Protein AF-A0AAX1Q6L7-F1 (afdb_monomer_lite)

pLDDT: mean 88.22, std 14.28, range [23.58, 98.81]

Radius of gyration: 37.7 Å; chains: 1; bounding box: 126×79×70 Å

InterPro domains:
  IPR007310 Aerobactin siderophore biosynthesis, IucA/IucC, N-terminal [PF04183] (540-790)
  IPR011701 Major facilitator superfamily [PF07690] (10-312)
  IPR022770 Aerobactin siderophore biosynthesis IucA/IucC-like, C-terminal [PF06276] (811-972)
  IPR036259 MFS transporter superfamily [G3DSA:1.20.1250.20] (7-195)
  IPR036259 MFS transporter superfamily [G3DSA:1.20.1250.20] (205-386)
  IPR036259 MFS transporter superfamily [SSF103473] (8-385)
  IPR037455 Aerobactin siderophore biosynthesis, IucA/IucC-like [PTHR34384] (407-991)

Structure (mmCIF, N/CA/C/O backbone):
data_AF-A0AAX1Q6L7-F1
#
_entry.id   AF-A0AAX1Q6L7-F1
#
loop_
_atom_site.group_PDB
_atom_site.id
_atom_site.type_symbol
_atom_site.label_atom_id
_atom_site.label_alt_id
_atom_site.label_comp_id
_atom_site.label_asym_id
_atom_site.label_entity_id
_atom_site.label_seq_id
_atom_site.pdbx_PDB_ins_code
_atom_site.Cartn_x
_atom_site.Cartn_y
_atom_site.Cartn_z
_atom_site.occupancy
_atom_site.B_iso_or_equiv
_atom_site.auth_seq_id
_atom_site.auth_comp_id
_atom_site.auth_asym_id
_atom_site.auth_atom_id
_atom_site.pdbx_PDB_model_num
ATOM 1 N N . MET A 1 1 ? 31.605 8.826 23.764 1.00 69.38 1 MET A N 1
ATOM 2 C CA . MET A 1 1 ? 33.008 9.292 23.857 1.00 69.38 1 MET A CA 1
ATOM 3 C C . MET A 1 1 ? 33.078 10.535 24.726 1.00 69.38 1 MET A C 1
ATOM 5 O O . MET A 1 1 ? 32.200 11.382 24.595 1.00 69.38 1 MET A O 1
ATOM 9 N N . THR A 1 2 ? 34.084 10.650 25.591 1.00 76.31 2 THR A N 1
ATOM 10 C CA . THR A 1 2 ? 34.352 11.850 26.404 1.00 76.31 2 THR A CA 1
ATOM 11 C C . THR A 1 2 ? 34.997 12.961 25.564 1.00 76.31 2 THR A C 1
ATOM 13 O O . THR A 1 2 ? 35.551 12.695 24.496 1.00 76.31 2 THR A O 1
ATOM 16 N N . THR A 1 3 ? 34.973 14.210 26.041 1.00 73.88 3 THR A N 1
ATOM 17 C CA . THR A 1 3 ? 35.639 15.352 25.379 1.00 73.88 3 THR A CA 1
ATOM 18 C C . THR A 1 3 ? 37.133 15.100 25.158 1.00 73.88 3 THR A C 1
ATOM 20 O O . THR A 1 3 ? 37.662 15.425 24.099 1.00 73.88 3 THR A O 1
ATOM 23 N N . VAL A 1 4 ? 37.790 14.439 26.117 1.00 76.31 4 VAL A N 1
ATOM 24 C CA . VAL A 1 4 ? 39.207 14.050 26.036 1.00 76.31 4 VAL A CA 1
ATOM 25 C C . VAL A 1 4 ? 39.442 13.036 24.911 1.00 76.31 4 VAL A C 1
ATOM 27 O O . VAL A 1 4 ? 40.357 13.210 24.113 1.00 76.31 4 VAL A O 1
ATOM 30 N N . GLN A 1 5 ? 38.574 12.025 24.774 1.00 77.94 5 GLN A N 1
ATOM 31 C CA . GLN A 1 5 ? 38.657 11.044 23.681 1.00 77.94 5 GLN A CA 1
ATOM 32 C C . GLN A 1 5 ? 38.454 11.694 22.307 1.00 77.94 5 GLN A C 1
ATOM 34 O O . GLN A 1 5 ? 39.185 11.389 21.368 1.00 77.94 5 GLN A O 1
ATOM 39 N N . LYS A 1 6 ? 37.488 12.615 22.186 1.00 78.19 6 LYS A N 1
ATOM 40 C CA . LYS A 1 6 ? 37.251 13.356 20.937 1.00 78.19 6 LYS A CA 1
ATOM 41 C C . LYS A 1 6 ? 38.455 14.233 20.575 1.00 78.19 6 LYS A C 1
ATOM 43 O O . LYS A 1 6 ? 38.896 14.208 19.432 1.00 78.19 6 LYS A O 1
ATOM 48 N N . GLY A 1 7 ? 39.026 14.945 21.551 1.00 81.50 7 GLY A N 1
ATOM 49 C CA . GLY A 1 7 ? 40.239 15.749 21.366 1.00 81.50 7 GLY A CA 1
ATOM 50 C C . GLY A 1 7 ? 41.446 14.922 20.918 1.00 81.50 7 GLY A C 1
ATOM 51 O O . GLY A 1 7 ? 42.152 15.320 19.995 1.00 81.50 7 GLY A O 1
ATOM 52 N N . PHE A 1 8 ? 41.638 13.737 21.502 1.00 83.75 8 PHE A N 1
ATOM 53 C CA . PHE A 1 8 ? 42.711 12.818 21.115 1.00 83.75 8 PHE A CA 1
ATOM 54 C C . PHE A 1 8 ? 42.572 12.326 19.664 1.00 83.75 8 PHE A C 1
ATOM 56 O O . PHE A 1 8 ? 43.548 12.318 18.917 1.00 83.75 8 PHE A O 1
ATOM 63 N N . ILE A 1 9 ? 41.353 11.988 19.229 1.00 84.00 9 ILE A N 1
ATOM 64 C CA . ILE A 1 9 ? 41.091 11.574 17.840 1.00 84.00 9 ILE A CA 1
ATOM 65 C C . ILE A 1 9 ? 41.340 12.727 16.862 1.00 84.00 9 ILE A C 1
ATOM 67 O O . ILE A 1 9 ? 41.947 12.519 15.814 1.00 84.00 9 ILE A O 1
ATOM 71 N N . TYR A 1 10 ? 40.926 13.950 17.203 1.00 86.81 10 TYR A N 1
ATOM 72 C CA . TYR A 1 10 ? 41.212 15.125 16.377 1.00 86.81 10 TYR A CA 1
ATOM 73 C C . TYR A 1 10 ? 42.713 15.403 16.246 1.00 86.81 10 TYR A C 1
ATOM 75 O O . TYR A 1 10 ? 43.170 15.744 15.157 1.00 86.81 10 TYR A O 1
ATOM 83 N N . LEU A 1 11 ? 43.488 15.209 17.316 1.00 87.62 11 LEU A N 1
ATOM 84 C CA . LEU A 1 11 ? 44.944 15.343 17.281 1.00 87.62 11 LEU A CA 1
ATOM 85 C C . LEU A 1 11 ? 45.5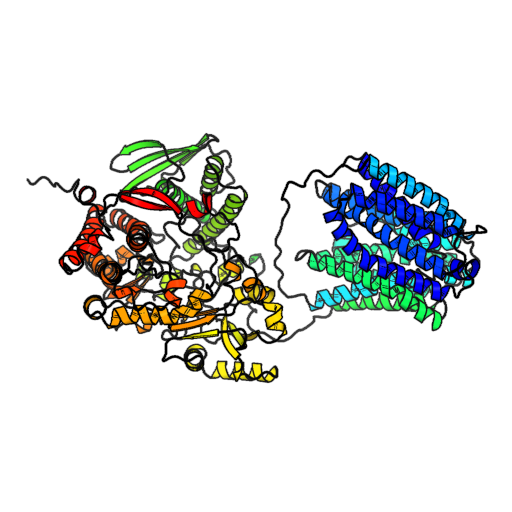99 14.272 16.391 1.00 87.62 11 LEU A C 1
ATOM 87 O O . LEU A 1 11 ? 46.498 14.583 15.611 1.00 87.62 11 LEU A O 1
ATOM 91 N N . CYS A 1 12 ? 45.110 13.032 16.463 1.00 87.75 12 CYS A N 1
ATOM 92 C CA . CYS A 1 12 ? 45.545 11.935 15.598 1.00 87.75 12 CYS A CA 1
ATOM 93 C C . CYS A 1 12 ? 45.259 12.230 14.111 1.00 87.75 12 CYS A C 1
ATOM 95 O O . CYS A 1 12 ? 46.148 12.084 13.266 1.00 87.75 12 CYS A O 1
ATOM 97 N N . LEU A 1 13 ? 44.055 12.725 13.795 1.00 87.31 13 LEU A N 1
ATOM 98 C CA . LEU A 1 13 ? 43.681 13.155 12.443 1.00 87.31 13 LEU A CA 1
ATOM 99 C C . LEU A 1 13 ? 44.568 14.301 11.944 1.00 87.31 13 LEU A C 1
ATOM 101 O O . LEU A 1 13 ? 45.065 14.240 10.822 1.00 87.31 13 LEU A O 1
ATOM 105 N N . LEU A 1 14 ? 44.807 15.314 12.782 1.00 90.06 14 LEU A N 1
ATOM 106 C CA . LEU A 1 14 ? 45.668 16.448 12.449 1.00 90.06 14 LEU A CA 1
ATOM 107 C C . LEU A 1 14 ? 47.090 15.987 12.099 1.00 90.06 14 LEU A C 1
ATOM 109 O O . LEU A 1 14 ? 47.610 16.359 11.051 1.00 90.06 14 LEU A O 1
ATOM 113 N N . SER A 1 15 ? 47.705 15.151 12.940 1.00 90.31 15 SER A N 1
ATOM 114 C CA . SER A 1 15 ? 49.064 14.644 12.707 1.00 90.31 15 SER A CA 1
ATOM 115 C C . SER A 1 15 ? 49.160 13.806 11.428 1.00 90.31 15 SER A C 1
ATOM 117 O O . SER A 1 15 ? 50.072 14.007 10.622 1.00 90.31 15 SER A O 1
ATOM 119 N N . THR A 1 16 ? 48.175 12.934 11.197 1.00 88.69 16 THR A N 1
ATOM 120 C CA . THR A 1 16 ? 48.104 12.100 9.991 1.00 88.69 16 THR A CA 1
ATOM 121 C C . THR A 1 16 ? 48.017 12.959 8.729 1.00 88.69 16 THR A C 1
ATOM 123 O O . THR A 1 16 ? 48.826 12.789 7.816 1.00 88.69 16 THR A O 1
ATOM 126 N N . LEU A 1 17 ? 47.105 13.935 8.699 1.00 89.19 17 LEU A N 1
ATOM 127 C CA . LEU A 1 17 ? 46.927 14.828 7.550 1.00 89.19 17 LEU A CA 1
ATOM 128 C C . LEU A 1 17 ? 48.152 15.718 7.299 1.00 89.19 17 LEU A C 1
ATOM 130 O O . LEU A 1 17 ? 48.513 15.944 6.145 1.00 89.19 17 LEU A O 1
ATOM 134 N N . ILE A 1 18 ? 48.826 16.193 8.355 1.00 91.62 18 ILE A N 1
ATOM 135 C CA . ILE A 1 18 ? 50.078 16.952 8.205 1.00 91.62 18 ILE A CA 1
ATOM 136 C C . ILE A 1 18 ? 51.142 16.080 7.538 1.00 91.62 18 ILE A C 1
ATOM 138 O O . ILE A 1 18 ? 51.793 16.537 6.601 1.00 91.62 18 ILE A O 1
ATOM 142 N N . SER A 1 19 ? 51.304 14.836 7.996 1.00 90.81 19 SER A N 1
ATOM 143 C CA . SER A 1 19 ? 52.306 13.924 7.440 1.00 90.81 19 SER A CA 1
ATOM 144 C C . SER A 1 19 ? 52.042 13.592 5.969 1.00 90.81 19 SER A C 1
ATOM 146 O O . SER A 1 19 ? 52.973 13.586 5.174 1.00 90.81 19 SER A O 1
ATOM 148 N N . GLU A 1 20 ? 50.778 13.396 5.584 1.00 87.69 20 GLU A N 1
ATOM 149 C CA . GLU A 1 20 ? 50.375 13.110 4.202 1.00 87.69 20 GLU A CA 1
ATOM 150 C C . GLU A 1 20 ? 50.716 14.266 3.257 1.00 87.69 20 GLU A C 1
ATOM 152 O O . GLU A 1 20 ? 51.206 14.072 2.145 1.00 87.69 20 GLU A O 1
ATOM 157 N N . MET A 1 21 ? 50.434 15.490 3.701 1.00 89.19 21 MET A N 1
ATOM 158 C CA . MET A 1 21 ? 50.524 16.682 2.864 1.00 89.19 21 MET A CA 1
ATOM 159 C C . MET A 1 21 ? 51.871 17.401 2.977 1.00 89.19 21 MET A C 1
ATOM 161 O O . MET A 1 21 ? 52.048 18.434 2.322 1.00 89.19 21 MET A O 1
ATOM 165 N N . LEU A 1 22 ? 52.805 16.877 3.782 1.00 91.62 22 LEU A N 1
ATOM 166 C CA . LEU A 1 22 ? 54.068 17.520 4.160 1.00 91.62 22 LEU A CA 1
ATOM 167 C C . LEU A 1 22 ? 54.868 17.985 2.944 1.00 91.62 22 LEU A C 1
ATOM 169 O O . LEU A 1 22 ? 55.193 19.160 2.826 1.00 91.62 22 LEU A O 1
ATOM 173 N N . LEU A 1 23 ? 55.148 17.074 2.013 1.00 90.06 23 LEU A N 1
ATOM 174 C CA . LEU A 1 23 ? 55.945 17.368 0.819 1.00 90.06 23 LEU A CA 1
ATOM 175 C C . LEU A 1 23 ? 55.086 17.693 -0.410 1.00 90.06 23 LEU A C 1
ATOM 177 O O . LEU A 1 23 ? 55.627 17.905 -1.490 1.00 90.06 23 LEU A O 1
ATOM 181 N N . SER A 1 24 ? 53.760 17.806 -0.249 1.00 87.88 24 SER A N 1
ATOM 182 C CA . SER A 1 24 ? 52.841 18.059 -1.368 1.00 87.88 24 SER A CA 1
ATOM 183 C C . SER A 1 24 ? 53.150 19.291 -2.229 1.00 87.88 24 SER A C 1
ATOM 185 O O . SER A 1 24 ? 52.950 19.190 -3.439 1.00 87.88 24 SER A O 1
ATOM 187 N N . PRO A 1 25 ? 53.660 20.421 -1.691 1.00 87.81 25 PRO A N 1
ATOM 188 C CA . PRO A 1 25 ? 54.028 21.564 -2.525 1.00 87.81 25 PRO A CA 1
ATOM 189 C C . PRO A 1 25 ? 55.295 21.323 -3.356 1.00 87.81 25 PRO A C 1
ATOM 191 O O . PRO A 1 25 ? 55.524 22.045 -4.319 1.00 87.81 25 PRO A O 1
ATOM 194 N N . PHE A 1 26 ? 56.129 20.353 -2.976 1.00 91.94 26 PHE A N 1
ATOM 195 C CA . PHE A 1 26 ? 57.490 20.186 -3.487 1.00 91.94 26 PHE A CA 1
ATOM 196 C C . PHE A 1 26 ? 57.729 18.814 -4.122 1.00 91.94 26 PHE A C 1
ATOM 198 O O . PHE A 1 26 ? 58.879 18.443 -4.325 1.00 91.94 26 PHE A O 1
ATOM 205 N N . PHE A 1 27 ? 56.685 18.035 -4.429 1.00 91.94 27 PHE A N 1
ATOM 206 C CA . PHE A 1 27 ? 56.858 16.729 -5.076 1.00 91.94 27 PHE A CA 1
ATOM 207 C C . PHE A 1 27 ? 57.637 16.797 -6.399 1.00 91.94 27 PHE A C 1
ATOM 209 O O . PHE A 1 27 ? 58.548 15.983 -6.552 1.00 91.94 27 PHE A O 1
ATOM 216 N N . PRO A 1 28 ? 57.397 17.772 -7.303 1.00 90.19 28 PRO A N 1
ATOM 217 C CA . PRO A 1 28 ? 58.202 17.890 -8.516 1.00 90.19 28 PRO A CA 1
ATOM 218 C C . PRO A 1 28 ? 59.691 18.084 -8.214 1.00 90.19 28 PRO A C 1
ATOM 220 O O . PRO A 1 28 ? 60.515 17.353 -8.759 1.00 90.19 28 PRO A O 1
ATOM 223 N N . GLN A 1 29 ? 60.022 19.000 -7.297 1.00 91.00 29 GLN A N 1
ATOM 224 C CA . GLN A 1 29 ? 61.398 19.281 -6.883 1.00 91.00 29 GLN A CA 1
ATOM 225 C C . GLN A 1 29 ? 62.034 18.104 -6.132 1.00 91.00 29 GLN A C 1
ATOM 227 O O . GLN A 1 29 ? 63.213 17.810 -6.320 1.00 91.00 29 GLN A O 1
ATOM 232 N N . LEU A 1 30 ? 61.269 17.406 -5.290 1.00 91.44 30 LEU A N 1
ATOM 233 C CA . LEU A 1 30 ? 61.724 16.222 -4.565 1.00 91.44 30 LEU A CA 1
ATOM 234 C C . LEU A 1 30 ? 62.095 15.107 -5.545 1.00 91.44 30 LEU A C 1
ATOM 236 O O . LEU A 1 30 ? 63.180 14.540 -5.453 1.00 91.44 30 LEU A O 1
ATOM 240 N N . PHE A 1 31 ? 61.214 14.796 -6.493 1.00 93.62 31 PHE A N 1
ATOM 241 C CA . PHE A 1 31 ? 61.431 13.716 -7.451 1.00 93.62 31 PHE A CA 1
ATOM 242 C C . PHE A 1 31 ? 62.568 14.030 -8.428 1.00 93.62 31 PHE A C 1
ATOM 244 O O . PHE A 1 31 ? 63.381 13.147 -8.696 1.00 93.62 31 PHE A O 1
ATOM 251 N N . SER A 1 32 ? 62.708 15.283 -8.867 1.00 88.94 32 SER A N 1
ATOM 252 C CA . SER A 1 32 ? 63.830 15.686 -9.722 1.00 88.94 32 SER A CA 1
ATOM 253 C C . SER A 1 32 ? 65.166 15.709 -8.985 1.00 88.94 32 SER A C 1
ATOM 255 O O . SER A 1 32 ? 66.169 15.242 -9.510 1.00 88.94 32 SER A O 1
ATOM 257 N N . THR A 1 33 ? 65.203 16.241 -7.763 1.00 87.19 33 THR A N 1
ATOM 258 C CA . THR A 1 33 ? 66.472 16.546 -7.079 1.00 87.19 33 THR A CA 1
ATOM 259 C C . THR A 1 33 ? 66.975 15.374 -6.252 1.00 87.19 33 THR A C 1
ATOM 261 O O . THR A 1 33 ? 68.170 15.087 -6.234 1.00 87.19 33 THR A O 1
ATOM 264 N N . TYR A 1 34 ? 66.070 14.693 -5.551 1.00 89.69 34 TYR A N 1
ATOM 265 C CA . TYR A 1 34 ? 66.431 13.611 -4.643 1.00 89.69 34 TYR A CA 1
ATOM 266 C C . TYR A 1 34 ? 66.438 12.254 -5.353 1.00 89.69 34 TYR A C 1
ATOM 268 O O . TYR A 1 34 ? 67.394 11.500 -5.212 1.00 89.69 34 TYR A O 1
ATOM 276 N N . PHE A 1 35 ? 65.408 11.962 -6.153 1.00 91.31 35 PHE A N 1
ATOM 277 C CA . PHE A 1 35 ? 65.291 10.680 -6.860 1.00 91.31 35 PHE A CA 1
ATOM 278 C C . PHE A 1 35 ? 65.836 10.693 -8.289 1.00 91.31 35 PHE A C 1
ATOM 280 O O . PHE A 1 35 ? 65.929 9.629 -8.893 1.00 91.31 35 PHE A O 1
ATOM 287 N N . GLN A 1 36 ? 66.216 11.863 -8.816 1.00 89.88 36 GLN A N 1
ATOM 288 C CA . GLN A 1 36 ? 66.815 12.011 -10.148 1.00 89.88 36 GLN A CA 1
ATOM 289 C C . GLN A 1 36 ? 65.935 11.435 -11.277 1.00 89.88 36 GLN A C 1
ATOM 291 O O . GLN A 1 36 ? 66.439 10.898 -12.261 1.00 89.88 36 GLN A O 1
ATOM 296 N N . VAL A 1 37 ? 64.609 11.551 -11.134 1.00 92.81 37 VAL A N 1
ATOM 297 C CA . VAL A 1 37 ? 63.616 11.167 -12.155 1.00 92.81 37 VAL A CA 1
ATOM 298 C C . VAL A 1 37 ? 62.935 12.404 -12.744 1.00 92.81 37 VAL A C 1
ATOM 300 O O . VAL A 1 37 ? 63.052 13.507 -12.208 1.00 92.81 37 VAL A O 1
ATOM 303 N N . GLU A 1 38 ? 62.173 12.242 -13.828 1.00 89.94 38 GLU A N 1
ATOM 304 C CA . GLU A 1 38 ? 61.372 13.333 -14.395 1.00 89.94 38 GLU A CA 1
ATOM 305 C C . GLU A 1 38 ? 60.282 13.789 -13.412 1.00 89.94 38 GLU A C 1
ATOM 307 O O . GLU A 1 38 ? 59.182 13.237 -13.349 1.00 89.94 38 GLU A O 1
ATOM 312 N N . GLY A 1 39 ? 60.594 14.820 -12.621 1.00 86.88 39 GLY A N 1
ATOM 313 C CA . GLY A 1 39 ? 59.792 15.210 -11.461 1.00 86.88 39 GLY A CA 1
ATOM 314 C C . GLY A 1 39 ? 58.341 15.571 -11.782 1.00 86.88 39 GLY A C 1
ATOM 315 O O . GLY A 1 39 ? 57.450 15.305 -10.976 1.00 86.88 39 GLY A O 1
ATOM 316 N N . VAL A 1 40 ? 58.071 16.113 -12.973 1.00 88.38 40 VAL A N 1
ATOM 317 C CA . VAL A 1 40 ? 56.714 16.460 -13.427 1.00 88.38 40 VAL A CA 1
ATOM 318 C C . VAL A 1 40 ? 55.879 15.196 -13.677 1.00 88.38 40 VAL A C 1
ATOM 320 O O . VAL A 1 40 ? 54.812 15.042 -13.079 1.00 88.38 40 VAL A O 1
ATOM 323 N N . GLN A 1 41 ? 56.382 14.255 -14.482 1.00 89.56 41 GLN A N 1
ATOM 324 C CA . GLN A 1 41 ? 55.700 12.986 -14.770 1.00 89.56 41 GLN A CA 1
ATOM 325 C C . GLN A 1 41 ? 55.549 12.129 -13.508 1.00 89.56 41 GLN A C 1
ATOM 327 O O . GLN A 1 41 ? 54.454 11.644 -13.208 1.00 89.56 41 GLN A O 1
ATOM 332 N N . ALA A 1 42 ? 56.618 12.021 -12.714 1.00 90.75 42 ALA A N 1
ATOM 333 C CA . ALA A 1 42 ? 56.625 11.300 -11.445 1.00 90.75 42 ALA A CA 1
ATOM 334 C C . ALA A 1 42 ? 55.587 11.859 -10.455 1.00 90.75 42 ALA A C 1
ATOM 336 O O . ALA A 1 42 ? 54.897 11.093 -9.782 1.00 90.75 42 ALA A O 1
ATOM 337 N N . THR A 1 43 ? 55.403 13.186 -10.411 1.00 91.06 43 THR A N 1
ATOM 338 C CA . THR A 1 43 ? 54.378 13.835 -9.572 1.00 91.06 43 THR A CA 1
ATOM 339 C C . THR A 1 43 ? 52.967 13.474 -10.008 1.00 91.06 43 THR A C 1
ATOM 341 O O . THR A 1 43 ? 52.137 13.128 -9.163 1.00 91.06 43 THR A O 1
ATOM 344 N N . SER A 1 44 ? 52.683 13.510 -11.311 1.00 89.81 44 SER A N 1
ATOM 345 C CA . SER A 1 44 ? 51.366 13.123 -11.823 1.00 89.81 44 SER A CA 1
ATOM 346 C C . SER A 1 44 ? 51.044 11.659 -11.525 1.00 89.81 44 SER A C 1
ATOM 348 O O . SER A 1 44 ? 49.964 11.354 -11.007 1.00 89.81 44 SER A O 1
ATOM 350 N N . LEU A 1 45 ? 52.002 10.761 -11.786 1.00 90.12 45 LEU A N 1
ATOM 351 C CA . LEU A 1 45 ? 51.869 9.328 -11.533 1.00 90.12 45 LEU A CA 1
ATOM 352 C C . LEU A 1 45 ? 51.637 9.052 -10.045 1.00 90.12 45 LEU A C 1
ATOM 354 O O . LEU A 1 45 ? 50.676 8.370 -9.688 1.00 90.12 45 LEU A O 1
ATOM 358 N N . TYR A 1 46 ? 52.464 9.639 -9.177 1.00 91.62 46 TYR A N 1
ATOM 359 C CA . TYR A 1 46 ? 52.353 9.491 -7.729 1.00 91.62 46 TYR A CA 1
ATOM 360 C C . TYR A 1 46 ? 50.972 9.915 -7.218 1.00 91.62 46 TYR A C 1
ATOM 362 O O . TYR A 1 46 ? 50.302 9.136 -6.541 1.00 91.62 46 TYR A O 1
ATOM 370 N N . ILE A 1 47 ? 50.503 11.119 -7.563 1.00 88.69 47 ILE A N 1
ATOM 371 C CA . ILE A 1 47 ? 49.204 11.615 -7.082 1.00 88.69 47 ILE A CA 1
ATOM 372 C C . ILE A 1 47 ? 48.062 10.738 -7.613 1.00 88.69 47 ILE A C 1
ATOM 374 O O . ILE A 1 47 ? 47.152 10.406 -6.853 1.00 88.69 47 ILE A O 1
ATOM 378 N N . SER A 1 48 ? 48.111 10.330 -8.883 1.00 87.44 48 SER A N 1
ATOM 379 C CA . SER A 1 48 ? 47.057 9.518 -9.508 1.00 87.44 48 SER A CA 1
ATOM 380 C C . SER A 1 48 ? 46.937 8.140 -8.855 1.00 87.44 48 SER A C 1
ATOM 382 O O . SER A 1 48 ? 45.845 7.739 -8.449 1.00 87.44 48 SER A O 1
ATOM 384 N N . VAL A 1 49 ? 48.061 7.444 -8.663 1.00 88.81 49 VAL A N 1
ATOM 385 C CA . VAL A 1 49 ? 48.101 6.127 -8.007 1.00 88.81 49 VAL A CA 1
ATOM 386 C C . VAL A 1 49 ? 47.620 6.225 -6.559 1.00 88.81 49 VAL A C 1
ATOM 388 O O . VAL A 1 49 ? 46.751 5.459 -6.141 1.00 88.81 49 VAL A O 1
ATOM 391 N N . CYS A 1 50 ? 48.101 7.221 -5.813 1.00 86.56 50 CYS A N 1
ATOM 392 C CA . CYS A 1 50 ? 47.667 7.482 -4.441 1.00 86.56 50 CYS A CA 1
ATOM 393 C C . CYS A 1 50 ? 46.145 7.699 -4.339 1.00 86.56 50 CYS A C 1
ATOM 395 O O . CYS A 1 50 ? 45.501 7.192 -3.419 1.00 86.56 50 CYS A O 1
ATOM 397 N N . ARG A 1 51 ? 45.538 8.416 -5.295 1.00 85.12 51 ARG A N 1
ATOM 398 C CA . ARG A 1 51 ? 44.084 8.654 -5.322 1.00 85.12 51 ARG A CA 1
ATOM 399 C C . ARG A 1 51 ? 43.285 7.387 -5.618 1.00 85.12 51 ARG A C 1
ATOM 401 O O . ARG A 1 51 ? 42.272 7.166 -4.958 1.00 85.12 51 ARG A O 1
ATOM 408 N N . ILE A 1 52 ? 43.748 6.539 -6.537 1.00 85.69 52 ILE A N 1
ATOM 409 C CA . ILE A 1 52 ? 43.109 5.243 -6.830 1.00 85.69 52 ILE A CA 1
ATOM 410 C C . ILE A 1 52 ? 43.090 4.361 -5.579 1.00 85.69 52 ILE A C 1
ATOM 412 O O . ILE A 1 52 ? 42.049 3.798 -5.242 1.00 85.69 52 ILE A O 1
ATOM 416 N N . VAL A 1 53 ? 44.207 4.293 -4.848 1.00 87.06 53 VAL A N 1
ATOM 417 C CA . VAL A 1 53 ? 44.304 3.514 -3.603 1.00 87.06 53 VAL A CA 1
ATOM 418 C C . VAL A 1 53 ? 43.256 3.973 -2.588 1.00 87.06 53 VAL A C 1
ATOM 420 O O . VAL A 1 53 ? 42.528 3.142 -2.054 1.00 87.06 53 VAL A O 1
ATOM 423 N N . VAL A 1 54 ? 43.107 5.281 -2.364 1.00 81.69 54 VAL A N 1
ATOM 424 C CA . VAL A 1 54 ? 42.110 5.814 -1.417 1.00 81.69 54 VAL A CA 1
ATOM 425 C C . VAL A 1 54 ? 40.675 5.486 -1.853 1.00 81.69 54 VAL A C 1
ATOM 427 O O . VAL A 1 54 ? 39.864 5.080 -1.016 1.00 81.69 54 VAL A O 1
ATOM 430 N N . ILE A 1 55 ? 40.363 5.612 -3.149 1.00 79.38 55 ILE A N 1
ATOM 431 C CA . ILE A 1 55 ? 39.034 5.298 -3.707 1.00 79.38 55 ILE A CA 1
ATOM 432 C C . ILE A 1 55 ? 38.683 3.820 -3.491 1.00 79.38 55 ILE A C 1
ATOM 434 O O . ILE A 1 55 ? 37.569 3.510 -3.070 1.00 79.38 55 ILE A O 1
ATOM 438 N N . VAL A 1 56 ? 39.631 2.913 -3.736 1.00 82.38 56 VAL A N 1
ATOM 439 C CA . VAL A 1 56 ? 39.418 1.462 -3.610 1.00 82.38 56 VAL A CA 1
ATOM 440 C C . VAL A 1 56 ? 39.386 1.015 -2.147 1.00 82.38 56 VAL A C 1
ATOM 442 O O . VAL A 1 56 ? 38.561 0.183 -1.771 1.00 82.38 56 VAL A O 1
ATOM 445 N N . MET A 1 57 ? 40.259 1.563 -1.298 1.00 83.81 57 MET A N 1
ATOM 446 C CA . MET A 1 57 ? 40.471 1.040 0.056 1.00 83.81 57 MET A CA 1
ATOM 447 C C . MET A 1 57 ? 39.495 1.590 1.095 1.00 83.81 57 MET A C 1
ATOM 449 O O . MET A 1 57 ? 39.179 0.889 2.056 1.00 83.81 57 MET A O 1
ATOM 453 N N . THR A 1 58 ? 38.960 2.801 0.919 1.00 74.56 58 THR A N 1
ATOM 454 C CA . THR A 1 58 ? 38.011 3.392 1.886 1.00 74.56 58 THR A CA 1
ATOM 455 C C . THR A 1 58 ? 36.739 2.532 2.084 1.00 74.56 58 THR A C 1
ATOM 457 O O . THR A 1 58 ? 36.359 2.279 3.236 1.00 74.56 58 THR A O 1
ATOM 460 N N . PRO A 1 59 ? 36.098 1.988 1.024 1.00 73.81 59 PRO A N 1
ATOM 461 C CA . PRO A 1 59 ? 34.998 1.030 1.173 1.00 73.81 59 PRO A CA 1
ATOM 462 C C . PRO A 1 59 ? 35.419 -0.281 1.854 1.00 73.81 59 PRO A C 1
ATOM 464 O O . PRO A 1 59 ? 34.706 -0.785 2.722 1.00 73.81 59 PRO A O 1
ATOM 467 N N . ILE A 1 60 ? 36.596 -0.814 1.515 1.00 81.19 60 ILE A N 1
ATOM 468 C CA . ILE A 1 60 ? 37.112 -2.081 2.059 1.00 81.19 60 ILE A CA 1
ATOM 469 C C . ILE A 1 60 ? 37.343 -1.972 3.571 1.00 81.19 60 ILE A C 1
ATOM 471 O O . ILE A 1 60 ? 36.896 -2.828 4.338 1.00 81.19 60 ILE A O 1
ATOM 475 N N . TRP A 1 61 ? 37.951 -0.880 4.036 1.00 83.56 61 TRP A N 1
ATOM 476 C CA . TRP A 1 61 ? 38.137 -0.647 5.469 1.00 83.56 61 TRP A CA 1
ATOM 477 C C . TRP A 1 61 ? 36.821 -0.479 6.222 1.00 83.56 61 TRP A C 1
ATOM 479 O O . TRP A 1 61 ? 36.740 -0.868 7.385 1.00 83.56 61 TRP A O 1
ATOM 489 N N . THR A 1 62 ? 35.768 0.021 5.572 1.00 74.44 62 THR A N 1
ATOM 490 C CA . THR A 1 62 ? 34.425 0.084 6.171 1.00 74.44 62 THR A CA 1
ATOM 491 C C . THR A 1 62 ? 33.875 -1.321 6.447 1.00 74.44 62 THR A C 1
ATOM 493 O O . THR A 1 62 ? 33.246 -1.552 7.483 1.00 74.44 62 THR A O 1
ATOM 496 N N . ILE A 1 63 ? 34.154 -2.288 5.567 1.00 78.94 63 ILE A N 1
ATOM 497 C CA . ILE A 1 63 ? 33.788 -3.700 5.758 1.00 78.94 63 ILE A CA 1
ATOM 498 C C . ILE A 1 63 ? 34.596 -4.310 6.911 1.00 78.94 63 ILE A C 1
ATOM 500 O O . ILE A 1 63 ? 34.018 -4.918 7.816 1.00 78.94 63 ILE A O 1
ATOM 504 N N . PHE A 1 64 ? 35.916 -4.105 6.939 1.00 81.25 64 PHE A N 1
ATOM 505 C CA . PHE A 1 64 ? 36.762 -4.596 8.035 1.00 81.25 64 PHE A CA 1
ATOM 506 C C . PHE A 1 64 ? 36.406 -3.968 9.380 1.00 81.25 64 PHE A C 1
ATOM 508 O O . PHE A 1 64 ? 36.430 -4.650 10.404 1.00 81.25 64 PHE A O 1
ATOM 515 N N . LEU A 1 65 ? 35.982 -2.705 9.385 1.00 78.06 65 LEU A N 1
ATOM 516 C CA . LEU A 1 65 ? 35.534 -2.029 10.590 1.00 78.06 65 LEU A CA 1
ATOM 517 C C . LEU A 1 65 ? 34.288 -2.678 11.196 1.00 78.06 65 LEU A C 1
ATOM 519 O O . LEU A 1 65 ? 34.232 -2.849 12.413 1.00 78.06 65 LEU A O 1
ATOM 523 N N . LYS A 1 66 ? 33.317 -3.084 10.370 1.00 75.06 66 LYS A N 1
ATOM 524 C CA . LYS A 1 66 ? 32.128 -3.818 10.839 1.00 75.06 66 LYS A CA 1
ATOM 525 C C . LYS A 1 66 ? 32.498 -5.161 11.472 1.00 75.06 66 LYS A C 1
ATOM 527 O O . LYS A 1 66 ? 31.861 -5.572 12.434 1.00 75.06 66 LYS A O 1
ATOM 532 N N . LYS A 1 67 ? 33.526 -5.831 10.941 1.00 80.00 67 LYS A N 1
ATOM 533 C CA . LYS A 1 67 ? 33.954 -7.164 11.389 1.00 80.00 67 LYS A CA 1
ATOM 534 C C . LYS A 1 67 ? 34.837 -7.133 12.641 1.00 80.00 67 LYS A C 1
ATOM 536 O O . LYS A 1 67 ? 34.731 -8.023 13.478 1.00 80.00 67 LYS A O 1
ATOM 541 N N . TRP A 1 68 ? 35.724 -6.145 12.758 1.00 79.94 68 TRP A N 1
ATOM 542 C CA . TRP A 1 68 ? 36.808 -6.139 13.751 1.00 79.94 68 TRP A CA 1
ATOM 543 C C . TRP A 1 68 ? 36.811 -4.924 14.694 1.00 79.94 68 TRP A C 1
ATOM 545 O O . TRP A 1 68 ? 37.534 -4.927 15.691 1.00 79.94 68 TRP A O 1
ATOM 555 N N . GLY A 1 69 ? 35.981 -3.912 14.428 1.00 80.69 69 GLY A N 1
ATOM 556 C CA . GLY A 1 69 ? 35.769 -2.761 15.306 1.00 80.69 69 GLY A CA 1
ATOM 557 C C . GLY A 1 69 ? 36.912 -1.735 15.329 1.00 80.69 69 GLY A C 1
ATOM 558 O O . GLY A 1 69 ? 38.068 -2.015 15.011 1.00 80.69 69 GLY A O 1
ATOM 559 N N . LEU A 1 70 ? 36.592 -0.508 15.764 1.00 79.56 70 LEU A N 1
ATOM 560 C CA . LEU A 1 70 ? 37.539 0.623 15.824 1.00 79.56 70 LEU A CA 1
ATOM 561 C C . LEU A 1 70 ? 38.758 0.343 16.717 1.00 79.56 70 LEU A C 1
ATOM 563 O O . LEU A 1 70 ? 39.858 0.801 16.420 1.00 79.56 70 LEU A O 1
ATOM 567 N N . LYS A 1 71 ? 38.566 -0.407 17.810 1.00 82.50 71 LYS A N 1
ATOM 568 C CA . LYS A 1 71 ? 39.620 -0.679 18.797 1.00 82.50 71 LYS A CA 1
ATOM 569 C C . LYS A 1 71 ? 40.755 -1.540 18.235 1.00 82.50 71 LYS A C 1
ATOM 571 O O . LYS A 1 71 ? 41.869 -1.428 18.731 1.00 82.50 71 LYS A O 1
ATOM 576 N N . LEU A 1 72 ? 40.488 -2.377 17.230 1.00 83.88 72 LEU A N 1
ATOM 577 C CA . LEU A 1 72 ? 41.518 -3.201 16.595 1.00 83.88 72 LEU A CA 1
ATOM 578 C C . LEU A 1 72 ? 42.080 -2.531 15.338 1.00 83.88 72 LEU A C 1
ATOM 580 O O . LEU A 1 72 ? 43.292 -2.427 15.191 1.00 83.88 72 LEU A O 1
ATOM 584 N N . ILE A 1 73 ? 41.206 -2.035 14.459 1.00 87.75 73 ILE A N 1
ATOM 585 C CA . ILE A 1 73 ? 41.601 -1.499 13.148 1.00 87.75 73 ILE A CA 1
ATOM 586 C C . ILE A 1 73 ? 42.510 -0.273 13.276 1.00 87.75 73 ILE A C 1
ATOM 588 O O . ILE A 1 73 ? 43.535 -0.198 12.606 1.00 87.75 73 ILE A O 1
ATOM 592 N N . ILE A 1 74 ? 42.152 0.684 14.138 1.00 88.38 74 ILE A N 1
ATOM 593 C CA . ILE A 1 74 ? 42.839 1.980 14.194 1.00 88.38 74 ILE A CA 1
ATOM 594 C C . ILE A 1 74 ? 44.261 1.859 14.768 1.00 88.38 74 ILE A C 1
ATOM 596 O O . ILE A 1 74 ? 45.181 2.358 14.122 1.00 88.38 74 ILE A O 1
ATOM 600 N N . PRO A 1 75 ? 44.505 1.177 15.908 1.00 90.00 75 PRO A N 1
ATOM 601 C CA . PRO A 1 75 ? 45.870 0.990 16.404 1.00 90.00 75 PRO A CA 1
ATOM 602 C C . PRO A 1 75 ? 46.763 0.197 15.447 1.00 90.00 75 PRO A C 1
ATOM 604 O O . PRO A 1 75 ? 47.926 0.548 15.279 1.00 90.00 75 PRO A O 1
ATOM 607 N N . VAL A 1 76 ? 46.225 -0.843 14.796 1.00 90.25 76 VAL A N 1
ATOM 608 C CA . VAL A 1 76 ? 46.975 -1.645 13.816 1.00 90.25 76 VAL A CA 1
ATOM 609 C C . VAL A 1 76 ? 47.330 -0.806 12.589 1.00 90.25 76 VAL A C 1
ATOM 611 O O . VAL A 1 76 ? 48.476 -0.836 12.147 1.00 90.25 76 VAL A O 1
ATOM 614 N N . GLY A 1 77 ? 46.381 -0.011 12.083 1.00 91.25 77 GLY A N 1
ATOM 615 C CA . GLY A 1 77 ? 46.621 0.934 10.995 1.00 91.25 77 GLY A CA 1
ATOM 616 C C . GLY A 1 77 ? 47.716 1.942 11.344 1.00 91.25 77 GLY A C 1
ATOM 617 O O . GLY A 1 77 ? 48.675 2.074 10.593 1.00 91.25 77 GLY A O 1
ATOM 618 N N . LEU A 1 78 ? 47.642 2.576 12.519 1.00 92.38 78 LEU A N 1
ATOM 619 C CA . LEU A 1 78 ? 48.654 3.534 12.986 1.00 92.38 78 LEU A CA 1
ATOM 620 C C . LEU A 1 78 ? 50.035 2.895 13.175 1.00 92.38 78 LEU A C 1
ATOM 622 O O . LEU A 1 78 ? 51.040 3.491 12.801 1.00 92.38 78 LEU A O 1
ATOM 626 N N . PHE A 1 79 ? 50.107 1.671 13.699 1.00 94.12 79 PHE A N 1
ATOM 627 C CA . PHE A 1 79 ? 51.376 0.954 13.819 1.00 94.12 79 PHE A CA 1
ATOM 628 C C . PHE A 1 79 ? 51.992 0.659 12.444 1.00 94.12 79 PHE A C 1
ATOM 630 O O . PHE A 1 79 ? 53.186 0.887 12.228 1.00 94.12 79 PHE A O 1
ATOM 637 N N . ALA A 1 80 ? 51.176 0.203 11.491 1.00 93.75 80 ALA A N 1
ATOM 638 C CA . ALA A 1 80 ? 51.623 -0.069 10.131 1.00 93.75 80 ALA A CA 1
ATOM 639 C C . ALA A 1 80 ? 52.037 1.218 9.392 1.00 93.75 80 ALA A C 1
ATOM 641 O O . ALA A 1 80 ? 53.063 1.228 8.712 1.00 93.75 80 ALA A O 1
ATOM 642 N N . MET A 1 81 ? 51.311 2.324 9.584 1.00 94.50 81 MET A N 1
ATOM 643 C CA . MET A 1 81 ? 51.672 3.647 9.059 1.00 94.50 81 MET A CA 1
ATOM 644 C C . MET A 1 81 ? 52.989 4.153 9.644 1.00 94.50 81 MET A C 1
ATOM 646 O O . MET A 1 81 ? 53.863 4.572 8.887 1.00 94.50 81 MET A O 1
ATOM 650 N N . GLY A 1 82 ? 53.167 4.060 10.965 1.00 94.31 82 GLY A N 1
ATOM 651 C CA . GLY A 1 82 ? 54.418 4.417 11.631 1.00 94.31 82 GLY A CA 1
ATOM 652 C C . GLY A 1 82 ? 55.595 3.598 11.102 1.00 94.31 82 GLY A C 1
ATOM 653 O O . GLY A 1 82 ? 56.648 4.154 10.802 1.00 94.31 82 GLY A O 1
ATOM 654 N N . SER A 1 83 ? 55.386 2.299 10.873 1.00 93.88 83 SER A N 1
ATOM 655 C CA . SER A 1 83 ? 56.384 1.419 10.250 1.00 93.88 83 SER A CA 1
ATOM 656 C C . SER A 1 83 ? 56.729 1.860 8.823 1.00 93.88 83 SER A C 1
ATOM 658 O O . SER A 1 83 ? 57.903 1.976 8.484 1.00 93.88 83 SER A O 1
ATOM 660 N N . CYS A 1 84 ? 55.731 2.183 7.994 1.00 94.81 84 CYS A N 1
ATOM 661 C CA . CYS A 1 84 ? 55.970 2.682 6.637 1.00 94.81 84 CYS A CA 1
ATOM 662 C C . CYS A 1 84 ? 56.722 4.023 6.651 1.00 94.81 84 CYS A C 1
ATOM 664 O O . CYS A 1 84 ? 57.689 4.195 5.913 1.00 94.81 84 CYS A O 1
ATOM 666 N N . LYS A 1 85 ? 56.333 4.957 7.528 1.00 94.62 85 LYS A N 1
ATOM 667 C CA . LYS A 1 85 ? 56.994 6.263 7.691 1.00 94.62 85 LYS A CA 1
ATOM 668 C C . LYS A 1 85 ? 58.424 6.147 8.214 1.00 94.62 85 LYS A C 1
ATOM 670 O O . LYS A 1 85 ? 59.247 6.988 7.876 1.00 94.62 85 LYS A O 1
ATOM 675 N N . PHE A 1 86 ? 58.726 5.119 9.006 1.00 94.69 86 PHE A N 1
ATOM 676 C CA . PHE A 1 86 ? 60.088 4.810 9.445 1.00 94.69 86 PHE A CA 1
ATOM 677 C C . PHE A 1 86 ? 60.958 4.264 8.304 1.00 94.69 86 PHE A C 1
ATOM 679 O O . PHE A 1 86 ? 62.163 4.492 8.296 1.00 94.69 86 PHE A O 1
ATOM 686 N N . LEU A 1 87 ? 60.354 3.569 7.335 1.00 94.06 87 LEU A N 1
ATOM 687 C CA . LEU A 1 87 ? 61.046 3.044 6.156 1.00 94.06 87 LEU A CA 1
ATOM 688 C C . LEU A 1 87 ? 61.219 4.088 5.042 1.00 94.06 87 LEU A C 1
ATOM 690 O O . LEU A 1 87 ? 62.167 3.989 4.277 1.00 94.06 87 LEU A O 1
ATOM 694 N N . LEU A 1 88 ? 60.358 5.107 4.943 1.00 92.56 88 LEU A N 1
ATOM 695 C CA . LEU A 1 88 ? 60.469 6.142 3.900 1.00 92.56 88 LEU A CA 1
ATOM 696 C C . LEU A 1 88 ? 61.871 6.783 3.772 1.00 92.56 88 LEU A C 1
ATOM 698 O O . LEU A 1 88 ? 62.321 6.949 2.642 1.00 92.56 88 LEU A O 1
ATOM 702 N N . PRO A 1 89 ? 62.599 7.123 4.855 1.00 92.69 89 PRO A N 1
ATOM 703 C CA . PRO A 1 89 ? 63.923 7.737 4.748 1.00 92.69 89 PRO A CA 1
ATOM 704 C C . PRO A 1 89 ? 65.032 6.786 4.276 1.00 92.69 89 PRO A C 1
ATOM 706 O O . PRO A 1 89 ? 66.111 7.259 3.932 1.00 92.69 89 PRO A O 1
ATOM 709 N N . THR A 1 90 ? 64.804 5.466 4.274 1.00 90.19 90 THR A N 1
ATOM 710 C CA . THR A 1 90 ? 65.793 4.474 3.805 1.00 90.19 90 THR A CA 1
ATOM 711 C C . THR A 1 90 ? 65.699 4.209 2.304 1.00 90.19 90 THR A C 1
ATOM 713 O O . THR A 1 90 ? 66.513 3.474 1.746 1.00 90.19 90 THR A O 1
ATOM 716 N N . VAL A 1 91 ? 64.709 4.810 1.647 1.00 92.38 91 VAL A N 1
ATOM 717 C CA . VAL A 1 91 ? 64.436 4.634 0.229 1.00 92.38 91 VAL A CA 1
ATOM 718 C C . VAL A 1 91 ? 65.436 5.397 -0.632 1.00 92.38 91 VAL A C 1
ATOM 720 O O . VAL A 1 91 ? 65.670 6.584 -0.419 1.00 92.38 91 VAL A O 1
ATOM 723 N N . THR A 1 92 ? 65.954 4.737 -1.668 1.00 87.00 92 THR A N 1
ATOM 724 C CA . THR A 1 92 ? 66.939 5.321 -2.594 1.00 87.00 92 THR A CA 1
ATOM 725 C C . THR A 1 92 ? 66.425 5.502 -4.023 1.00 87.00 92 THR A C 1
ATOM 727 O O . THR A 1 92 ? 67.108 6.117 -4.835 1.00 87.00 92 THR A O 1
ATOM 730 N N . SER A 1 93 ? 65.229 4.996 -4.345 1.00 92.69 93 SER A N 1
ATOM 731 C CA . SER A 1 93 ? 64.625 5.062 -5.687 1.00 92.69 93 SER A CA 1
ATOM 732 C C . SER A 1 93 ? 63.155 5.482 -5.642 1.00 92.69 93 SER A C 1
ATOM 734 O O . SER A 1 93 ? 62.461 5.281 -4.640 1.00 92.69 93 SER A O 1
ATOM 736 N N . PHE A 1 94 ? 62.665 6.062 -6.738 1.00 93.12 94 PHE A N 1
ATOM 737 C CA . PHE A 1 94 ? 61.284 6.536 -6.840 1.00 93.12 94 PHE A CA 1
ATOM 738 C C . PHE A 1 94 ? 60.264 5.388 -6.753 1.00 93.12 94 PHE A C 1
ATOM 740 O O . PHE A 1 94 ? 59.219 5.536 -6.122 1.00 93.12 94 PHE A O 1
ATOM 747 N N . GLU A 1 95 ? 60.566 4.220 -7.315 1.00 92.44 95 GLU A N 1
ATOM 748 C CA . GLU A 1 95 ? 59.691 3.044 -7.311 1.00 92.44 95 GLU A CA 1
ATOM 749 C C . GLU A 1 95 ? 59.489 2.501 -5.895 1.00 92.44 95 GLU A C 1
ATOM 751 O O . GLU A 1 95 ? 58.367 2.190 -5.491 1.00 92.44 95 GLU A O 1
ATOM 756 N N . GLN A 1 96 ? 60.568 2.437 -5.111 1.00 93.06 96 GLN A N 1
ATOM 757 C CA . GLN A 1 96 ? 60.502 2.082 -3.695 1.00 93.06 96 GLN A CA 1
ATOM 758 C C . GLN A 1 96 ? 59.700 3.124 -2.902 1.00 93.06 96 GLN A C 1
ATOM 760 O O . GLN A 1 96 ? 58.897 2.757 -2.043 1.00 93.06 96 GLN A O 1
ATOM 765 N N . PHE A 1 97 ? 59.865 4.415 -3.214 1.00 93.81 97 PHE A N 1
ATOM 766 C CA . PHE A 1 97 ? 59.129 5.495 -2.552 1.00 93.81 97 PHE A CA 1
ATOM 767 C C . PHE A 1 97 ? 57.632 5.379 -2.838 1.00 93.81 97 PHE A C 1
ATOM 769 O O . PHE A 1 97 ? 56.814 5.458 -1.918 1.00 93.81 97 PHE A O 1
ATOM 776 N N . LEU A 1 98 ? 57.272 5.127 -4.096 1.00 93.38 98 LEU A N 1
ATOM 777 C CA . LEU A 1 98 ? 55.899 4.918 -4.532 1.00 93.38 98 LEU A CA 1
ATOM 778 C C . LEU A 1 98 ? 55.286 3.680 -3.866 1.00 93.38 98 LEU A C 1
ATOM 780 O O . LEU A 1 98 ? 54.182 3.770 -3.334 1.00 93.38 98 LEU A O 1
ATOM 784 N N . LEU A 1 99 ? 56.000 2.551 -3.825 1.00 93.81 99 LEU A N 1
ATOM 785 C CA . LEU A 1 99 ? 55.516 1.312 -3.209 1.00 93.81 99 LEU A CA 1
ATOM 786 C C . LEU A 1 99 ? 55.228 1.486 -1.711 1.00 93.81 99 LEU A C 1
ATOM 788 O O . LEU A 1 99 ? 54.153 1.111 -1.237 1.00 93.81 99 LEU A O 1
ATOM 792 N N . ILE A 1 100 ? 56.161 2.086 -0.967 1.00 93.69 100 ILE A N 1
ATOM 793 C CA . ILE A 1 100 ? 55.977 2.343 0.468 1.00 93.69 100 ILE A CA 1
ATOM 794 C C . ILE A 1 100 ? 54.860 3.365 0.692 1.00 93.69 100 ILE A C 1
ATOM 796 O O . ILE A 1 100 ? 54.081 3.214 1.629 1.00 93.69 100 ILE A O 1
ATOM 800 N N . SER A 1 101 ? 54.718 4.360 -0.184 1.00 92.44 101 SER A N 1
ATOM 801 C CA . SER A 1 101 ? 53.632 5.343 -0.104 1.00 92.44 101 SER A CA 1
ATOM 802 C C . SER A 1 101 ? 52.255 4.735 -0.394 1.00 92.44 101 SER A C 1
ATOM 804 O O . SER A 1 101 ? 51.285 5.084 0.275 1.00 92.44 101 SER A O 1
ATOM 806 N N . ILE A 1 102 ? 52.151 3.782 -1.327 1.00 93.00 102 ILE A N 1
ATOM 807 C CA . ILE A 1 102 ? 50.920 3.010 -1.574 1.00 93.00 102 ILE A CA 1
ATOM 808 C C . ILE A 1 102 ? 50.542 2.207 -0.330 1.00 93.00 102 ILE A C 1
ATOM 810 O O . ILE A 1 102 ? 49.387 2.238 0.093 1.00 93.00 102 ILE A O 1
ATOM 814 N N . LEU A 1 103 ? 51.509 1.510 0.273 1.00 92.88 103 LEU A N 1
ATOM 815 C CA . LEU A 1 103 ? 51.283 0.732 1.489 1.00 92.88 103 LEU A CA 1
ATOM 816 C C . LEU A 1 103 ? 50.899 1.634 2.670 1.00 92.88 103 LEU A C 1
ATOM 818 O O . LEU A 1 103 ? 49.970 1.324 3.416 1.00 92.88 103 LEU A O 1
ATOM 822 N N . LEU A 1 104 ? 51.557 2.787 2.803 1.00 93.19 104 LEU A N 1
ATOM 823 C CA . LEU A 1 104 ? 51.205 3.806 3.784 1.00 93.19 104 LEU A CA 1
ATOM 824 C C . LEU A 1 104 ? 49.755 4.267 3.591 1.00 93.19 104 LEU A C 1
ATOM 826 O O . LEU A 1 104 ? 48.988 4.262 4.551 1.00 93.19 104 LEU A O 1
ATOM 830 N N . LEU A 1 105 ? 49.353 4.603 2.362 1.00 89.69 105 LEU A N 1
ATOM 831 C CA . LEU A 1 105 ? 47.995 5.052 2.046 1.00 89.69 105 LEU A CA 1
ATOM 832 C C . LEU A 1 105 ? 46.937 3.961 2.204 1.00 89.69 105 LEU A C 1
ATOM 834 O O . LEU A 1 105 ? 45.804 4.266 2.588 1.00 89.69 105 LEU A O 1
ATOM 838 N N . PHE A 1 106 ? 47.299 2.700 1.961 1.00 91.06 106 PHE A N 1
ATOM 839 C CA . PHE A 1 106 ? 46.446 1.553 2.251 1.00 91.06 106 PHE A CA 1
ATOM 840 C C . PHE A 1 106 ? 46.027 1.573 3.722 1.00 91.06 106 PHE A C 1
ATOM 842 O O . PHE A 1 106 ? 44.832 1.590 4.001 1.00 91.06 106 PHE A O 1
ATOM 849 N N . PHE A 1 107 ? 46.974 1.661 4.659 1.00 91.50 107 PHE A N 1
ATOM 850 C CA . PHE A 1 107 ? 46.655 1.718 6.090 1.00 91.50 107 PHE A CA 1
ATOM 851 C C . PHE A 1 107 ? 46.072 3.066 6.514 1.00 91.50 107 PHE A C 1
ATOM 853 O O . PHE A 1 107 ? 45.132 3.115 7.299 1.00 91.50 107 PHE A O 1
ATOM 860 N N . GLN A 1 108 ? 46.548 4.170 5.947 1.00 88.94 108 GLN A N 1
ATOM 861 C CA . GLN A 1 108 ? 46.051 5.507 6.263 1.00 88.94 108 GLN A CA 1
ATOM 862 C C . GLN A 1 108 ? 44.572 5.691 5.912 1.00 88.94 108 GLN A C 1
ATOM 864 O O . GLN A 1 108 ? 43.851 6.392 6.625 1.00 88.94 108 GLN A O 1
ATOM 869 N N . SER A 1 109 ? 44.083 4.999 4.881 1.00 85.38 109 SER A N 1
ATOM 870 C CA . SER A 1 109 ? 42.662 5.001 4.521 1.00 85.38 109 SER A CA 1
ATOM 871 C C . SER A 1 109 ? 41.758 4.496 5.658 1.00 85.38 109 SER A C 1
ATOM 873 O O . SER A 1 109 ? 40.598 4.901 5.736 1.00 85.38 109 SER A O 1
ATOM 875 N N . SER A 1 110 ? 42.270 3.687 6.599 1.00 86.81 110 SER A N 1
ATOM 876 C CA . SER A 1 110 ? 41.509 3.269 7.785 1.00 86.81 110 SER A CA 1
ATOM 877 C C . SER A 1 110 ? 41.294 4.411 8.787 1.00 86.81 110 SER A C 1
ATOM 879 O O . SER A 1 110 ? 40.318 4.399 9.535 1.00 86.81 110 SER A O 1
ATOM 881 N N . ILE A 1 111 ? 42.187 5.405 8.815 1.00 84.44 111 ILE A N 1
ATOM 882 C CA . ILE A 1 111 ? 42.139 6.549 9.739 1.00 84.44 111 ILE A CA 1
ATOM 883 C C . ILE A 1 111 ? 41.054 7.545 9.327 1.00 84.44 111 ILE A C 1
ATOM 885 O O . ILE A 1 111 ? 40.405 8.138 10.190 1.00 84.44 111 ILE A O 1
ATOM 889 N N . TYR A 1 112 ? 40.759 7.669 8.028 1.00 75.81 112 TYR A N 1
ATOM 890 C CA . TYR A 1 112 ? 39.668 8.522 7.543 1.00 75.81 112 TYR A CA 1
ATOM 891 C C . TYR A 1 112 ? 38.282 8.087 8.054 1.00 75.81 112 TYR A C 1
ATOM 893 O O . TYR A 1 112 ? 37.364 8.905 8.095 1.00 75.81 112 TYR A O 1
ATOM 901 N N . LEU A 1 113 ? 38.136 6.847 8.539 1.00 72.50 113 LEU A N 1
ATOM 902 C CA . LEU A 1 113 ? 36.906 6.339 9.159 1.00 72.50 113 LEU A CA 1
ATOM 903 C C . LEU A 1 113 ? 36.654 6.885 10.576 1.00 72.50 113 LEU A C 1
ATOM 905 O O . LEU A 1 113 ? 35.535 6.782 11.085 1.00 72.50 113 LEU A O 1
ATOM 909 N N . LEU A 1 114 ? 37.653 7.509 11.210 1.00 75.69 114 LEU A N 1
ATOM 910 C CA . LEU A 1 114 ? 37.506 8.116 12.536 1.00 75.69 114 LEU A CA 1
ATOM 911 C C . LEU A 1 114 ? 36.538 9.301 12.535 1.00 75.69 114 LEU A C 1
ATOM 913 O O . LEU A 1 114 ? 35.800 9.477 13.500 1.00 75.69 114 LEU A O 1
ATOM 917 N N . TYR A 1 115 ? 36.505 10.100 11.466 1.00 74.06 115 TYR A N 1
ATOM 918 C CA . TYR A 1 115 ? 35.592 11.240 11.379 1.00 74.06 115 TYR A CA 1
ATOM 919 C C . TYR A 1 115 ? 34.114 10.808 11.260 1.00 74.06 115 TYR A C 1
ATOM 921 O O . TYR A 1 115 ? 33.315 11.241 12.093 1.00 74.06 115 TYR A O 1
ATOM 929 N N . PRO A 1 116 ? 33.726 9.894 10.345 1.00 67.94 116 PRO A N 1
ATOM 930 C CA . PRO A 1 116 ? 32.385 9.305 10.340 1.00 67.94 116 PRO A CA 1
ATOM 931 C C . PRO A 1 116 ? 31.997 8.669 11.681 1.00 67.94 116 PRO A C 1
ATOM 933 O O . PRO A 1 116 ? 30.874 8.857 12.146 1.00 67.94 116 PRO A O 1
ATOM 936 N N . ALA A 1 117 ? 32.930 7.982 12.349 1.00 68.44 117 ALA A N 1
ATOM 937 C CA . ALA A 1 117 ? 32.697 7.413 13.675 1.00 68.44 117 ALA A CA 1
ATOM 938 C C . ALA A 1 117 ? 32.469 8.484 14.761 1.00 68.44 117 ALA A C 1
ATOM 940 O O . ALA A 1 117 ? 31.611 8.309 15.627 1.00 68.44 117 ALA A O 1
ATOM 941 N N . LEU A 1 118 ? 33.193 9.608 14.711 1.00 69.88 118 LEU A N 1
ATOM 942 C CA . LEU A 1 118 ? 32.980 10.757 15.599 1.00 69.88 118 LEU A CA 1
ATOM 943 C C . LEU A 1 118 ? 31.606 11.402 15.381 1.00 69.88 118 LEU A C 1
ATOM 945 O O . LEU A 1 118 ? 30.949 11.765 16.357 1.00 69.88 118 LEU A O 1
ATOM 949 N N . VAL A 1 119 ? 31.168 11.531 14.126 1.00 66.62 119 VAL A N 1
ATOM 950 C CA . VAL A 1 119 ? 29.854 12.089 13.765 1.00 66.62 119 VAL A CA 1
ATOM 951 C C . VAL A 1 119 ? 28.719 11.153 14.187 1.00 66.62 119 VAL A C 1
ATOM 953 O O . VAL A 1 119 ? 27.729 11.623 14.747 1.00 66.62 119 VAL A O 1
ATOM 956 N N . ALA A 1 120 ? 28.879 9.840 13.996 1.00 64.50 120 ALA A N 1
ATOM 957 C CA . ALA A 1 120 ? 27.924 8.826 14.449 1.00 64.50 120 ALA A CA 1
ATOM 958 C C . ALA A 1 120 ? 27.801 8.765 15.984 1.00 64.50 120 ALA A C 1
ATOM 960 O O . ALA A 1 120 ? 26.751 8.412 16.506 1.00 64.50 120 ALA A O 1
ATOM 961 N N . ALA A 1 121 ? 28.854 9.145 16.716 1.00 64.94 121 ALA A N 1
ATOM 962 C CA . ALA A 1 121 ? 28.871 9.195 18.178 1.00 64.94 121 ALA A CA 1
ATOM 963 C C . ALA A 1 121 ? 28.368 10.531 18.778 1.00 64.94 121 ALA A C 1
ATOM 965 O O . ALA A 1 121 ? 28.474 10.728 19.996 1.00 64.94 121 ALA A O 1
ATOM 966 N N . SER A 1 122 ? 27.882 11.468 17.955 1.00 70.94 122 SER A N 1
ATOM 967 C CA . SER A 1 122 ? 27.324 12.762 18.387 1.00 70.94 122 SER A CA 1
ATOM 968 C C . SER A 1 122 ? 25.823 12.653 18.670 1.00 70.94 122 SER A C 1
ATOM 970 O O . SER A 1 122 ? 25.082 12.091 17.867 1.00 70.94 122 SER A O 1
ATOM 972 N N . LYS A 1 123 ? 25.364 13.219 19.792 1.00 64.19 123 LYS A N 1
ATOM 973 C CA . LYS A 1 123 ? 24.015 12.996 20.349 1.00 64.19 123 LYS A CA 1
ATOM 974 C C . LYS A 1 123 ? 22.917 13.868 19.738 1.00 64.19 123 LYS A C 1
ATOM 976 O O . LYS A 1 123 ? 21.746 13.552 19.886 1.00 64.19 123 LYS A O 1
ATOM 981 N N . ASN A 1 124 ? 23.274 14.986 19.108 1.00 67.81 124 ASN A N 1
ATOM 982 C CA . ASN A 1 124 ? 22.321 15.918 18.506 1.00 67.81 124 ASN A CA 1
ATOM 983 C C . ASN A 1 124 ? 22.923 16.641 17.289 1.00 67.81 124 ASN A C 1
ATOM 985 O O . ASN A 1 124 ? 24.133 16.594 17.045 1.00 67.81 124 ASN A O 1
ATOM 989 N N . GLU A 1 125 ? 22.077 17.319 16.511 1.00 56.62 125 GLU A N 1
ATOM 990 C CA . GLU A 1 125 ? 22.494 18.037 15.297 1.00 56.62 125 GLU A CA 1
ATOM 991 C C . GLU A 1 125 ? 23.500 19.164 15.571 1.00 56.62 125 GLU A C 1
ATOM 993 O O . GLU A 1 125 ? 24.395 19.410 14.762 1.00 56.62 125 GLU A O 1
ATOM 998 N N . GLN A 1 126 ? 23.419 19.809 16.734 1.00 66.19 126 GLN A N 1
ATOM 999 C CA . GLN A 1 126 ? 24.325 20.891 17.123 1.00 66.19 126 GLN A CA 1
ATOM 1000 C C . GLN A 1 126 ? 25.757 20.378 17.362 1.00 66.19 126 GLN A C 1
ATOM 1002 O O . GLN A 1 126 ? 26.736 21.011 16.960 1.00 66.19 126 GLN A O 1
ATOM 1007 N N . GLU A 1 127 ? 25.893 19.192 17.957 1.00 69.62 127 GLU A N 1
ATOM 1008 C CA . GLU A 1 127 ? 27.166 18.504 18.169 1.00 69.62 127 GLU A CA 1
ATOM 1009 C C . GLU A 1 127 ? 27.742 17.957 16.850 1.00 69.62 127 GLU A C 1
ATOM 1011 O O . GLU A 1 127 ? 28.950 18.067 16.620 1.00 69.62 127 GLU A O 1
ATOM 1016 N N . LYS A 1 128 ? 26.884 17.465 15.940 1.00 66.50 128 LYS A N 1
ATOM 1017 C CA . LYS A 1 128 ? 27.265 17.076 14.565 1.00 66.50 128 LYS A CA 1
ATOM 1018 C C . LYS A 1 128 ? 27.800 18.277 13.767 1.00 66.50 128 LYS A C 1
ATOM 1020 O O . LYS A 1 128 ? 28.853 18.176 13.131 1.00 66.50 128 LYS A O 1
ATOM 1025 N N . LEU A 1 129 ? 27.139 19.434 13.854 1.00 65.31 129 LEU A N 1
ATOM 1026 C CA . LEU A 1 129 ? 27.566 20.679 13.201 1.00 65.31 129 LEU A CA 1
ATOM 1027 C C . LEU A 1 129 ? 28.896 21.199 13.767 1.00 65.31 129 LEU A C 1
ATOM 1029 O O . LEU A 1 129 ? 29.790 21.591 13.009 1.00 65.31 129 LEU A O 1
ATOM 1033 N N . LYS A 1 130 ? 29.056 21.162 15.096 1.00 72.94 130 LYS A N 1
ATOM 1034 C CA . LYS A 1 130 ? 30.308 21.536 15.767 1.00 72.94 130 LYS A CA 1
ATOM 1035 C C . LYS A 1 130 ? 31.456 20.618 15.340 1.00 72.94 130 LYS A C 1
ATOM 1037 O O . LYS A 1 130 ? 32.505 21.122 14.956 1.00 72.94 130 LYS A O 1
ATOM 1042 N N . GLY A 1 131 ? 31.240 19.300 15.316 1.00 73.88 131 GLY A N 1
ATOM 1043 C CA . GLY A 1 131 ? 32.236 18.323 14.860 1.00 73.88 131 GLY A CA 1
ATOM 1044 C C . GLY A 1 131 ? 32.653 18.507 13.397 1.00 73.88 131 GLY A C 1
ATOM 1045 O O . GLY A 1 131 ? 33.843 18.481 13.093 1.00 73.88 131 GLY A O 1
ATOM 1046 N N . THR A 1 132 ? 31.696 18.787 12.507 1.00 70.19 132 THR A N 1
ATOM 1047 C CA . THR A 1 132 ? 31.964 19.067 11.082 1.00 70.19 132 THR A CA 1
ATOM 1048 C C . THR A 1 132 ? 32.805 20.332 10.902 1.00 70.19 132 THR A C 1
ATOM 1050 O O . THR A 1 132 ? 33.793 20.339 10.170 1.00 70.19 132 THR A O 1
ATOM 1053 N N . THR A 1 133 ? 32.462 21.398 11.629 1.00 74.69 133 THR A N 1
ATOM 1054 C CA . THR A 1 133 ? 33.202 22.670 11.599 1.00 74.69 133 THR A CA 1
ATOM 1055 C C . THR A 1 133 ? 34.629 22.501 12.133 1.00 74.69 133 THR A C 1
ATOM 1057 O O . THR A 1 133 ? 35.572 23.042 11.556 1.00 74.69 133 THR A O 1
ATOM 1060 N N . THR A 1 134 ? 34.808 21.717 13.201 1.00 81.56 134 THR A N 1
ATOM 1061 C CA . THR A 1 134 ? 36.129 21.388 13.758 1.00 81.56 134 THR A CA 1
ATOM 1062 C C . THR A 1 134 ? 36.975 20.567 12.785 1.00 81.56 134 THR A C 1
ATOM 1064 O O . THR A 1 134 ? 38.161 20.849 12.640 1.00 81.56 134 THR A O 1
ATOM 1067 N N . TYR A 1 135 ? 36.392 19.599 12.077 1.00 81.94 135 TYR A N 1
ATOM 1068 C CA . TYR A 1 135 ? 37.113 18.817 11.069 1.00 81.94 135 TYR A CA 1
ATOM 1069 C C . TYR A 1 135 ? 37.608 19.677 9.896 1.00 81.94 135 TYR A C 1
ATOM 1071 O O . TYR A 1 135 ? 38.774 19.582 9.523 1.00 81.94 135 TYR A O 1
ATOM 1079 N N . LEU A 1 136 ? 36.764 20.569 9.364 1.00 75.81 136 LEU A N 1
ATOM 1080 C CA . LEU A 1 136 ? 37.156 21.531 8.322 1.00 75.81 136 LEU 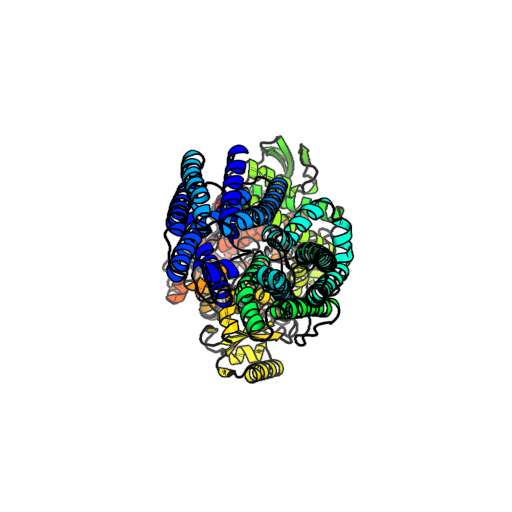A CA 1
ATOM 1081 C C . LEU A 1 136 ? 38.321 22.424 8.772 1.00 75.81 136 LEU A C 1
ATOM 1083 O O . LEU A 1 136 ? 39.261 22.653 8.011 1.00 75.81 136 LEU A O 1
ATOM 1087 N N . PHE A 1 137 ? 38.288 22.880 10.026 1.00 83.50 137 PHE A N 1
ATOM 1088 C CA . PHE A 1 137 ? 39.383 23.648 10.613 1.00 83.50 137 PHE A CA 1
ATOM 1089 C C . PHE A 1 137 ? 40.676 22.823 10.710 1.00 83.50 137 PHE A C 1
ATOM 1091 O O . PHE A 1 137 ? 41.745 23.316 10.360 1.00 83.50 137 PHE A O 1
ATOM 1098 N N . ILE A 1 138 ? 40.585 21.554 11.123 1.00 86.81 138 ILE A N 1
ATOM 1099 C CA . ILE A 1 138 ? 41.727 20.627 11.172 1.00 86.81 138 ILE A CA 1
ATOM 1100 C C . ILE A 1 138 ? 42.311 20.393 9.778 1.00 86.81 138 ILE A C 1
ATOM 1102 O O . ILE A 1 138 ? 43.527 20.412 9.636 1.00 86.81 138 ILE A O 1
ATOM 1106 N N . PHE A 1 139 ? 41.473 20.217 8.756 1.00 85.56 139 PHE A N 1
ATOM 1107 C CA . PHE A 1 139 ? 41.915 19.991 7.380 1.00 85.56 139 PHE A CA 1
ATOM 1108 C C . PHE A 1 139 ? 42.646 21.206 6.788 1.00 85.56 139 PHE A C 1
ATOM 1110 O O . PHE A 1 139 ? 43.748 21.081 6.255 1.00 85.56 139 PHE A O 1
ATOM 1117 N N . HIS A 1 140 ? 42.078 22.411 6.892 1.00 86.38 140 HIS A N 1
ATOM 1118 C CA . HIS A 1 140 ? 42.773 23.612 6.411 1.00 86.38 140 HIS A CA 1
ATOM 1119 C C . HIS A 1 140 ? 44.010 23.929 7.260 1.00 86.38 140 HIS A C 1
ATOM 1121 O O . HIS A 1 140 ? 45.049 24.305 6.716 1.00 86.38 140 HIS A O 1
ATOM 1127 N N . GLY A 1 141 ? 43.932 23.706 8.575 1.00 88.50 141 GLY A N 1
ATOM 1128 C CA . GLY A 1 141 ? 45.068 23.816 9.486 1.00 88.50 141 GLY A CA 1
ATOM 1129 C C . GLY A 1 141 ? 46.201 22.856 9.126 1.00 88.50 141 GLY A C 1
ATOM 1130 O O . GLY A 1 141 ? 47.358 23.272 9.096 1.00 88.50 141 GLY A O 1
ATOM 1131 N N . SER A 1 142 ? 45.892 21.603 8.772 1.00 89.81 142 SER A N 1
ATOM 1132 C CA . SER A 1 142 ? 46.903 20.629 8.357 1.00 89.81 142 SER A CA 1
ATOM 1133 C C . SER A 1 142 ? 47.584 21.037 7.060 1.00 89.81 142 SER A C 1
ATOM 1135 O O . SER A 1 142 ? 48.798 20.926 6.993 1.00 89.81 142 SER A O 1
ATOM 1137 N N . VAL A 1 143 ? 46.851 21.569 6.071 1.00 88.19 143 VAL A N 1
ATOM 1138 C CA . VAL A 1 143 ? 47.435 22.078 4.811 1.00 88.19 143 VAL A CA 1
ATOM 1139 C C . VAL A 1 143 ? 48.417 23.225 5.069 1.00 88.19 143 VAL A C 1
ATOM 1141 O O . VAL A 1 143 ? 49.480 23.282 4.453 1.00 88.19 143 VAL A O 1
ATOM 1144 N N . ILE A 1 144 ? 48.074 24.145 5.975 1.00 90.06 144 ILE A N 1
ATOM 1145 C CA . ILE A 1 144 ? 48.934 25.286 6.318 1.00 90.06 144 ILE A CA 1
ATOM 1146 C C . ILE A 1 144 ? 50.199 24.800 7.026 1.00 90.06 144 ILE A C 1
ATOM 1148 O O . ILE A 1 144 ? 51.307 25.137 6.611 1.00 90.06 144 ILE A O 1
ATOM 1152 N N . ILE A 1 145 ? 50.041 23.981 8.070 1.00 90.81 145 ILE A N 1
ATOM 1153 C CA . ILE A 1 145 ? 51.168 23.455 8.847 1.00 90.81 145 ILE A CA 1
ATOM 1154 C C . ILE A 1 145 ? 52.063 22.579 7.964 1.00 90.81 145 ILE A C 1
ATOM 1156 O O . ILE A 1 145 ? 53.283 22.722 8.006 1.00 90.81 145 ILE A O 1
ATOM 1160 N N . SER A 1 146 ? 51.478 21.713 7.133 1.00 90.31 146 SER A N 1
ATOM 1161 C CA . SER A 1 146 ? 52.226 20.829 6.240 1.00 90.31 146 SER A CA 1
ATOM 1162 C C . SER A 1 146 ? 53.007 21.615 5.195 1.00 90.31 146 SER A C 1
ATOM 1164 O O . SER A 1 146 ? 54.165 21.298 4.963 1.00 90.31 146 SER A O 1
ATOM 1166 N N . GLY A 1 147 ? 52.431 22.672 4.612 1.00 86.06 147 GLY A N 1
ATOM 1167 C CA . GLY A 1 147 ? 53.153 23.541 3.686 1.00 86.06 147 GLY A CA 1
ATOM 1168 C C . GLY A 1 147 ? 54.343 24.226 4.359 1.00 86.06 147 GLY A C 1
ATOM 1169 O O . GLY A 1 147 ? 55.458 24.201 3.824 1.00 86.06 147 GLY A O 1
ATOM 1170 N N . LEU A 1 148 ? 54.140 24.815 5.541 1.00 87.50 148 LEU A N 1
ATOM 1171 C CA . LEU A 1 148 ? 55.205 25.505 6.277 1.00 87.50 148 LEU A CA 1
ATOM 1172 C C . LEU A 1 148 ? 56.339 24.543 6.658 1.00 87.50 148 LEU A C 1
ATOM 1174 O O . LEU A 1 148 ? 57.499 24.815 6.346 1.00 87.50 148 LEU A O 1
ATOM 1178 N N . LEU A 1 149 ? 56.012 23.392 7.252 1.00 89.94 149 LEU A N 1
ATOM 1179 C CA . LEU A 1 149 ? 56.994 22.363 7.609 1.00 89.94 149 LEU A CA 1
ATOM 1180 C C . LEU A 1 149 ? 57.651 21.731 6.374 1.00 89.94 149 LEU A C 1
ATOM 1182 O O . LEU A 1 149 ? 58.846 21.454 6.396 1.00 89.94 149 LEU A O 1
ATOM 1186 N N . GLY A 1 150 ? 56.906 21.563 5.283 1.00 88.12 150 GLY A N 1
ATOM 1187 C CA . GLY A 1 150 ? 57.400 21.049 4.008 1.00 88.12 150 GLY A CA 1
ATOM 1188 C C . GLY A 1 150 ? 58.517 21.902 3.417 1.00 88.12 150 GLY A C 1
ATOM 1189 O O . GLY A 1 150 ? 59.493 21.362 2.904 1.00 88.12 150 GLY A O 1
ATOM 1190 N N . SER A 1 151 ? 58.423 23.229 3.565 1.00 88.38 151 SER A N 1
ATOM 1191 C CA . SER A 1 151 ? 59.477 24.153 3.122 1.00 88.38 151 SER A CA 1
ATOM 1192 C C . SER A 1 151 ? 60.781 24.002 3.912 1.00 88.38 151 SER A C 1
ATOM 1194 O O . SER A 1 151 ? 61.857 24.251 3.378 1.00 88.38 151 SER A O 1
ATOM 1196 N N . PHE A 1 152 ? 60.703 23.569 5.173 1.00 88.31 152 PHE A N 1
ATOM 1197 C CA . PHE A 1 152 ? 61.877 23.245 5.978 1.00 88.31 152 PHE A CA 1
ATOM 1198 C C . PHE A 1 152 ? 62.412 21.850 5.641 1.00 88.31 152 PHE A C 1
ATOM 1200 O O . PHE A 1 152 ? 63.619 21.677 5.494 1.00 88.31 152 PHE A O 1
ATOM 1207 N N . ALA A 1 153 ? 61.517 20.874 5.472 1.00 89.31 153 ALA A N 1
ATOM 1208 C CA . ALA A 1 153 ? 61.857 19.500 5.124 1.00 89.31 153 ALA A CA 1
ATOM 1209 C C . ALA A 1 153 ? 62.631 19.416 3.801 1.00 89.31 153 ALA A C 1
ATOM 1211 O O . ALA A 1 153 ? 63.664 18.758 3.743 1.00 89.31 153 ALA A O 1
ATOM 1212 N N . ILE A 1 154 ? 62.184 20.126 2.760 1.00 90.62 154 ILE A N 1
ATOM 1213 C CA . ILE A 1 154 ? 62.825 20.092 1.435 1.00 90.62 154 ILE A CA 1
ATOM 1214 C C . ILE A 1 154 ? 64.241 20.694 1.422 1.00 90.62 154 ILE A C 1
ATOM 1216 O O . ILE A 1 154 ? 65.036 20.354 0.556 1.00 90.62 154 ILE A O 1
ATOM 1220 N N . ASN A 1 155 ? 64.582 21.542 2.400 1.00 85.94 155 ASN A N 1
ATOM 1221 C CA . ASN A 1 155 ? 65.913 22.148 2.530 1.00 85.94 155 ASN A CA 1
ATOM 1222 C C . ASN A 1 155 ? 66.922 21.259 3.279 1.00 85.94 155 ASN A C 1
ATOM 1224 O O . ASN A 1 155 ? 68.083 21.641 3.426 1.00 85.94 155 ASN A O 1
ATOM 1228 N N . GLN A 1 156 ? 66.499 20.106 3.801 1.00 87.12 156 GLN A N 1
ATOM 1229 C CA . GLN A 1 156 ? 67.409 19.157 4.438 1.00 87.12 156 GLN A CA 1
ATOM 1230 C C . GLN A 1 156 ? 68.164 18.338 3.387 1.00 87.12 156 GLN A C 1
ATOM 1232 O O . GLN A 1 156 ? 67.656 18.089 2.298 1.00 87.12 156 GLN A O 1
ATOM 1237 N N . SER A 1 157 ? 69.355 17.844 3.743 1.00 83.12 157 SER A N 1
ATOM 1238 C CA . SER A 1 157 ? 70.145 16.954 2.875 1.00 83.12 157 SER A CA 1
ATOM 1239 C C . SER A 1 157 ? 69.403 15.666 2.507 1.00 83.12 157 SER A C 1
ATOM 1241 O O . SER A 1 157 ? 69.594 15.127 1.421 1.00 83.12 157 SER A O 1
ATOM 1243 N N . VAL A 1 158 ? 68.535 15.187 3.401 1.00 88.38 158 VAL A N 1
ATOM 1244 C CA . VAL A 1 158 ? 67.617 14.072 3.161 1.00 88.38 158 VAL A CA 1
ATOM 1245 C C . VAL A 1 158 ? 66.216 14.515 3.587 1.00 88.38 158 VAL A C 1
ATOM 1247 O O . VAL A 1 158 ? 65.864 14.374 4.761 1.00 88.38 158 VAL A O 1
ATOM 1250 N N . PRO A 1 159 ? 65.395 15.051 2.664 1.00 89.56 159 PRO A N 1
ATOM 1251 C CA . PRO A 1 159 ? 64.076 15.596 2.996 1.00 89.56 159 PRO A CA 1
ATOM 1252 C C . PRO A 1 159 ? 63.145 14.604 3.702 1.00 89.56 159 PRO A C 1
ATOM 1254 O O . PRO A 1 159 ? 62.345 14.982 4.565 1.00 89.56 159 PRO A O 1
ATOM 1257 N N . LEU A 1 160 ? 63.290 13.315 3.377 1.00 92.62 160 LEU A N 1
ATOM 1258 C CA . LEU A 1 160 ? 62.489 12.229 3.934 1.00 92.62 160 LEU A CA 1
ATOM 1259 C C . LEU A 1 160 ? 62.746 11.986 5.429 1.00 92.62 160 LEU A C 1
ATOM 1261 O O . LEU A 1 160 ? 61.844 11.487 6.096 1.00 92.62 160 LEU A O 1
ATOM 1265 N N . ASN A 1 161 ? 63.882 12.415 6.000 1.00 91.62 161 ASN A N 1
ATOM 1266 C CA . ASN A 1 161 ? 64.160 12.282 7.442 1.00 91.62 161 ASN A CA 1
ATOM 1267 C C . ASN A 1 161 ? 63.084 12.934 8.322 1.00 91.62 161 ASN A C 1
ATOM 1269 O O . ASN A 1 161 ? 62.862 12.519 9.459 1.00 91.62 161 ASN A O 1
ATOM 1273 N N . SER A 1 162 ? 62.366 13.916 7.779 1.00 90.06 162 SER A N 1
ATOM 1274 C CA . SER A 1 162 ? 61.232 14.559 8.441 1.00 90.06 162 SER A CA 1
ATOM 1275 C C . SER A 1 162 ? 60.117 13.569 8.822 1.00 90.06 162 SER A C 1
ATOM 1277 O O . SER A 1 162 ? 59.384 13.816 9.781 1.00 90.06 162 SER A O 1
ATOM 1279 N N . TYR A 1 163 ? 60.001 12.422 8.137 1.00 93.38 163 TYR A N 1
ATOM 1280 C CA . TYR A 1 163 ? 59.010 11.386 8.446 1.00 93.38 163 TYR A CA 1
ATOM 1281 C C . TYR A 1 163 ? 59.316 10.581 9.715 1.00 93.38 163 TYR A C 1
ATOM 1283 O O . TYR A 1 163 ? 58.378 10.014 10.273 1.00 93.38 163 TYR A O 1
ATOM 1291 N N . TYR A 1 164 ? 60.547 10.588 10.248 1.00 93.38 164 TYR A N 1
ATOM 1292 C CA . TYR A 1 164 ? 60.857 9.903 11.516 1.00 93.38 164 TYR A CA 1
ATOM 1293 C C . TYR A 1 164 ? 60.044 10.449 12.694 1.00 93.38 164 TYR A C 1
ATOM 1295 O O . TYR A 1 164 ? 59.573 9.685 13.536 1.00 93.38 164 TYR A O 1
ATOM 1303 N N . ILE A 1 165 ? 59.824 11.767 12.734 1.00 92.06 165 ILE A N 1
ATOM 1304 C CA . ILE A 1 165 ? 59.012 12.407 13.777 1.00 92.06 165 ILE A CA 1
ATOM 1305 C C . ILE A 1 165 ? 57.561 11.925 13.673 1.00 92.06 165 ILE A C 1
ATOM 1307 O O . ILE A 1 165 ? 56.957 11.548 14.674 1.00 92.06 165 ILE A O 1
ATOM 1311 N N . PHE A 1 166 ? 57.014 11.864 12.456 1.00 93.56 166 PHE A N 1
ATOM 1312 C CA . PHE A 1 166 ? 55.654 11.376 12.229 1.00 93.56 166 PHE A CA 1
ATOM 1313 C C . PHE A 1 166 ? 55.519 9.867 12.466 1.00 93.56 166 PHE A C 1
ATOM 1315 O O . PHE A 1 166 ? 54.477 9.432 12.944 1.00 93.56 166 PHE A O 1
ATOM 1322 N N . ALA A 1 167 ? 56.561 9.077 12.194 1.00 94.19 167 ALA A N 1
ATOM 1323 C CA . ALA A 1 167 ? 56.609 7.657 12.532 1.00 94.19 167 ALA A CA 1
ATOM 1324 C C . ALA A 1 167 ? 56.509 7.448 14.048 1.00 94.19 167 ALA A C 1
ATOM 1326 O O . ALA A 1 167 ? 55.701 6.647 14.516 1.00 94.19 167 ALA A O 1
ATOM 1327 N N . PHE A 1 168 ? 57.274 8.221 14.824 1.00 94.19 168 PHE A N 1
ATOM 1328 C CA . PHE A 1 168 ? 57.191 8.205 16.281 1.00 94.19 168 PHE A CA 1
ATOM 1329 C C . PHE A 1 168 ? 55.803 8.635 16.778 1.00 94.19 168 PHE A C 1
ATOM 1331 O O . PHE A 1 168 ? 55.215 7.950 17.615 1.00 94.19 168 PHE A O 1
ATOM 1338 N N . CYS A 1 169 ? 55.245 9.722 16.233 1.00 93.12 169 CYS A N 1
ATOM 1339 C CA . CYS A 1 169 ? 53.897 10.174 16.577 1.00 93.12 169 CYS A CA 1
ATOM 1340 C C . CYS A 1 169 ? 52.837 9.095 16.311 1.00 93.12 169 CYS A C 1
ATOM 1342 O O . CYS A 1 169 ? 52.022 8.835 17.192 1.00 93.12 169 CYS A O 1
ATOM 1344 N N . ASP A 1 170 ? 52.863 8.433 15.152 1.00 92.88 170 ASP A N 1
ATOM 1345 C CA . ASP A 1 170 ? 51.912 7.369 14.809 1.00 92.88 170 ASP A CA 1
ATOM 1346 C C . ASP A 1 170 ? 52.008 6.175 15.768 1.00 92.88 170 ASP A C 1
ATOM 1348 O O . ASP A 1 170 ? 50.981 5.651 16.196 1.00 92.88 170 ASP A O 1
ATOM 1352 N N . LEU A 1 171 ? 53.219 5.777 16.174 1.00 92.38 171 LEU A N 1
ATOM 1353 C CA . LEU A 1 171 ? 53.422 4.710 17.162 1.00 92.38 171 LEU A CA 1
ATOM 1354 C C . LEU A 1 171 ? 52.883 5.101 18.546 1.00 92.38 171 LEU A C 1
ATOM 1356 O O . LEU A 1 171 ? 52.211 4.302 19.203 1.00 92.38 171 LEU A O 1
ATOM 1360 N N . VAL A 1 172 ? 53.107 6.346 18.975 1.00 92.25 172 VAL A N 1
ATOM 1361 C CA . VAL A 1 172 ? 52.534 6.885 20.220 1.00 92.25 172 VAL A CA 1
ATOM 1362 C C . VAL A 1 172 ? 51.006 6.927 20.137 1.00 92.25 172 VAL A C 1
ATOM 1364 O O . VAL A 1 172 ? 50.324 6.522 21.084 1.00 92.25 172 VAL A O 1
ATOM 1367 N N . PHE A 1 173 ? 50.442 7.352 19.004 1.00 92.25 173 PHE A N 1
ATOM 1368 C CA . PHE A 1 173 ? 48.997 7.344 18.788 1.00 92.25 173 PHE A CA 1
ATOM 1369 C C . PHE A 1 173 ? 48.424 5.931 18.707 1.00 92.25 173 PHE A C 1
ATOM 1371 O O . PHE A 1 173 ? 47.305 5.737 19.176 1.00 92.25 173 PHE A O 1
ATOM 1378 N N . ALA A 1 174 ? 49.156 4.943 18.186 1.00 90.94 174 ALA A N 1
ATOM 1379 C CA . ALA A 1 174 ? 48.732 3.545 18.172 1.00 90.94 174 ALA A CA 1
ATOM 1380 C C . ALA A 1 174 ? 48.562 3.014 19.604 1.00 90.94 174 ALA A C 1
ATOM 1382 O O . ALA A 1 174 ? 47.505 2.474 19.947 1.00 90.94 174 ALA A O 1
ATOM 1383 N N . ILE A 1 175 ? 49.556 3.254 20.466 1.00 88.94 175 ILE A N 1
ATOM 1384 C CA . ILE A 1 175 ? 49.513 2.889 21.890 1.00 88.94 175 ILE A CA 1
ATOM 1385 C C . ILE A 1 175 ? 48.375 3.638 22.594 1.00 88.94 175 ILE A C 1
ATOM 1387 O O . ILE A 1 175 ? 47.555 3.029 23.282 1.00 88.94 175 ILE A O 1
ATOM 1391 N N . GLY A 1 176 ? 48.264 4.950 22.379 1.00 85.44 176 GLY A N 1
ATOM 1392 C CA . GLY A 1 176 ? 47.188 5.753 22.956 1.00 85.44 176 GLY A CA 1
ATOM 1393 C C . GLY A 1 176 ? 45.797 5.298 22.496 1.00 85.44 176 GLY A C 1
ATOM 1394 O O . GLY A 1 176 ? 44.905 5.134 23.323 1.00 85.44 176 GLY A O 1
ATOM 1395 N N . CYS A 1 177 ? 45.595 5.007 21.210 1.00 84.75 177 CYS A N 1
ATOM 1396 C CA . CYS A 1 177 ? 44.325 4.494 20.692 1.00 84.75 177 CYS A CA 1
ATOM 1397 C C . CYS A 1 177 ? 43.976 3.131 21.300 1.00 84.75 177 CYS A C 1
ATOM 1399 O O . CYS A 1 177 ? 42.818 2.909 21.650 1.00 84.75 177 CYS A O 1
ATOM 1401 N N . TRP A 1 178 ? 44.949 2.235 21.492 1.00 83.56 178 TRP A N 1
ATOM 1402 C CA . TRP A 1 178 ? 44.716 0.958 22.174 1.00 83.56 178 TRP A CA 1
ATOM 1403 C C . TRP A 1 178 ? 44.194 1.185 23.604 1.00 83.56 178 TRP A C 1
ATOM 1405 O O . TRP A 1 178 ? 43.191 0.581 24.012 1.00 83.56 178 TRP A O 1
ATOM 1415 N N . LEU A 1 179 ? 44.839 2.085 24.351 1.00 82.69 179 LEU A N 1
ATOM 1416 C CA . LEU A 1 179 ? 44.523 2.371 25.753 1.00 82.69 179 LEU A CA 1
ATOM 1417 C C . LEU A 1 179 ? 43.198 3.133 25.930 1.00 82.69 179 LEU A C 1
ATOM 1419 O O . LEU A 1 179 ? 42.408 2.788 26.808 1.00 82.69 179 LEU A O 1
ATOM 1423 N N . TYR A 1 180 ? 42.931 4.138 25.091 1.00 77.88 180 TYR A N 1
ATOM 1424 C CA . TYR A 1 180 ? 41.819 5.081 25.266 1.00 77.88 180 TYR A CA 1
ATOM 1425 C C . TYR A 1 180 ? 40.548 4.740 24.471 1.00 77.88 180 TYR A C 1
ATOM 1427 O O . TYR A 1 180 ? 39.474 5.247 24.825 1.00 77.88 180 TYR A O 1
ATOM 1435 N N . LEU A 1 181 ? 40.617 3.902 23.423 1.00 74.56 181 LEU A N 1
ATOM 1436 C CA . LEU A 1 181 ? 39.420 3.481 22.683 1.00 74.56 181 LEU A CA 1
ATOM 1437 C C . LEU A 1 181 ? 38.642 2.400 23.465 1.00 74.56 181 LEU A C 1
ATOM 1439 O O . LEU A 1 181 ? 39.225 1.398 23.906 1.00 74.56 181 LEU A O 1
ATOM 1443 N N . PRO A 1 182 ? 37.316 2.560 23.634 1.00 66.75 182 PRO A N 1
ATOM 1444 C CA . PRO A 1 182 ? 36.495 1.620 24.397 1.00 66.75 182 PRO A CA 1
ATOM 1445 C C . PRO A 1 182 ? 36.465 0.223 23.749 1.00 66.75 182 PRO A C 1
ATOM 1447 O O . PRO A 1 182 ? 36.457 0.100 22.524 1.00 66.75 182 PRO A O 1
ATOM 1450 N N . LYS A 1 183 ? 36.452 -0.847 24.567 1.00 58.00 183 LYS A N 1
ATOM 1451 C CA . LYS A 1 183 ? 36.123 -2.209 24.093 1.00 58.00 183 LYS A CA 1
ATOM 1452 C C . LYS A 1 183 ? 34.662 -2.194 23.646 1.00 58.00 183 LYS A C 1
ATOM 1454 O O . LYS A 1 183 ? 33.814 -1.685 24.369 1.00 58.00 183 LYS A O 1
ATOM 1459 N N . GLN A 1 184 ? 34.389 -2.702 22.451 1.00 52.06 184 GLN A N 1
ATOM 1460 C CA . GLN A 1 184 ? 33.058 -2.648 21.862 1.00 52.06 184 GLN A CA 1
ATOM 1461 C C . GLN A 1 184 ? 32.103 -3.536 22.677 1.00 52.06 184 GLN A C 1
ATOM 1463 O O . GLN A 1 184 ? 32.220 -4.759 22.664 1.00 52.06 184 GLN A O 1
ATOM 1468 N N . THR A 1 185 ? 31.174 -2.923 23.410 1.00 35.16 185 THR A N 1
ATOM 1469 C CA . THR A 1 185 ? 29.921 -3.568 23.808 1.00 35.16 185 THR A CA 1
ATOM 1470 C C . THR A 1 185 ? 29.112 -3.808 22.537 1.00 35.16 185 THR A C 1
ATOM 1472 O O . THR A 1 185 ? 29.032 -2.931 21.673 1.00 35.16 185 THR A O 1
ATOM 1475 N N . ARG A 1 186 ? 28.558 -5.018 22.409 1.00 34.94 186 ARG A N 1
ATOM 1476 C CA . ARG A 1 186 ? 27.599 -5.415 21.368 1.00 34.94 186 ARG A CA 1
ATOM 1477 C C . ARG A 1 186 ? 26.582 -4.278 21.196 1.00 34.94 186 ARG A C 1
ATOM 1479 O O . ARG A 1 186 ? 25.991 -3.852 22.186 1.00 34.94 186 ARG A O 1
ATOM 1486 N N . GLN A 1 187 ? 26.427 -3.755 19.981 1.00 32.84 187 GLN A N 1
ATOM 1487 C CA . GLN A 1 187 ? 25.411 -2.742 19.700 1.00 32.84 187 GLN A CA 1
ATOM 1488 C C . GLN A 1 187 ? 24.027 -3.368 19.896 1.00 32.84 187 GLN A C 1
ATOM 1490 O O . GLN A 1 187 ? 23.556 -4.130 19.058 1.00 32.84 187 GLN A O 1
ATOM 1495 N N . ALA A 1 188 ? 23.419 -3.062 21.039 1.00 25.09 188 ALA A N 1
ATOM 1496 C CA . ALA A 1 188 ? 21.981 -2.923 21.169 1.00 25.09 188 ALA A CA 1
ATOM 1497 C C . ALA A 1 188 ? 21.558 -1.603 20.506 1.00 25.09 188 ALA A C 1
ATOM 1499 O O . ALA A 1 188 ? 22.309 -0.626 20.559 1.00 25.09 188 ALA A O 1
ATOM 1500 N N . GLY A 1 189 ? 20.349 -1.579 19.951 1.00 23.58 189 GLY A N 1
ATOM 1501 C CA . GLY A 1 189 ? 19.637 -0.341 19.644 1.00 23.58 189 GLY A CA 1
ATOM 1502 C C . GLY A 1 189 ? 19.647 0.060 18.176 1.00 23.58 189 GLY A C 1
ATOM 1503 O O . GLY A 1 189 ? 20.572 0.703 17.686 1.00 23.58 189 GLY A O 1
ATOM 1504 N N . SER A 1 190 ? 18.552 -0.309 17.521 1.00 32.53 190 SER A N 1
ATOM 1505 C CA . SER A 1 190 ? 17.740 0.551 16.659 1.00 32.53 190 SER A CA 1
ATOM 1506 C C . SER A 1 190 ? 17.747 2.048 17.027 1.00 32.53 190 SER A C 1
ATOM 1508 O O . SER A 1 190 ? 18.023 2.405 18.166 1.00 32.53 190 SER A O 1
ATOM 1510 N N . GLU A 1 191 ? 17.296 2.864 16.060 1.00 25.14 191 GLU A N 1
ATOM 1511 C CA . GLU A 1 191 ? 17.055 4.329 16.082 1.00 25.14 191 GLU A CA 1
ATOM 1512 C C . GLU A 1 191 ? 18.264 5.152 15.584 1.00 25.14 191 GLU A C 1
ATOM 1514 O O . GLU A 1 191 ? 19.353 5.081 16.128 1.00 25.14 191 GLU A O 1
ATOM 1519 N N . GLU A 1 192 ? 18.222 5.914 14.487 1.00 27.25 192 GLU A N 1
ATOM 1520 C CA . GLU A 1 192 ? 17.144 6.719 13.912 1.00 27.25 192 GLU A CA 1
ATOM 1521 C C . GLU A 1 192 ? 16.970 6.444 12.402 1.00 27.25 192 GLU A C 1
ATOM 1523 O O . GLU A 1 192 ? 17.745 6.903 11.561 1.00 27.25 192 GLU A O 1
ATOM 1528 N N . LYS A 1 193 ? 15.892 5.744 12.035 1.00 33.59 193 LYS A N 1
ATOM 1529 C CA . LYS A 1 193 ? 15.282 5.844 10.703 1.00 33.59 193 LYS A CA 1
ATOM 1530 C C . LYS A 1 193 ? 14.254 6.979 10.752 1.00 33.59 193 LYS A C 1
ATOM 1532 O O . LYS A 1 193 ? 13.151 6.801 11.250 1.00 33.59 193 LYS A O 1
ATOM 1537 N N . LYS A 1 194 ? 14.614 8.150 10.231 1.00 28.77 194 LYS A N 1
ATOM 1538 C CA . LYS A 1 194 ? 13.719 9.258 9.842 1.00 28.77 194 LYS A CA 1
ATOM 1539 C C . LYS A 1 194 ? 14.392 9.912 8.628 1.00 28.77 194 LYS A C 1
ATOM 1541 O O . LYS A 1 194 ? 15.589 10.140 8.665 1.00 28.77 194 LYS A O 1
ATOM 1546 N N . LYS A 1 195 ? 13.757 10.224 7.505 1.00 25.23 195 LYS A N 1
ATOM 1547 C CA . LYS A 1 195 ? 12.355 10.354 7.110 1.00 25.23 195 LYS A CA 1
ATOM 1548 C C . LYS A 1 195 ? 12.302 10.160 5.592 1.00 25.23 195 LYS A C 1
ATOM 1550 O O . LYS A 1 195 ? 13.290 10.414 4.902 1.00 25.23 195 LYS A O 1
ATOM 1555 N N . GLY A 1 196 ? 11.140 9.735 5.106 1.00 36.84 196 GLY A N 1
ATOM 1556 C CA . GLY A 1 196 ? 10.842 9.631 3.686 1.00 36.84 196 GLY A CA 1
ATOM 1557 C C . GLY A 1 196 ? 11.048 10.947 2.945 1.00 36.84 196 GLY A C 1
ATOM 1558 O O . GLY A 1 196 ? 10.897 12.038 3.497 1.00 36.84 196 GLY A O 1
ATOM 1559 N N . ALA A 1 197 ? 11.373 10.816 1.668 1.00 25.25 197 ALA A N 1
ATOM 1560 C CA . ALA A 1 197 ? 11.249 11.904 0.731 1.00 25.25 197 ALA A CA 1
ATOM 1561 C C . ALA A 1 197 ? 10.934 11.335 -0.652 1.00 25.25 197 ALA A C 1
ATOM 1563 O O . ALA A 1 197 ? 11.793 10.778 -1.331 1.00 25.25 197 ALA A O 1
ATOM 1564 N N . HIS A 1 198 ? 9.668 11.504 -1.033 1.00 32.56 198 HIS A N 1
ATOM 1565 C CA . HIS A 1 198 ? 9.196 11.537 -2.409 1.00 32.56 198 HIS A CA 1
ATOM 1566 C C . HIS A 1 198 ? 10.225 12.182 -3.344 1.00 32.56 198 HIS A C 1
ATOM 1568 O O . HIS A 1 198 ? 10.719 13.279 -3.057 1.00 32.56 198 HIS A O 1
ATOM 1574 N N . LYS A 1 199 ? 10.465 11.580 -4.513 1.00 29.47 199 LYS A N 1
ATOM 1575 C CA . LYS A 1 199 ? 11.082 12.299 -5.628 1.00 29.47 199 LYS A CA 1
ATOM 1576 C C . LYS A 1 199 ? 10.310 12.076 -6.919 1.00 29.47 199 LYS A C 1
ATOM 1578 O O . LYS A 1 199 ? 10.488 11.086 -7.612 1.00 29.47 199 LYS A O 1
ATOM 1583 N N . GLU A 1 200 ? 9.495 13.078 -7.237 1.00 32.50 200 GLU A N 1
ATOM 1584 C CA . GLU A 1 200 ? 9.122 13.422 -8.604 1.00 32.50 200 GLU A CA 1
ATOM 1585 C C . GLU A 1 200 ? 10.358 13.405 -9.510 1.00 32.50 200 GLU A C 1
ATOM 1587 O O . GLU A 1 200 ? 11.398 14.005 -9.203 1.00 32.50 200 GLU A O 1
ATOM 1592 N N . ASN A 1 201 ? 10.207 12.744 -10.651 1.00 35.88 201 ASN A N 1
ATOM 1593 C CA . ASN A 1 201 ? 11.254 12.441 -11.615 1.00 35.88 201 ASN A CA 1
ATOM 1594 C C . ASN A 1 201 ? 11.528 13.621 -12.571 1.00 35.88 201 ASN A C 1
ATOM 1596 O O . ASN A 1 201 ? 11.560 13.462 -13.785 1.00 35.88 201 ASN A O 1
ATOM 1600 N N . ARG A 1 202 ? 11.675 14.836 -12.028 1.00 39.53 202 ARG A N 1
ATOM 1601 C CA . ARG A 1 202 ? 11.743 16.073 -12.830 1.00 39.53 202 ARG A CA 1
ATOM 1602 C C . ARG A 1 202 ? 13.167 16.571 -13.132 1.00 39.53 202 ARG A C 1
ATOM 1604 O O . ARG A 1 202 ? 13.319 17.428 -13.984 1.00 39.53 202 ARG A O 1
ATOM 1611 N N . TRP A 1 203 ? 14.198 16.006 -12.488 1.00 48.44 203 TRP A N 1
ATOM 1612 C CA . TRP A 1 203 ? 15.548 16.603 -12.434 1.00 48.44 203 TRP A CA 1
ATOM 1613 C C . TRP A 1 203 ? 16.679 15.704 -12.971 1.00 48.44 203 TRP A C 1
ATOM 1615 O O . TRP A 1 203 ? 17.835 15.941 -12.629 1.00 48.44 203 TRP A O 1
ATOM 1625 N N . GLN A 1 204 ? 16.417 14.661 -13.776 1.00 56.34 204 GLN A N 1
ATOM 1626 C CA . GLN A 1 204 ? 17.520 13.828 -14.304 1.00 56.34 204 GLN A CA 1
ATOM 1627 C C . GLN A 1 204 ? 18.506 14.663 -15.146 1.00 56.34 204 GLN A C 1
ATOM 1629 O O . GLN A 1 204 ? 19.713 14.540 -14.959 1.00 56.34 204 GLN A O 1
ATOM 1634 N N . GLY A 1 205 ? 18.014 15.601 -15.965 1.00 63.91 205 GLY A N 1
ATOM 1635 C CA . GLY A 1 205 ? 18.865 16.544 -16.703 1.00 63.91 205 GLY A CA 1
ATOM 1636 C C . GLY A 1 205 ? 19.602 17.536 -15.796 1.00 63.91 205 GLY A C 1
ATOM 1637 O O . GLY A 1 205 ? 20.812 17.699 -15.910 1.00 63.91 205 GLY A O 1
ATOM 1638 N N . GLU A 1 206 ? 18.906 18.160 -14.847 1.00 72.31 206 GLU A N 1
ATOM 1639 C CA . GLU A 1 206 ? 19.490 19.183 -13.966 1.00 72.31 206 GLU A CA 1
ATOM 1640 C C . GLU A 1 206 ? 20.474 18.599 -12.946 1.00 72.31 206 GLU A C 1
ATOM 1642 O O . GLU A 1 206 ? 21.467 19.247 -12.624 1.00 72.31 206 GLU A O 1
ATOM 1647 N N . LEU A 1 207 ? 20.264 17.362 -12.480 1.00 79.56 207 LEU A N 1
ATOM 1648 C CA . LEU A 1 207 ? 21.237 16.636 -11.666 1.00 79.56 207 LEU A CA 1
ATOM 1649 C C . LEU A 1 207 ? 22.489 16.312 -12.480 1.00 79.56 207 LEU A C 1
ATOM 1651 O O . LEU A 1 207 ? 23.585 16.532 -11.983 1.00 79.56 207 LEU A O 1
ATOM 1655 N N . ILE A 1 208 ? 22.355 15.830 -13.718 1.00 81.69 208 ILE A N 1
ATOM 1656 C CA . ILE A 1 208 ? 23.512 15.549 -14.585 1.00 81.69 208 ILE A CA 1
ATOM 1657 C C . ILE A 1 208 ? 24.293 16.837 -14.868 1.00 81.69 208 ILE A C 1
ATOM 1659 O O . ILE A 1 208 ? 25.515 16.853 -14.722 1.00 81.69 208 ILE A O 1
ATOM 1663 N N . VAL A 1 209 ? 23.602 17.932 -15.196 1.00 84.56 209 VAL A N 1
ATOM 1664 C CA . VAL A 1 209 ? 24.227 19.247 -15.404 1.00 84.56 209 VAL A CA 1
ATOM 1665 C C . VAL A 1 209 ? 24.892 19.738 -14.115 1.00 84.56 209 VAL A C 1
ATOM 1667 O O . VAL A 1 209 ? 26.033 20.189 -14.157 1.00 84.56 209 VAL A O 1
ATOM 1670 N N . TYR A 1 210 ? 24.249 19.588 -12.955 1.00 88.69 210 TYR A N 1
ATOM 1671 C CA . TYR A 1 210 ? 24.842 19.934 -11.662 1.00 88.69 210 TYR A CA 1
ATOM 1672 C C . TYR A 1 210 ? 26.088 19.093 -11.346 1.00 88.69 210 TYR A C 1
ATOM 1674 O O . TYR A 1 210 ? 27.109 19.641 -10.935 1.00 88.69 210 TYR A O 1
ATOM 1682 N N . LEU A 1 211 ? 26.050 17.779 -11.583 1.00 89.06 211 LEU A N 1
ATOM 1683 C CA . LEU A 1 211 ? 27.208 16.898 -11.415 1.00 89.06 211 LEU A CA 1
ATOM 1684 C C . LEU A 1 211 ? 28.340 17.294 -12.373 1.00 89.06 211 LEU A C 1
ATOM 1686 O O . LEU A 1 211 ? 29.492 17.342 -11.951 1.00 89.06 211 LEU A O 1
ATOM 1690 N N . LEU A 1 212 ? 28.035 17.660 -13.619 1.00 91.12 212 LEU A N 1
ATOM 1691 C CA . LEU A 1 212 ? 29.027 18.175 -14.563 1.00 91.12 212 LEU A CA 1
ATOM 1692 C C . LEU A 1 212 ? 29.649 19.495 -14.073 1.00 91.12 212 LEU A C 1
ATOM 1694 O O . LEU A 1 212 ? 30.868 19.645 -14.114 1.00 91.12 212 LEU A O 1
ATOM 1698 N N . ILE A 1 213 ? 28.847 20.426 -13.547 1.00 92.31 213 ILE A N 1
ATOM 1699 C CA . ILE A 1 213 ? 29.334 21.684 -12.953 1.00 92.31 213 ILE A CA 1
ATOM 1700 C C . ILE A 1 213 ? 30.286 21.393 -11.787 1.00 92.31 213 ILE A C 1
ATOM 1702 O O . ILE A 1 213 ? 31.370 21.980 -11.736 1.00 92.31 213 ILE A O 1
ATOM 1706 N N . VAL A 1 214 ? 29.907 20.481 -10.880 1.00 91.88 214 VAL A N 1
ATOM 1707 C CA . VAL A 1 214 ? 30.745 20.030 -9.755 1.00 91.88 214 VAL A CA 1
ATOM 1708 C C . VAL A 1 214 ? 32.051 19.427 -10.271 1.00 91.88 214 VAL A C 1
ATOM 1710 O O . VAL A 1 214 ? 33.122 19.797 -9.794 1.00 91.88 214 VAL A O 1
ATOM 1713 N N . PHE A 1 215 ? 31.984 18.538 -11.261 1.00 94.25 215 PHE A N 1
ATOM 1714 C CA . PHE A 1 215 ? 33.159 17.898 -11.846 1.00 94.25 215 PHE A CA 1
ATOM 1715 C C . PHE A 1 215 ? 34.147 18.930 -12.405 1.00 94.25 215 PHE A C 1
ATOM 1717 O O . PHE A 1 215 ? 35.313 18.946 -12.007 1.00 94.25 215 PHE A O 1
ATOM 1724 N N . LEU A 1 216 ? 33.672 19.837 -13.265 1.00 94.62 216 LEU A N 1
ATOM 1725 C CA . LEU A 1 216 ? 34.490 20.883 -13.885 1.00 94.62 216 LEU A CA 1
ATOM 1726 C C . LEU A 1 216 ? 35.081 21.845 -12.845 1.00 94.62 216 LEU A C 1
ATOM 1728 O O . LEU A 1 216 ? 36.257 22.197 -12.931 1.00 94.62 216 LEU A O 1
ATOM 1732 N N . PHE A 1 217 ? 34.294 22.232 -11.836 1.00 94.31 217 PHE A N 1
ATOM 1733 C CA . PHE A 1 217 ? 34.735 23.125 -10.764 1.00 94.31 217 PHE A CA 1
ATOM 1734 C C . PHE A 1 217 ? 35.902 22.532 -9.964 1.00 94.31 217 PHE A C 1
ATOM 1736 O O . PHE A 1 217 ? 36.923 23.199 -9.768 1.00 94.31 217 PHE A O 1
ATOM 1743 N N . PHE A 1 218 ? 35.770 21.280 -9.514 1.00 92.25 218 PHE A N 1
ATOM 1744 C CA . PHE A 1 218 ? 36.802 20.611 -8.719 1.00 92.25 218 PHE A CA 1
ATOM 1745 C C . PHE A 1 218 ? 38.037 20.263 -9.554 1.00 92.25 218 PHE A C 1
ATOM 1747 O O . PHE A 1 218 ? 39.158 20.450 -9.076 1.00 92.25 218 PHE A O 1
ATOM 1754 N N . LEU A 1 219 ? 37.849 19.824 -10.802 1.00 93.19 219 LEU A N 1
ATOM 1755 C CA . LEU A 1 219 ? 38.947 19.543 -11.726 1.00 93.19 219 LEU A CA 1
ATOM 1756 C C . LEU A 1 219 ? 39.762 20.816 -11.994 1.00 93.19 219 LEU A C 1
ATOM 1758 O O . LEU A 1 219 ? 40.987 20.804 -11.874 1.00 93.19 219 LEU A O 1
ATOM 1762 N N . GLY A 1 220 ? 39.077 21.930 -12.272 1.00 91.88 220 GLY A N 1
ATOM 1763 C CA . GLY A 1 220 ? 39.695 23.224 -12.543 1.00 91.88 220 GLY A CA 1
ATOM 1764 C C . GLY A 1 220 ? 40.547 23.727 -11.380 1.00 91.88 220 GLY A C 1
ATOM 1765 O O . GLY A 1 220 ? 41.722 24.037 -11.570 1.00 91.88 220 GLY A O 1
ATOM 1766 N N . HIS A 1 221 ? 40.014 23.759 -10.157 1.00 90.19 221 HIS A N 1
ATOM 1767 C CA . HIS A 1 221 ? 40.768 24.263 -8.998 1.00 90.19 221 HIS A CA 1
ATOM 1768 C C . HIS A 1 221 ? 41.981 23.393 -8.644 1.00 90.19 221 HIS A C 1
ATOM 1770 O O . HIS A 1 221 ? 42.997 23.902 -8.163 1.00 90.19 221 HIS A O 1
ATOM 1776 N N . GLN A 1 222 ? 41.895 22.085 -8.887 1.00 89.88 222 GLN A N 1
ATOM 1777 C CA . GLN A 1 222 ? 42.922 21.135 -8.462 1.00 89.88 222 GLN A CA 1
ATOM 1778 C C . GLN A 1 222 ? 44.009 20.910 -9.515 1.00 89.88 222 GLN A C 1
ATOM 1780 O O . GLN A 1 222 ? 45.107 20.500 -9.146 1.00 89.88 222 GLN A O 1
ATOM 1785 N N . ALA A 1 223 ? 43.764 21.249 -10.785 1.00 91.00 223 ALA A N 1
ATOM 1786 C CA . ALA A 1 223 ? 44.743 21.126 -11.867 1.00 91.00 223 ALA A CA 1
ATOM 1787 C C . ALA A 1 223 ? 46.015 21.974 -11.651 1.00 91.00 223 ALA A C 1
ATOM 1789 O O . ALA A 1 223 ? 47.103 21.562 -12.039 1.00 91.00 223 ALA A O 1
ATOM 1790 N N . ILE A 1 224 ? 45.916 23.135 -10.994 1.00 90.56 224 ILE A N 1
ATOM 1791 C CA . ILE A 1 224 ? 47.074 24.024 -10.762 1.00 90.56 224 ILE A CA 1
ATOM 1792 C C . ILE A 1 224 ? 47.998 23.478 -9.664 1.00 90.56 224 ILE A C 1
ATOM 1794 O O . ILE A 1 224 ? 49.211 23.684 -9.684 1.00 90.56 224 ILE A O 1
ATOM 1798 N N . ARG A 1 225 ? 47.417 22.812 -8.663 1.00 88.00 225 ARG A N 1
ATOM 1799 C CA . ARG A 1 225 ? 48.067 22.529 -7.378 1.00 88.00 225 ARG A CA 1
ATOM 1800 C C . ARG A 1 225 ? 49.377 21.725 -7.489 1.00 88.00 225 ARG A C 1
ATOM 1802 O O . ARG A 1 225 ? 50.316 22.126 -6.806 1.00 88.00 225 ARG A O 1
ATOM 1809 N N . PRO A 1 226 ? 49.496 20.671 -8.324 1.00 88.62 226 PRO A N 1
ATOM 1810 C CA . PRO A 1 226 ? 50.713 19.856 -8.401 1.00 88.62 226 PRO A CA 1
ATOM 1811 C C . PRO A 1 226 ? 51.960 20.597 -8.899 1.00 88.62 226 PRO A C 1
ATOM 1813 O O . PRO A 1 226 ? 53.068 20.197 -8.562 1.00 88.62 226 PRO A O 1
ATOM 1816 N N . TYR A 1 227 ? 51.792 21.666 -9.687 1.00 90.94 227 TYR A N 1
ATOM 1817 C CA . TYR A 1 227 ? 52.898 22.339 -10.388 1.00 90.94 227 TYR A CA 1
ATOM 1818 C C . TYR A 1 227 ? 53.018 23.833 -10.063 1.00 90.94 227 TYR A C 1
ATOM 1820 O O . TYR A 1 227 ? 53.797 24.550 -10.687 1.00 90.94 227 TYR A O 1
ATOM 1828 N N . LEU A 1 228 ? 52.258 24.317 -9.079 1.00 90.94 228 LEU A N 1
ATOM 1829 C CA . LEU A 1 228 ? 52.235 25.728 -8.696 1.00 90.94 228 LEU A CA 1
ATOM 1830 C C . LEU A 1 228 ? 53.612 26.251 -8.265 1.00 90.94 228 LEU A C 1
ATOM 1832 O O . LEU A 1 228 ? 53.985 27.357 -8.638 1.00 90.94 228 LEU A O 1
ATOM 1836 N N . THR A 1 229 ? 54.363 25.484 -7.476 1.00 90.25 229 THR A N 1
ATOM 1837 C CA . THR A 1 229 ? 55.685 25.901 -6.983 1.00 90.25 229 THR A CA 1
ATOM 1838 C C . THR A 1 229 ? 56.714 25.961 -8.107 1.00 90.25 229 THR A C 1
ATOM 1840 O O . THR A 1 229 ? 57.448 26.936 -8.170 1.00 90.25 229 THR A O 1
ATOM 1843 N N . MET A 1 230 ? 56.692 25.003 -9.041 1.00 89.25 230 MET A N 1
ATOM 1844 C CA . MET A 1 230 ? 57.515 25.026 -10.260 1.00 89.25 230 MET A CA 1
ATOM 1845 C C . MET A 1 230 ? 57.214 26.256 -11.125 1.00 89.25 230 MET A C 1
ATOM 1847 O O . MET A 1 230 ? 58.126 26.934 -11.590 1.00 89.25 230 MET A O 1
ATOM 1851 N N . PHE A 1 231 ? 55.929 26.583 -11.306 1.00 91.69 231 PHE A N 1
ATOM 1852 C CA . PHE A 1 231 ? 55.522 27.797 -12.013 1.00 91.69 231 PHE A CA 1
ATOM 1853 C C . PHE A 1 231 ? 56.069 29.058 -11.326 1.00 91.69 231 PHE A C 1
ATOM 1855 O O . PHE A 1 231 ? 56.601 29.946 -11.988 1.00 91.69 231 PHE A O 1
ATOM 1862 N N . LEU A 1 232 ? 55.945 29.147 -10.002 1.00 90.81 232 LEU A N 1
ATOM 1863 C CA . LEU A 1 232 ? 56.405 30.306 -9.241 1.00 90.81 232 LEU A CA 1
ATOM 1864 C C . LEU A 1 232 ? 57.930 30.445 -9.246 1.00 90.81 232 LEU A C 1
ATOM 1866 O O . LEU A 1 232 ? 58.417 31.558 -9.375 1.00 90.81 232 LEU A O 1
ATOM 1870 N N . GLU A 1 233 ? 58.660 29.340 -9.133 1.00 88.06 233 GLU A N 1
ATOM 1871 C CA . GLU A 1 233 ? 60.125 29.293 -9.172 1.00 88.06 233 GLU A CA 1
ATOM 1872 C C . GLU A 1 233 ? 60.675 29.711 -10.542 1.00 88.06 233 GLU A C 1
ATOM 1874 O O . GLU A 1 233 ? 61.673 30.424 -10.622 1.00 88.06 233 GLU A O 1
ATOM 1879 N N . GLN A 1 234 ? 59.988 29.337 -11.626 1.00 88.38 234 GLN A N 1
ATOM 1880 C CA . GLN A 1 234 ? 60.380 29.734 -12.978 1.00 88.38 234 GLN A CA 1
ATOM 1881 C C . GLN A 1 234 ? 60.141 31.227 -13.256 1.00 88.38 234 GLN A C 1
ATOM 1883 O O . GLN A 1 234 ? 60.906 31.839 -13.999 1.00 88.38 234 GLN A O 1
ATOM 1888 N N . ASN A 1 235 ? 59.068 31.807 -12.710 1.00 87.62 235 ASN A N 1
ATOM 1889 C CA . ASN A 1 235 ? 58.645 33.174 -13.042 1.00 87.62 235 ASN A CA 1
ATOM 1890 C C . ASN A 1 235 ? 59.061 34.219 -11.993 1.00 87.62 235 ASN A C 1
ATOM 1892 O O . ASN A 1 235 ? 59.087 35.409 -12.301 1.00 87.62 235 ASN A O 1
ATOM 1896 N N . TYR A 1 236 ? 59.407 33.805 -10.771 1.00 88.56 236 TYR A N 1
ATOM 1897 C CA . TYR A 1 236 ? 59.782 34.699 -9.679 1.00 88.56 236 TYR A CA 1
ATOM 1898 C C . TYR A 1 236 ? 60.951 34.142 -8.861 1.00 88.56 236 TYR A C 1
ATOM 1900 O O . TYR A 1 236 ? 61.011 32.962 -8.527 1.00 88.56 236 TYR A O 1
ATOM 1908 N N . THR A 1 237 ? 61.848 35.025 -8.429 1.00 84.56 237 THR A N 1
ATOM 1909 C CA . THR A 1 237 ? 62.951 34.684 -7.524 1.00 84.56 237 THR A CA 1
ATOM 1910 C C . THR A 1 237 ? 62.465 34.650 -6.074 1.00 84.56 237 THR A C 1
ATOM 1912 O O . THR A 1 237 ? 62.561 35.624 -5.328 1.00 84.56 237 THR A O 1
ATOM 1915 N N . LEU A 1 238 ? 61.891 33.517 -5.669 1.00 87.12 238 LEU A N 1
ATOM 1916 C CA . LEU A 1 238 ? 61.275 33.332 -4.354 1.00 87.12 238 LEU A CA 1
ATOM 1917 C C . LEU A 1 238 ? 62.011 32.281 -3.521 1.00 87.12 238 LEU A C 1
ATOM 1919 O O . LEU A 1 238 ? 62.503 31.284 -4.035 1.00 87.12 238 LEU A O 1
ATOM 1923 N N . SER A 1 239 ? 62.042 32.484 -2.202 1.00 87.81 239 SER A N 1
ATOM 1924 C CA . SER A 1 239 ? 62.506 31.452 -1.270 1.00 87.81 239 SER A CA 1
ATOM 1925 C C . SER A 1 239 ? 61.498 30.297 -1.179 1.00 87.81 239 SER A C 1
ATOM 1927 O O . SER A 1 239 ? 60.296 30.506 -1.358 1.00 87.81 239 SER A O 1
ATOM 1929 N N . ASN A 1 240 ? 61.945 29.100 -0.781 1.00 85.00 240 ASN A N 1
ATOM 1930 C CA . ASN A 1 240 ? 61.055 27.949 -0.546 1.00 85.00 240 ASN A CA 1
ATOM 1931 C C . ASN A 1 240 ? 59.939 28.244 0.474 1.00 85.00 240 ASN A C 1
ATOM 1933 O O . ASN A 1 240 ? 58.827 27.726 0.358 1.00 85.00 240 ASN A O 1
ATOM 1937 N N . GLN A 1 241 ? 60.191 29.129 1.442 1.00 86.19 241 GLN A N 1
ATOM 1938 C CA . GLN A 1 241 ? 59.171 29.589 2.389 1.00 86.19 241 GLN A CA 1
ATOM 1939 C C . GLN A 1 241 ? 58.105 30.449 1.696 1.00 86.19 241 GLN A C 1
ATOM 1941 O O . GLN A 1 241 ? 56.909 30.258 1.918 1.00 86.19 241 GLN A O 1
ATOM 1946 N N . SER A 1 242 ? 58.522 31.359 0.813 1.00 86.56 242 SER A N 1
ATOM 1947 C CA . SER A 1 242 ? 57.619 32.198 0.019 1.00 86.56 242 SER A CA 1
ATOM 1948 C C . SER A 1 242 ? 56.792 31.367 -0.971 1.00 86.56 242 SER A C 1
ATOM 1950 O O . SER A 1 242 ? 55.590 31.597 -1.092 1.00 86.56 242 SER A O 1
ATOM 1952 N N . LEU A 1 243 ? 57.395 30.363 -1.620 1.00 89.56 243 LEU A N 1
ATOM 1953 C CA . LEU A 1 243 ? 56.699 29.413 -2.502 1.00 89.56 243 LEU A CA 1
ATOM 1954 C C . LEU A 1 243 ? 55.618 28.629 -1.746 1.00 89.56 243 LEU A C 1
ATOM 1956 O O . LEU A 1 243 ? 54.478 28.519 -2.204 1.00 89.56 243 LEU A O 1
ATOM 1960 N N . SER A 1 244 ? 55.957 28.141 -0.553 1.00 88.25 244 SER A N 1
ATOM 1961 C CA . SER A 1 244 ? 55.012 27.447 0.320 1.00 88.25 244 SER A CA 1
ATOM 1962 C C . SER A 1 244 ? 53.852 28.347 0.757 1.00 88.25 244 SER A C 1
ATOM 1964 O O . SER A 1 244 ? 52.693 27.928 0.710 1.00 88.25 244 SER A O 1
ATOM 1966 N N . LEU A 1 245 ? 54.129 29.612 1.094 1.00 89.00 245 LEU A N 1
ATOM 1967 C CA . LEU A 1 245 ? 53.097 30.579 1.474 1.00 89.00 245 LEU A CA 1
ATOM 1968 C C . LEU A 1 245 ? 52.069 30.795 0.348 1.00 89.00 245 LEU A C 1
ATOM 1970 O O . LEU A 1 245 ? 50.866 30.821 0.614 1.00 89.00 245 LEU A O 1
ATOM 1974 N N . MET A 1 246 ? 52.520 30.879 -0.909 1.00 88.88 246 MET A N 1
ATOM 1975 C CA . MET A 1 246 ? 51.627 30.985 -2.075 1.00 88.88 246 MET A CA 1
ATOM 1976 C C . MET A 1 246 ? 50.795 29.718 -2.300 1.00 88.88 246 MET A C 1
ATOM 1978 O O . MET A 1 246 ? 49.641 29.799 -2.733 1.00 88.88 246 MET A O 1
ATOM 1982 N N . TYR A 1 247 ? 51.356 28.548 -1.990 1.00 89.00 247 TYR A N 1
ATOM 1983 C CA . TYR A 1 247 ? 50.661 27.268 -2.099 1.00 89.00 247 TYR A CA 1
ATOM 1984 C C . TYR A 1 247 ? 49.538 27.123 -1.063 1.00 89.00 247 TYR A C 1
ATOM 1986 O O . TYR A 1 247 ? 48.431 26.708 -1.414 1.00 89.00 247 TYR A O 1
ATOM 1994 N N . VAL A 1 248 ? 49.777 27.510 0.194 1.00 90.19 248 VAL A N 1
ATOM 1995 C CA . VAL A 1 248 ? 48.779 27.392 1.279 1.00 90.19 248 VAL A CA 1
ATOM 1996 C C . VAL A 1 248 ? 47.774 28.548 1.325 1.00 90.19 248 VAL A C 1
ATOM 1998 O O . VAL A 1 248 ? 46.787 28.470 2.060 1.00 90.19 248 VAL A O 1
ATOM 2001 N N . MET A 1 249 ? 47.980 29.598 0.524 1.00 89.38 249 MET A N 1
ATOM 2002 C CA . MET A 1 249 ? 47.167 30.820 0.507 1.00 89.38 249 MET A CA 1
ATOM 2003 C C . MET A 1 249 ? 45.645 30.580 0.431 1.00 89.38 249 MET A C 1
ATOM 2005 O O . MET A 1 249 ? 44.929 31.192 1.227 1.00 89.38 249 MET A O 1
ATOM 2009 N N . PRO A 1 250 ? 45.117 29.649 -0.394 1.00 88.44 250 PRO A N 1
ATOM 2010 C CA . PRO A 1 250 ? 43.682 29.357 -0.393 1.00 88.44 250 PRO A CA 1
ATOM 2011 C C . PRO A 1 250 ? 43.147 28.860 0.958 1.00 88.44 250 PRO A C 1
ATOM 2013 O O . PRO A 1 250 ? 42.031 29.199 1.340 1.00 88.44 250 PRO A O 1
ATOM 2016 N N . SER A 1 251 ? 43.947 28.100 1.716 1.00 88.00 251 SER A N 1
ATOM 2017 C CA . SER A 1 251 ? 43.555 27.613 3.048 1.00 88.00 251 SER A CA 1
ATOM 2018 C C . SER A 1 251 ? 43.658 28.697 4.124 1.00 88.00 251 SER A C 1
ATOM 2020 O O . SER A 1 251 ? 42.835 28.719 5.035 1.00 88.00 251 SER A O 1
ATOM 2022 N N . LEU A 1 252 ? 44.608 29.634 4.001 1.00 89.44 252 LEU A N 1
ATOM 2023 C CA . LEU A 1 252 ? 44.693 30.808 4.883 1.00 89.44 252 LEU A CA 1
ATOM 2024 C C . LEU A 1 252 ? 43.455 31.702 4.738 1.00 89.44 252 LEU A C 1
ATOM 2026 O O . LEU A 1 252 ? 42.841 32.092 5.731 1.00 89.44 252 LEU A O 1
ATOM 2030 N N . VAL A 1 253 ? 43.055 31.974 3.493 1.00 87.81 253 VAL A N 1
ATOM 2031 C CA . VAL A 1 253 ? 41.855 32.762 3.189 1.00 87.81 253 VAL A CA 1
ATOM 2032 C C . VAL A 1 253 ? 40.585 32.038 3.648 1.00 87.81 253 VAL A C 1
ATOM 2034 O O . VAL A 1 253 ? 39.697 32.683 4.202 1.00 87.81 253 VAL A O 1
ATOM 2037 N N . ALA A 1 254 ? 40.510 30.711 3.497 1.00 84.06 254 ALA A N 1
ATOM 2038 C CA . ALA A 1 254 ? 39.382 29.909 3.977 1.00 84.06 254 ALA A CA 1
ATOM 2039 C C . ALA A 1 254 ? 39.158 30.050 5.494 1.00 84.06 254 ALA A C 1
ATOM 2041 O O . ALA A 1 254 ? 38.040 30.341 5.921 1.00 84.06 254 ALA A O 1
ATOM 2042 N N . ILE A 1 255 ? 40.214 29.913 6.308 1.00 84.94 255 ILE A N 1
ATOM 2043 C CA . ILE A 1 255 ? 40.122 30.067 7.772 1.00 84.94 255 ILE A CA 1
ATOM 2044 C C . ILE A 1 255 ? 39.697 31.490 8.151 1.00 84.94 255 ILE A C 1
ATOM 2046 O O . ILE A 1 255 ? 38.839 31.665 9.016 1.00 84.94 255 ILE A O 1
ATOM 2050 N N . PHE A 1 256 ? 40.255 32.505 7.488 1.00 85.44 256 PHE A N 1
ATOM 2051 C CA . PHE A 1 256 ? 39.915 33.903 7.753 1.00 85.44 256 PHE A CA 1
ATOM 2052 C C . PHE A 1 256 ? 38.448 34.223 7.416 1.00 85.44 256 PHE A C 1
ATOM 2054 O O . PHE A 1 256 ? 37.738 34.843 8.209 1.00 85.44 256 PHE A O 1
ATOM 2061 N N . LEU A 1 257 ? 37.958 33.762 6.262 1.00 82.75 257 LEU A N 1
ATOM 2062 C CA . LEU A 1 257 ? 36.592 34.029 5.805 1.00 82.75 257 LEU A CA 1
ATOM 2063 C C . LEU A 1 257 ? 35.519 33.219 6.541 1.00 82.75 257 LEU A C 1
ATOM 2065 O O . LEU A 1 257 ? 34.359 33.638 6.566 1.00 82.75 257 LEU A O 1
ATOM 2069 N N . GLN A 1 258 ? 35.873 32.088 7.156 1.00 75.75 258 GLN A N 1
ATOM 2070 C CA . GLN A 1 258 ? 34.924 31.188 7.821 1.00 75.75 258 GLN A CA 1
ATOM 2071 C C . GLN A 1 258 ? 34.063 31.890 8.893 1.00 75.75 258 GLN A C 1
ATOM 2073 O O . GLN A 1 258 ? 32.909 31.496 9.090 1.00 75.75 258 GLN A O 1
ATOM 2078 N N . GLY A 1 259 ? 34.595 32.932 9.548 1.00 70.06 259 GLY A N 1
ATOM 2079 C CA . GLY A 1 259 ? 33.895 33.738 10.559 1.00 70.06 259 GLY A CA 1
ATOM 2080 C C . GLY A 1 259 ? 33.264 35.045 10.057 1.00 70.06 259 GLY A C 1
ATOM 2081 O O . GLY A 1 259 ? 32.470 35.637 10.781 1.00 70.06 259 GLY A O 1
ATOM 2082 N N . LEU A 1 260 ? 33.588 35.494 8.839 1.00 78.25 260 LEU A N 1
ATOM 2083 C CA . LEU A 1 260 ? 33.210 36.819 8.316 1.00 78.25 260 LEU A CA 1
ATOM 2084 C C . LEU A 1 260 ? 32.092 36.775 7.265 1.00 78.25 260 LEU A C 1
ATOM 2086 O O . LEU A 1 260 ? 31.517 37.807 6.929 1.00 78.25 260 LEU A O 1
ATOM 2090 N N . LEU A 1 261 ? 31.777 35.596 6.724 1.00 75.31 261 LEU A N 1
ATOM 2091 C CA . LEU A 1 261 ? 30.804 35.460 5.641 1.00 75.31 261 LEU A CA 1
ATOM 2092 C C . LEU A 1 261 ? 29.348 35.620 6.128 1.00 75.31 261 LEU A C 1
ATOM 2094 O O . LEU A 1 261 ? 28.875 34.798 6.923 1.00 75.31 261 LEU A O 1
ATOM 2098 N N . PRO A 1 262 ? 28.577 36.592 5.595 1.00 74.62 262 PRO A N 1
ATOM 2099 C CA . PRO A 1 262 ? 27.167 36.773 5.931 1.00 74.62 262 PRO A CA 1
ATOM 2100 C C . PRO A 1 262 ? 26.311 35.690 5.255 1.00 74.62 262 PRO A C 1
ATOM 2102 O O . PRO A 1 262 ? 25.755 35.876 4.171 1.00 74.62 262 PRO A O 1
ATOM 2105 N N . ARG A 1 263 ? 26.188 34.528 5.910 1.00 70.44 263 ARG A N 1
ATOM 2106 C CA . ARG A 1 263 ? 25.500 33.333 5.374 1.00 70.44 263 ARG A CA 1
ATOM 2107 C C . ARG A 1 263 ? 24.057 33.603 4.924 1.00 70.44 263 ARG A C 1
ATOM 2109 O O . ARG A 1 263 ? 23.602 32.992 3.961 1.00 70.44 263 ARG A O 1
ATOM 2116 N N . GLY A 1 264 ? 23.355 34.530 5.582 1.00 71.56 264 GLY A N 1
ATOM 2117 C CA . GLY A 1 264 ? 21.997 34.942 5.203 1.00 71.56 264 GLY A CA 1
ATOM 2118 C C . GLY A 1 264 ? 21.935 35.640 3.840 1.00 71.56 264 GLY A C 1
ATOM 2119 O O . GLY A 1 264 ? 21.106 35.283 3.005 1.00 71.56 264 GLY A O 1
ATOM 2120 N N . PHE A 1 265 ? 22.863 36.566 3.579 1.00 76.44 265 PHE A N 1
ATOM 2121 C CA . PHE A 1 265 ? 22.960 37.280 2.302 1.00 76.44 265 PHE A CA 1
ATOM 2122 C C . PHE A 1 265 ? 23.350 36.340 1.156 1.00 76.44 265 PHE A C 1
ATOM 2124 O O . PHE A 1 265 ? 22.734 36.368 0.088 1.00 76.44 265 PHE A O 1
ATOM 2131 N N . LEU A 1 266 ? 24.321 35.454 1.412 1.00 72.75 266 LEU A N 1
ATOM 2132 C CA . LEU A 1 266 ? 24.782 34.458 0.445 1.00 72.75 266 LEU A CA 1
ATOM 2133 C C . LEU A 1 266 ? 23.651 33.502 0.038 1.00 72.75 266 LEU A C 1
ATOM 2135 O O . LEU A 1 266 ? 23.505 33.191 -1.139 1.00 72.75 266 LEU A O 1
ATOM 2139 N N . LYS A 1 267 ? 22.805 33.085 0.991 1.00 72.31 267 LYS A N 1
ATOM 2140 C CA . LYS A 1 267 ? 21.640 32.231 0.723 1.00 72.31 267 LYS A CA 1
ATOM 2141 C C . LYS A 1 267 ? 20.594 32.935 -0.151 1.00 72.31 267 LYS A C 1
ATOM 2143 O O . LYS A 1 267 ? 20.040 32.295 -1.038 1.00 72.31 267 LYS A O 1
ATOM 2148 N N . ALA A 1 268 ? 20.334 34.224 0.068 1.00 73.75 268 ALA A N 1
ATOM 2149 C CA . ALA A 1 268 ? 19.328 34.974 -0.689 1.00 73.75 268 ALA A CA 1
ATOM 2150 C C . ALA A 1 268 ? 19.715 35.206 -2.165 1.00 73.75 268 ALA A C 1
ATOM 2152 O O . ALA A 1 268 ? 18.842 35.216 -3.027 1.00 73.75 268 ALA A O 1
ATOM 2153 N N . HIS A 1 269 ? 21.012 35.331 -2.469 1.00 81.31 269 HIS A N 1
ATOM 2154 C CA . HIS A 1 269 ? 21.502 35.718 -3.802 1.00 81.31 269 HIS A CA 1
ATOM 2155 C C . HIS A 1 269 ? 22.415 34.666 -4.458 1.00 81.31 269 HIS A C 1
ATOM 2157 O O . HIS A 1 269 ? 23.194 34.989 -5.358 1.00 81.31 269 HIS A O 1
ATOM 2163 N N . ILE A 1 270 ? 22.336 33.399 -4.029 1.00 82.00 270 ILE A N 1
ATOM 2164 C CA . ILE A 1 270 ? 23.346 32.384 -4.365 1.00 82.00 270 ILE A CA 1
ATOM 2165 C C . ILE A 1 270 ? 23.533 32.162 -5.869 1.00 82.00 270 ILE A C 1
ATOM 2167 O O . ILE A 1 270 ? 24.663 32.011 -6.314 1.00 82.00 270 ILE A O 1
ATOM 2171 N N . ARG A 1 271 ? 22.457 32.192 -6.668 1.00 82.69 271 ARG A N 1
ATOM 2172 C CA . ARG A 1 271 ? 22.524 31.910 -8.114 1.00 82.69 271 ARG A CA 1
ATOM 2173 C C . ARG A 1 271 ? 23.389 32.930 -8.858 1.00 82.69 271 ARG A C 1
ATOM 2175 O O . ARG A 1 271 ? 24.235 32.552 -9.662 1.00 82.69 271 ARG A O 1
ATOM 2182 N N . VAL A 1 272 ? 23.205 34.214 -8.552 1.00 83.06 272 VAL A N 1
ATOM 2183 C CA . VAL A 1 272 ? 23.947 35.317 -9.185 1.00 83.06 272 VAL A CA 1
ATOM 2184 C C . VAL A 1 272 ? 25.373 35.383 -8.645 1.00 83.06 272 VAL A C 1
ATOM 2186 O O . VAL A 1 272 ? 26.318 35.497 -9.422 1.00 83.06 272 VAL A O 1
ATOM 2189 N N . ILE A 1 273 ? 25.538 35.250 -7.325 1.00 85.19 273 ILE A N 1
ATOM 2190 C CA . ILE A 1 273 ? 26.854 35.296 -6.677 1.00 85.19 273 ILE A CA 1
ATOM 2191 C C . ILE A 1 273 ? 27.741 34.145 -7.160 1.00 85.19 273 ILE A C 1
ATOM 2193 O O . ILE A 1 273 ? 28.900 34.372 -7.488 1.00 85.19 273 ILE A O 1
ATOM 2197 N N . LEU A 1 274 ? 27.211 32.923 -7.236 1.00 85.62 274 LEU A N 1
ATOM 2198 C CA . LEU A 1 274 ? 27.984 31.742 -7.614 1.00 85.62 274 LEU A CA 1
ATOM 2199 C C . LEU A 1 274 ? 28.429 31.791 -9.079 1.00 85.62 274 LEU A C 1
ATOM 2201 O O . LEU A 1 274 ? 29.590 31.516 -9.370 1.00 85.62 274 LEU A O 1
ATOM 2205 N N . LEU A 1 275 ? 27.538 32.206 -9.987 1.00 87.44 275 LEU A N 1
ATOM 2206 C CA . LEU A 1 275 ? 27.874 32.401 -11.398 1.00 87.44 275 LEU A CA 1
ATOM 2207 C C . LEU A 1 275 ? 28.984 33.452 -11.567 1.00 87.44 275 LEU A C 1
ATOM 2209 O O . LEU A 1 275 ? 29.984 33.198 -12.241 1.00 87.44 275 LEU A O 1
ATOM 2213 N N . ALA A 1 276 ? 28.825 34.613 -10.925 1.00 86.94 276 ALA A N 1
ATOM 2214 C CA . ALA A 1 276 ? 29.783 35.710 -11.011 1.00 86.94 276 ALA A CA 1
ATOM 2215 C C . ALA A 1 276 ? 31.142 35.340 -10.400 1.00 86.94 276 ALA A C 1
ATOM 2217 O O . ALA A 1 276 ? 32.179 35.629 -10.993 1.00 86.94 276 ALA A O 1
ATOM 2218 N N . LEU A 1 277 ? 31.155 34.678 -9.240 1.00 89.88 277 LEU A N 1
ATOM 2219 C CA . LEU A 1 277 ? 32.391 34.312 -8.554 1.00 89.88 277 LEU A CA 1
ATOM 2220 C C . LEU A 1 277 ? 33.141 33.181 -9.252 1.00 89.88 277 LEU A C 1
ATOM 2222 O O . LEU A 1 277 ? 34.357 33.285 -9.368 1.00 89.88 277 LEU A O 1
ATOM 2226 N N . ILE A 1 278 ? 32.464 32.149 -9.767 1.00 89.69 278 ILE A N 1
ATOM 2227 C CA . ILE A 1 278 ? 33.147 31.079 -10.511 1.00 89.69 278 ILE A CA 1
ATOM 2228 C C . ILE A 1 278 ? 33.755 31.644 -11.802 1.00 89.69 278 ILE A C 1
ATOM 2230 O O . ILE A 1 278 ? 34.934 31.406 -12.078 1.00 89.69 278 ILE A O 1
ATOM 2234 N N . GLY A 1 279 ? 33.016 32.482 -12.537 1.00 88.25 279 GLY A N 1
ATOM 2235 C CA . GLY A 1 279 ? 33.559 33.193 -13.698 1.00 88.25 279 GLY A CA 1
ATOM 2236 C C . GLY A 1 279 ? 34.758 34.078 -13.335 1.00 88.25 279 GLY A C 1
ATOM 2237 O O . GLY A 1 279 ? 35.807 33.997 -13.975 1.00 88.25 279 GLY A O 1
ATOM 2238 N N . LEU A 1 280 ? 34.648 34.855 -12.252 1.00 90.62 280 LEU A N 1
ATOM 2239 C CA . LEU A 1 280 ? 35.734 35.697 -11.744 1.00 90.62 280 LEU A CA 1
ATOM 2240 C C . LEU A 1 280 ? 36.963 34.870 -11.350 1.00 90.62 280 LEU A C 1
ATOM 2242 O O . LEU A 1 280 ? 38.077 35.255 -11.691 1.00 90.62 280 LEU A O 1
ATOM 2246 N N . THR A 1 281 ? 36.795 33.724 -10.682 1.00 91.88 281 THR A N 1
ATOM 2247 C CA . THR A 1 281 ? 37.921 32.840 -10.334 1.00 91.88 281 THR A CA 1
ATOM 2248 C C . THR A 1 281 ? 38.634 32.311 -11.569 1.00 91.88 281 THR A C 1
ATOM 2250 O O . THR A 1 281 ? 39.862 32.331 -11.588 1.00 91.88 281 THR A O 1
ATOM 2253 N N . GLY A 1 282 ? 37.899 31.932 -12.621 1.00 90.94 282 GLY A N 1
ATOM 2254 C CA . GLY A 1 282 ? 38.489 31.537 -13.901 1.00 90.94 282 GLY A CA 1
ATOM 2255 C C . GLY A 1 282 ? 39.338 32.655 -14.513 1.00 90.94 282 GLY A C 1
ATOM 2256 O O . GLY A 1 282 ? 40.483 32.423 -14.895 1.00 90.94 282 GLY A O 1
ATOM 2257 N N . ILE A 1 283 ? 38.830 33.891 -14.514 1.00 90.69 283 ILE A N 1
ATOM 2258 C CA . ILE A 1 283 ? 39.565 35.073 -15.002 1.00 90.69 283 ILE A CA 1
ATOM 2259 C C . ILE A 1 283 ? 40.813 35.350 -14.148 1.00 90.69 283 ILE A C 1
ATOM 2261 O O . ILE A 1 283 ? 41.889 35.597 -14.689 1.00 90.69 283 ILE A O 1
ATOM 2265 N N . MET A 1 284 ? 40.707 35.272 -12.819 1.00 93.69 284 MET A N 1
ATOM 2266 C CA . MET A 1 284 ? 41.847 35.476 -11.914 1.00 93.69 284 MET A CA 1
ATOM 2267 C C . MET A 1 284 ? 42.924 34.395 -12.077 1.00 93.69 284 MET A C 1
ATOM 2269 O O . MET A 1 284 ? 44.104 34.665 -11.864 1.00 93.69 284 MET A O 1
ATOM 2273 N N . VAL A 1 285 ? 42.558 33.173 -12.465 1.00 91.56 285 VAL A N 1
ATOM 2274 C CA . VAL A 1 285 ? 43.533 32.131 -12.819 1.00 91.56 285 VAL A CA 1
ATOM 2275 C C . VAL A 1 285 ? 44.274 32.482 -14.110 1.00 91.56 285 VAL A C 1
ATOM 2277 O O . VAL A 1 285 ? 45.493 32.335 -14.154 1.00 91.56 285 VAL A O 1
ATOM 2280 N N . PHE A 1 286 ? 43.588 32.998 -15.133 1.00 88.50 286 PHE A N 1
ATOM 2281 C CA . PHE A 1 286 ? 44.260 33.468 -16.350 1.00 88.50 286 PHE A CA 1
ATOM 2282 C C . PHE A 1 286 ? 45.222 34.618 -16.060 1.00 88.50 286 PHE A C 1
ATOM 2284 O O . PHE A 1 286 ? 46.374 34.576 -16.492 1.00 88.50 286 PHE A O 1
ATOM 2291 N N . LEU A 1 287 ? 44.787 35.603 -15.272 1.00 90.44 287 LEU A N 1
ATOM 2292 C CA . LEU A 1 287 ? 45.614 36.756 -14.906 1.00 90.44 287 LEU A CA 1
ATOM 2293 C C . LEU A 1 287 ? 46.886 36.359 -14.145 1.00 90.44 287 LEU A C 1
ATOM 2295 O O . LEU A 1 287 ? 47.912 37.012 -14.291 1.00 90.44 287 LEU A O 1
ATOM 2299 N N . GLN A 1 288 ? 46.878 35.254 -13.393 1.00 92.06 288 GLN A N 1
ATOM 2300 C CA . GLN A 1 288 ? 48.094 34.740 -12.746 1.00 92.06 288 GLN A CA 1
ATOM 2301 C C . GLN A 1 288 ? 49.200 34.359 -13.742 1.00 92.06 288 GLN A C 1
ATOM 2303 O O . GLN A 1 288 ? 50.366 34.351 -13.364 1.00 92.06 288 GLN A O 1
ATOM 2308 N N . THR A 1 289 ? 48.866 34.074 -15.004 1.00 89.69 289 THR A N 1
ATOM 2309 C CA . THR A 1 289 ? 49.851 33.710 -16.043 1.00 89.69 289 THR A CA 1
ATOM 2310 C C . THR A 1 289 ? 50.463 34.906 -16.776 1.00 89.69 289 THR A C 1
ATOM 2312 O O . THR A 1 289 ? 51.445 34.734 -17.507 1.00 89.69 289 THR A O 1
ATOM 2315 N N . THR A 1 290 ? 49.880 36.097 -16.603 1.00 86.88 290 THR A N 1
ATOM 2316 C CA . THR A 1 290 ? 50.231 37.330 -17.330 1.00 86.88 290 THR A CA 1
ATOM 2317 C C . THR A 1 290 ? 50.883 38.387 -16.445 1.00 86.88 290 THR A C 1
ATOM 2319 O O . THR A 1 290 ? 51.206 39.469 -16.920 1.00 86.88 290 THR A O 1
ATOM 2322 N N . VAL A 1 291 ? 50.995 38.129 -15.144 1.00 90.50 291 VAL A N 1
ATOM 2323 C CA . VAL A 1 291 ? 51.505 39.093 -14.173 1.00 90.50 291 VAL A CA 1
ATOM 2324 C C . VAL A 1 291 ? 52.981 38.823 -13.906 1.00 90.50 291 VAL A C 1
ATOM 2326 O O . VAL A 1 291 ? 53.329 37.780 -13.370 1.00 90.50 291 VAL A O 1
ATOM 2329 N N . ASP A 1 292 ? 53.840 39.798 -14.189 1.00 84.38 292 ASP A N 1
ATOM 2330 C CA . ASP A 1 292 ? 55.295 39.638 -14.025 1.00 84.38 292 ASP A CA 1
ATOM 2331 C C . ASP A 1 292 ? 55.812 40.101 -12.648 1.00 84.38 292 ASP A C 1
ATOM 2333 O O . ASP A 1 292 ? 56.955 39.849 -12.279 1.00 84.38 292 ASP A O 1
ATOM 2337 N N . GLN A 1 293 ? 54.971 40.764 -11.843 1.00 89.44 293 GLN A N 1
ATOM 2338 C CA . GLN A 1 293 ? 55.332 41.248 -10.505 1.00 89.44 293 GLN A CA 1
ATOM 2339 C C . GLN A 1 293 ? 54.736 40.382 -9.388 1.00 89.44 293 GLN A C 1
ATOM 2341 O O . GLN A 1 293 ? 53.529 40.148 -9.346 1.00 89.44 293 GLN A O 1
ATOM 2346 N N . VAL A 1 294 ? 55.565 40.006 -8.407 1.00 88.19 294 VAL A N 1
ATOM 2347 C CA . VAL A 1 294 ? 55.177 39.149 -7.266 1.00 88.19 294 VAL A CA 1
ATOM 2348 C C . VAL A 1 294 ? 53.991 39.716 -6.473 1.00 88.19 294 VAL A C 1
ATOM 2350 O O . VAL A 1 294 ? 53.067 38.981 -6.137 1.00 88.19 294 VAL A O 1
ATOM 2353 N N . TRP A 1 295 ? 53.972 41.021 -6.184 1.00 88.81 295 TRP A N 1
ATOM 2354 C CA . TRP A 1 295 ? 52.884 41.641 -5.413 1.00 88.81 295 TRP A CA 1
ATOM 2355 C C . TRP A 1 295 ? 51.545 41.622 -6.150 1.00 88.81 295 TRP A C 1
ATOM 2357 O O . TRP A 1 295 ? 50.504 41.350 -5.551 1.00 88.81 295 TRP A O 1
ATOM 2367 N N . SER A 1 296 ? 51.582 41.835 -7.462 1.00 89.44 296 SER A N 1
ATOM 2368 C CA . SER A 1 296 ? 50.412 41.719 -8.326 1.00 89.44 296 SER A CA 1
ATOM 2369 C C . SER A 1 296 ? 49.926 40.266 -8.397 1.00 89.44 296 SER A C 1
ATOM 2371 O O . SER A 1 296 ? 48.721 40.024 -8.358 1.00 89.44 296 SER A O 1
ATOM 2373 N N . PHE A 1 297 ? 50.838 39.285 -8.403 1.00 91.50 297 PHE A N 1
ATOM 2374 C CA . PHE A 1 297 ? 50.476 37.866 -8.340 1.00 91.50 297 PHE A CA 1
ATOM 2375 C C . PHE A 1 297 ? 49.778 37.524 -7.021 1.00 91.50 297 PHE A C 1
ATOM 2377 O O . PHE A 1 297 ? 48.721 36.894 -7.029 1.00 91.50 297 PHE A O 1
ATOM 2384 N N . ILE A 1 298 ? 50.325 37.986 -5.890 1.00 91.06 298 ILE A N 1
ATOM 2385 C CA . ILE A 1 298 ? 49.728 37.813 -4.557 1.00 91.06 298 ILE A CA 1
ATOM 2386 C C . ILE A 1 298 ? 48.308 38.370 -4.533 1.00 91.06 298 ILE A C 1
ATOM 2388 O O . ILE A 1 298 ? 47.387 37.685 -4.095 1.00 91.06 298 ILE A O 1
ATOM 2392 N N . PHE A 1 299 ? 48.118 39.590 -5.033 1.00 91.56 299 PHE A N 1
ATOM 2393 C CA . PHE A 1 299 ? 46.810 40.234 -5.069 1.00 91.56 299 PHE A CA 1
ATOM 2394 C C . PHE A 1 299 ? 45.782 39.402 -5.850 1.00 91.56 299 PHE A C 1
ATOM 2396 O O . PHE A 1 299 ? 44.711 39.081 -5.329 1.00 91.56 299 PHE A O 1
ATOM 2403 N N . VAL A 1 300 ? 46.132 38.965 -7.063 1.00 92.88 300 VAL A N 1
ATOM 2404 C CA . VAL A 1 300 ? 45.258 38.124 -7.897 1.00 92.88 300 VAL A CA 1
ATOM 2405 C C . VAL A 1 300 ? 44.988 36.769 -7.230 1.00 92.88 300 VAL A C 1
ATOM 2407 O O . VAL A 1 300 ? 43.856 36.278 -7.246 1.00 92.88 300 VAL A O 1
ATOM 2410 N N . ARG A 1 301 ? 45.994 36.171 -6.582 1.00 90.94 301 ARG A N 1
ATOM 2411 C CA . ARG A 1 301 ? 45.873 34.891 -5.871 1.00 90.94 301 ARG A CA 1
ATOM 2412 C C . ARG A 1 301 ? 44.960 34.990 -4.649 1.00 90.94 301 ARG A C 1
ATOM 2414 O O . ARG A 1 301 ? 44.211 34.046 -4.384 1.00 90.94 301 ARG A O 1
ATOM 2421 N N . VAL A 1 302 ? 44.969 36.113 -3.930 1.00 92.44 302 VAL A N 1
ATOM 2422 C CA . VAL A 1 302 ? 44.040 36.375 -2.820 1.00 92.44 302 VAL A CA 1
ATOM 2423 C C . VAL A 1 302 ? 42.607 36.462 -3.339 1.00 92.44 302 VAL A C 1
ATOM 2425 O O . VAL A 1 302 ? 41.739 35.777 -2.803 1.00 92.44 302 VAL A O 1
ATOM 2428 N N . ILE A 1 303 ? 42.351 37.212 -4.416 1.00 91.69 303 ILE A N 1
ATOM 2429 C CA . ILE A 1 303 ? 41.004 37.316 -5.009 1.00 91.69 303 ILE A CA 1
ATOM 2430 C C . ILE A 1 303 ? 40.514 35.947 -5.490 1.00 91.69 303 ILE A C 1
ATOM 2432 O O . ILE A 1 303 ? 39.389 35.552 -5.180 1.00 91.69 303 ILE A O 1
ATOM 2436 N N . TYR A 1 304 ? 41.371 35.190 -6.180 1.00 92.38 304 TYR A N 1
ATOM 2437 C CA . TYR A 1 304 ? 41.091 33.802 -6.552 1.00 92.38 304 TYR A CA 1
ATOM 2438 C C . TYR A 1 304 ? 40.725 32.950 -5.329 1.00 92.38 304 TYR A C 1
ATOM 2440 O O . TYR A 1 304 ? 39.734 32.228 -5.355 1.00 92.38 304 TYR A O 1
ATOM 2448 N N . SER A 1 305 ? 41.486 33.068 -4.240 1.00 90.50 305 SER A N 1
ATOM 2449 C CA . SER A 1 305 ? 41.273 32.294 -3.013 1.00 90.50 305 SER A CA 1
ATOM 2450 C C . SER A 1 305 ? 39.940 32.623 -2.334 1.00 90.50 305 SER A C 1
ATOM 2452 O O . SER A 1 305 ? 39.251 31.715 -1.866 1.00 90.50 305 SER A O 1
ATOM 2454 N N . VAL A 1 306 ? 39.545 33.902 -2.319 1.00 90.12 306 VAL A N 1
ATOM 2455 C CA . VAL A 1 306 ? 38.232 34.338 -1.816 1.00 90.12 306 VAL A CA 1
ATOM 2456 C C . VAL A 1 306 ? 37.120 33.763 -2.691 1.00 90.12 306 VAL A C 1
ATOM 2458 O O . VAL A 1 306 ? 36.192 33.137 -2.177 1.00 90.12 306 VAL A O 1
ATOM 2461 N N . GLY A 1 307 ? 37.232 33.916 -4.012 1.00 89.38 307 GLY A N 1
ATOM 2462 C CA . GLY A 1 307 ? 36.245 33.404 -4.958 1.00 89.38 307 GLY A CA 1
ATOM 2463 C C . GLY A 1 307 ? 36.095 31.882 -4.890 1.00 89.38 307 GLY A C 1
ATOM 2464 O O . GLY A 1 307 ? 34.968 31.390 -4.870 1.00 89.38 307 GLY A O 1
ATOM 2465 N N . PHE A 1 308 ? 37.200 31.141 -4.770 1.00 89.06 308 PHE A N 1
ATOM 2466 C CA . PHE A 1 308 ? 37.197 29.684 -4.622 1.00 89.06 308 PHE A CA 1
ATOM 2467 C C . PHE A 1 308 ? 36.438 29.254 -3.367 1.00 89.06 308 PHE A C 1
ATOM 2469 O O . PHE A 1 308 ? 35.524 28.434 -3.447 1.00 89.06 308 PHE A O 1
ATOM 2476 N N . PHE A 1 309 ? 36.777 29.835 -2.213 1.00 86.81 309 PHE A N 1
ATOM 2477 C CA . PHE A 1 309 ? 36.168 29.454 -0.942 1.00 86.81 309 PHE A CA 1
ATOM 2478 C C . PHE A 1 309 ? 34.669 29.769 -0.897 1.00 86.81 309 PHE A C 1
ATOM 2480 O O . PHE A 1 309 ? 33.863 28.937 -0.478 1.00 86.81 309 PHE A O 1
ATOM 2487 N N . VAL A 1 310 ? 34.272 30.950 -1.377 1.00 86.06 310 VAL A N 1
ATOM 2488 C CA . VAL A 1 310 ? 32.856 31.335 -1.425 1.00 86.06 310 VAL A CA 1
ATOM 2489 C C . VAL A 1 310 ? 32.085 30.477 -2.429 1.00 86.06 310 VAL A C 1
ATOM 2491 O O . VAL A 1 310 ? 30.954 30.087 -2.143 1.00 86.06 310 VAL A O 1
ATOM 2494 N N . SER A 1 311 ? 32.695 30.121 -3.563 1.00 88.81 311 SER A N 1
ATOM 2495 C CA . SER A 1 311 ? 32.076 29.231 -4.550 1.00 88.81 311 SER A CA 1
ATOM 2496 C C . SER A 1 311 ? 31.918 27.806 -4.026 1.00 88.81 311 SER A C 1
ATOM 2498 O O . SER A 1 311 ? 30.883 27.193 -4.261 1.00 88.81 311 SER A O 1
ATOM 2500 N N . LEU A 1 312 ? 32.881 27.299 -3.249 1.00 85.19 312 LEU A N 1
ATOM 2501 C CA . LEU A 1 312 ? 32.792 25.990 -2.594 1.00 85.19 312 LEU A CA 1
ATOM 2502 C C . LEU A 1 312 ? 31.578 25.923 -1.653 1.00 85.19 312 LEU A C 1
ATOM 2504 O O . LEU A 1 312 ? 30.741 25.033 -1.783 1.00 85.19 312 LEU A O 1
ATOM 2508 N N . ILE A 1 313 ? 31.425 26.919 -0.772 1.00 82.00 313 ILE A N 1
ATOM 2509 C CA . ILE A 1 313 ? 30.251 27.037 0.112 1.00 82.00 313 ILE A CA 1
ATOM 2510 C C . ILE A 1 313 ? 28.970 27.209 -0.713 1.00 82.00 313 ILE A C 1
ATOM 2512 O O . ILE A 1 313 ? 27.919 26.655 -0.387 1.00 82.00 313 ILE A O 1
ATOM 2516 N N . GLY A 1 314 ? 29.041 27.998 -1.781 1.00 82.88 314 GLY A N 1
ATOM 2517 C CA . GLY A 1 314 ? 27.901 28.290 -2.630 1.00 82.88 314 GLY A CA 1
ATOM 2518 C C . GLY A 1 314 ? 27.386 27.087 -3.417 1.00 82.88 314 GLY A C 1
ATOM 2519 O O . GLY A 1 314 ? 26.173 26.951 -3.556 1.00 82.88 314 GLY A O 1
ATOM 2520 N N . MET A 1 315 ? 28.268 26.188 -3.861 1.00 84.69 315 MET A N 1
ATOM 2521 C CA . MET A 1 315 ? 27.905 24.925 -4.514 1.00 84.69 315 MET A CA 1
ATOM 2522 C C . MET A 1 315 ? 27.120 24.009 -3.570 1.00 84.69 315 MET A C 1
ATOM 2524 O O . MET A 1 315 ? 26.083 23.478 -3.976 1.00 84.69 315 MET A O 1
ATOM 2528 N N . ASP A 1 316 ? 27.549 23.888 -2.309 1.00 78.12 316 ASP A N 1
ATOM 2529 C CA . ASP A 1 316 ? 26.832 23.122 -1.282 1.00 78.12 316 ASP A CA 1
ATOM 2530 C C . ASP A 1 316 ? 25.470 23.754 -0.961 1.00 78.12 316 ASP A C 1
ATOM 2532 O O . ASP A 1 316 ? 24.449 23.070 -0.890 1.00 78.12 316 ASP A O 1
ATOM 2536 N N . LEU A 1 317 ? 25.405 25.082 -0.820 1.00 78.25 317 LEU A N 1
ATOM 2537 C CA . LEU A 1 317 ? 24.135 25.783 -0.604 1.00 78.25 317 LEU A CA 1
ATOM 2538 C C . LEU A 1 317 ? 23.184 25.631 -1.800 1.00 78.25 317 LEU A C 1
ATOM 2540 O O . LEU A 1 317 ? 21.981 25.437 -1.601 1.00 78.25 317 LEU A O 1
ATOM 2544 N N . LEU A 1 318 ? 23.708 25.684 -3.027 1.00 81.38 318 LEU A N 1
ATOM 2545 C CA . LEU A 1 318 ? 22.942 25.482 -4.252 1.00 81.38 318 LEU A CA 1
ATOM 2546 C C . LEU A 1 318 ? 22.386 24.054 -4.336 1.00 81.38 318 LEU A C 1
ATOM 2548 O O . LEU A 1 318 ? 21.212 23.895 -4.662 1.00 81.38 318 LEU A O 1
ATOM 2552 N N . PHE A 1 319 ? 23.164 23.031 -3.966 1.00 79.06 319 PHE A N 1
ATOM 2553 C CA . PHE A 1 319 ? 22.708 21.634 -3.892 1.00 79.06 319 PHE A CA 1
ATOM 2554 C C . PHE A 1 319 ? 21.443 21.476 -3.036 1.00 79.06 319 PHE A C 1
ATOM 2556 O O . PHE A 1 319 ? 20.496 20.775 -3.412 1.00 79.06 319 PHE A O 1
ATOM 2563 N N . PHE A 1 320 ? 21.401 22.158 -1.887 1.00 71.00 320 PHE A N 1
ATOM 2564 C CA . PHE A 1 320 ? 20.237 22.140 -1.002 1.00 71.00 320 PHE A CA 1
ATOM 2565 C C . PHE A 1 320 ? 19.077 23.003 -1.519 1.00 71.00 320 PHE A C 1
ATOM 2567 O O . PHE A 1 320 ? 17.921 22.606 -1.358 1.00 71.00 320 PHE A O 1
ATOM 2574 N N . GLN A 1 321 ? 19.349 24.151 -2.152 1.00 72.38 321 GLN A N 1
ATOM 2575 C CA . GLN A 1 321 ? 18.309 25.007 -2.743 1.00 72.38 321 GLN A CA 1
ATOM 2576 C C . GLN A 1 321 ? 17.635 24.389 -3.967 1.00 72.38 321 GLN A C 1
ATOM 2578 O O . GLN A 1 321 ? 16.426 24.535 -4.120 1.00 72.38 321 GLN A O 1
ATOM 2583 N N . LEU A 1 322 ? 18.383 23.663 -4.799 1.00 68.94 322 LEU A N 1
ATOM 2584 C CA . LEU A 1 322 ? 17.850 22.901 -5.933 1.00 68.94 322 LEU A CA 1
ATOM 2585 C C . LEU A 1 322 ? 17.044 21.667 -5.484 1.00 68.94 322 LEU A C 1
ATOM 2587 O O . LEU A 1 322 ? 16.580 20.891 -6.310 1.00 68.94 322 LEU A O 1
ATOM 2591 N N . GLY A 1 323 ? 16.900 21.428 -4.173 1.00 59.50 323 GLY A N 1
ATOM 2592 C CA . GLY A 1 323 ? 16.153 20.286 -3.639 1.00 59.50 323 GLY A CA 1
ATOM 2593 C C . GLY A 1 323 ? 16.804 18.928 -3.927 1.00 59.50 323 GLY A C 1
ATOM 2594 O O . GLY A 1 323 ? 16.225 17.888 -3.597 1.00 59.50 323 GLY A O 1
ATOM 2595 N N . ILE A 1 324 ? 18.019 18.913 -4.489 1.00 62.47 324 ILE A N 1
ATOM 2596 C CA . ILE A 1 324 ? 18.745 17.695 -4.859 1.00 62.47 324 ILE A CA 1
ATOM 2597 C C . ILE A 1 324 ? 19.029 16.862 -3.601 1.00 62.47 324 ILE A C 1
ATOM 2599 O O . ILE A 1 324 ? 18.764 15.657 -3.606 1.00 62.47 324 ILE A O 1
ATOM 2603 N N . GLY A 1 325 ? 19.452 17.511 -2.511 1.00 48.50 325 GLY A N 1
ATOM 2604 C CA . GLY A 1 325 ? 19.784 16.875 -1.230 1.00 48.50 325 GLY A CA 1
ATOM 2605 C C . GLY A 1 325 ? 18.612 16.496 -0.319 1.00 48.50 325 GLY A C 1
ATOM 2606 O O . GLY A 1 325 ? 18.821 15.774 0.648 1.00 48.50 325 GLY A O 1
ATOM 2607 N N . LYS A 1 326 ? 17.379 16.943 -0.595 1.00 46.59 326 LYS A N 1
ATOM 2608 C CA . LYS A 1 326 ? 16.219 16.684 0.284 1.00 46.59 326 LYS A CA 1
ATOM 2609 C C . LYS A 1 326 ? 15.550 15.324 0.062 1.00 46.59 326 LYS A C 1
ATOM 2611 O O . LYS A 1 326 ? 14.667 14.972 0.831 1.00 46.59 326 LYS A O 1
ATOM 2616 N N . ARG A 1 327 ? 15.907 14.605 -1.010 1.00 48.94 327 ARG A N 1
ATOM 2617 C CA . ARG A 1 327 ? 15.054 13.541 -1.571 1.00 48.94 327 ARG A CA 1
ATOM 2618 C C . ARG A 1 327 ? 15.696 12.144 -1.671 1.00 48.94 327 ARG A C 1
ATOM 2620 O O . ARG A 1 327 ? 14.991 11.193 -1.957 1.00 48.94 327 ARG A O 1
ATOM 2627 N N . SER A 1 328 ? 17.005 11.992 -1.423 1.00 44.16 328 SER A N 1
ATOM 2628 C CA . SER A 1 328 ? 17.659 10.677 -1.241 1.00 44.16 328 SER A CA 1
ATOM 2629 C C . SER A 1 328 ? 19.114 10.831 -0.751 1.00 44.16 328 SER A C 1
ATOM 2631 O O . SER A 1 328 ? 19.844 11.646 -1.326 1.00 44.16 328 SER A O 1
ATOM 2633 N N . PRO A 1 329 ? 19.589 10.030 0.228 1.00 47.66 329 PRO A N 1
ATOM 2634 C CA . PRO A 1 329 ? 21.012 9.936 0.594 1.00 47.66 329 PRO A CA 1
ATOM 2635 C C . PRO A 1 329 ? 21.939 9.625 -0.598 1.00 47.66 329 PRO A C 1
ATOM 2637 O O . PRO A 1 329 ? 23.110 10.010 -0.601 1.00 47.66 329 PRO A O 1
ATOM 2640 N N . LEU A 1 330 ? 21.403 8.988 -1.647 1.00 52.94 330 LEU A N 1
ATOM 2641 C CA . LEU A 1 330 ? 22.132 8.603 -2.856 1.00 52.94 330 LEU A CA 1
ATOM 2642 C C . LEU A 1 330 ? 22.612 9.816 -3.674 1.00 52.94 330 LEU A C 1
ATOM 2644 O O . LEU A 1 330 ? 23.704 9.789 -4.232 1.00 52.94 330 LEU A O 1
ATOM 2648 N N . SER A 1 331 ? 21.839 10.911 -3.724 1.00 62.72 331 SER A N 1
ATOM 2649 C CA . SER A 1 331 ? 22.211 12.111 -4.497 1.00 62.72 331 SER A CA 1
ATOM 2650 C C . SER A 1 331 ? 23.412 12.845 -3.897 1.00 62.72 331 SER A C 1
ATOM 2652 O O . SER A 1 331 ? 24.244 13.364 -4.636 1.00 62.72 331 SER A O 1
ATOM 2654 N N . TYR A 1 332 ? 23.530 12.864 -2.567 1.00 65.19 332 TYR A N 1
ATOM 2655 C CA . TYR A 1 332 ? 24.712 13.411 -1.898 1.00 65.19 332 TYR A CA 1
ATOM 2656 C C . TYR A 1 332 ? 25.934 12.517 -2.139 1.00 65.19 332 TYR A C 1
ATOM 2658 O O . TYR A 1 332 ? 27.003 13.017 -2.479 1.00 65.19 332 TYR A O 1
ATOM 2666 N N . SER A 1 333 ? 25.753 11.192 -2.072 1.00 61.81 333 SER A N 1
ATOM 2667 C CA . SER A 1 333 ? 26.805 10.231 -2.421 1.00 61.81 333 SER A CA 1
ATOM 2668 C C . SER A 1 333 ? 27.322 10.432 -3.849 1.00 61.81 333 SER A C 1
ATOM 2670 O O . SER A 1 333 ? 28.529 10.414 -4.051 1.00 61.81 333 SER A O 1
ATOM 2672 N N . LEU A 1 334 ? 26.440 10.684 -4.825 1.00 73.75 334 LEU A N 1
ATOM 2673 C CA . LEU A 1 334 ? 26.830 10.948 -6.216 1.00 73.75 334 LEU A CA 1
ATOM 2674 C C . LEU A 1 334 ? 27.667 12.224 -6.364 1.00 73.75 334 LEU A C 1
ATOM 2676 O O . LEU A 1 334 ? 28.669 12.206 -7.070 1.00 73.75 334 LEU A O 1
ATOM 2680 N N . VAL A 1 335 ? 27.313 13.312 -5.673 1.00 79.31 335 VAL A N 1
ATOM 2681 C CA . VAL A 1 335 ? 28.115 14.550 -5.682 1.00 79.31 335 VAL A CA 1
ATOM 2682 C C . VAL A 1 335 ? 29.514 14.292 -5.126 1.00 79.31 335 VAL A C 1
ATOM 2684 O O . VAL A 1 335 ? 30.500 14.679 -5.751 1.00 79.31 335 VAL A O 1
ATOM 2687 N N . ILE A 1 336 ? 29.616 13.589 -3.996 1.00 73.06 336 ILE A N 1
ATOM 2688 C CA . ILE A 1 336 ? 30.905 13.227 -3.393 1.00 73.06 336 ILE A CA 1
ATOM 2689 C C . ILE A 1 336 ? 31.716 12.305 -4.315 1.00 73.06 336 ILE A C 1
ATOM 2691 O O . ILE A 1 336 ? 32.922 12.502 -4.476 1.00 73.06 336 ILE A O 1
ATOM 2695 N N . SER A 1 337 ? 31.086 11.330 -4.972 1.00 74.94 337 SER A N 1
ATOM 2696 C CA . SER A 1 337 ? 31.747 10.488 -5.975 1.0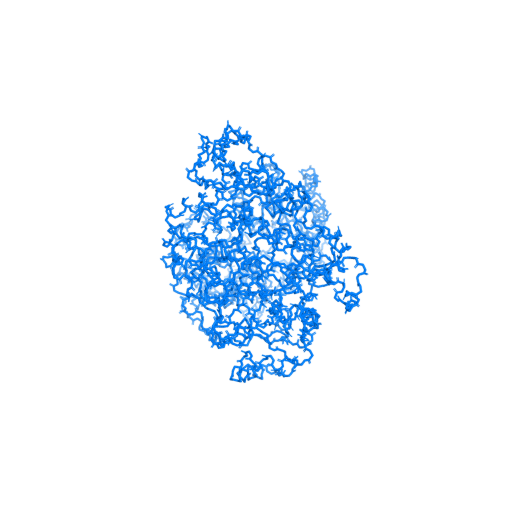0 74.94 337 SER A CA 1
ATOM 2697 C C . SER A 1 337 ? 32.294 11.325 -7.132 1.00 74.94 337 SER A C 1
ATOM 2699 O O . SER A 1 337 ? 33.468 11.196 -7.471 1.00 74.94 337 SER A O 1
ATOM 2701 N N . THR A 1 338 ? 31.503 12.248 -7.677 1.00 84.25 338 THR A N 1
ATOM 2702 C CA . THR A 1 338 ? 31.923 13.139 -8.767 1.00 84.25 338 THR A CA 1
ATOM 2703 C C . THR A 1 338 ? 33.103 14.033 -8.383 1.00 84.25 338 THR A C 1
ATOM 2705 O O . THR A 1 338 ? 34.027 14.200 -9.180 1.00 84.25 338 THR A O 1
ATOM 2708 N N . GLN A 1 339 ? 33.134 14.557 -7.153 1.00 86.38 339 GLN A N 1
ATOM 2709 C CA . GLN A 1 339 ? 34.288 15.308 -6.640 1.00 86.38 339 GLN A CA 1
ATOM 2710 C C . GLN A 1 339 ? 35.562 14.452 -6.624 1.00 86.38 339 GLN A C 1
ATOM 2712 O O . GLN A 1 339 ? 36.625 14.910 -7.042 1.00 86.38 339 GLN A O 1
ATOM 2717 N N . ASN A 1 340 ? 35.466 13.195 -6.185 1.00 79.88 340 ASN A N 1
ATOM 2718 C CA . ASN A 1 340 ? 36.610 12.281 -6.151 1.00 79.88 340 ASN A CA 1
ATOM 2719 C C . ASN A 1 340 ? 37.096 11.888 -7.552 1.00 79.88 340 ASN A C 1
ATOM 2721 O O . ASN A 1 340 ? 38.303 11.798 -7.771 1.00 79.88 340 ASN A O 1
ATOM 2725 N N . ILE A 1 341 ? 36.184 11.726 -8.515 1.00 84.50 341 ILE A N 1
ATOM 2726 C CA . ILE A 1 341 ? 36.542 11.502 -9.922 1.00 84.50 341 ILE A CA 1
ATOM 2727 C C . ILE A 1 341 ? 37.305 12.726 -10.457 1.00 84.50 341 ILE A C 1
ATOM 2729 O O . ILE A 1 341 ? 38.380 12.574 -11.030 1.00 84.50 341 ILE A O 1
ATOM 2733 N N . ALA A 1 342 ? 36.834 13.948 -10.196 1.00 89.19 342 ALA A N 1
ATOM 2734 C CA . ALA A 1 342 ? 37.543 15.168 -10.596 1.00 89.19 342 ALA A CA 1
ATOM 2735 C C . ALA A 1 342 ? 38.959 15.258 -9.992 1.00 89.19 342 ALA A C 1
ATOM 2737 O O . ALA A 1 342 ? 39.917 15.607 -10.684 1.00 89.19 342 ALA A O 1
ATOM 2738 N N . LEU A 1 343 ? 39.113 14.886 -8.717 1.00 85.06 343 LEU A N 1
ATOM 2739 C CA . LEU A 1 343 ? 40.410 14.848 -8.031 1.00 85.06 343 LEU A CA 1
ATOM 2740 C C . LEU A 1 343 ? 41.385 13.823 -8.623 1.00 85.06 343 LEU A C 1
ATOM 2742 O O . LEU A 1 343 ? 42.594 14.045 -8.558 1.00 85.06 343 LEU A O 1
ATOM 2746 N N . LEU A 1 344 ? 40.879 12.725 -9.188 1.00 86.31 344 LEU A N 1
ATOM 2747 C CA . LEU A 1 344 ? 41.684 11.725 -9.887 1.00 86.31 344 LEU A CA 1
ATOM 2748 C C . LEU A 1 344 ? 42.180 12.249 -11.243 1.00 86.31 344 LEU A C 1
ATOM 2750 O O . LEU A 1 344 ? 43.355 12.094 -11.561 1.00 86.31 344 LEU A O 1
ATOM 2754 N N . PHE A 1 345 ? 41.317 12.910 -12.023 1.00 89.38 345 PHE A N 1
ATOM 2755 C CA . PHE A 1 345 ? 41.672 13.424 -13.355 1.00 89.38 345 PHE A CA 1
ATOM 2756 C C . PHE A 1 345 ? 42.549 14.684 -13.337 1.00 89.38 345 PHE A C 1
ATOM 2758 O O . PHE A 1 345 ? 43.240 14.959 -14.322 1.00 89.38 345 PHE A O 1
ATOM 2765 N N . ALA A 1 346 ? 42.553 15.444 -12.239 1.00 91.31 346 ALA A N 1
ATOM 2766 C CA . ALA A 1 346 ? 43.295 16.700 -12.113 1.00 91.31 346 ALA A CA 1
ATOM 2767 C C . ALA A 1 346 ? 44.808 16.591 -12.408 1.00 91.31 346 ALA A C 1
ATOM 2769 O O . ALA A 1 346 ? 45.274 17.317 -13.289 1.00 91.31 346 ALA A O 1
ATOM 2770 N N . PRO A 1 347 ? 45.595 15.715 -11.745 1.00 89.06 347 PRO A N 1
ATOM 2771 C CA . PRO A 1 347 ? 47.035 15.600 -12.008 1.00 89.06 347 PRO A CA 1
ATOM 2772 C C . PRO A 1 347 ? 47.359 15.117 -13.430 1.00 89.06 347 PRO A C 1
ATOM 2774 O O . PRO A 1 347 ? 48.338 15.583 -14.018 1.00 89.06 347 PRO A O 1
ATOM 2777 N N . MET A 1 348 ? 46.539 14.226 -14.000 1.00 90.94 348 MET A N 1
ATOM 2778 C CA . MET A 1 348 ? 46.720 13.708 -15.363 1.00 90.94 348 MET A CA 1
ATOM 2779 C C . MET A 1 348 ? 46.470 14.799 -16.407 1.00 90.94 348 MET A C 1
ATOM 2781 O O . MET A 1 348 ? 47.293 15.025 -17.288 1.00 90.94 348 MET A O 1
ATOM 2785 N N . SER A 1 349 ? 45.373 15.544 -16.257 1.00 91.50 349 SER A N 1
ATOM 2786 C CA . SER A 1 349 ? 45.031 16.646 -17.165 1.00 91.50 349 SER A CA 1
ATOM 2787 C C . SER A 1 349 ? 46.051 17.783 -17.072 1.00 91.50 349 SER A C 1
ATOM 2789 O O . SER A 1 349 ? 46.427 18.377 -18.078 1.00 91.50 349 SER A O 1
ATOM 2791 N N . ALA A 1 350 ? 46.544 18.069 -15.864 1.00 91.25 350 ALA A N 1
ATOM 2792 C CA . ALA A 1 350 ? 47.588 19.061 -15.654 1.00 91.25 350 ALA A CA 1
ATOM 2793 C C . ALA A 1 350 ? 48.919 18.650 -16.302 1.00 91.25 350 ALA A C 1
ATOM 2795 O O . ALA A 1 350 ? 49.568 19.505 -16.895 1.00 91.25 350 ALA A O 1
ATOM 2796 N N . LEU A 1 351 ? 49.310 17.369 -16.233 1.00 92.50 351 LEU A N 1
ATOM 2797 C CA . LEU A 1 351 ? 50.526 16.862 -16.884 1.00 92.50 351 LEU A CA 1
ATOM 2798 C C . LEU A 1 351 ? 50.485 17.090 -18.399 1.00 92.50 351 LEU A C 1
ATOM 2800 O O . LEU A 1 351 ? 51.391 17.721 -18.935 1.00 92.50 351 LEU A O 1
ATOM 2804 N N . VAL A 1 352 ? 49.398 16.667 -19.053 1.00 92.81 352 VAL A N 1
ATOM 2805 C CA . VAL A 1 352 ? 49.199 16.857 -20.502 1.00 92.81 352 VAL A CA 1
ATOM 2806 C C . VAL A 1 352 ? 49.362 18.330 -20.886 1.00 92.81 352 VAL A C 1
ATOM 2808 O O . VAL A 1 352 ? 49.997 18.668 -21.879 1.00 92.81 352 VAL A O 1
ATOM 2811 N N . MET A 1 353 ? 48.837 19.240 -20.068 1.00 93.38 353 MET A N 1
ATOM 2812 C CA . MET A 1 353 ? 48.945 20.673 -20.333 1.00 93.38 353 MET A CA 1
ATOM 2813 C C . MET A 1 353 ? 50.344 21.244 -20.091 1.00 93.38 353 MET A C 1
ATOM 2815 O O . MET A 1 353 ? 50.724 22.198 -20.772 1.00 93.38 353 MET A O 1
ATOM 2819 N N . VAL A 1 354 ? 51.113 20.686 -19.150 1.00 93.19 354 VAL A N 1
ATOM 2820 C CA . VAL A 1 354 ? 52.526 21.056 -18.971 1.00 93.19 354 VAL A CA 1
ATOM 2821 C C . VAL A 1 354 ? 53.346 20.643 -20.190 1.00 93.19 354 VAL A C 1
ATOM 2823 O O . VAL A 1 354 ? 54.158 21.435 -20.659 1.00 93.19 354 VAL A O 1
ATOM 2826 N N . GLU A 1 355 ? 53.102 19.458 -20.746 1.00 90.19 355 GLU A N 1
ATOM 2827 C CA . GLU A 1 355 ? 53.797 18.978 -21.948 1.00 90.19 355 GLU A CA 1
ATOM 2828 C C . GLU A 1 355 ? 53.465 19.821 -23.189 1.00 90.19 355 GLU A C 1
ATOM 2830 O O . GLU A 1 355 ? 54.342 20.105 -24.001 1.00 90.19 355 GLU A O 1
ATOM 2835 N N . LEU A 1 356 ? 52.217 20.287 -23.311 1.00 90.25 356 LEU A N 1
ATOM 2836 C CA . LEU A 1 356 ? 51.769 21.087 -24.456 1.00 90.25 356 LEU A CA 1
ATOM 2837 C C . LEU A 1 356 ? 52.154 22.571 -24.381 1.00 90.25 356 LEU A C 1
ATOM 2839 O O . LEU A 1 356 ? 52.310 23.219 -25.414 1.00 90.25 356 LEU A O 1
ATOM 2843 N N . SER A 1 357 ? 52.198 23.168 -23.189 1.00 88.00 357 SER A N 1
ATOM 2844 C CA . SER A 1 357 ? 52.289 24.635 -23.038 1.00 88.00 357 SER A CA 1
ATOM 2845 C C . SER A 1 357 ? 53.146 25.089 -21.851 1.00 88.00 357 SER A C 1
ATOM 2847 O O . SER A 1 357 ? 53.042 26.236 -21.401 1.00 88.00 357 SER A O 1
ATOM 2849 N N . GLY A 1 358 ? 53.996 24.207 -21.324 1.00 89.88 358 GLY A N 1
ATOM 2850 C CA . GLY A 1 358 ? 54.831 24.469 -20.154 1.00 89.88 358 GLY A CA 1
ATOM 2851 C C . GLY A 1 358 ? 54.013 24.717 -18.883 1.00 89.88 358 GLY A C 1
ATOM 2852 O O . GLY A 1 358 ? 52.806 24.483 -18.822 1.00 89.88 358 GLY A O 1
ATOM 2853 N N . PHE A 1 359 ? 54.645 25.261 -17.842 1.00 90.81 359 PHE A N 1
ATOM 2854 C CA . PHE A 1 359 ? 54.000 25.459 -16.534 1.00 90.81 359 PHE A CA 1
ATOM 2855 C C . PHE A 1 359 ? 52.839 26.475 -16.523 1.00 90.81 359 PHE A C 1
ATOM 2857 O O . PHE A 1 359 ? 52.104 26.552 -15.539 1.00 90.81 359 PHE A O 1
ATOM 2864 N N . LYS A 1 360 ? 52.614 27.209 -17.623 1.00 91.38 360 LYS A N 1
ATOM 2865 C CA . LYS A 1 360 ? 51.404 28.026 -17.835 1.00 91.38 360 LYS A CA 1
ATOM 2866 C C . LYS A 1 360 ? 50.179 27.177 -18.202 1.00 91.38 360 LYS A C 1
ATOM 2868 O O . LYS A 1 360 ? 49.054 27.570 -17.900 1.00 91.38 360 LYS A O 1
ATOM 2873 N N . GLY A 1 361 ? 50.376 26.001 -18.800 1.00 91.38 361 GLY A N 1
ATOM 2874 C CA . GLY A 1 361 ? 49.316 25.109 -19.276 1.00 91.38 361 GLY A CA 1
ATOM 2875 C C . GLY A 1 361 ? 48.256 24.744 -18.224 1.00 91.38 361 GLY A C 1
ATOM 2876 O O . GLY A 1 361 ? 47.068 24.925 -18.497 1.00 91.38 361 GLY A O 1
ATOM 2877 N N . PRO A 1 362 ? 48.625 24.292 -17.008 1.00 93.69 362 PRO A N 1
ATOM 2878 C CA . PRO A 1 362 ? 47.655 23.971 -15.955 1.00 93.69 362 PRO A CA 1
ATOM 2879 C C . PRO A 1 362 ? 46.756 25.142 -15.539 1.00 93.69 362 PRO A C 1
ATOM 2881 O O . PRO A 1 362 ? 45.596 24.932 -15.188 1.00 93.69 362 PRO A O 1
ATOM 2884 N N . PHE A 1 363 ? 47.264 26.376 -15.600 1.00 93.50 363 PHE A N 1
ATOM 2885 C CA . PHE A 1 363 ? 46.475 27.578 -15.323 1.00 93.50 363 PHE A CA 1
ATOM 2886 C C . PHE A 1 363 ? 45.490 27.863 -16.458 1.00 93.50 363 PHE A C 1
ATOM 2888 O O . PHE A 1 363 ? 44.330 28.158 -16.189 1.00 93.50 363 PHE A O 1
ATOM 2895 N N . LEU A 1 364 ? 45.907 27.706 -17.719 1.00 91.50 364 LEU A N 1
ATOM 2896 C CA . LEU A 1 364 ? 45.010 27.854 -18.871 1.00 91.50 364 LEU A CA 1
ATOM 2897 C C . LEU A 1 364 ? 43.862 26.837 -18.818 1.00 91.50 364 LEU A C 1
ATOM 2899 O O . LEU A 1 364 ? 42.697 27.209 -18.950 1.00 91.50 364 LEU A O 1
ATOM 2903 N N . LEU A 1 365 ? 44.181 25.567 -18.553 1.00 93.44 365 LEU A N 1
ATOM 2904 C CA . LEU A 1 365 ? 43.183 24.512 -18.373 1.00 93.44 365 LEU A CA 1
ATOM 2905 C C . LEU A 1 365 ? 42.236 24.830 -17.216 1.00 93.44 365 LEU A C 1
ATOM 2907 O O . LEU A 1 365 ? 41.022 24.741 -17.371 1.00 93.44 365 LEU A O 1
ATOM 2911 N N . SER A 1 366 ? 42.782 25.227 -16.067 1.00 93.75 366 SER A N 1
ATOM 2912 C CA . SER A 1 366 ? 41.985 25.601 -14.903 1.00 93.75 366 SER A CA 1
ATOM 2913 C C . SER A 1 366 ? 41.024 26.748 -15.221 1.00 93.75 366 SER A C 1
ATOM 2915 O O . SER A 1 366 ? 39.824 26.612 -14.993 1.00 93.75 366 SER A O 1
ATOM 2917 N N . GLY A 1 367 ? 41.504 27.827 -15.842 1.00 93.19 367 GLY A N 1
ATOM 2918 C CA . GLY A 1 367 ? 40.668 28.952 -16.254 1.00 93.19 367 GLY A CA 1
ATOM 2919 C C . GLY A 1 367 ? 39.532 28.536 -17.196 1.00 93.19 367 GLY A C 1
ATOM 2920 O O . GLY A 1 367 ? 38.380 28.906 -16.960 1.00 93.19 367 GLY A O 1
ATOM 2921 N N . LEU A 1 368 ? 39.820 27.710 -18.211 1.00 93.50 368 LEU A N 1
ATOM 2922 C CA . LEU A 1 368 ? 38.811 27.190 -19.145 1.00 93.50 368 LEU A CA 1
ATOM 2923 C C . LEU A 1 368 ? 37.762 26.315 -18.450 1.00 93.50 368 LEU A C 1
ATOM 2925 O O . LEU A 1 368 ? 36.569 26.480 -18.696 1.00 93.50 368 LEU A O 1
ATOM 2929 N N . LEU A 1 369 ? 38.182 25.411 -17.562 1.00 95.31 369 LEU A N 1
ATOM 2930 C CA . LEU A 1 369 ? 37.273 24.526 -16.827 1.00 95.31 369 LEU A CA 1
ATOM 2931 C C . LEU A 1 369 ? 36.358 25.307 -15.875 1.00 95.31 369 LEU A C 1
ATOM 2933 O O . LEU A 1 369 ? 35.173 24.988 -15.766 1.00 95.31 369 LEU A O 1
ATOM 2937 N N . LEU A 1 370 ? 36.869 26.355 -15.222 1.00 94.44 370 LEU A N 1
ATOM 2938 C CA . LEU A 1 370 ? 36.064 27.214 -14.348 1.00 94.44 370 LEU A CA 1
ATOM 2939 C C . LEU A 1 370 ? 35.076 28.074 -15.133 1.00 94.44 370 LEU A C 1
ATOM 2941 O O . LEU A 1 370 ? 33.919 28.182 -14.732 1.00 94.44 370 LEU A O 1
ATOM 2945 N N . ILE A 1 371 ? 35.474 28.605 -16.289 1.00 92.00 371 ILE A N 1
ATOM 2946 C CA . ILE A 1 371 ? 34.536 29.275 -17.199 1.00 92.00 371 ILE A CA 1
ATOM 2947 C C . ILE A 1 371 ? 33.478 28.284 -17.699 1.00 92.00 371 ILE A C 1
ATOM 2949 O O . ILE A 1 371 ? 32.295 28.609 -17.684 1.00 92.00 371 ILE A O 1
ATOM 2953 N N . GLY A 1 372 ? 33.861 27.057 -18.058 1.00 91.56 372 GLY A N 1
ATOM 2954 C CA . GLY A 1 372 ? 32.927 25.990 -18.426 1.00 91.56 372 GLY A CA 1
ATOM 2955 C C . GLY A 1 372 ? 31.934 25.653 -17.307 1.00 91.56 372 GLY A C 1
ATOM 2956 O O . GLY A 1 372 ? 30.746 25.488 -17.568 1.00 91.56 372 GLY A O 1
ATOM 2957 N N . SER A 1 373 ? 32.390 25.633 -16.052 1.00 93.25 373 SER A N 1
ATOM 2958 C CA . SER A 1 373 ? 31.532 25.462 -14.871 1.00 93.25 373 SER A CA 1
ATOM 2959 C C . SER A 1 373 ? 30.544 26.629 -14.703 1.00 93.25 373 SER A C 1
ATOM 2961 O O . SER A 1 373 ? 29.353 26.401 -14.478 1.00 93.25 373 SER A O 1
ATOM 2963 N N . ALA A 1 374 ? 30.990 27.876 -14.904 1.00 91.31 374 ALA A N 1
ATOM 2964 C CA . ALA A 1 374 ? 30.117 29.053 -14.902 1.00 91.31 374 ALA A CA 1
ATOM 2965 C C . ALA A 1 374 ? 29.095 29.026 -16.054 1.00 91.31 374 ALA A C 1
ATOM 2967 O O . ALA A 1 374 ? 27.919 29.309 -15.839 1.00 91.31 374 ALA A O 1
ATOM 2968 N N . ILE A 1 375 ? 29.499 28.623 -17.261 1.00 89.25 375 ILE A N 1
ATOM 2969 C CA . ILE A 1 375 ? 28.585 28.436 -18.398 1.00 89.25 375 ILE A CA 1
ATOM 2970 C C . ILE A 1 375 ? 27.561 27.346 -18.072 1.00 89.25 375 ILE A C 1
ATOM 2972 O O . ILE A 1 375 ? 26.371 27.552 -18.289 1.00 89.25 375 ILE A O 1
ATOM 2976 N N . GLY A 1 376 ? 27.988 26.228 -17.482 1.00 87.44 376 GLY A N 1
ATOM 2977 C CA . GLY A 1 376 ? 27.087 25.182 -17.000 1.00 87.44 376 GLY A CA 1
ATOM 2978 C C . GLY A 1 376 ? 26.040 25.727 -16.027 1.00 87.44 376 GLY A C 1
ATOM 2979 O O . GLY A 1 376 ? 24.856 25.454 -16.201 1.00 87.44 376 GLY A O 1
ATOM 2980 N N . LEU A 1 377 ? 26.441 26.559 -15.059 1.00 88.50 377 LEU A N 1
ATOM 2981 C CA . LEU A 1 377 ? 25.511 27.238 -14.145 1.00 88.50 377 LEU A CA 1
ATOM 2982 C C . LEU A 1 377 ? 24.560 28.191 -14.871 1.00 88.50 377 LEU A C 1
ATOM 2984 O O . LEU A 1 377 ? 23.378 28.237 -14.544 1.00 88.50 377 LEU A O 1
ATOM 2988 N N . PHE A 1 378 ? 25.048 28.933 -15.863 1.00 85.69 378 PHE A N 1
ATOM 2989 C CA . PHE A 1 378 ? 24.206 29.801 -16.680 1.00 85.69 378 PHE A CA 1
ATOM 2990 C C . PHE A 1 378 ? 23.146 28.996 -17.446 1.00 85.69 378 PHE A C 1
ATOM 2992 O O . PHE A 1 378 ? 21.970 29.346 -17.404 1.00 85.69 378 PHE A O 1
ATOM 2999 N N . LEU A 1 379 ? 23.530 27.880 -18.073 1.00 82.31 379 LEU A N 1
ATOM 3000 C CA . LEU A 1 379 ? 22.604 26.973 -18.760 1.00 82.31 379 LEU A CA 1
ATOM 3001 C C . LEU A 1 379 ? 21.559 26.400 -17.792 1.00 82.31 379 LEU A C 1
ATOM 3003 O O . LEU A 1 379 ? 20.372 26.403 -18.102 1.00 82.31 379 LEU A O 1
ATOM 3007 N N . LEU A 1 380 ? 22.004 25.989 -16.601 1.00 81.81 380 LEU A N 1
ATOM 3008 C CA . LEU A 1 380 ? 21.181 25.431 -15.523 1.00 81.81 380 LEU A CA 1
ATOM 3009 C C . LEU A 1 380 ? 20.186 26.460 -14.948 1.00 81.81 380 LEU A C 1
ATOM 3011 O O . LEU A 1 380 ? 19.140 26.081 -14.433 1.00 81.81 380 LEU A O 1
ATOM 3015 N N . PHE A 1 381 ? 20.482 27.761 -15.037 1.00 82.12 381 PHE A N 1
ATOM 3016 C CA . PHE A 1 381 ? 19.615 28.828 -14.524 1.00 82.12 381 PHE A CA 1
ATOM 3017 C C . PHE A 1 381 ? 18.743 29.514 -15.580 1.00 82.12 381 PHE A C 1
ATOM 3019 O O . PHE A 1 381 ? 17.689 30.036 -15.214 1.00 82.12 381 PHE A O 1
ATOM 3026 N N . TYR A 1 382 ? 19.161 29.548 -16.849 1.00 72.56 382 TYR A N 1
ATOM 3027 C CA . TYR A 1 382 ? 18.576 30.450 -17.850 1.00 72.56 382 TYR A CA 1
ATOM 3028 C C . TYR A 1 382 ? 18.138 29.785 -19.164 1.00 72.56 382 TYR A C 1
ATOM 3030 O O . TYR A 1 382 ? 17.502 30.460 -19.973 1.00 72.56 382 TYR A O 1
ATOM 3038 N N . ILE A 1 383 ? 18.404 28.490 -19.392 1.00 59.19 383 ILE A N 1
ATOM 3039 C CA . ILE A 1 383 ? 17.889 27.769 -20.570 1.00 59.19 383 ILE A CA 1
ATOM 3040 C C . ILE A 1 383 ? 16.866 26.705 -20.139 1.00 59.19 383 ILE A C 1
ATOM 3042 O O . ILE A 1 383 ? 17.236 25.747 -19.462 1.00 59.19 383 ILE A O 1
ATOM 3046 N N . PRO A 1 384 ? 15.585 26.813 -20.545 1.00 44.88 384 PRO A N 1
ATOM 3047 C CA . PRO A 1 384 ? 14.598 25.776 -20.271 1.00 44.88 384 PRO A CA 1
ATOM 3048 C C . PRO A 1 384 ? 14.901 24.533 -21.118 1.00 44.88 384 PRO A C 1
ATOM 3050 O O . PRO A 1 384 ? 14.734 24.539 -22.339 1.00 44.88 384 PRO A O 1
ATOM 3053 N N . ILE A 1 385 ? 15.335 23.450 -20.471 1.00 46.91 385 ILE A N 1
ATOM 3054 C CA . ILE A 1 385 ? 15.539 22.146 -21.112 1.00 46.91 385 ILE A CA 1
ATOM 3055 C C . ILE A 1 385 ? 14.156 21.554 -21.432 1.00 46.91 385 ILE A C 1
ATOM 3057 O O . ILE A 1 385 ? 13.522 20.908 -20.600 1.00 46.91 385 ILE A O 1
ATOM 3061 N N . LYS A 1 386 ? 13.653 21.803 -22.646 1.00 36.50 386 LYS A N 1
ATOM 3062 C CA . LYS A 1 386 ? 12.453 21.141 -23.176 1.00 36.50 386 LYS A CA 1
ATOM 3063 C C . LYS A 1 386 ? 12.780 19.679 -23.487 1.00 36.50 386 LYS A C 1
ATOM 3065 O O . LYS A 1 386 ? 13.450 19.407 -24.478 1.00 36.50 386 LYS A O 1
ATOM 3070 N N . SER A 1 387 ? 12.262 18.748 -22.690 1.00 34.62 387 SER A N 1
ATOM 3071 C CA . SER A 1 387 ? 12.092 17.355 -23.115 1.00 34.62 387 SER A CA 1
ATOM 3072 C C . SER A 1 387 ? 10.626 17.124 -23.482 1.00 34.62 387 SER A C 1
ATOM 3074 O O . SER A 1 387 ? 9.706 17.510 -22.765 1.00 34.62 387 SER A O 1
ATOM 3076 N N . SER A 1 388 ? 10.440 16.597 -24.688 1.00 31.27 388 SER A N 1
ATOM 3077 C CA . SER A 1 388 ? 9.161 16.230 -25.284 1.00 31.27 388 SER A CA 1
ATOM 3078 C C . SER A 1 388 ? 8.791 14.799 -24.880 1.00 31.27 388 SER A C 1
ATOM 3080 O O . SER A 1 388 ? 9.681 13.991 -24.623 1.00 31.27 388 SER A O 1
ATOM 3082 N N . ILE A 1 389 ? 7.493 14.499 -25.001 1.00 31.77 389 ILE A N 1
ATOM 3083 C CA . ILE A 1 389 ? 6.813 13.192 -24.972 1.00 31.77 389 ILE A CA 1
ATOM 3084 C C . ILE A 1 389 ? 6.234 12.781 -23.591 1.00 31.77 389 ILE A C 1
ATOM 3086 O O . ILE A 1 389 ? 6.949 12.656 -22.605 1.00 31.77 389 ILE A O 1
ATOM 3090 N N . TYR A 1 390 ? 4.913 12.513 -23.620 1.00 33.41 390 TYR A N 1
ATOM 3091 C CA . TYR A 1 390 ? 3.981 11.952 -22.613 1.00 33.41 390 TYR A CA 1
ATOM 3092 C C . TYR A 1 390 ? 3.051 12.903 -21.819 1.00 33.41 390 TYR A C 1
ATOM 3094 O O . TYR A 1 390 ? 3.254 13.220 -20.654 1.00 33.41 390 TYR A O 1
ATOM 3102 N N . ILE A 1 391 ? 2.035 13.395 -22.549 1.00 32.34 391 ILE A N 1
ATOM 3103 C CA . ILE A 1 391 ? 0.571 13.192 -22.381 1.00 32.34 391 ILE A CA 1
ATOM 3104 C C . ILE A 1 391 ? 0.009 13.085 -20.936 1.00 32.34 391 ILE A C 1
ATOM 3106 O O . ILE A 1 391 ? 0.377 12.205 -20.173 1.00 32.34 391 ILE A O 1
ATOM 3110 N N . LYS A 1 392 ? -0.942 13.994 -20.639 1.00 29.70 392 LYS A N 1
ATOM 3111 C CA . LYS A 1 392 ? -1.970 13.994 -19.566 1.00 29.70 392 LYS A CA 1
ATOM 3112 C C . LYS A 1 392 ? -1.557 13.978 -18.077 1.00 29.70 392 LYS A C 1
ATOM 3114 O O . LYS A 1 392 ? -2.303 13.520 -17.227 1.00 29.70 392 LYS A O 1
ATOM 3119 N N . LYS A 1 393 ? -0.481 14.680 -17.699 1.00 35.53 393 LYS A N 1
ATOM 3120 C CA . LYS A 1 393 ? -0.290 15.160 -16.302 1.00 35.53 393 LYS A CA 1
ATOM 3121 C C . LYS A 1 393 ? -0.366 16.686 -16.162 1.00 35.53 393 LYS A C 1
ATOM 3123 O O . LYS A 1 393 ? 0.322 17.288 -15.344 1.00 35.53 393 LYS A O 1
ATOM 3128 N N . ARG A 1 394 ? -1.167 17.335 -17.016 1.00 33.41 394 ARG A N 1
ATOM 3129 C CA . ARG A 1 394 ? -1.168 18.799 -17.183 1.00 33.41 394 ARG A CA 1
ATOM 3130 C C . ARG A 1 394 ? -2.181 19.570 -16.329 1.00 33.41 394 ARG A C 1
ATOM 3132 O O . ARG A 1 394 ? -2.276 20.777 -16.508 1.00 33.41 394 ARG A O 1
ATOM 3139 N N . GLU A 1 395 ? -2.855 18.924 -15.379 1.00 37.28 395 GLU A N 1
ATOM 3140 C CA . GLU A 1 395 ? -3.717 19.628 -14.410 1.00 37.28 395 GLU A CA 1
ATOM 3141 C C . GLU A 1 395 ? -3.146 19.689 -12.982 1.00 37.28 395 GLU A C 1
ATOM 3143 O O . GLU A 1 395 ? -3.520 20.578 -12.228 1.00 37.28 395 GLU A O 1
ATOM 3148 N N . LEU A 1 396 ? -2.162 18.853 -12.621 1.00 44.16 396 LEU A N 1
ATOM 3149 C CA . LEU A 1 396 ? -1.554 18.875 -11.276 1.00 44.16 396 LEU A CA 1
ATOM 3150 C C . LEU A 1 396 ? -0.314 19.779 -11.156 1.00 44.16 396 LEU A C 1
ATOM 3152 O O . LEU A 1 396 ? 0.049 20.190 -10.060 1.00 44.16 396 LEU A O 1
ATOM 3156 N N . ASP A 1 397 ? 0.303 20.171 -12.274 1.00 43.66 397 ASP A N 1
ATOM 3157 C CA . ASP A 1 397 ? 1.514 21.012 -12.286 1.00 43.66 397 ASP A CA 1
ATOM 3158 C C . ASP A 1 397 ? 1.268 22.499 -11.955 1.00 43.66 397 ASP A C 1
ATOM 3160 O O . ASP A 1 397 ? 2.208 23.295 -11.922 1.00 43.66 397 ASP A O 1
ATOM 3164 N N . ASN A 1 398 ? 0.016 22.865 -11.675 1.00 47.94 398 ASN A N 1
ATOM 3165 C CA . ASN A 1 398 ? -0.380 24.168 -11.148 1.00 47.94 398 ASN A CA 1
ATOM 3166 C C . ASN A 1 398 ? -1.084 24.076 -9.789 1.00 47.94 398 ASN A C 1
ATOM 3168 O O . ASN A 1 398 ? -1.563 25.108 -9.331 1.00 47.94 398 ASN A O 1
ATOM 3172 N N . VAL A 1 399 ? -1.136 22.906 -9.134 1.00 52.69 399 VAL A N 1
ATOM 3173 C CA . VAL A 1 399 ? -1.683 22.818 -7.773 1.00 52.69 399 VAL A CA 1
ATOM 3174 C C . VAL A 1 399 ? -0.663 23.438 -6.835 1.00 52.69 399 VAL A C 1
ATOM 3176 O O . VAL A 1 399 ? 0.322 22.829 -6.410 1.00 52.69 399 VAL A O 1
ATOM 3179 N N . LYS A 1 400 ? -0.855 24.722 -6.562 1.00 74.88 400 LYS A N 1
ATOM 3180 C CA . LYS A 1 400 ? -0.140 25.394 -5.488 1.00 74.88 400 LYS A CA 1
ATOM 3181 C C . LYS A 1 400 ? -0.659 24.814 -4.179 1.00 74.88 400 LYS A C 1
ATOM 3183 O O . LYS A 1 400 ? -1.777 24.324 -4.105 1.00 74.88 400 LYS A O 1
ATOM 3188 N N . ILE A 1 401 ? 0.117 24.944 -3.105 1.00 78.00 401 ILE A N 1
ATOM 3189 C CA . ILE A 1 401 ? -0.334 24.514 -1.769 1.00 78.00 401 ILE A CA 1
ATOM 3190 C C . ILE A 1 401 ? -1.707 25.126 -1.417 1.00 78.00 401 ILE A C 1
ATOM 3192 O O . ILE A 1 401 ? -2.521 24.459 -0.789 1.00 78.00 401 ILE A O 1
ATOM 3196 N N . CYS A 1 402 ? -1.994 26.354 -1.872 1.00 84.75 402 CYS A N 1
ATOM 3197 C CA . CYS A 1 402 ? -3.288 27.018 -1.676 1.00 84.75 402 CYS A CA 1
ATOM 3198 C C . CYS A 1 402 ? -4.464 26.407 -2.455 1.00 84.75 402 CYS A C 1
ATOM 3200 O O . CYS A 1 402 ? -5.602 26.715 -2.126 1.00 84.75 402 CYS A O 1
ATOM 3202 N N . ASP A 1 403 ? -4.197 25.559 -3.447 1.00 83.81 403 ASP A N 1
ATOM 3203 C CA . ASP A 1 403 ? -5.206 24.885 -4.271 1.00 83.81 403 ASP A CA 1
ATOM 3204 C C . ASP A 1 403 ? -5.490 23.458 -3.762 1.00 83.81 403 ASP A C 1
ATOM 3206 O O . ASP A 1 403 ? -6.302 22.736 -4.338 1.00 83.81 403 ASP A O 1
ATOM 3210 N N . THR A 1 404 ? -4.821 23.039 -2.678 1.00 85.62 404 THR A N 1
ATOM 3211 C CA . THR A 1 404 ? -5.102 21.765 -2.007 1.00 85.62 404 THR A CA 1
ATOM 3212 C C . THR A 1 404 ? -6.556 21.786 -1.518 1.00 85.62 404 THR A C 1
ATOM 3214 O O . THR A 1 404 ? -6.922 22.720 -0.798 1.00 85.62 404 THR A O 1
ATOM 3217 N N . PRO A 1 405 ? -7.401 20.800 -1.873 1.00 86.62 405 PRO A N 1
ATOM 3218 C CA . PRO A 1 405 ? -8.819 20.812 -1.521 1.00 86.62 405 PRO A CA 1
ATOM 3219 C C . PRO A 1 405 ? -9.016 20.510 -0.031 1.00 86.62 405 PRO A C 1
ATOM 3221 O O . PRO A 1 405 ? -9.314 19.387 0.327 1.00 86.62 405 PRO A O 1
ATOM 3224 N N . LEU A 1 406 ? -8.829 21.498 0.844 1.00 89.81 406 LEU A N 1
ATOM 3225 C CA . LEU A 1 406 ? -8.899 21.333 2.305 1.00 89.81 406 LEU A CA 1
ATOM 3226 C C . LEU A 1 406 ? -10.221 21.846 2.908 1.00 89.81 406 LEU A C 1
ATOM 3228 O O . LEU A 1 406 ? -10.308 22.020 4.119 1.00 89.81 406 LEU A O 1
ATOM 3232 N N . THR A 1 407 ? -11.243 22.121 2.089 1.00 91.75 407 THR A N 1
ATOM 3233 C CA . THR A 1 407 ? -12.517 22.729 2.531 1.00 91.75 407 THR A CA 1
ATOM 3234 C C . THR A 1 407 ? -13.292 21.864 3.520 1.00 91.75 407 THR A C 1
ATOM 3236 O O . THR A 1 407 ? -13.958 22.408 4.397 1.00 91.75 407 THR A O 1
ATOM 3239 N N . MET A 1 408 ? -13.154 20.539 3.434 1.00 93.38 408 MET A N 1
ATOM 3240 C CA . MET A 1 408 ? -13.755 19.594 4.377 1.00 93.38 408 MET A CA 1
ATOM 3241 C C . MET A 1 408 ? -13.115 19.608 5.766 1.00 93.38 408 MET A C 1
ATOM 3243 O O . MET A 1 408 ? -13.760 19.189 6.726 1.00 93.38 408 MET A O 1
ATOM 3247 N N . LEU A 1 409 ? -11.860 20.056 5.888 1.00 94.25 409 LEU A N 1
ATOM 3248 C CA . LEU A 1 409 ? -11.097 20.041 7.138 1.00 94.25 409 LEU A CA 1
ATOM 3249 C C . LEU A 1 409 ? -11.436 21.258 8.001 1.00 94.25 409 LEU A C 1
ATOM 3251 O O . LEU A 1 409 ? -10.600 22.123 8.267 1.00 94.25 409 LEU A O 1
ATOM 3255 N N . THR A 1 410 ? -12.688 21.315 8.439 1.00 94.94 410 THR A N 1
ATOM 3256 C CA . THR A 1 410 ? -13.151 22.247 9.466 1.00 94.94 410 THR A CA 1
ATOM 3257 C C . THR A 1 410 ? -13.028 21.605 10.846 1.00 94.94 410 THR A C 1
ATOM 3259 O O . THR A 1 410 ? -13.027 20.381 10.982 1.00 94.94 410 THR A O 1
ATOM 3262 N N . GLU A 1 411 ? -12.941 22.430 11.889 1.00 94.31 411 GLU A N 1
ATOM 3263 C CA . GLU A 1 411 ? -12.926 21.946 13.276 1.00 94.31 411 GLU A CA 1
ATOM 3264 C C . GLU A 1 411 ? -14.189 21.132 13.603 1.00 94.31 411 GLU A C 1
ATOM 3266 O O . GLU A 1 411 ? -14.099 20.073 14.216 1.00 94.31 411 GLU A O 1
ATOM 3271 N N . GLU A 1 412 ? -15.354 21.570 13.117 1.00 94.00 412 GLU A N 1
ATOM 3272 C CA . GLU A 1 412 ? -16.635 20.880 13.303 1.00 94.00 412 GLU A CA 1
ATOM 3273 C C . GLU A 1 412 ? -16.644 19.477 12.678 1.00 94.00 412 GLU A C 1
ATOM 3275 O O . GLU A 1 412 ? -16.946 18.501 13.369 1.00 94.00 412 GLU A O 1
ATOM 3280 N N . ASN A 1 413 ? -16.256 19.356 11.403 1.00 94.38 413 ASN A N 1
ATOM 3281 C CA . ASN A 1 413 ? -16.203 18.064 10.715 1.00 94.38 413 ASN A CA 1
ATOM 3282 C C . ASN A 1 413 ? -15.176 17.134 11.364 1.00 94.38 413 ASN A C 1
ATOM 3284 O O . ASN A 1 413 ? -15.429 15.941 11.523 1.00 94.38 413 ASN A O 1
ATOM 3288 N N . TRP A 1 414 ? -14.024 17.674 11.772 1.00 96.00 414 TRP A N 1
ATOM 3289 C CA . TRP A 1 414 ? -12.988 16.894 12.438 1.00 96.00 414 TRP A CA 1
ATOM 3290 C C . TRP A 1 414 ? -13.458 16.352 13.793 1.00 96.00 414 TRP A C 1
ATOM 3292 O O . TRP A 1 414 ? -13.318 15.158 14.049 1.00 96.00 414 TRP A O 1
ATOM 3302 N N . ILE A 1 415 ? -14.066 17.195 14.636 1.00 94.50 415 ILE A N 1
ATOM 3303 C CA . ILE A 1 415 ? -14.622 16.783 15.936 1.00 94.50 415 ILE A CA 1
ATOM 3304 C C . ILE A 1 415 ? -15.727 15.740 15.746 1.00 94.50 415 ILE A C 1
ATOM 3306 O O . ILE A 1 415 ? -15.793 14.771 16.504 1.00 94.50 415 ILE A O 1
ATOM 3310 N N . HIS A 1 416 ? -16.589 15.915 14.741 1.00 94.19 416 HIS A N 1
ATOM 3311 C CA . HIS A 1 416 ? -17.633 14.945 14.433 1.00 94.19 416 HIS A CA 1
ATOM 3312 C C . HIS A 1 416 ? -17.038 13.587 14.035 1.00 94.19 416 HIS A C 1
ATOM 3314 O O . HIS A 1 416 ? -17.382 12.576 14.651 1.00 94.19 416 HIS A O 1
ATOM 3320 N N . ALA A 1 417 ? -16.109 13.561 13.075 1.00 95.81 417 ALA A N 1
ATOM 3321 C CA . ALA A 1 417 ? -15.448 12.336 12.624 1.00 95.81 417 ALA A CA 1
ATOM 3322 C C . ALA A 1 417 ? -14.703 11.622 13.768 1.00 95.81 417 ALA A C 1
ATOM 3324 O O . ALA A 1 417 ? -14.845 10.413 13.943 1.00 95.81 417 ALA A O 1
ATOM 3325 N N . ASP A 1 418 ? -13.971 12.370 14.597 1.00 96.31 418 ASP A N 1
ATOM 3326 C CA . ASP A 1 418 ? -13.228 11.848 15.751 1.00 96.31 418 ASP A CA 1
ATOM 3327 C C . ASP A 1 418 ? -14.155 11.230 16.808 1.00 96.31 418 ASP A C 1
ATOM 3329 O O . ASP A 1 418 ? -13.894 10.141 17.325 1.00 96.31 418 ASP A O 1
ATOM 3333 N N . LYS A 1 419 ? -15.308 11.855 17.065 1.00 96.06 419 LYS A N 1
ATOM 3334 C CA . LYS A 1 419 ? -16.328 11.326 17.980 1.00 96.06 419 LYS A CA 1
ATOM 3335 C C . LYS A 1 419 ? -16.997 10.055 17.457 1.00 96.06 419 LYS A C 1
ATOM 3337 O O . LYS A 1 419 ? -17.198 9.121 18.235 1.00 96.06 419 LYS A O 1
ATOM 3342 N N . GLN A 1 420 ? -17.325 9.998 16.165 1.00 96.19 420 GLN A N 1
ATOM 3343 C CA . GLN A 1 420 ? -17.891 8.794 15.546 1.00 96.19 420 GLN A CA 1
ATOM 3344 C C . GLN A 1 420 ? -16.883 7.640 15.550 1.00 96.19 420 GLN A C 1
ATOM 3346 O O . GLN A 1 420 ? -17.228 6.511 15.907 1.00 96.19 420 GLN A O 1
ATOM 3351 N N . LEU A 1 421 ? -15.617 7.926 15.237 1.00 97.81 421 LEU A N 1
ATOM 3352 C CA . LEU A 1 421 ? -14.548 6.937 15.314 1.00 97.81 421 LEU A CA 1
ATOM 3353 C C . LEU A 1 421 ? -14.348 6.436 16.749 1.00 97.81 421 LEU A C 1
ATOM 3355 O O . LEU A 1 421 ? -14.213 5.230 16.946 1.00 97.81 421 LEU A O 1
ATOM 3359 N N . LEU A 1 422 ? -14.376 7.316 17.755 1.00 97.50 422 LEU A N 1
ATOM 3360 C CA . LEU A 1 422 ? -14.277 6.909 19.158 1.00 97.50 422 LEU A CA 1
ATOM 3361 C C . LEU A 1 422 ? -15.439 5.993 19.567 1.00 97.50 422 LEU A C 1
ATOM 3363 O O . LEU A 1 422 ? -15.200 4.974 20.212 1.00 97.50 422 LEU A O 1
ATOM 3367 N N . ALA A 1 423 ? -16.676 6.314 19.178 1.00 97.81 423 ALA A N 1
ATOM 3368 C CA . ALA A 1 423 ? -17.834 5.459 19.450 1.00 97.81 423 ALA A CA 1
ATOM 3369 C C . ALA A 1 423 ? -17.652 4.061 18.841 1.00 97.81 423 ALA A C 1
ATOM 3371 O O . ALA A 1 423 ? -17.818 3.055 19.535 1.00 97.81 423 ALA A O 1
ATOM 3372 N N . LYS A 1 424 ? -17.209 4.004 17.579 1.00 98.06 424 LYS A N 1
ATOM 3373 C CA . LYS A 1 424 ? -16.867 2.758 16.885 1.00 98.06 424 LYS A CA 1
ATOM 3374 C C . LYS A 1 424 ? -15.753 1.987 17.596 1.00 98.06 424 LYS A C 1
ATOM 3376 O O . LYS A 1 424 ? -15.861 0.777 17.768 1.00 98.06 424 LYS A O 1
ATOM 3381 N N . MET A 1 425 ? -14.688 2.667 18.021 1.00 98.00 425 MET A N 1
ATOM 3382 C CA . MET A 1 425 ? -13.585 2.039 18.748 1.00 98.00 425 MET A CA 1
ATOM 3383 C C . MET A 1 425 ? -14.062 1.441 20.065 1.00 98.00 425 MET A C 1
ATOM 3385 O O . MET A 1 425 ? -13.806 0.270 20.299 1.00 98.00 425 MET A O 1
ATOM 3389 N N . LEU A 1 426 ? -14.794 2.192 20.891 1.00 97.81 426 LEU A N 1
ATOM 3390 C CA . LEU A 1 426 ? -15.352 1.678 22.146 1.00 97.81 426 LEU A CA 1
ATOM 3391 C C . LEU A 1 426 ? -16.215 0.437 21.895 1.00 97.81 426 LEU A C 1
ATOM 3393 O O . LEU A 1 426 ? -16.033 -0.578 22.558 1.00 97.81 426 LEU A O 1
ATOM 3397 N N . GLN A 1 427 ? -17.103 0.498 20.905 1.00 97.56 427 GLN A N 1
ATOM 3398 C CA . GLN A 1 427 ? -17.995 -0.599 20.554 1.00 97.56 427 GLN A CA 1
ATOM 3399 C C . GLN A 1 427 ? -17.239 -1.881 20.183 1.00 97.56 427 GLN A C 1
ATOM 3401 O O . GLN A 1 427 ? -17.458 -2.938 20.778 1.00 97.56 427 GLN A O 1
ATOM 3406 N N . GLU A 1 428 ? -16.343 -1.792 19.204 1.00 97.81 428 GLU A N 1
ATOM 3407 C CA . GLU A 1 428 ? -15.667 -2.971 18.662 1.00 97.81 428 GLU A CA 1
ATOM 3408 C C . GLU A 1 428 ? -14.565 -3.476 19.602 1.00 97.81 428 GLU A C 1
ATOM 3410 O O . GLU A 1 428 ? -14.307 -4.675 19.671 1.00 97.81 428 GLU A O 1
ATOM 3415 N N . PHE A 1 429 ? -13.954 -2.595 20.397 1.00 96.56 429 PHE A N 1
ATOM 3416 C CA . PHE A 1 429 ? -12.941 -2.982 21.381 1.00 96.56 429 PHE A CA 1
ATOM 3417 C C . PHE A 1 429 ? -13.551 -3.676 22.600 1.00 96.56 429 PHE A C 1
ATOM 3419 O O . PHE A 1 429 ? -12.895 -4.542 23.175 1.00 96.56 429 PHE A O 1
ATOM 3426 N N . ILE A 1 430 ? -14.794 -3.345 22.971 1.00 96.06 430 ILE A N 1
ATOM 3427 C CA . ILE A 1 430 ? -15.556 -4.106 23.971 1.00 96.06 430 ILE A CA 1
ATOM 3428 C C . ILE A 1 430 ? -15.897 -5.491 23.420 1.00 96.06 430 ILE A C 1
ATOM 3430 O O . ILE A 1 430 ? -15.661 -6.484 24.104 1.00 96.06 430 ILE A O 1
ATOM 3434 N N . TYR A 1 431 ? -16.399 -5.572 22.181 1.00 96.88 431 TYR A N 1
ATOM 3435 C CA . TYR A 1 431 ? -16.728 -6.852 21.545 1.00 96.88 431 TYR A CA 1
ATOM 3436 C C . TYR A 1 431 ? -15.507 -7.787 21.470 1.00 96.88 431 TYR A C 1
ATOM 3438 O O . TYR A 1 431 ? -15.595 -8.959 21.844 1.00 96.88 431 TYR A O 1
ATOM 3446 N N . GLU A 1 432 ? -14.352 -7.260 21.057 1.00 96.12 432 GLU A N 1
ATOM 3447 C CA . GLU A 1 432 ? -13.083 -7.997 20.969 1.00 96.12 432 GLU A CA 1
ATOM 3448 C C . GLU A 1 432 ? -12.323 -8.116 22.303 1.00 96.12 432 GLU A C 1
ATOM 3450 O O . GLU A 1 432 ? -11.188 -8.603 22.327 1.00 96.12 432 GLU A O 1
ATOM 3455 N N . GLU A 1 433 ? -12.901 -7.653 23.414 1.00 94.38 433 GLU A N 1
ATOM 3456 C CA . GLU A 1 433 ? -12.285 -7.711 24.748 1.00 94.38 433 GLU A CA 1
ATOM 3457 C C . GLU A 1 433 ? -10.850 -7.139 24.765 1.00 94.38 433 GLU A C 1
ATOM 3459 O O . GLU A 1 433 ? -9.928 -7.672 25.393 1.00 94.38 433 GLU A O 1
ATOM 3464 N N . ILE A 1 434 ? -10.628 -6.055 24.017 1.00 94.19 434 ILE A N 1
ATOM 3465 C CA . ILE A 1 434 ? -9.373 -5.288 24.031 1.00 94.19 434 ILE A CA 1
ATOM 3466 C C . ILE A 1 434 ? -9.210 -4.597 25.387 1.00 94.19 434 ILE A C 1
ATOM 3468 O O . ILE A 1 434 ? -8.109 -4.544 25.932 1.00 94.19 434 ILE A O 1
ATOM 3472 N N . PHE A 1 435 ? -10.323 -4.129 25.949 1.00 92.88 435 PHE A N 1
ATOM 3473 C CA . PHE A 1 435 ? -10.469 -3.744 27.346 1.00 92.88 435 PHE A CA 1
ATOM 3474 C C . PHE A 1 435 ? -11.869 -4.141 27.830 1.00 92.88 435 PHE A C 1
ATOM 3476 O O . PHE A 1 435 ? -12.766 -4.392 27.025 1.00 92.88 435 PHE A O 1
ATOM 3483 N N . VAL A 1 436 ? -12.063 -4.183 29.149 1.00 93.62 436 VAL A N 1
ATOM 3484 C CA . VAL A 1 436 ? -13.351 -4.522 29.767 1.00 93.62 436 VAL A CA 1
ATOM 3485 C C . VAL A 1 436 ? -13.786 -3.359 30.667 1.00 93.62 436 VAL A C 1
ATOM 3487 O O . VAL A 1 436 ? -13.145 -3.135 31.694 1.00 93.62 436 VAL A O 1
ATOM 3490 N N . PRO A 1 437 ? -14.813 -2.577 30.286 1.00 95.38 437 PRO A N 1
ATOM 3491 C CA . PRO A 1 437 ? -15.333 -1.489 31.113 1.00 95.38 437 PRO A CA 1
ATOM 3492 C C . PRO A 1 437 ? -16.208 -2.003 32.268 1.00 95.38 437 PRO A C 1
ATOM 3494 O O . PRO A 1 437 ? -16.916 -3.002 32.131 1.00 95.38 437 PRO A O 1
ATOM 3497 N N . ASP A 1 438 ? -16.241 -1.259 33.372 1.00 96.88 438 ASP A N 1
ATOM 3498 C CA . ASP A 1 438 ? -17.192 -1.460 34.464 1.00 96.88 438 ASP A CA 1
ATOM 3499 C C . ASP A 1 438 ? -18.600 -1.013 34.043 1.00 96.88 438 ASP A C 1
ATOM 3501 O O . ASP A 1 438 ? -18.781 0.047 33.434 1.00 96.88 438 ASP A O 1
ATOM 3505 N N . VAL A 1 439 ? -19.620 -1.785 34.423 1.00 96.94 439 VAL A N 1
ATOM 3506 C CA . VAL A 1 439 ? -21.031 -1.399 34.261 1.00 96.94 439 VAL A CA 1
ATOM 3507 C C . VAL A 1 439 ? -21.487 -0.671 35.523 1.00 96.94 439 VAL A C 1
ATOM 3509 O O . VAL A 1 439 ? -21.538 -1.260 36.601 1.00 96.94 439 VAL A O 1
ATOM 3512 N N . LEU A 1 440 ? -21.832 0.610 35.396 1.00 96.12 440 LEU A N 1
ATOM 3513 C CA . LEU A 1 440 ? -22.301 1.434 36.515 1.00 96.12 440 LEU A CA 1
ATOM 3514 C C . LEU A 1 440 ? -23.804 1.287 36.764 1.00 96.12 440 LEU A C 1
ATOM 3516 O O . LEU A 1 440 ? -24.251 1.283 37.909 1.00 96.12 440 LEU A O 1
ATOM 3520 N N . SER A 1 441 ? -24.585 1.203 35.690 1.00 95.25 441 SER A N 1
ATOM 3521 C CA . SER A 1 441 ? -26.035 1.032 35.738 1.00 95.25 441 SER A CA 1
ATOM 3522 C C . SER A 1 441 ? -26.549 0.404 34.447 1.00 95.25 441 SER A C 1
ATOM 3524 O O . SER A 1 441 ? -25.896 0.478 33.403 1.00 95.25 441 SER A O 1
ATOM 3526 N N . GLU A 1 442 ? -27.733 -0.195 34.524 1.00 94.06 442 GLU A N 1
ATOM 3527 C CA . GLU A 1 442 ? -28.476 -0.709 33.378 1.00 94.06 442 GLU A CA 1
ATOM 3528 C C . GLU A 1 442 ? -29.946 -0.307 33.524 1.00 94.06 442 GLU A C 1
ATOM 3530 O O . GLU A 1 442 ? -30.597 -0.667 34.505 1.00 94.06 442 GLU A O 1
ATOM 3535 N N . GLU A 1 443 ? -30.464 0.452 32.561 1.00 91.44 443 GLU A N 1
ATOM 3536 C CA . GLU A 1 443 ? -31.854 0.911 32.524 1.00 91.44 443 GLU A CA 1
ATOM 3537 C C . GLU A 1 443 ? -32.401 0.737 31.104 1.00 91.44 443 GLU A C 1
ATOM 3539 O O . GLU A 1 443 ? -31.805 1.212 30.140 1.00 91.44 443 GLU A O 1
ATOM 3544 N N . ASN A 1 444 ? -33.536 0.043 30.957 1.00 86.38 444 ASN A N 1
ATOM 3545 C CA . ASN A 1 444 ? -34.205 -0.186 29.666 1.00 86.38 444 ASN A CA 1
ATOM 3546 C C . ASN A 1 444 ? -33.277 -0.734 28.554 1.00 86.38 444 ASN A C 1
ATOM 3548 O O . ASN A 1 444 ? -33.369 -0.316 27.404 1.00 86.38 444 ASN A O 1
ATOM 3552 N N . GLY A 1 445 ? -32.356 -1.646 28.895 1.00 85.62 445 GLY A N 1
ATOM 3553 C CA . GLY A 1 445 ? -31.402 -2.242 27.944 1.00 85.62 445 GLY A CA 1
ATOM 3554 C C . GLY A 1 445 ? -30.215 -1.345 27.562 1.00 85.62 445 GLY A C 1
ATOM 3555 O O . GLY A 1 445 ? -29.363 -1.764 26.772 1.00 85.62 445 GLY A O 1
ATOM 3556 N N . ILE A 1 446 ? -30.129 -0.139 28.135 1.00 95.25 446 ILE A N 1
ATOM 3557 C CA . ILE A 1 446 ? -28.997 0.781 28.009 1.00 95.25 446 ILE A CA 1
ATOM 3558 C C . ILE A 1 446 ? -28.107 0.631 29.238 1.00 95.25 446 ILE A C 1
ATOM 3560 O O . ILE A 1 446 ? -28.547 0.832 30.371 1.00 95.25 446 ILE A O 1
ATOM 3564 N N . ARG A 1 447 ? -26.833 0.318 29.014 1.00 96.94 447 ARG A N 1
ATOM 3565 C CA . ARG A 1 447 ? -25.808 0.266 30.056 1.00 96.94 447 ARG A CA 1
ATOM 3566 C C . ARG A 1 447 ? -24.991 1.543 30.062 1.00 96.94 447 ARG A C 1
ATOM 3568 O O . ARG A 1 447 ? -24.572 2.024 29.010 1.00 96.94 447 ARG A O 1
ATOM 3575 N N . THR A 1 448 ? -24.735 2.068 31.255 1.00 97.38 448 THR A N 1
ATOM 3576 C CA . THR A 1 448 ? -23.740 3.125 31.458 1.00 97.38 448 THR A CA 1
ATOM 3577 C C . THR A 1 448 ? -22.420 2.480 31.845 1.00 97.38 448 THR A C 1
ATOM 3579 O O . THR A 1 448 ? -22.334 1.794 32.864 1.00 97.38 448 THR A O 1
ATOM 3582 N N . TYR A 1 449 ? -21.397 2.718 31.037 1.00 97.50 449 TYR A N 1
ATOM 3583 C CA . TYR A 1 449 ? -20.062 2.174 31.199 1.00 97.50 449 TYR A CA 1
ATOM 3584 C C . TYR A 1 449 ? -19.104 3.214 31.767 1.00 97.50 449 TYR A C 1
ATOM 3586 O O . TYR A 1 449 ? -19.171 4.402 31.429 1.00 97.50 449 TYR A O 1
ATOM 3594 N N . LYS A 1 450 ? -18.178 2.738 32.595 1.00 96.44 450 LYS A N 1
ATOM 3595 C CA . LYS A 1 450 ? -16.980 3.459 33.007 1.00 96.44 450 LYS A CA 1
ATOM 3596 C C . LYS A 1 450 ? -15.765 2.614 32.672 1.00 96.44 450 LYS A C 1
ATOM 3598 O O . LYS A 1 450 ? -15.700 1.445 33.029 1.00 96.44 450 LYS A O 1
ATOM 3603 N N . TRP A 1 451 ? -14.769 3.229 32.060 1.00 95.06 451 TRP A N 1
ATOM 3604 C CA . TRP A 1 451 ? -13.440 2.649 31.971 1.00 95.06 451 TRP A CA 1
ATOM 3605 C C . TRP A 1 451 ? -12.404 3.675 32.406 1.00 95.06 451 TRP A C 1
ATOM 3607 O O . TRP A 1 451 ? -12.494 4.850 32.048 1.00 95.06 451 TRP A O 1
ATOM 3617 N N . GLU A 1 452 ? -11.463 3.239 33.232 1.00 92.94 452 GLU A N 1
ATOM 3618 C CA . GLU A 1 452 ? -10.381 4.061 33.757 1.00 92.94 452 GLU A CA 1
ATOM 3619 C C . GLU A 1 452 ? -9.054 3.414 33.370 1.00 92.94 452 GLU A C 1
ATOM 3621 O O . GLU A 1 452 ? -8.836 2.240 33.669 1.00 92.94 452 GLU A O 1
ATOM 3626 N N . ASP A 1 453 ? -8.202 4.170 32.678 1.00 89.88 453 ASP A N 1
ATOM 3627 C CA . ASP A 1 453 ? -6.865 3.706 32.301 1.00 89.88 453 ASP A CA 1
ATOM 3628 C C . ASP A 1 453 ? -5.851 3.870 33.453 1.00 89.88 453 ASP A C 1
ATOM 3630 O O . ASP A 1 453 ? -6.116 4.512 34.475 1.00 89.88 453 ASP A O 1
ATOM 3634 N N . LYS A 1 454 ? -4.638 3.336 33.286 1.00 87.94 454 LYS A N 1
ATOM 3635 C CA . LYS A 1 454 ? -3.533 3.432 34.260 1.00 87.94 454 LYS A CA 1
ATOM 3636 C C . LYS A 1 454 ? -3.071 4.858 34.583 1.00 87.94 454 LYS A C 1
ATOM 3638 O O . LYS A 1 454 ? -2.455 5.055 35.633 1.00 87.94 454 LYS A O 1
ATOM 3643 N N . LYS A 1 455 ? -3.327 5.850 33.724 1.00 84.12 455 LYS A N 1
ATOM 3644 C CA . LYS A 1 455 ? -3.051 7.279 33.987 1.00 84.12 455 LYS A CA 1
ATOM 3645 C C . LYS A 1 455 ? -4.193 7.963 34.748 1.00 84.12 455 LYS A C 1
ATOM 3647 O O . LYS A 1 455 ? -4.052 9.099 35.223 1.00 84.12 455 LYS A O 1
ATOM 3652 N N . GLY A 1 456 ? -5.314 7.271 34.912 1.00 87.50 456 GLY A N 1
ATOM 3653 C CA . GLY A 1 456 ? -6.534 7.787 35.510 1.00 87.50 456 GLY A CA 1
ATOM 3654 C C . GLY A 1 456 ? -7.357 8.634 34.541 1.00 87.50 456 GLY A C 1
ATOM 3655 O O . GLY A 1 456 ? -8.109 9.494 35.002 1.00 87.50 456 GLY A O 1
ATOM 3656 N N . THR A 1 457 ? -7.203 8.459 33.226 1.00 89.38 457 THR A N 1
ATOM 3657 C CA . THR A 1 457 ? -8.154 8.964 32.225 1.00 89.38 457 THR A CA 1
ATOM 3658 C C . THR A 1 457 ? -9.439 8.166 32.365 1.00 89.38 457 THR A C 1
ATOM 3660 O O . THR A 1 457 ? -9.414 6.937 32.335 1.00 89.38 457 THR A O 1
ATOM 3663 N N . VAL A 1 458 ? -10.570 8.852 32.520 1.00 92.12 458 VAL A N 1
ATOM 3664 C CA . VAL A 1 458 ? -11.864 8.200 32.761 1.00 92.12 458 VAL A CA 1
ATOM 3665 C C . VAL A 1 458 ? -12.798 8.432 31.583 1.00 92.12 458 VAL A C 1
ATOM 3667 O O . VAL A 1 458 ? -13.205 9.569 31.325 1.00 92.12 458 VAL A O 1
ATOM 3670 N N . TYR A 1 459 ? -13.176 7.341 30.923 1.00 94.12 459 TYR A N 1
ATOM 3671 C CA . TYR A 1 459 ? -14.143 7.288 29.833 1.00 94.12 459 TYR A CA 1
ATOM 3672 C C . TYR A 1 459 ? -15.501 6.856 30.383 1.00 94.12 459 TYR A C 1
ATOM 3674 O O . TYR A 1 459 ? -15.648 5.747 30.898 1.00 94.12 459 TYR A O 1
ATOM 3682 N N . HIS A 1 460 ? -16.496 7.732 30.278 1.00 96.00 460 HIS A N 1
ATOM 3683 C CA . HIS A 1 460 ? -17.895 7.446 30.590 1.00 96.00 460 HIS A CA 1
ATOM 3684 C C . HIS A 1 460 ? -18.716 7.487 29.308 1.00 96.00 460 HIS A C 1
ATOM 3686 O O . HIS A 1 460 ? -18.623 8.451 28.552 1.00 96.00 460 HIS A O 1
ATOM 3692 N N . PHE A 1 461 ? -19.536 6.475 29.065 1.00 97.25 461 PHE A N 1
ATOM 3693 C CA . PHE A 1 461 ? -20.398 6.421 27.886 1.00 97.25 461 PHE A CA 1
ATOM 3694 C C . PHE A 1 461 ? -21.576 5.483 28.130 1.00 97.25 461 PHE A C 1
ATOM 3696 O O . PHE A 1 461 ? -21.576 4.683 29.063 1.00 97.25 461 PHE A O 1
ATOM 3703 N N . GLN A 1 462 ? -22.597 5.593 27.296 1.00 98.00 462 GLN A N 1
ATOM 3704 C CA . GLN A 1 462 ? -23.754 4.713 27.288 1.00 98.00 462 GLN A CA 1
ATOM 3705 C C . GLN A 1 462 ? -23.734 3.859 26.026 1.00 98.00 462 GLN A C 1
ATOM 3707 O O . GLN A 1 462 ? -23.395 4.344 24.944 1.00 98.00 462 GLN A O 1
ATOM 3712 N N . ALA A 1 463 ? -24.114 2.594 26.161 1.00 97.69 463 ALA A N 1
ATOM 3713 C CA . ALA A 1 463 ? -24.302 1.713 25.021 1.00 97.69 463 ALA A CA 1
ATOM 3714 C C . ALA A 1 463 ? -25.527 0.821 25.219 1.00 97.69 463 ALA A C 1
ATOM 3716 O O . ALA A 1 463 ? -25.846 0.407 26.337 1.00 97.69 463 ALA A O 1
ATOM 3717 N N . LYS A 1 464 ? -26.217 0.533 24.122 1.00 96.12 464 LYS A N 1
ATOM 3718 C CA . LYS A 1 464 ? -27.321 -0.425 24.077 1.00 96.12 464 LYS A CA 1
ATOM 3719 C C . LYS A 1 464 ? -26.753 -1.832 24.012 1.00 96.12 464 LYS A C 1
ATOM 3721 O O . LYS A 1 464 ? -25.811 -2.076 23.263 1.00 96.12 464 LYS A O 1
ATOM 3726 N N . THR A 1 465 ? -27.303 -2.745 24.801 1.00 94.31 465 THR A N 1
ATOM 3727 C CA . THR A 1 465 ? -26.942 -4.167 24.709 1.00 94.31 465 THR A CA 1
ATOM 3728 C C . THR A 1 465 ? -27.568 -4.791 23.466 1.00 94.31 465 THR A C 1
ATOM 3730 O O . THR A 1 465 ? -28.725 -4.512 23.158 1.00 94.31 465 THR A O 1
ATOM 3733 N N . ARG A 1 466 ? -26.801 -5.619 22.755 1.00 94.88 466 ARG A N 1
ATOM 3734 C CA . ARG A 1 466 ? -27.222 -6.321 21.536 1.00 94.88 466 ARG A CA 1
ATOM 3735 C C . ARG A 1 466 ? -26.891 -7.808 21.630 1.00 94.88 466 ARG A C 1
ATOM 3737 O O . ARG A 1 466 ? -26.158 -8.240 22.526 1.00 94.88 466 ARG A O 1
ATOM 3744 N N . LEU A 1 467 ? -27.451 -8.614 20.732 1.00 95.56 467 LEU A N 1
ATOM 3745 C CA . LEU A 1 467 ? -27.109 -10.034 20.622 1.00 95.56 467 LEU A CA 1
ATOM 3746 C C . LEU A 1 467 ? -25.666 -10.225 20.107 1.00 95.56 467 LEU A C 1
ATOM 3748 O O . LEU A 1 467 ? -24.963 -9.265 19.786 1.00 95.56 467 LEU A O 1
ATOM 3752 N N . PHE A 1 468 ? -25.189 -11.476 20.098 1.00 95.69 468 PHE A N 1
ATOM 3753 C CA . PHE A 1 468 ? -23.777 -11.818 19.856 1.00 95.69 468 PHE A CA 1
ATOM 3754 C C . PHE A 1 468 ? -22.795 -11.102 20.795 1.00 95.69 468 PHE A C 1
ATOM 3756 O O . PHE A 1 468 ? -21.723 -10.685 20.373 1.00 95.69 468 PHE A O 1
ATOM 3763 N N . ASP A 1 469 ? -23.166 -10.937 22.068 1.00 94.31 469 ASP A N 1
ATOM 3764 C CA . ASP A 1 469 ? -22.341 -10.282 23.097 1.00 94.31 469 ASP A CA 1
ATOM 3765 C C . ASP A 1 469 ? -21.818 -8.895 22.676 1.00 94.31 469 ASP A C 1
ATOM 3767 O O . ASP A 1 469 ? -20.729 -8.472 23.067 1.00 94.31 469 ASP A O 1
ATOM 3771 N N . SER A 1 470 ? -22.593 -8.189 21.848 1.00 94.25 470 SER A N 1
ATOM 3772 C CA . SER A 1 470 ? -22.211 -6.904 21.276 1.00 94.25 470 SER A CA 1
ATOM 3773 C C . SER A 1 470 ? -22.944 -5.736 21.933 1.00 94.25 470 SER A C 1
ATOM 3775 O O . SER A 1 470 ? -23.863 -5.899 22.743 1.00 94.25 470 SER A O 1
ATOM 3777 N N . VAL A 1 471 ? -22.494 -4.527 21.614 1.00 95.81 471 VAL A N 1
ATOM 3778 C CA . VAL A 1 471 ? -23.089 -3.281 22.099 1.00 95.81 471 VAL A CA 1
ATOM 3779 C C . VAL A 1 471 ? -23.226 -2.288 20.949 1.00 95.81 471 VAL A C 1
ATOM 3781 O O . VAL A 1 471 ? -22.487 -2.384 19.976 1.00 95.81 471 VAL A O 1
ATOM 3784 N N . SER A 1 472 ? -24.140 -1.327 21.070 1.00 96.31 472 SER A N 1
ATOM 3785 C CA . SER A 1 472 ? -24.239 -0.161 20.181 1.00 96.31 472 SER A CA 1
ATOM 3786 C C . SER A 1 472 ? -23.968 1.108 20.992 1.00 96.31 472 SER A C 1
ATOM 3788 O O . SER A 1 472 ? -24.762 1.475 21.867 1.00 96.31 472 SER A O 1
ATOM 3790 N N . VAL A 1 473 ? -22.796 1.726 20.808 1.00 97.56 473 VAL A N 1
ATOM 3791 C CA . VAL A 1 473 ? -22.352 2.878 21.621 1.00 97.56 473 VAL A CA 1
ATOM 3792 C C . VAL A 1 473 ? -23.050 4.152 21.154 1.00 97.56 473 VAL A C 1
ATOM 3794 O O . VAL A 1 473 ? -23.003 4.488 19.978 1.00 97.56 473 VAL A O 1
ATOM 3797 N N . LEU A 1 474 ? -23.642 4.907 22.086 1.00 96.19 474 LEU A N 1
ATOM 3798 C CA . LEU A 1 474 ? -24.300 6.183 21.795 1.00 96.19 474 LEU A CA 1
ATOM 3799 C C . LEU A 1 474 ? -23.250 7.305 21.732 1.00 96.19 474 LEU A C 1
ATOM 3801 O O . LEU A 1 474 ? -22.762 7.713 22.794 1.00 96.19 474 LEU A O 1
ATOM 3805 N N . PRO A 1 475 ? -22.912 7.864 20.551 1.00 94.88 475 PRO A N 1
ATOM 3806 C CA . PRO A 1 475 ? -21.777 8.781 20.428 1.00 94.88 475 PRO A CA 1
ATOM 3807 C C . PRO A 1 475 ? -21.921 10.020 21.318 1.00 94.88 475 PRO A C 1
ATOM 3809 O O . PRO A 1 475 ? -20.966 10.450 21.964 1.00 94.88 475 PRO A O 1
ATOM 3812 N N . ASP A 1 476 ? -23.132 10.572 21.423 1.00 94.69 476 ASP A N 1
ATOM 3813 C CA . ASP A 1 476 ? -23.407 11.783 22.207 1.00 94.69 476 ASP A CA 1
ATOM 3814 C C . ASP A 1 476 ? -23.320 11.606 23.722 1.00 94.69 476 ASP A C 1
ATOM 3816 O O . ASP A 1 476 ? -23.201 12.591 24.453 1.00 94.69 476 ASP A O 1
ATOM 3820 N N . SER A 1 477 ? -23.312 10.362 24.196 1.00 96.12 477 SER A N 1
ATOM 3821 C CA . SER A 1 477 ? -23.163 10.050 25.615 1.00 96.12 477 SER A CA 1
ATOM 3822 C C . SER A 1 477 ? -21.705 10.047 26.090 1.00 96.12 477 SER A C 1
ATOM 3824 O O . SER A 1 477 ? -21.468 10.075 27.300 1.00 96.12 477 SER A O 1
ATOM 3826 N N . ILE A 1 478 ? -20.736 10.011 25.166 1.00 96.12 478 ILE A N 1
ATOM 3827 C CA . ILE A 1 478 ? -19.318 9.844 25.488 1.00 96.12 478 ILE A CA 1
ATOM 3828 C C . ILE A 1 478 ? -18.780 11.103 26.179 1.00 96.12 478 ILE A C 1
ATOM 3830 O O . ILE A 1 478 ? -18.840 12.212 25.645 1.00 96.12 478 ILE A O 1
ATOM 3834 N N . LYS A 1 479 ? -18.222 10.923 27.376 1.00 93.06 479 LYS A N 1
ATOM 3835 C CA . LYS A 1 479 ? -17.594 11.958 28.201 1.00 93.06 479 LYS A CA 1
ATOM 3836 C C . LYS A 1 479 ? -16.249 11.463 28.711 1.00 93.06 479 LYS A C 1
ATOM 3838 O O . LYS A 1 479 ? -16.168 10.407 29.332 1.00 93.06 479 LYS A O 1
ATOM 3843 N N . ILE A 1 480 ? -15.212 12.273 28.518 1.00 89.75 480 ILE A N 1
ATOM 3844 C CA . ILE A 1 480 ? -13.880 12.027 29.078 1.00 89.75 480 ILE A CA 1
ATOM 3845 C C . ILE A 1 480 ? -13.699 12.985 30.258 1.00 89.75 480 ILE A C 1
ATOM 3847 O O . ILE A 1 480 ? -13.595 14.196 30.069 1.00 89.75 480 ILE A O 1
ATOM 3851 N N . LEU A 1 481 ? -13.757 12.464 31.487 1.00 82.88 481 LEU A N 1
ATOM 3852 C CA . LEU A 1 481 ? -13.832 13.288 32.707 1.00 82.88 481 LEU A CA 1
ATOM 3853 C C . LEU A 1 481 ? -12.471 13.821 33.169 1.00 82.88 481 LEU A C 1
ATOM 3855 O O . LEU A 1 481 ? -12.402 14.854 33.833 1.00 82.88 481 LEU A O 1
ATOM 3859 N N . LYS A 1 482 ? -11.394 13.124 32.813 1.00 70.00 482 LYS A N 1
ATOM 3860 C CA . LYS A 1 482 ? -10.013 13.522 33.075 1.00 70.00 482 LYS A CA 1
ATOM 3861 C C . LYS A 1 482 ? -9.206 13.184 31.832 1.00 70.00 482 LYS A C 1
ATOM 3863 O O . LYS A 1 482 ? -9.151 12.020 31.471 1.00 70.00 482 LYS A O 1
ATOM 3868 N N . ASN A 1 483 ? -8.661 14.196 31.166 1.00 68.19 483 ASN A N 1
ATOM 3869 C CA . ASN A 1 483 ? -7.754 14.046 30.032 1.00 68.19 483 ASN A CA 1
ATOM 3870 C C . ASN A 1 483 ? -6.663 15.111 30.172 1.00 68.19 483 ASN A C 1
ATOM 3872 O O . ASN A 1 483 ? -6.959 16.307 30.083 1.00 68.19 483 ASN A O 1
ATOM 3876 N N . ASP A 1 484 ? -5.433 14.677 30.437 1.00 63.38 484 ASP A N 1
ATOM 3877 C CA . ASP A 1 484 ? -4.285 15.580 30.556 1.00 63.38 484 ASP A CA 1
ATOM 3878 C C . ASP A 1 484 ? -3.794 16.050 29.167 1.00 63.38 484 ASP A C 1
ATOM 3880 O O . ASP A 1 484 ? -3.178 17.111 29.061 1.00 63.38 484 ASP A O 1
ATOM 3884 N N . ASP A 1 485 ? -4.163 15.337 28.094 1.00 67.00 485 ASP A N 1
ATOM 3885 C CA . ASP A 1 485 ? -3.735 15.582 26.714 1.00 67.00 485 ASP A CA 1
ATOM 3886 C C . ASP A 1 485 ? -4.866 16.209 25.875 1.00 67.00 485 ASP A C 1
ATOM 3888 O O . ASP A 1 485 ? -5.535 15.552 25.075 1.00 67.00 485 ASP A O 1
ATOM 3892 N N . LYS A 1 486 ? -5.094 17.517 26.056 1.00 65.56 486 LYS A N 1
ATOM 3893 C CA . LYS A 1 486 ? -6.160 18.264 25.352 1.00 65.56 486 LYS A CA 1
ATOM 3894 C C . LYS A 1 486 ? -5.922 18.480 23.852 1.00 65.56 486 LYS A C 1
ATOM 3896 O O . LYS A 1 486 ? -6.865 18.822 23.149 1.00 65.56 486 LYS A O 1
ATOM 3901 N N . ASP A 1 487 ? -4.695 18.284 23.377 1.00 79.00 487 ASP A N 1
ATOM 3902 C CA . ASP A 1 487 ? -4.292 18.583 21.995 1.00 79.00 487 ASP A CA 1
ATOM 3903 C C . ASP A 1 487 ? -4.327 17.348 21.067 1.00 79.00 487 ASP A C 1
ATOM 3905 O O . ASP A 1 487 ? -3.863 17.409 19.927 1.00 79.00 487 ASP A O 1
ATOM 3909 N N . ILE A 1 488 ? -4.842 16.210 21.549 1.00 86.38 488 ILE A N 1
ATOM 3910 C CA . ILE A 1 488 ? -4.889 14.937 20.816 1.00 86.38 488 ILE A CA 1
ATOM 3911 C C . ILE A 1 488 ? -6.352 14.592 20.475 1.00 86.38 488 ILE A C 1
ATOM 3913 O O . ILE A 1 488 ? -7.214 14.740 21.343 1.00 86.38 488 ILE A O 1
ATOM 3917 N N . PRO A 1 489 ? -6.647 14.112 19.246 1.00 92.00 489 PRO A N 1
ATOM 3918 C CA . PRO A 1 489 ? -7.957 13.553 18.907 1.00 92.00 489 PRO A CA 1
ATOM 3919 C C . PRO A 1 489 ? -8.406 12.487 19.916 1.00 92.00 489 PRO A C 1
ATOM 3921 O O . PRO A 1 489 ? -7.618 11.615 20.289 1.00 92.00 489 PRO A O 1
ATOM 3924 N N . ILE A 1 490 ? -9.665 12.519 20.342 1.00 92.69 490 ILE A N 1
ATOM 3925 C CA . ILE A 1 490 ? -10.181 11.684 21.436 1.00 92.69 490 ILE A CA 1
ATOM 3926 C C . ILE A 1 490 ? -10.155 10.188 21.104 1.00 92.69 490 ILE A C 1
ATOM 3928 O O . ILE A 1 490 ? -9.920 9.369 21.996 1.00 92.69 490 ILE A O 1
ATOM 3932 N N . ALA A 1 491 ? -10.318 9.813 19.832 1.00 94.69 491 ALA A N 1
ATOM 3933 C CA . ALA A 1 491 ? -10.134 8.435 19.383 1.00 94.69 491 ALA A CA 1
ATOM 3934 C C . ALA A 1 491 ? -8.674 7.975 19.553 1.00 94.69 491 ALA A C 1
ATOM 3936 O O . ALA A 1 491 ? -8.403 6.852 19.982 1.00 94.69 491 ALA A O 1
ATOM 3937 N N . LEU A 1 492 ? -7.711 8.861 19.280 1.00 94.62 492 LEU A N 1
ATOM 3938 C CA . LEU A 1 492 ? -6.290 8.571 19.469 1.00 94.62 492 LEU A CA 1
ATOM 3939 C C . LEU A 1 492 ? -5.892 8.568 20.946 1.00 94.62 492 LEU A C 1
ATOM 3941 O O . LEU A 1 492 ? -5.045 7.762 21.322 1.00 94.62 492 LEU A O 1
ATOM 3945 N N . SER A 1 493 ? -6.515 9.392 21.792 1.00 92.38 493 SER A N 1
ATOM 3946 C CA . SER A 1 493 ? -6.341 9.303 23.247 1.00 92.38 493 SER A CA 1
ATOM 3947 C C . SER A 1 493 ? -6.711 7.911 23.760 1.00 92.38 493 SER A C 1
ATOM 3949 O O . SER A 1 493 ? -5.923 7.321 24.495 1.00 92.38 493 SER A O 1
ATOM 3951 N N . LEU A 1 494 ? -7.827 7.328 23.294 1.00 93.94 494 LEU A N 1
ATOM 3952 C CA . LEU A 1 494 ? -8.194 5.947 23.634 1.00 93.94 494 LEU A CA 1
ATOM 3953 C C . LEU A 1 494 ? -7.130 4.947 23.164 1.00 93.94 494 LEU A C 1
ATOM 3955 O O . LEU A 1 494 ? -6.727 4.078 23.932 1.00 93.94 494 LEU A O 1
ATOM 3959 N N . LEU A 1 495 ? -6.630 5.075 21.931 1.00 94.44 495 LEU A N 1
ATOM 3960 C CA . LEU A 1 495 ? -5.558 4.208 21.425 1.00 94.44 495 LEU A CA 1
ATOM 3961 C C . LEU A 1 495 ? -4.301 4.256 22.313 1.00 94.44 495 LEU A C 1
ATOM 3963 O O . LEU A 1 495 ? -3.690 3.216 22.569 1.00 94.44 495 LEU A O 1
ATOM 3967 N N . LEU A 1 496 ? -3.917 5.447 22.780 1.00 92.19 496 LEU A N 1
ATOM 3968 C CA . LEU A 1 496 ? -2.778 5.635 23.681 1.00 92.19 496 LEU A CA 1
ATOM 3969 C C . LEU A 1 496 ? -3.051 5.048 25.072 1.00 92.19 496 LEU A C 1
ATOM 3971 O O . LEU A 1 496 ? -2.180 4.366 25.608 1.00 92.19 496 LEU A O 1
ATOM 3975 N N . SER A 1 497 ? -4.261 5.214 25.617 1.00 91.81 497 SER A N 1
ATOM 3976 C CA . SER A 1 497 ? -4.681 4.541 26.855 1.00 91.81 497 SER A CA 1
ATOM 3977 C C . SER A 1 497 ? -4.542 3.014 26.730 1.00 91.81 497 SER A C 1
ATOM 3979 O O . SER A 1 497 ? -3.967 2.364 27.601 1.00 91.81 497 SER A O 1
ATOM 3981 N N . ILE A 1 498 ? -4.976 2.426 25.607 1.00 92.00 498 ILE A N 1
ATOM 3982 C CA . ILE A 1 498 ? -4.846 0.979 25.353 1.00 92.00 498 ILE A CA 1
ATOM 3983 C C . ILE A 1 498 ? -3.384 0.535 25.225 1.00 92.00 498 ILE A C 1
ATOM 3985 O O . ILE A 1 498 ? -3.025 -0.544 25.704 1.00 92.00 498 ILE A O 1
ATOM 3989 N N . GLN A 1 499 ? -2.520 1.352 24.613 1.00 91.69 499 GLN A N 1
ATOM 3990 C CA . GLN A 1 499 ? -1.084 1.068 24.561 1.00 91.69 499 GLN A CA 1
ATOM 3991 C C . GLN A 1 499 ? -0.488 0.906 25.967 1.00 91.69 499 GLN A C 1
ATOM 3993 O O . GLN A 1 499 ? 0.405 0.091 26.175 1.00 91.69 499 GLN A O 1
ATOM 3998 N N . GLU A 1 500 ? -0.958 1.683 26.935 1.00 84.38 500 GLU A N 1
ATOM 3999 C CA . GLU A 1 500 ? -0.432 1.659 28.300 1.00 84.38 500 GLU A CA 1
ATOM 4000 C C . GLU A 1 500 ? -1.010 0.518 29.137 1.00 84.38 500 GLU A C 1
ATOM 4002 O O . GLU A 1 500 ? -0.334 -0.026 30.023 1.00 84.38 500 GLU A O 1
ATOM 4007 N N . GLU A 1 501 ? -2.236 0.094 28.831 1.00 81.69 501 GLU A N 1
ATOM 4008 C CA . GLU A 1 501 ? -2.833 -1.087 29.444 1.00 81.69 501 GLU A CA 1
ATOM 4009 C C . GLU A 1 501 ? -2.094 -2.381 29.090 1.00 81.69 501 GLU A C 1
ATOM 4011 O O . GLU A 1 501 ? -1.951 -3.250 29.959 1.00 81.69 501 GLU A O 1
ATOM 4016 N N . GLY A 1 502 ? -1.562 -2.509 27.870 1.00 69.44 502 GLY A N 1
ATOM 4017 C CA . GLY A 1 502 ? -1.093 -3.798 27.359 1.00 69.44 502 GLY A CA 1
ATOM 4018 C C . GLY A 1 502 ? -0.017 -3.773 26.268 1.00 69.44 502 GLY A C 1
ATOM 4019 O O . GLY A 1 502 ? 0.612 -2.769 25.974 1.00 69.44 502 GLY A O 1
ATOM 4020 N N . LYS A 1 503 ? 0.234 -4.953 25.687 1.00 72.50 503 LYS A N 1
ATOM 4021 C CA . LYS A 1 503 ? 1.437 -5.356 24.922 1.00 72.50 503 LYS A CA 1
ATOM 4022 C C . LYS A 1 503 ? 1.648 -4.674 23.553 1.00 72.50 503 LYS A C 1
ATOM 4024 O O . LYS A 1 503 ? 2.477 -5.150 22.779 1.00 72.50 503 LYS A O 1
ATOM 4029 N N . MET A 1 504 ? 0.928 -3.602 23.222 1.00 91.25 504 MET A N 1
ATOM 4030 C CA . MET A 1 504 ? 1.073 -2.948 21.917 1.00 91.25 504 MET A CA 1
ATOM 4031 C C . MET A 1 504 ? 2.406 -2.191 21.840 1.00 91.25 504 MET A C 1
ATOM 4033 O O . MET A 1 504 ? 2.702 -1.310 22.651 1.00 91.25 504 MET A O 1
ATOM 4037 N N . SER A 1 505 ? 3.238 -2.537 20.856 1.00 91.62 505 SER A N 1
ATOM 4038 C CA . SER A 1 505 ? 4.551 -1.908 20.686 1.00 91.62 505 SER A CA 1
ATOM 4039 C C . SER A 1 505 ? 4.421 -0.438 20.265 1.00 91.62 505 SER A C 1
ATOM 4041 O O . SER A 1 505 ? 3.497 -0.069 19.543 1.00 91.62 505 SER A O 1
ATOM 4043 N N . GLY A 1 506 ? 5.394 0.408 20.628 1.00 93.31 506 GLY A N 1
ATOM 4044 C CA . GLY A 1 506 ? 5.411 1.807 20.174 1.00 93.31 506 GLY A CA 1
ATOM 4045 C C . GLY A 1 506 ? 5.494 1.965 18.649 1.00 93.31 506 GLY A C 1
ATOM 4046 O O . GLY A 1 506 ? 5.002 2.955 18.111 1.00 93.31 506 GLY A O 1
ATOM 4047 N N . SER A 1 507 ? 6.063 0.976 17.948 1.00 92.94 507 SER A N 1
ATOM 4048 C CA . SER A 1 507 ? 6.047 0.916 16.481 1.00 92.94 507 SER A CA 1
ATOM 4049 C C . SER A 1 507 ? 4.618 0.725 15.970 1.00 92.94 507 SER A C 1
ATOM 4051 O O . SER A 1 507 ? 4.123 1.545 15.197 1.00 92.94 507 SER A O 1
ATOM 4053 N N . THR A 1 508 ? 3.927 -0.301 16.477 1.00 94.44 508 THR A N 1
ATOM 4054 C CA . THR A 1 508 ? 2.536 -0.607 16.129 1.00 94.44 508 THR A CA 1
ATOM 4055 C C . THR A 1 508 ? 1.623 0.577 16.408 1.00 94.44 508 THR A C 1
ATOM 4057 O O . THR A 1 508 ? 0.888 0.997 15.516 1.00 94.44 508 THR A O 1
ATOM 4060 N N . THR A 1 509 ? 1.724 1.185 17.592 1.00 95.38 509 THR A N 1
ATOM 4061 C CA . THR A 1 509 ? 0.924 2.366 17.924 1.00 95.38 509 THR A CA 1
ATOM 4062 C C . THR A 1 509 ? 1.200 3.522 16.971 1.00 95.38 509 THR A C 1
ATOM 4064 O O . THR A 1 509 ? 0.262 4.132 16.469 1.00 95.38 509 THR A O 1
ATOM 4067 N N . GLY A 1 510 ? 2.468 3.821 16.674 1.00 95.44 510 GLY A N 1
ATOM 4068 C CA . GLY A 1 510 ? 2.823 4.919 15.772 1.00 95.44 510 GLY A CA 1
ATOM 4069 C C . GLY A 1 510 ? 2.271 4.740 14.354 1.00 95.44 510 GLY A C 1
ATOM 4070 O O . GLY A 1 510 ? 1.841 5.710 13.727 1.00 95.44 510 GLY A O 1
ATOM 4071 N N . HIS A 1 511 ? 2.243 3.505 13.853 1.00 95.44 511 HIS A N 1
ATOM 4072 C CA . HIS A 1 511 ? 1.639 3.190 12.563 1.00 95.44 511 HIS A CA 1
ATOM 4073 C C . HIS A 1 511 ? 0.101 3.213 12.604 1.00 95.44 511 HIS A C 1
ATOM 4075 O O . HIS A 1 511 ? -0.505 3.776 11.690 1.00 95.44 511 HIS A O 1
ATOM 4081 N N . LEU A 1 512 ? -0.529 2.716 13.674 1.00 96.31 512 LEU A N 1
ATOM 4082 C CA . LEU A 1 512 ? -1.983 2.809 13.859 1.00 96.31 512 LEU A CA 1
ATOM 4083 C C . LEU A 1 512 ? -2.447 4.262 13.950 1.00 96.31 512 LEU A C 1
ATOM 4085 O O . LEU A 1 512 ? -3.410 4.624 13.283 1.00 96.31 512 LEU A O 1
ATOM 4089 N N . VAL A 1 513 ? -1.732 5.122 14.686 1.00 96.94 513 VAL A N 1
ATOM 4090 C CA . VAL A 1 513 ? -2.000 6.573 14.726 1.00 96.94 513 VAL A CA 1
ATOM 4091 C C . VAL A 1 513 ? -2.068 7.143 13.309 1.00 96.94 513 VAL A C 1
ATOM 4093 O O . VAL A 1 513 ? -2.973 7.912 12.992 1.00 96.94 513 VAL A O 1
ATOM 4096 N N . ARG A 1 514 ? -1.150 6.739 12.423 1.00 96.38 514 ARG A N 1
ATOM 4097 C CA . ARG A 1 514 ? -1.162 7.180 11.025 1.00 96.38 514 ARG A CA 1
ATOM 4098 C C . ARG A 1 514 ? -2.397 6.682 10.269 1.00 96.38 514 ARG A C 1
ATOM 4100 O O . ARG A 1 514 ? -3.001 7.470 9.547 1.00 96.38 514 ARG A O 1
ATOM 4107 N N . GLU A 1 515 ? -2.773 5.415 10.417 1.00 97.19 515 GLU A N 1
ATOM 4108 C CA . GLU A 1 515 ? -3.963 4.863 9.750 1.00 97.19 515 GLU A CA 1
ATOM 4109 C C . GLU A 1 515 ? -5.268 5.482 10.251 1.00 97.19 515 GLU A C 1
ATOM 4111 O O . GLU A 1 515 ? -6.156 5.768 9.446 1.00 97.19 515 GLU A O 1
ATOM 4116 N N . TYR A 1 516 ? -5.380 5.747 11.550 1.00 97.75 516 TYR A N 1
ATOM 4117 C CA . TYR A 1 516 ? -6.533 6.441 12.115 1.00 97.75 516 TYR A CA 1
ATOM 4118 C C . TYR A 1 516 ? -6.621 7.886 11.637 1.00 97.75 516 TYR A C 1
ATOM 4120 O O . TYR A 1 516 ? -7.698 8.317 11.249 1.00 97.75 516 TYR A O 1
ATOM 4128 N N . LEU A 1 517 ? -5.507 8.622 11.565 1.00 97.25 517 LEU A N 1
ATOM 4129 C CA . LEU A 1 517 ? -5.510 9.977 10.998 1.00 97.25 517 LEU A CA 1
ATOM 4130 C C . LEU A 1 517 ? -5.911 9.985 9.516 1.00 97.25 517 LEU A C 1
ATOM 4132 O O . LEU A 1 517 ? -6.641 10.872 9.085 1.00 97.25 517 LEU A O 1
ATOM 4136 N N . HIS A 1 518 ? -5.468 8.993 8.739 1.00 97.50 518 HIS A N 1
ATOM 4137 C CA . HIS A 1 518 ? -5.924 8.810 7.358 1.00 97.50 518 HIS A CA 1
ATOM 4138 C C . HIS A 1 518 ? -7.419 8.457 7.289 1.00 97.50 518 HIS A C 1
ATOM 4140 O O . HIS A 1 518 ? -8.120 8.948 6.407 1.00 97.50 518 HIS A O 1
ATOM 4146 N N . THR A 1 519 ? -7.911 7.649 8.232 1.00 97.94 519 THR A N 1
ATOM 4147 C CA . THR A 1 519 ? -9.330 7.284 8.329 1.00 97.94 519 THR A CA 1
ATOM 4148 C C . THR A 1 519 ? -10.190 8.502 8.661 1.00 97.94 519 THR A C 1
ATOM 4150 O O . THR A 1 519 ? -11.139 8.769 7.935 1.00 97.94 519 THR A O 1
ATOM 4153 N N . LEU A 1 520 ? -9.797 9.308 9.651 1.00 97.62 520 LEU A N 1
ATOM 4154 C CA . LEU A 1 520 ? -10.467 10.565 10.003 1.00 97.62 520 LEU A CA 1
ATOM 4155 C C . LEU A 1 520 ? -10.479 11.556 8.839 1.00 97.62 520 LEU A C 1
ATOM 4157 O O . LEU A 1 520 ? -11.518 12.125 8.518 1.00 97.62 520 LEU A O 1
ATOM 4161 N N . LEU A 1 521 ? -9.340 11.725 8.158 1.00 96.81 521 LEU A N 1
ATOM 4162 C CA . LEU A 1 521 ? -9.268 12.539 6.946 1.00 96.81 521 LEU A CA 1
ATOM 4163 C C . LEU A 1 521 ? -10.276 12.046 5.901 1.00 96.81 521 LEU A C 1
ATOM 4165 O O . LEU A 1 521 ? -11.027 12.847 5.347 1.00 96.81 521 LEU A O 1
ATOM 4169 N N . ALA A 1 522 ? -10.328 10.740 5.649 1.00 97.12 522 ALA A N 1
ATOM 4170 C CA . ALA A 1 522 ? -11.276 10.175 4.702 1.00 97.12 522 ALA A CA 1
ATOM 4171 C C . ALA A 1 522 ? -12.737 10.400 5.121 1.00 97.12 522 ALA A C 1
ATOM 4173 O O . ALA A 1 522 ? -13.553 10.792 4.287 1.00 97.12 522 ALA A O 1
ATOM 4174 N N . ASP A 1 523 ? -13.049 10.258 6.407 1.00 96.69 523 ASP A N 1
ATOM 4175 C CA . ASP A 1 523 ? -14.392 10.480 6.942 1.00 96.69 523 ASP A CA 1
ATOM 4176 C C . ASP A 1 523 ? -14.842 11.944 6.774 1.00 96.69 523 ASP A C 1
ATOM 4178 O O . ASP A 1 523 ? -15.981 12.181 6.371 1.00 96.69 523 ASP A O 1
ATOM 4182 N N . THR A 1 524 ? -13.947 12.934 6.930 1.00 96.12 524 THR A N 1
ATOM 4183 C CA . THR A 1 524 ? -14.292 14.346 6.639 1.00 96.12 524 THR A CA 1
ATOM 4184 C C . THR A 1 524 ? -14.633 14.584 5.163 1.00 96.12 524 THR A C 1
ATOM 4186 O O . THR A 1 524 ? -15.569 15.320 4.849 1.00 96.12 524 THR A O 1
ATOM 4189 N N . HIS A 1 525 ? -13.924 13.929 4.237 1.00 95.19 525 HIS A N 1
ATOM 4190 C CA . HIS A 1 525 ? -14.234 13.998 2.805 1.00 95.19 525 HIS A CA 1
ATOM 4191 C C . HIS A 1 525 ? -15.574 13.338 2.466 1.00 95.19 525 HIS A C 1
ATOM 4193 O O . HIS A 1 525 ? -16.301 13.838 1.607 1.00 95.19 525 HIS A O 1
ATOM 4199 N N . ILE A 1 526 ? -15.879 12.206 3.103 1.00 94.19 526 ILE A N 1
ATOM 4200 C CA . ILE A 1 526 ? -17.149 11.499 2.918 1.00 94.19 526 ILE A CA 1
ATOM 4201 C C . ILE A 1 526 ? -18.297 12.377 3.407 1.00 94.19 526 ILE A C 1
ATOM 4203 O O . ILE A 1 526 ? -19.272 12.545 2.680 1.00 94.19 526 ILE A O 1
ATOM 4207 N N . GLN A 1 527 ? -18.160 12.992 4.583 1.00 89.38 527 GLN A N 1
ATOM 4208 C CA . GLN A 1 527 ? -19.182 13.866 5.156 1.00 89.38 527 GLN A CA 1
ATOM 4209 C C . GLN A 1 527 ? -19.534 15.029 4.215 1.00 89.38 527 GLN A C 1
ATOM 4211 O O . GLN A 1 527 ? -20.712 15.238 3.930 1.00 89.38 527 GLN A O 1
ATOM 4216 N N . GLU A 1 528 ? -18.531 15.721 3.657 1.00 86.56 528 GLU A N 1
ATOM 4217 C CA . GLU A 1 528 ? -18.730 16.843 2.719 1.00 86.56 528 GLU A CA 1
ATOM 4218 C C . GLU A 1 528 ? -19.446 16.422 1.419 1.00 86.56 528 GLU A C 1
ATOM 4220 O O . GLU A 1 528 ? -20.187 17.209 0.830 1.00 86.56 528 GLU A O 1
ATOM 4225 N N . LYS A 1 529 ? -19.230 15.185 0.953 1.00 85.44 529 LYS A N 1
ATOM 4226 C CA . LYS A 1 529 ? -19.678 14.703 -0.369 1.00 85.44 529 LYS A CA 1
ATOM 4227 C C . LYS A 1 529 ? -20.823 13.689 -0.319 1.00 85.44 529 LYS A C 1
ATOM 4229 O O . LYS A 1 529 ? -21.181 13.143 -1.370 1.00 85.44 529 LYS A O 1
ATOM 4234 N N . SER A 1 530 ? -21.345 13.382 0.866 1.00 85.81 530 SER A N 1
ATOM 4235 C CA . SER A 1 530 ? -22.346 12.330 1.053 1.00 85.81 530 SER A CA 1
ATOM 4236 C C . SER A 1 530 ? -23.685 12.710 0.416 1.00 85.81 530 SER A C 1
ATOM 4238 O O . SER A 1 530 ? -24.159 13.843 0.526 1.00 85.81 530 SER A O 1
ATOM 4240 N N . LYS A 1 531 ? -24.310 11.755 -0.278 1.00 94.19 531 LYS A N 1
ATOM 4241 C CA . LYS A 1 531 ? -25.690 11.897 -0.762 1.00 94.19 531 LYS A CA 1
ATOM 4242 C C . LYS A 1 531 ? -26.666 11.372 0.294 1.00 94.19 531 LYS A C 1
ATOM 4244 O O . LYS A 1 531 ? -26.302 10.540 1.115 1.00 94.19 531 LYS A O 1
ATOM 4249 N N . THR A 1 532 ? -27.910 11.845 0.249 1.00 96.38 532 THR A N 1
ATOM 4250 C CA . THR A 1 532 ? -28.987 11.298 1.086 1.00 96.38 532 THR A CA 1
ATOM 4251 C C . THR A 1 532 ? -29.392 9.905 0.609 1.00 96.38 532 THR A C 1
ATOM 4253 O O . THR A 1 532 ? -29.310 9.611 -0.590 1.00 96.38 532 THR A O 1
ATOM 4256 N N . ALA A 1 533 ? -29.901 9.071 1.513 1.00 96.56 533 ALA A N 1
ATOM 4257 C CA . ALA A 1 533 ? -30.397 7.726 1.226 1.00 96.56 533 ALA A CA 1
ATOM 4258 C C . ALA A 1 533 ? -31.434 7.724 0.089 1.00 96.56 533 ALA A C 1
ATOM 4260 O O . ALA A 1 533 ? -31.388 6.867 -0.791 1.00 96.56 533 ALA A O 1
ATOM 4261 N N . GLU A 1 534 ? -32.298 8.746 0.036 1.00 96.00 534 GLU A N 1
ATOM 4262 C CA . GLU A 1 534 ? -33.290 8.934 -1.034 1.00 96.00 534 GLU A CA 1
ATOM 4263 C C . GLU A 1 534 ? -32.656 9.068 -2.426 1.00 96.00 534 GLU A C 1
ATOM 4265 O O . GLU A 1 534 ? -33.247 8.657 -3.416 1.00 96.00 534 GLU A O 1
ATOM 4270 N N . LYS A 1 535 ? -31.452 9.639 -2.534 1.00 96.81 535 LYS A N 1
ATOM 4271 C CA . LYS A 1 535 ? -30.733 9.731 -3.813 1.00 96.81 535 LYS A CA 1
ATOM 4272 C C . LYS A 1 535 ? -29.959 8.455 -4.118 1.00 96.81 535 LYS A C 1
ATOM 4274 O O . LYS A 1 535 ? -29.855 8.080 -5.282 1.00 96.81 535 LYS A O 1
ATOM 4279 N N . LEU A 1 536 ? -29.415 7.806 -3.089 1.00 96.88 536 LEU A N 1
ATOM 4280 C CA . LEU A 1 536 ? -28.581 6.613 -3.236 1.00 96.88 536 LEU A CA 1
ATOM 4281 C C . LEU A 1 536 ? -29.328 5.441 -3.876 1.00 96.88 536 LEU A C 1
ATOM 4283 O O . LEU A 1 536 ? -28.729 4.708 -4.654 1.00 96.88 536 LEU A O 1
ATOM 4287 N N . VAL A 1 537 ? -30.624 5.271 -3.591 1.00 96.88 537 VAL A N 1
ATOM 4288 C CA . VAL A 1 537 ? -31.431 4.148 -4.123 1.00 96.88 537 VAL A CA 1
ATOM 4289 C C . VAL A 1 537 ? -31.553 4.140 -5.650 1.00 96.88 537 VAL A C 1
ATOM 4291 O O . VAL A 1 537 ? -31.873 3.103 -6.223 1.00 96.88 537 VAL A O 1
ATOM 4294 N N . TYR A 1 538 ? -31.271 5.266 -6.310 1.00 95.88 538 TYR A N 1
ATOM 4295 C CA . TYR A 1 538 ? -31.295 5.392 -7.770 1.00 95.88 538 TYR A CA 1
ATOM 4296 C C . TYR A 1 538 ? -29.908 5.333 -8.416 1.00 95.88 538 TYR A C 1
ATOM 4298 O O . TYR A 1 538 ? -29.811 5.448 -9.637 1.00 95.88 538 TYR A O 1
ATOM 4306 N N . LEU A 1 539 ? -28.837 5.219 -7.626 1.00 96.06 539 LEU A N 1
ATOM 4307 C CA . LEU A 1 539 ? -27.493 5.120 -8.180 1.00 96.06 539 LEU A CA 1
ATOM 4308 C C . LEU A 1 539 ? -27.257 3.753 -8.814 1.00 96.06 539 LEU A C 1
ATOM 4310 O O . LEU A 1 539 ? -27.749 2.721 -8.353 1.00 96.06 539 LEU A O 1
ATOM 4314 N N . ASP A 1 540 ? -26.433 3.779 -9.853 1.00 94.62 540 ASP A N 1
ATOM 4315 C CA . ASP A 1 540 ? -25.865 2.593 -10.467 1.00 94.62 540 ASP A CA 1
ATOM 4316 C C . ASP A 1 540 ? -24.940 1.846 -9.492 1.00 94.62 540 ASP A C 1
ATOM 4318 O O . ASP A 1 540 ? -24.335 2.457 -8.605 1.00 94.62 540 ASP A O 1
ATOM 4322 N N . TYR A 1 541 ? -24.782 0.531 -9.681 1.00 95.31 541 TYR A N 1
ATOM 4323 C CA . TYR A 1 541 ? -23.982 -0.329 -8.796 1.00 95.31 541 TYR A CA 1
ATOM 4324 C C . TYR A 1 541 ? -22.568 0.228 -8.552 1.00 95.31 541 TYR A C 1
ATOM 4326 O O . TYR A 1 541 ? -22.139 0.366 -7.403 1.00 95.31 541 TYR A O 1
ATOM 4334 N N . ALA A 1 542 ? -21.864 0.596 -9.627 1.00 95.19 542 ALA A N 1
ATOM 4335 C CA . ALA A 1 542 ? -20.484 1.074 -9.549 1.00 95.19 542 ALA A CA 1
ATOM 4336 C C . ALA A 1 542 ? -20.351 2.436 -8.847 1.00 95.19 542 ALA A C 1
ATOM 4338 O O . ALA A 1 542 ? -19.325 2.717 -8.227 1.00 95.19 542 ALA A O 1
ATOM 4339 N N . GLU A 1 543 ? -21.375 3.286 -8.944 1.00 96.38 543 GLU A N 1
ATOM 4340 C CA . GLU A 1 543 ? -21.404 4.598 -8.296 1.00 96.38 543 GLU A CA 1
ATOM 4341 C C . GLU A 1 543 ? -21.770 4.483 -6.814 1.00 96.38 543 GLU A C 1
ATOM 4343 O O . GLU A 1 543 ? -21.188 5.181 -5.980 1.00 96.38 543 GLU A O 1
ATOM 4348 N N . LEU A 1 544 ? -22.701 3.583 -6.478 1.00 96.81 544 LEU A N 1
ATOM 4349 C CA . LEU A 1 544 ? -23.120 3.305 -5.104 1.00 96.81 544 LEU A CA 1
ATOM 4350 C C . LEU A 1 544 ? -21.956 2.781 -4.253 1.00 96.81 544 LEU A C 1
ATOM 4352 O O . LEU A 1 544 ? -21.813 3.178 -3.099 1.00 96.81 544 LEU A O 1
ATOM 4356 N N . GLU A 1 545 ? -21.086 1.942 -4.817 1.00 95.25 545 GLU A N 1
ATOM 4357 C CA . GLU A 1 545 ? -19.869 1.452 -4.150 1.00 95.25 545 GLU A CA 1
ATOM 4358 C C . GLU A 1 545 ? -18.971 2.600 -3.642 1.00 95.25 545 GLU A C 1
ATOM 4360 O O . GLU A 1 545 ? -18.405 2.509 -2.551 1.00 95.25 545 GLU A O 1
ATOM 4365 N N . GLY A 1 546 ? -18.892 3.719 -4.372 1.00 94.12 546 GLY A N 1
ATOM 4366 C CA . GLY A 1 546 ? -18.136 4.911 -3.970 1.00 94.12 546 GLY A CA 1
ATOM 4367 C C . GLY A 1 546 ? -18.787 5.748 -2.858 1.00 94.12 546 GLY A C 1
ATOM 4368 O O . GLY A 1 546 ? -18.184 6.706 -2.383 1.00 94.12 546 GLY A O 1
ATOM 4369 N N . GLU A 1 547 ? -20.010 5.434 -2.431 1.00 95.25 547 GLU A N 1
ATOM 4370 C CA . GLU A 1 547 ? -20.725 6.128 -1.341 1.00 95.25 547 GLU A CA 1
ATOM 4371 C C . GLU A 1 547 ? -20.551 5.426 0.018 1.00 95.25 547 GLU A C 1
ATOM 4373 O O . GLU A 1 547 ? -21.011 5.912 1.053 1.00 95.25 547 GLU A O 1
ATOM 4378 N N . MET A 1 548 ? -19.899 4.263 0.031 1.00 94.81 548 MET A N 1
ATOM 4379 C CA . MET A 1 548 ? -19.768 3.424 1.218 1.00 94.81 548 MET A CA 1
ATOM 4380 C C . MET A 1 548 ? -18.693 3.937 2.185 1.00 94.81 548 MET A C 1
ATOM 4382 O O . MET A 1 548 ? -17.672 4.501 1.793 1.00 94.81 548 MET A O 1
ATOM 4386 N N . THR A 1 549 ? -18.895 3.692 3.481 1.00 92.06 549 THR A N 1
ATOM 4387 C CA . THR A 1 549 ? -18.074 4.240 4.578 1.00 92.06 549 THR A CA 1
ATOM 4388 C C . THR A 1 549 ? -16.995 3.267 5.081 1.00 92.06 549 THR A C 1
ATOM 4390 O O . THR A 1 549 ? -16.391 3.467 6.141 1.00 92.06 549 THR A O 1
ATOM 4393 N N . GLY A 1 550 ? -16.688 2.228 4.300 1.00 92.19 550 GLY A N 1
ATOM 4394 C CA . GLY A 1 550 ? -15.677 1.213 4.603 1.00 92.19 550 GLY A CA 1
ATOM 4395 C C . GLY A 1 550 ? -16.152 0.113 5.562 1.00 92.19 550 GLY A C 1
ATOM 4396 O O . GLY A 1 550 ? -17.328 -0.008 5.880 1.00 92.19 550 GLY A O 1
ATOM 4397 N N . HIS A 1 551 ? -15.214 -0.716 6.030 1.00 95.06 551 HIS A N 1
ATOM 4398 C CA . HIS A 1 551 ? -15.517 -1.897 6.850 1.00 95.06 551 HIS A CA 1
ATOM 4399 C C . HIS A 1 551 ? -16.162 -1.525 8.206 1.00 95.06 551 HIS A C 1
ATOM 4401 O O . HIS A 1 551 ? -15.573 -0.716 8.934 1.00 95.06 551 HIS A O 1
ATOM 4407 N N . PRO A 1 552 ? -17.305 -2.112 8.607 1.00 95.38 552 PRO A N 1
ATOM 4408 C CA . PRO A 1 552 ? -18.026 -1.696 9.816 1.00 95.38 552 PRO A CA 1
ATOM 4409 C C . PRO A 1 552 ? -17.319 -2.114 11.117 1.00 95.38 552 PRO A C 1
ATOM 4411 O O . PRO A 1 552 ? -17.377 -1.386 12.094 1.00 95.38 552 PRO A O 1
ATOM 4414 N N . TRP A 1 553 ? -16.563 -3.214 11.103 1.00 95.81 553 TRP A N 1
ATOM 4415 C CA . TRP A 1 553 ? -15.851 -3.729 12.284 1.00 95.81 553 TRP A CA 1
ATOM 4416 C C . TRP A 1 553 ? -14.415 -3.194 12.475 1.00 95.81 553 TRP A C 1
ATOM 4418 O O . TRP A 1 553 ? -14.058 -2.722 13.551 1.00 95.81 553 TRP A O 1
ATOM 4428 N N . ILE A 1 554 ? -13.568 -3.205 11.437 1.00 96.31 554 ILE A N 1
ATOM 4429 C CA . ILE A 1 554 ? -12.198 -2.671 11.544 1.00 96.31 554 ILE A CA 1
ATOM 4430 C C . ILE A 1 554 ? -12.254 -1.154 11.752 1.00 96.31 554 ILE A C 1
ATOM 4432 O O . ILE A 1 554 ? -12.858 -0.428 10.959 1.00 96.31 554 ILE A O 1
ATOM 4436 N N . THR A 1 555 ? -11.631 -0.644 12.807 1.00 96.94 555 THR A N 1
ATOM 4437 C CA . THR A 1 555 ? -11.732 0.773 13.194 1.00 96.94 555 THR A CA 1
ATOM 4438 C C . THR A 1 555 ? -10.840 1.677 12.331 1.00 96.94 555 THR A C 1
ATOM 4440 O O . THR A 1 555 ? -11.248 2.777 11.979 1.00 96.94 555 THR A O 1
ATOM 4443 N N . TYR A 1 556 ? -9.681 1.190 11.882 1.00 95.00 556 TYR A N 1
ATOM 4444 C CA . TYR A 1 556 ? -8.750 1.860 10.955 1.00 95.00 556 TYR A CA 1
ATOM 4445 C C . TYR A 1 556 ? -9.017 1.473 9.483 1.00 95.00 556 TYR A C 1
ATOM 4447 O O . TYR A 1 556 ? -8.124 1.095 8.723 1.00 95.00 556 TYR A O 1
ATOM 4455 N N . ASN A 1 557 ? -10.283 1.511 9.058 1.00 95.81 557 ASN A N 1
ATOM 4456 C CA . ASN A 1 557 ? -10.725 0.910 7.791 1.00 95.81 557 ASN A CA 1
ATOM 4457 C C . ASN A 1 557 ? -10.334 1.668 6.506 1.00 95.81 557 ASN A C 1
ATOM 4459 O O . ASN A 1 557 ? -10.523 1.136 5.407 1.00 95.81 557 ASN A O 1
ATOM 4463 N N . LYS A 1 558 ? -9.790 2.884 6.625 1.00 96.88 558 LYS A N 1
ATOM 4464 C CA . LYS A 1 558 ? -9.435 3.771 5.505 1.00 96.88 558 LYS A CA 1
ATOM 4465 C C . LYS A 1 558 ? -7.993 4.280 5.607 1.00 96.88 558 LYS A C 1
ATOM 4467 O O . LYS A 1 558 ? -7.694 5.406 5.213 1.00 96.88 558 LYS A O 1
ATOM 4472 N N . GLY A 1 559 ? -7.083 3.434 6.093 1.00 94.62 559 GLY A N 1
ATOM 4473 C CA . GLY A 1 559 ? -5.664 3.761 6.245 1.00 94.62 559 GLY A CA 1
ATOM 4474 C C . GLY A 1 559 ? -4.926 4.044 4.927 1.00 94.62 559 GLY A C 1
ATOM 4475 O O . GLY A 1 559 ? -4.210 5.038 4.832 1.00 94.62 559 GLY A O 1
ATOM 4476 N N . ARG A 1 560 ? -5.084 3.196 3.897 1.00 95.69 560 ARG A N 1
ATOM 4477 C CA . ARG A 1 560 ? -4.376 3.256 2.588 1.00 95.69 560 ARG A CA 1
ATOM 4478 C C . ARG A 1 560 ? -2.910 3.706 2.688 1.00 95.69 560 ARG A C 1
ATOM 4480 O O . ARG A 1 560 ? -2.460 4.611 1.977 1.00 95.69 560 ARG A O 1
ATOM 4487 N N . ILE A 1 561 ? -2.144 3.096 3.587 1.00 95.12 561 ILE A N 1
ATOM 4488 C CA . ILE A 1 561 ? -0.741 3.448 3.800 1.00 95.12 561 ILE A CA 1
ATOM 4489 C C . ILE A 1 561 ? 0.050 3.154 2.526 1.00 95.12 561 ILE A C 1
ATOM 4491 O O . ILE A 1 561 ? 0.198 2.010 2.111 1.00 95.12 561 ILE A O 1
ATOM 4495 N N . GLY A 1 562 ? 0.549 4.225 1.915 1.00 92.56 562 GLY A N 1
ATOM 4496 C CA . GLY A 1 562 ? 1.217 4.221 0.616 1.00 92.56 562 GLY A CA 1
ATOM 4497 C C . GLY A 1 562 ? 0.783 5.422 -0.221 1.00 92.56 562 GLY A C 1
ATOM 4498 O O . GLY A 1 562 ? 1.621 6.045 -0.867 1.00 92.56 562 GLY A O 1
ATOM 4499 N N . PHE A 1 563 ? -0.487 5.819 -0.124 1.00 94.88 563 PHE A N 1
ATOM 4500 C CA . PHE A 1 563 ? -0.985 7.039 -0.753 1.00 94.88 563 PHE A CA 1
ATOM 4501 C C . PHE A 1 563 ? -0.477 8.298 -0.045 1.00 94.88 563 PHE A C 1
ATOM 4503 O O . PHE A 1 563 ? -0.513 8.404 1.187 1.00 94.88 563 PHE A O 1
ATOM 4510 N N . GLY A 1 564 ? -0.013 9.261 -0.844 1.00 91.75 564 GLY A N 1
ATOM 4511 C CA . GLY A 1 564 ? -0.020 10.669 -0.460 1.00 91.75 564 GLY A CA 1
ATOM 4512 C C . GLY A 1 564 ? -1.428 11.264 -0.584 1.00 91.75 564 GLY A C 1
ATOM 4513 O O . GLY A 1 564 ? -2.364 10.594 -1.014 1.00 91.75 564 GLY A O 1
ATOM 4514 N N . TYR A 1 565 ? -1.587 12.541 -0.231 1.00 93.44 565 TYR A N 1
ATOM 4515 C CA . TYR A 1 565 ? -2.901 13.189 -0.297 1.00 93.44 565 TYR A CA 1
ATOM 4516 C C . TYR A 1 565 ? -3.438 13.318 -1.732 1.00 93.44 565 TYR A C 1
ATOM 4518 O O . TYR A 1 565 ? -4.607 13.032 -1.973 1.00 93.44 565 TYR A O 1
ATOM 4526 N N . ASP A 1 566 ? -2.579 13.657 -2.696 1.00 90.38 566 ASP A N 1
ATOM 4527 C CA . ASP A 1 566 ? -2.982 13.744 -4.106 1.00 90.38 566 ASP A CA 1
ATOM 4528 C C . ASP A 1 566 ? -3.429 12.379 -4.649 1.00 90.38 566 ASP A C 1
ATOM 4530 O O . ASP A 1 566 ? -4.437 12.294 -5.348 1.00 90.38 566 ASP A O 1
ATOM 4534 N N . ASP A 1 567 ? -2.725 11.304 -4.266 1.00 94.19 567 ASP A N 1
ATOM 4535 C CA . ASP A 1 567 ? -3.102 9.932 -4.623 1.00 94.19 567 ASP A CA 1
ATOM 4536 C C . ASP A 1 567 ? -4.467 9.573 -4.023 1.00 94.19 567 ASP A C 1
ATOM 4538 O O . ASP A 1 567 ? -5.315 9.013 -4.711 1.00 94.19 567 ASP A O 1
ATOM 4542 N N . TYR A 1 568 ? -4.707 9.932 -2.757 1.00 95.56 568 TYR A N 1
ATOM 4543 C CA . TYR A 1 568 ? -6.002 9.740 -2.106 1.00 95.56 568 TYR A CA 1
ATOM 4544 C C . TYR A 1 568 ? -7.119 10.480 -2.857 1.00 95.56 568 TYR A C 1
ATOM 4546 O O . TYR A 1 568 ? -8.115 9.867 -3.230 1.00 95.56 568 TYR A O 1
ATOM 4554 N N . VAL A 1 569 ? -6.929 11.769 -3.155 1.00 93.62 569 VAL A N 1
ATOM 4555 C CA . VAL A 1 569 ? -7.897 12.606 -3.886 1.00 93.62 569 VAL A CA 1
ATOM 4556 C C . VAL A 1 569 ? -8.147 12.105 -5.315 1.00 93.62 569 VAL A C 1
ATOM 4558 O O . VAL A 1 569 ? -9.200 12.401 -5.889 1.00 93.62 569 VAL A O 1
ATOM 4561 N N . GLN A 1 570 ? -7.191 11.399 -5.918 1.00 92.12 570 GLN A N 1
ATOM 4562 C CA . GLN A 1 570 ? -7.295 10.888 -7.282 1.00 92.12 570 GLN A CA 1
ATOM 4563 C C . GLN A 1 570 ? -7.876 9.471 -7.358 1.00 92.12 570 GLN A C 1
ATOM 4565 O O . GLN A 1 570 ? -8.668 9.209 -8.258 1.00 92.12 570 GLN A O 1
ATOM 4570 N N . PHE A 1 571 ? -7.484 8.575 -6.451 1.00 94.56 571 PHE A N 1
ATOM 4571 C CA . PHE A 1 571 ? -7.686 7.130 -6.604 1.00 94.56 571 PHE A CA 1
ATOM 4572 C C . PHE A 1 571 ? -8.562 6.488 -5.526 1.00 94.56 571 PHE A C 1
ATOM 4574 O O . PHE A 1 571 ? -8.960 5.336 -5.690 1.00 94.56 571 PHE A O 1
ATOM 4581 N N . ALA A 1 572 ? -8.849 7.168 -4.411 1.00 96.00 572 ALA A N 1
ATOM 4582 C CA . ALA A 1 572 ? -9.686 6.572 -3.373 1.00 96.00 572 ALA A CA 1
ATOM 4583 C C . ALA A 1 572 ? -11.155 6.466 -3.839 1.00 96.00 572 ALA A C 1
ATOM 4585 O O . ALA A 1 572 ? -11.670 7.418 -4.435 1.00 96.00 572 ALA A O 1
ATOM 4586 N N . PRO A 1 573 ? -11.845 5.341 -3.568 1.00 95.62 573 PRO A N 1
ATOM 4587 C CA . PRO A 1 573 ? -13.192 5.082 -4.082 1.00 95.62 573 PRO A CA 1
ATOM 4588 C C . PRO A 1 573 ? -14.214 6.146 -3.668 1.00 95.62 573 PRO A C 1
ATOM 4590 O O . PRO A 1 573 ? -15.028 6.572 -4.486 1.00 95.62 573 PRO A O 1
ATOM 4593 N N . GLU A 1 574 ? -14.115 6.680 -2.450 1.00 94.75 574 GLU A N 1
ATOM 4594 C CA . GLU A 1 574 ? -15.009 7.733 -1.952 1.00 94.75 574 GLU A CA 1
ATOM 4595 C C . GLU A 1 574 ? -14.852 9.085 -2.660 1.00 94.75 574 GLU A C 1
ATOM 4597 O O . GLU A 1 574 ? -15.699 9.971 -2.528 1.00 94.75 574 GLU A O 1
ATOM 4602 N N . GLN A 1 575 ? -13.779 9.267 -3.434 1.00 94.75 575 GLN A N 1
ATOM 4603 C CA . GLN A 1 575 ? -13.612 10.453 -4.271 1.00 94.75 575 GLN A CA 1
ATOM 4604 C C . GLN A 1 575 ? -14.413 10.359 -5.567 1.00 94.75 575 GLN A C 1
ATOM 4606 O O . GLN A 1 575 ? -14.624 11.399 -6.195 1.00 94.75 575 GLN A O 1
ATOM 4611 N N . LYS A 1 576 ? -14.872 9.153 -5.939 1.00 94.06 576 LYS A N 1
ATOM 4612 C CA . LYS A 1 576 ? -15.766 8.885 -7.079 1.00 94.06 576 LYS A CA 1
ATOM 4613 C C . LYS A 1 576 ? -15.208 9.432 -8.398 1.00 94.06 576 LYS A C 1
ATOM 4615 O O . LYS A 1 576 ? -15.953 9.870 -9.271 1.00 94.06 576 LYS A O 1
ATOM 4620 N N . LYS A 1 577 ? -13.877 9.466 -8.521 1.00 94.56 577 LYS A N 1
ATOM 4621 C CA . LYS A 1 577 ? -13.189 9.934 -9.723 1.00 94.56 577 LYS A CA 1
ATOM 4622 C C . LYS A 1 577 ? -12.947 8.774 -10.665 1.00 94.56 577 LYS A C 1
ATOM 4624 O O . LYS A 1 577 ? -12.404 7.746 -10.268 1.00 94.56 577 LYS A O 1
ATOM 4629 N N . GLN A 1 578 ? -13.326 8.983 -11.916 1.00 95.69 578 GLN A N 1
ATOM 4630 C CA . GLN A 1 578 ? -13.009 8.059 -12.986 1.00 95.69 578 GLN A CA 1
ATOM 4631 C C . GLN A 1 578 ? -11.528 8.165 -13.362 1.00 95.69 578 GLN A C 1
ATOM 4633 O O . GLN A 1 578 ? -10.930 9.244 -13.306 1.00 95.69 578 GLN A O 1
ATOM 4638 N N . VAL A 1 579 ? -10.934 7.031 -13.723 1.00 94.19 579 VAL A N 1
ATOM 4639 C CA . VAL A 1 579 ? -9.523 6.910 -14.095 1.00 94.19 579 VAL A CA 1
ATOM 4640 C C . VAL A 1 579 ? -9.371 6.110 -15.382 1.00 94.19 579 VAL A C 1
ATOM 4642 O O . VAL A 1 579 ? -10.083 5.133 -15.597 1.00 94.19 579 VAL A O 1
ATOM 4645 N N . ASN A 1 580 ? -8.408 6.485 -16.224 1.00 94.38 580 ASN A N 1
ATOM 4646 C CA . ASN A 1 580 ? -7.981 5.653 -17.346 1.00 94.38 580 ASN A CA 1
ATOM 4647 C C . ASN A 1 580 ? -6.855 4.721 -16.882 1.00 94.38 580 ASN A C 1
ATOM 4649 O O . ASN A 1 580 ? -5.871 5.166 -16.280 1.00 94.38 580 ASN A O 1
ATOM 4653 N N . LEU A 1 581 ? -6.981 3.424 -17.162 1.00 95.75 581 LEU A N 1
ATOM 4654 C CA . LEU A 1 581 ? -5.931 2.459 -16.837 1.00 95.75 581 LEU A CA 1
ATOM 4655 C C . LEU A 1 581 ? -4.759 2.592 -17.816 1.00 95.75 581 LEU A C 1
ATOM 4657 O O . LEU A 1 581 ? -4.941 2.771 -19.021 1.00 95.75 581 LEU A O 1
ATOM 4661 N N . SER A 1 582 ? -3.534 2.505 -17.295 1.00 96.38 582 SER A N 1
ATOM 4662 C CA . SER A 1 582 ? -2.326 2.451 -18.122 1.00 96.38 582 SER A CA 1
ATOM 4663 C C . SER A 1 582 ? -2.095 1.029 -18.626 1.00 96.38 582 SER A C 1
ATOM 4665 O O . SER A 1 582 ? -2.567 0.074 -18.023 1.00 96.38 582 SER A O 1
ATOM 4667 N N . TRP A 1 583 ? -1.342 0.880 -19.708 1.00 98.12 583 TRP A N 1
ATOM 4668 C CA . TRP A 1 583 ? -1.031 -0.404 -20.327 1.00 98.12 583 TRP A CA 1
ATOM 4669 C C . TRP A 1 583 ? 0.468 -0.570 -20.541 1.00 98.12 583 TRP A C 1
ATOM 4671 O O . TRP A 1 583 ? 1.191 0.374 -20.888 1.00 98.12 583 TRP A O 1
ATOM 4681 N N . ILE A 1 584 ? 0.928 -1.801 -20.352 1.00 98.44 584 ILE A N 1
ATOM 4682 C CA . ILE A 1 584 ? 2.310 -2.227 -20.549 1.00 98.44 584 ILE A CA 1
ATOM 4683 C C . ILE A 1 584 ? 2.354 -3.473 -21.434 1.00 98.44 584 ILE A C 1
ATOM 4685 O O . ILE A 1 584 ? 1.412 -4.265 -21.473 1.00 98.44 584 ILE A O 1
ATOM 4689 N N . ALA A 1 585 ? 3.460 -3.638 -22.149 1.00 98.50 585 ALA A N 1
ATOM 4690 C CA . ALA A 1 585 ? 3.812 -4.868 -22.833 1.00 98.50 585 ALA A CA 1
ATOM 4691 C C . ALA A 1 585 ? 4.707 -5.695 -21.909 1.00 98.50 585 ALA A C 1
ATOM 4693 O O . ALA A 1 585 ? 5.701 -5.178 -21.399 1.00 98.50 585 ALA A O 1
ATOM 4694 N N . VAL A 1 586 ? 4.364 -6.963 -21.717 1.00 98.62 586 VAL A N 1
ATOM 4695 C CA . VAL A 1 586 ? 5.098 -7.926 -20.892 1.00 98.62 586 VAL A CA 1
ATOM 4696 C C . VAL A 1 586 ? 5.620 -9.031 -21.790 1.00 98.62 586 VAL A C 1
ATOM 4698 O O . VAL A 1 586 ? 4.834 -9.702 -22.454 1.00 98.62 586 VAL A O 1
ATOM 4701 N N . HIS A 1 587 ? 6.930 -9.232 -21.835 1.00 98.44 587 HIS A N 1
ATOM 4702 C CA . HIS A 1 587 ? 7.513 -10.276 -22.664 1.00 98.44 587 HIS A CA 1
ATOM 4703 C C . HIS A 1 587 ? 7.096 -11.663 -22.148 1.00 98.44 587 HIS A C 1
ATOM 4705 O O . HIS A 1 587 ? 7.097 -11.935 -20.943 1.00 98.44 587 HIS A O 1
ATOM 4711 N N . LYS A 1 588 ? 6.764 -12.571 -23.070 1.00 97.69 588 LYS A N 1
ATOM 4712 C CA . LYS A 1 588 ? 6.234 -13.919 -22.783 1.00 97.69 588 LYS A CA 1
ATOM 4713 C C . LYS A 1 588 ? 7.195 -14.840 -22.010 1.00 97.69 588 LYS A C 1
ATOM 4715 O O . LYS A 1 588 ? 6.805 -15.932 -21.624 1.00 97.69 588 LYS A O 1
ATOM 4720 N N . ASN A 1 589 ? 8.448 -14.428 -21.802 1.00 96.06 589 ASN A N 1
ATOM 4721 C CA . ASN A 1 589 ? 9.441 -15.174 -21.014 1.00 96.06 589 ASN A CA 1
ATOM 4722 C C . ASN A 1 589 ? 9.328 -14.921 -19.501 1.00 96.06 589 ASN A C 1
ATOM 4724 O O . ASN A 1 589 ? 9.798 -15.753 -18.731 1.00 96.06 589 ASN A O 1
ATOM 4728 N N . ILE A 1 590 ? 8.755 -13.785 -19.090 1.00 95.75 590 ILE A N 1
ATOM 4729 C CA . ILE A 1 590 ? 8.607 -13.394 -17.681 1.00 95.75 590 ILE A CA 1
ATOM 4730 C C . ILE A 1 590 ? 7.142 -13.331 -17.240 1.00 95.75 590 ILE A C 1
ATOM 4732 O O . ILE A 1 590 ? 6.862 -13.425 -16.050 1.00 95.75 590 ILE A O 1
ATOM 4736 N N . GLY A 1 591 ? 6.209 -13.160 -18.179 1.00 96.12 591 GLY A N 1
ATOM 4737 C CA . GLY A 1 591 ? 4.777 -13.119 -17.899 1.00 96.12 591 GLY A CA 1
ATOM 4738 C C . GLY A 1 591 ? 4.078 -14.421 -18.256 1.00 96.12 591 GLY A C 1
ATOM 4739 O O . GLY A 1 591 ? 4.355 -15.021 -19.295 1.00 96.12 591 GLY A O 1
ATOM 4740 N N . THR A 1 592 ? 3.115 -14.816 -17.430 1.00 96.62 592 THR A N 1
ATOM 4741 C CA . THR A 1 592 ? 2.214 -15.937 -17.722 1.00 96.62 592 THR A CA 1
ATOM 4742 C C . THR A 1 592 ? 0.776 -15.440 -17.829 1.00 96.62 592 THR A C 1
ATOM 4744 O O . THR A 1 592 ? 0.381 -14.546 -17.083 1.00 96.62 592 THR A O 1
ATOM 4747 N N . PHE A 1 593 ? 0.020 -15.998 -18.774 1.00 97.69 593 PHE A N 1
ATOM 4748 C CA . PHE A 1 593 ? -1.405 -15.736 -18.977 1.00 97.69 593 PHE A CA 1
ATOM 4749 C C . PHE A 1 593 ? -2.170 -17.038 -18.748 1.00 97.69 593 PHE A C 1
ATOM 4751 O O . PHE A 1 593 ? -1.747 -18.081 -19.249 1.00 97.69 593 PHE A O 1
ATOM 4758 N N . HIS A 1 594 ? -3.271 -16.963 -18.007 1.00 96.75 594 HIS A N 1
ATOM 4759 C CA . HIS A 1 594 ? -4.136 -18.100 -17.688 1.00 96.75 594 HIS A CA 1
ATOM 4760 C C . HIS A 1 594 ? -5.588 -17.683 -17.866 1.00 96.75 594 HIS A C 1
ATOM 4762 O O . HIS A 1 594 ? -5.941 -16.532 -17.618 1.00 96.75 594 HIS A O 1
ATOM 4768 N N . SER A 1 595 ? -6.435 -18.607 -18.292 1.00 97.38 595 SER A N 1
ATOM 4769 C CA . SER A 1 595 ? -7.834 -18.327 -18.605 1.00 97.38 595 SER A CA 1
ATOM 4770 C C . SER A 1 595 ? -8.673 -19.598 -18.565 1.00 97.38 595 SER A C 1
ATOM 4772 O O . SER A 1 595 ? -8.140 -20.704 -18.459 1.00 97.38 595 SER A O 1
ATOM 4774 N N . VAL A 1 596 ? -9.993 -19.432 -18.628 1.00 95.94 596 VAL A N 1
ATOM 4775 C CA . VAL A 1 596 ? -10.925 -20.527 -18.929 1.00 95.94 596 VAL A CA 1
ATOM 4776 C C . VAL A 1 596 ? -10.697 -21.039 -20.360 1.00 95.94 596 VAL A C 1
ATOM 4778 O O . VAL A 1 596 ? -10.192 -20.299 -21.207 1.00 95.94 596 VAL A O 1
ATOM 4781 N N . GLU A 1 597 ? -11.043 -22.301 -20.634 1.00 87.88 597 GLU A N 1
ATOM 4782 C CA . GLU A 1 597 ? -10.636 -23.007 -21.864 1.00 87.88 597 GLU A CA 1
ATOM 4783 C C . GLU A 1 597 ? -11.039 -22.293 -23.168 1.00 87.88 597 GLU A C 1
ATOM 4785 O O . GLU A 1 597 ? -10.282 -22.338 -24.140 1.00 87.88 597 GLU A O 1
ATOM 4790 N N . GLU A 1 598 ? -12.182 -21.599 -23.208 1.00 87.00 598 GLU A N 1
ATOM 4791 C CA . GLU A 1 598 ? -12.657 -20.925 -24.427 1.00 87.00 598 GLU A CA 1
ATOM 4792 C C . GLU A 1 598 ? -12.063 -19.525 -24.669 1.00 87.00 598 GLU A C 1
ATOM 4794 O O . GLU A 1 598 ? -12.394 -18.881 -25.671 1.00 87.00 598 GLU A O 1
ATOM 4799 N N . LEU A 1 599 ? -11.197 -19.033 -23.777 1.00 95.06 599 LEU A N 1
ATOM 4800 C CA . LEU A 1 599 ? -10.733 -17.648 -23.781 1.00 95.06 599 LEU A CA 1
ATOM 4801 C C . LEU A 1 599 ? -9.215 -17.561 -23.977 1.00 95.06 599 LEU A C 1
ATOM 4803 O O . LEU A 1 599 ? -8.434 -18.035 -23.161 1.00 95.06 599 LEU A O 1
ATOM 4807 N N . SER A 1 600 ? -8.771 -16.910 -25.049 1.00 95.94 600 SER A N 1
ATOM 4808 C CA . SER A 1 600 ? -7.358 -16.611 -25.318 1.00 95.94 600 SER A CA 1
ATOM 4809 C C . SER A 1 600 ? -6.988 -15.177 -24.931 1.00 95.94 600 SER A C 1
ATOM 4811 O O . SER A 1 600 ? -7.847 -14.302 -24.828 1.00 95.94 600 SER A O 1
ATOM 4813 N N . HIS A 1 601 ? -5.685 -14.907 -24.773 1.00 95.94 601 HIS A N 1
ATOM 4814 C CA . HIS A 1 601 ? -5.186 -13.549 -24.513 1.00 95.94 601 HIS A CA 1
ATOM 4815 C C . HIS A 1 601 ? -5.634 -12.556 -25.592 1.00 95.94 601 HIS A C 1
ATOM 4817 O O . HIS A 1 601 ? -6.115 -11.479 -25.255 1.00 95.94 601 HIS A O 1
ATOM 4823 N N . ASP A 1 602 ? -5.556 -12.932 -26.872 1.00 94.12 602 ASP A N 1
ATOM 4824 C CA . ASP A 1 602 ? -5.968 -12.059 -27.975 1.00 94.12 602 ASP A CA 1
ATOM 4825 C C . ASP A 1 602 ? -7.457 -11.692 -27.895 1.00 94.12 602 ASP A C 1
ATOM 4827 O O . ASP A 1 602 ? -7.793 -10.522 -28.056 1.00 94.12 602 ASP A O 1
ATOM 4831 N N . GLN A 1 603 ? -8.330 -12.650 -27.556 1.00 94.94 603 GLN A N 1
ATOM 4832 C CA . GLN A 1 603 ? -9.764 -12.392 -27.361 1.00 94.94 603 GLN A CA 1
ATOM 4833 C C . GLN A 1 603 ? -10.023 -11.431 -26.192 1.00 94.94 603 GLN A C 1
ATOM 4835 O O . GLN A 1 603 ? -10.839 -10.521 -26.328 1.00 94.94 603 GLN A O 1
ATOM 4840 N N . VAL A 1 604 ? -9.304 -11.583 -25.070 1.00 96.06 604 VAL A N 1
ATOM 4841 C CA . VAL A 1 604 ? -9.399 -10.646 -23.934 1.00 96.06 604 VAL A CA 1
ATOM 4842 C C . VAL A 1 604 ? -8.970 -9.245 -24.357 1.00 96.06 604 VAL A C 1
ATOM 4844 O O . VAL A 1 604 ? -9.652 -8.272 -24.051 1.00 96.06 604 VAL A O 1
ATOM 4847 N N . ILE A 1 605 ? -7.857 -9.111 -25.080 1.00 95.19 605 ILE A N 1
ATOM 4848 C CA . ILE A 1 605 ? -7.362 -7.800 -25.513 1.00 95.19 605 ILE A CA 1
ATOM 4849 C C . ILE A 1 605 ? -8.277 -7.150 -26.550 1.00 95.19 605 ILE A C 1
ATOM 4851 O O . ILE A 1 605 ? -8.476 -5.937 -26.485 1.00 95.19 605 ILE A O 1
ATOM 4855 N N . ASP A 1 606 ? -8.854 -7.918 -27.471 1.00 92.00 606 ASP A N 1
ATOM 4856 C CA . ASP A 1 606 ? -9.810 -7.390 -28.447 1.00 92.00 606 ASP A CA 1
ATOM 4857 C C . ASP A 1 606 ? -11.074 -6.854 -27.769 1.00 92.00 606 ASP A C 1
ATOM 4859 O O . ASP A 1 606 ? -11.540 -5.767 -28.118 1.00 92.00 606 ASP A O 1
ATOM 4863 N N . GLN A 1 607 ? -11.573 -7.561 -26.751 1.00 91.50 607 GLN A N 1
ATOM 4864 C CA . GLN A 1 607 ? -12.697 -7.108 -25.935 1.00 91.50 607 GLN A CA 1
ATOM 4865 C C . GLN A 1 607 ? -12.336 -5.871 -25.099 1.00 91.50 607 GLN A C 1
ATOM 4867 O O . GLN A 1 607 ? -13.095 -4.904 -25.068 1.00 91.50 607 GLN A O 1
ATOM 4872 N N . GLU A 1 608 ? -11.182 -5.867 -24.432 1.00 94.31 608 GLU A N 1
ATOM 4873 C CA . GLU A 1 608 ? -10.865 -4.863 -23.411 1.00 94.31 608 GLU A CA 1
ATOM 4874 C C . GLU A 1 608 ? -10.231 -3.587 -23.972 1.00 94.31 608 GLU A C 1
ATOM 4876 O O . GLU A 1 608 ? -10.626 -2.485 -23.591 1.00 94.31 608 GLU A O 1
ATOM 4881 N N . LEU A 1 609 ? -9.270 -3.699 -24.891 1.00 88.44 609 LEU A N 1
ATOM 4882 C CA . LEU A 1 609 ? -8.460 -2.570 -25.358 1.00 88.44 609 LEU A CA 1
ATOM 4883 C C . LEU A 1 609 ? -9.014 -1.920 -26.638 1.00 88.44 609 LEU A C 1
ATOM 4885 O O . LEU A 1 609 ? -8.824 -0.721 -26.850 1.00 88.44 609 LEU A O 1
ATOM 4889 N N . GLY A 1 610 ? -9.712 -2.697 -27.472 1.00 80.44 610 GLY A N 1
ATOM 4890 C CA . GLY A 1 610 ? -10.217 -2.267 -28.776 1.00 80.44 610 GLY A CA 1
ATOM 4891 C C . GLY A 1 610 ? -9.129 -2.129 -29.852 1.00 80.44 610 GLY A C 1
ATOM 4892 O O . GLY A 1 610 ? -7.932 -2.011 -29.574 1.00 80.44 610 GLY A O 1
ATOM 4893 N N . GLU A 1 611 ? -9.548 -2.138 -31.121 1.00 86.25 611 GLU A N 1
ATOM 4894 C CA . GLU A 1 611 ? -8.633 -2.253 -32.266 1.00 86.25 611 GLU A CA 1
ATOM 4895 C C . GLU A 1 611 ? -7.678 -1.052 -32.412 1.00 86.25 611 GLU A C 1
ATOM 4897 O O . GLU A 1 611 ? -6.486 -1.231 -32.667 1.00 86.25 611 GLU A O 1
ATOM 4902 N N . GLU A 1 612 ? -8.165 0.178 -32.215 1.00 88.50 612 GLU A N 1
ATOM 4903 C CA . GLU A 1 612 ? -7.366 1.397 -32.409 1.00 88.50 612 GLU A CA 1
ATOM 4904 C C . GLU A 1 612 ? -6.180 1.475 -31.434 1.00 88.50 612 GLU A C 1
ATOM 4906 O O . GLU A 1 612 ? -5.027 1.643 -31.852 1.00 88.50 612 GLU A O 1
ATOM 4911 N N . ALA A 1 613 ? -6.441 1.295 -30.135 1.00 88.75 613 ALA A N 1
ATOM 4912 C CA . ALA A 1 613 ? -5.401 1.312 -29.112 1.00 88.75 613 ALA A CA 1
ATOM 4913 C C . ALA A 1 613 ? -4.440 0.123 -29.276 1.00 88.75 613 ALA A C 1
ATOM 4915 O O . ALA A 1 613 ? -3.222 0.300 -29.173 1.00 88.75 613 ALA A O 1
ATOM 4916 N N . ARG A 1 614 ? -4.951 -1.061 -29.648 1.00 91.69 614 ARG A N 1
ATOM 4917 C CA . ARG A 1 614 ? -4.122 -2.230 -29.986 1.00 91.69 614 ARG A CA 1
ATOM 4918 C C . ARG A 1 614 ? -3.148 -1.914 -31.125 1.00 91.69 614 ARG A C 1
ATOM 4920 O O . ARG A 1 614 ? -1.944 -2.135 -30.980 1.00 91.69 614 ARG A O 1
ATOM 4927 N N . GLN A 1 615 ? -3.621 -1.333 -32.229 1.00 92.25 615 GLN A N 1
ATOM 4928 C CA . GLN A 1 615 ? -2.767 -0.931 -33.354 1.00 92.25 615 GLN A CA 1
ATOM 4929 C C . GLN A 1 615 ? -1.732 0.129 -32.949 1.00 92.25 615 GLN A C 1
ATOM 4931 O O . GLN A 1 615 ? -0.574 0.064 -33.378 1.00 92.25 615 GLN A O 1
ATOM 4936 N N . GLN A 1 616 ? -2.116 1.106 -32.122 1.00 94.00 616 GLN A N 1
ATOM 4937 C CA . GLN A 1 616 ? -1.200 2.129 -31.612 1.00 94.00 616 GLN A CA 1
ATOM 4938 C C . GLN A 1 616 ? -0.078 1.512 -30.767 1.00 94.00 616 GLN A C 1
ATOM 4940 O O . GLN A 1 616 ? 1.094 1.868 -30.935 1.00 94.00 616 GLN A O 1
ATOM 4945 N N . PHE A 1 617 ? -0.413 0.574 -29.885 1.00 95.81 617 PHE A N 1
ATOM 4946 C CA . PHE A 1 617 ? 0.551 -0.110 -29.028 1.00 95.81 617 PHE A CA 1
ATOM 4947 C C . PHE A 1 617 ? 1.493 -1.000 -29.842 1.00 95.81 617 PHE A C 1
ATOM 4949 O O . PHE A 1 617 ? 2.708 -0.945 -29.644 1.00 95.81 617 PHE A O 1
ATOM 4956 N N . THR A 1 618 ? 0.975 -1.720 -30.837 1.00 95.62 618 THR A N 1
ATOM 4957 C CA . THR A 1 618 ? 1.787 -2.497 -31.785 1.00 95.62 618 THR A CA 1
ATOM 4958 C C . THR A 1 618 ? 2.772 -1.610 -32.553 1.00 95.62 618 THR A C 1
ATOM 4960 O O . THR A 1 618 ? 3.961 -1.926 -32.609 1.00 95.62 618 THR A O 1
ATOM 4963 N N . LYS A 1 619 ? 2.333 -0.455 -33.078 1.00 95.62 619 LYS A N 1
ATOM 4964 C CA . LYS A 1 619 ? 3.228 0.514 -33.747 1.00 95.62 619 LYS A CA 1
ATOM 4965 C C . LYS A 1 619 ? 4.325 1.022 -32.814 1.00 95.62 619 LYS A C 1
ATOM 4967 O O . LYS A 1 619 ? 5.461 1.219 -33.243 1.00 95.62 619 LYS A O 1
ATOM 4972 N N . ARG A 1 620 ? 4.004 1.230 -31.536 1.00 95.62 620 ARG A N 1
ATOM 4973 C CA . ARG A 1 620 ? 4.976 1.654 -30.523 1.00 95.62 620 ARG A CA 1
ATOM 4974 C C . ARG A 1 620 ? 6.035 0.585 -30.261 1.00 95.62 620 ARG A C 1
ATOM 4976 O O . ARG A 1 620 ? 7.211 0.932 -30.202 1.00 95.62 620 ARG A O 1
ATOM 4983 N N . LEU A 1 621 ? 5.644 -0.685 -30.160 1.00 97.00 621 LEU A N 1
ATOM 4984 C CA . LEU A 1 621 ? 6.587 -1.803 -30.040 1.00 97.00 621 LEU A CA 1
ATOM 4985 C C . LEU A 1 621 ? 7.497 -1.919 -31.269 1.00 97.00 621 LEU A C 1
ATOM 4987 O O . LEU A 1 621 ? 8.717 -1.983 -31.130 1.00 97.00 621 LEU A O 1
ATOM 4991 N N . GLN A 1 622 ? 6.927 -1.826 -32.471 1.00 95.88 622 GLN A N 1
ATOM 4992 C CA . GLN A 1 622 ? 7.696 -1.840 -33.719 1.00 95.88 622 GLN A CA 1
ATOM 4993 C C . GLN A 1 622 ? 8.706 -0.683 -33.789 1.00 95.88 622 GLN A C 1
ATOM 4995 O O . GLN A 1 622 ? 9.854 -0.889 -34.172 1.00 95.88 622 GLN A O 1
ATOM 5000 N N . ALA A 1 623 ? 8.323 0.522 -33.352 1.00 95.75 623 ALA A N 1
ATOM 5001 C CA . ALA A 1 623 ? 9.223 1.678 -33.284 1.00 95.75 623 ALA A CA 1
ATOM 5002 C C . ALA A 1 623 ? 10.377 1.503 -32.276 1.00 95.75 623 ALA A C 1
ATOM 5004 O O . ALA A 1 623 ? 11.396 2.185 -32.382 1.00 95.75 623 ALA A O 1
ATOM 5005 N N . MET A 1 624 ? 10.233 0.592 -31.309 1.00 93.88 624 MET A N 1
ATOM 5006 C CA . MET A 1 624 ? 11.285 0.202 -30.365 1.00 93.88 624 MET A CA 1
ATOM 5007 C C . MET A 1 624 ? 12.140 -0.974 -30.869 1.00 93.88 624 MET A C 1
ATOM 5009 O O . MET A 1 624 ? 13.008 -1.438 -30.133 1.00 93.88 624 MET A O 1
ATOM 5013 N N . ASN A 1 625 ? 11.945 -1.412 -32.121 1.00 95.88 625 ASN A N 1
ATOM 5014 C CA . ASN A 1 625 ? 12.620 -2.544 -32.768 1.00 95.88 625 ASN A CA 1
ATOM 5015 C C . ASN A 1 625 ? 12.411 -3.896 -32.059 1.00 95.88 625 ASN A C 1
ATOM 5017 O O . ASN A 1 625 ? 13.293 -4.754 -32.100 1.00 95.88 625 ASN A O 1
ATOM 5021 N N . VAL A 1 626 ? 11.247 -4.100 -31.433 1.00 96.81 626 VAL A N 1
ATOM 5022 C CA . VAL A 1 626 ? 10.850 -5.388 -30.838 1.00 96.81 626 VAL A CA 1
ATOM 5023 C C . VAL A 1 626 ? 9.649 -5.991 -31.577 1.00 96.81 626 VAL A C 1
ATOM 5025 O O . VAL A 1 626 ? 8.872 -5.265 -32.198 1.00 96.81 626 VAL A O 1
ATOM 5028 N N . GLN A 1 627 ? 9.507 -7.319 -31.520 1.00 97.00 627 GLN A N 1
ATOM 5029 C CA . GLN A 1 627 ? 8.429 -8.058 -32.191 1.00 97.00 627 GLN A CA 1
ATOM 5030 C C . GLN A 1 627 ? 7.176 -8.132 -31.300 1.00 97.00 627 GLN A C 1
ATOM 5032 O O . GLN A 1 627 ? 7.258 -8.728 -30.223 1.00 97.00 627 GLN A O 1
ATOM 5037 N N . PRO A 1 628 ? 6.031 -7.540 -31.695 1.00 95.44 628 PRO A N 1
ATOM 5038 C CA . PRO A 1 628 ? 4.816 -7.498 -30.874 1.00 95.44 628 PRO A CA 1
ATOM 5039 C C . PRO A 1 628 ? 4.301 -8.870 -30.415 1.00 95.44 628 PRO A C 1
ATOM 5041 O O . PRO A 1 628 ? 3.832 -9.002 -29.289 1.00 95.44 628 PRO A O 1
ATOM 5044 N N . GLU A 1 629 ? 4.441 -9.907 -31.238 1.00 96.19 629 GLU A N 1
ATOM 5045 C CA . GLU A 1 629 ? 3.998 -11.280 -30.967 1.00 96.19 629 GLU A CA 1
ATOM 5046 C C . GLU A 1 629 ? 4.711 -11.951 -29.779 1.00 96.19 629 GLU A C 1
ATOM 5048 O O . GLU A 1 629 ? 4.216 -12.946 -29.238 1.00 96.19 629 GLU A O 1
ATOM 5053 N N . HIS A 1 630 ? 5.853 -11.412 -29.345 1.00 97.62 630 HIS A N 1
ATOM 5054 C CA . HIS A 1 630 ? 6.592 -11.882 -28.170 1.00 97.62 630 HIS A CA 1
ATOM 5055 C C . HIS A 1 630 ? 6.103 -11.264 -26.856 1.00 97.62 630 HIS A C 1
ATOM 5057 O O . HIS A 1 630 ? 6.629 -11.601 -25.793 1.00 97.62 630 HIS A O 1
ATOM 5063 N N . TYR A 1 631 ? 5.099 -10.388 -26.905 1.00 98.38 631 TYR A N 1
ATOM 5064 C CA . TYR A 1 631 ? 4.582 -9.678 -25.743 1.00 98.38 631 TYR A CA 1
ATOM 5065 C C . TYR A 1 631 ? 3.101 -9.972 -25.519 1.00 98.38 631 TYR A C 1
ATOM 5067 O O . TYR A 1 631 ? 2.329 -10.164 -26.454 1.00 98.38 631 TYR A O 1
ATOM 5075 N N . TYR A 1 632 ? 2.711 -9.964 -24.253 1.00 98.25 632 TYR A N 1
ATOM 5076 C CA . TYR A 1 632 ? 1.336 -9.787 -23.817 1.00 98.25 632 TYR A CA 1
ATOM 5077 C C . TYR A 1 632 ? 1.078 -8.306 -23.530 1.00 98.25 632 TYR A C 1
ATOM 5079 O O . TYR A 1 632 ? 1.965 -7.603 -23.044 1.00 98.25 632 TYR A O 1
ATOM 5087 N N . PHE A 1 633 ? -0.139 -7.830 -23.780 1.00 98.12 633 PHE A N 1
ATOM 5088 C CA . PHE A 1 633 ? -0.606 -6.538 -23.273 1.00 98.12 633 PHE A CA 1
ATOM 5089 C C . PHE A 1 633 ? -1.291 -6.743 -21.930 1.00 98.12 633 PHE A C 1
ATOM 5091 O O . PHE A 1 633 ? -2.074 -7.679 -21.778 1.00 98.12 633 PHE A O 1
ATOM 5098 N N . MET A 1 634 ? -0.980 -5.879 -20.970 1.00 98.19 634 MET A N 1
ATOM 5099 C CA . MET A 1 634 ? -1.486 -5.972 -19.606 1.00 98.19 634 MET A CA 1
ATOM 5100 C C . MET A 1 634 ? -1.814 -4.573 -19.067 1.00 98.19 634 MET A C 1
ATOM 5102 O O . MET A 1 634 ? -0.962 -3.679 -19.172 1.00 98.19 634 MET A O 1
ATOM 5106 N N . PRO A 1 635 ? -3.010 -4.355 -18.492 1.00 98.06 635 PRO A N 1
ATOM 5107 C CA . PRO A 1 635 ? -3.320 -3.109 -17.817 1.00 98.06 635 PRO A CA 1
ATOM 5108 C C . PRO A 1 635 ? -2.560 -3.031 -16.489 1.00 98.06 635 PRO A C 1
ATOM 5110 O O . PRO A 1 635 ? -2.234 -4.035 -15.858 1.00 98.06 635 PRO A O 1
ATOM 5113 N N . ILE A 1 636 ? -2.279 -1.815 -16.048 1.00 98.06 636 ILE A N 1
ATOM 5114 C CA . ILE A 1 636 ? -1.610 -1.523 -14.790 1.00 98.06 636 ILE A CA 1
ATOM 5115 C C . ILE A 1 636 ? -2.097 -0.187 -14.235 1.00 98.06 636 ILE A C 1
ATOM 5117 O O . ILE A 1 636 ? -2.341 0.778 -14.963 1.00 98.06 636 ILE A O 1
ATOM 5121 N N . HIS A 1 637 ? -2.205 -0.109 -12.912 1.00 97.56 637 HIS A N 1
ATOM 5122 C CA . HIS A 1 637 ? -2.544 1.136 -12.252 1.00 97.56 637 HIS A CA 1
ATOM 5123 C C . HIS A 1 637 ? -1.336 2.082 -12.250 1.00 97.56 637 HIS A C 1
ATOM 5125 O O . HIS A 1 637 ? -0.236 1.702 -11.839 1.00 97.56 637 HIS A O 1
ATOM 5131 N N . LEU A 1 638 ? -1.532 3.343 -12.644 1.00 94.06 638 LEU A N 1
ATOM 5132 C CA . LEU A 1 638 ? -0.444 4.321 -12.767 1.00 94.06 638 LEU A CA 1
ATOM 5133 C C . LEU A 1 638 ? 0.325 4.527 -11.449 1.00 94.06 638 LEU A C 1
ATOM 5135 O O . LEU A 1 638 ? 1.548 4.679 -11.451 1.00 94.06 638 LEU A O 1
ATOM 5139 N N . TRP A 1 639 ? -0.375 4.505 -10.309 1.00 95.69 639 TRP A N 1
ATOM 5140 C CA . TRP A 1 639 ? 0.270 4.557 -8.993 1.00 95.69 639 TRP A CA 1
ATOM 5141 C C . TRP A 1 639 ? 1.204 3.356 -8.768 1.00 95.69 639 TRP A C 1
ATOM 5143 O O . TRP A 1 639 ? 2.349 3.553 -8.373 1.00 95.69 639 TRP A O 1
ATOM 5153 N N . GLN A 1 640 ? 0.767 2.135 -9.102 1.00 97.19 640 GLN A N 1
ATOM 5154 C CA . GLN A 1 640 ? 1.574 0.918 -8.946 1.00 97.19 640 GLN A CA 1
ATOM 5155 C C . GLN A 1 640 ? 2.798 0.945 -9.864 1.00 97.19 640 GLN A C 1
ATOM 5157 O O . GLN A 1 640 ? 3.905 0.613 -9.434 1.00 97.19 640 GLN A O 1
ATOM 5162 N N . TRP A 1 641 ? 2.618 1.404 -11.108 1.00 97.19 641 TRP A N 1
ATOM 5163 C CA . TRP A 1 641 ? 3.717 1.602 -12.049 1.00 97.19 641 TRP A CA 1
ATOM 5164 C C . TRP A 1 641 ? 4.797 2.513 -11.456 1.00 97.19 641 TRP A C 1
ATOM 5166 O O . TRP A 1 641 ? 5.967 2.138 -11.396 1.00 97.19 641 TRP A O 1
ATOM 5176 N N . ASN A 1 642 ? 4.397 3.687 -10.963 1.00 94.19 642 ASN A N 1
ATOM 5177 C CA . ASN A 1 642 ? 5.328 4.694 -10.461 1.00 94.19 642 ASN A CA 1
ATOM 5178 C C . ASN A 1 642 ? 5.983 4.311 -9.127 1.00 94.19 642 ASN A C 1
ATOM 5180 O O . ASN A 1 642 ? 7.173 4.573 -8.948 1.00 94.19 642 ASN A O 1
ATOM 5184 N N . GLN A 1 643 ? 5.220 3.747 -8.187 1.00 92.06 643 GLN A N 1
ATOM 5185 C CA . GLN A 1 643 ? 5.704 3.487 -6.827 1.00 92.06 643 GLN A CA 1
ATOM 5186 C C . GLN A 1 643 ? 6.445 2.157 -6.689 1.00 92.06 643 GLN A C 1
ATOM 5188 O O . GLN A 1 643 ? 7.407 2.090 -5.926 1.00 92.06 643 GLN A O 1
ATOM 5193 N N . SER A 1 644 ? 6.031 1.124 -7.429 1.00 94.56 644 SER A N 1
ATOM 5194 C CA . SER A 1 644 ? 6.560 -0.236 -7.270 1.00 94.56 644 SER A CA 1
ATOM 5195 C C . SER A 1 644 ? 7.245 -0.750 -8.533 1.00 94.56 644 SER A C 1
ATOM 5197 O O . SER A 1 644 ? 8.397 -1.170 -8.459 1.00 94.56 644 SER A O 1
ATOM 5199 N N . ILE A 1 645 ? 6.608 -0.688 -9.709 1.00 97.00 645 ILE A N 1
ATOM 5200 C CA . ILE A 1 645 ? 7.147 -1.386 -10.894 1.00 97.00 645 ILE A CA 1
ATOM 5201 C C . ILE A 1 645 ? 8.407 -0.725 -11.443 1.00 97.00 645 ILE A C 1
ATOM 5203 O O . ILE A 1 645 ? 9.411 -1.406 -11.624 1.00 97.00 645 ILE A O 1
ATOM 5207 N N . VAL A 1 646 ? 8.412 0.593 -11.649 1.00 96.12 646 VAL A N 1
ATOM 5208 C CA . VAL A 1 646 ? 9.608 1.308 -12.127 1.00 96.12 646 VAL A CA 1
ATOM 5209 C C . VAL A 1 646 ? 10.844 1.042 -11.250 1.00 96.12 646 VAL A C 1
ATOM 5211 O O . VAL A 1 646 ? 11.887 0.717 -11.816 1.00 96.12 646 VAL A O 1
ATOM 5214 N N . PRO A 1 647 ? 10.790 1.155 -9.904 1.00 93.81 647 PRO A N 1
ATOM 5215 C CA . PRO A 1 647 ? 11.960 0.873 -9.074 1.00 93.81 647 PRO A CA 1
ATOM 5216 C C . PRO A 1 647 ? 12.281 -0.622 -8.916 1.00 93.81 647 PRO A C 1
ATOM 5218 O O . PRO A 1 647 ? 13.462 -0.959 -8.853 1.00 93.81 647 PRO A O 1
ATOM 5221 N N . MET A 1 648 ? 11.284 -1.512 -8.829 1.00 95.25 648 MET A N 1
ATOM 5222 C CA . MET A 1 648 ? 11.506 -2.931 -8.490 1.00 95.25 648 MET A CA 1
ATOM 5223 C C . MET A 1 648 ? 11.699 -3.843 -9.708 1.00 95.25 648 MET A C 1
ATOM 5225 O O . MET A 1 648 ? 12.310 -4.900 -9.566 1.00 95.25 648 MET A O 1
ATOM 5229 N N . PHE A 1 649 ? 11.245 -3.425 -10.891 1.00 97.00 649 PHE A N 1
ATOM 5230 C CA . PHE A 1 649 ? 11.417 -4.129 -12.169 1.00 97.00 649 PHE A CA 1
ATOM 5231 C C . PHE A 1 649 ? 12.287 -3.326 -13.157 1.00 97.00 649 PHE A C 1
ATOM 5233 O O . PHE A 1 649 ? 12.153 -3.418 -14.378 1.00 97.00 649 PHE A O 1
ATOM 5240 N N . ALA A 1 650 ? 13.186 -2.480 -12.639 1.00 95.31 650 ALA A N 1
ATOM 5241 C CA . ALA A 1 650 ? 14.038 -1.619 -13.461 1.00 95.31 650 ALA A CA 1
ATOM 5242 C C . ALA A 1 650 ? 14.920 -2.414 -14.442 1.00 95.31 650 ALA A C 1
ATOM 5244 O O . ALA A 1 650 ? 15.219 -1.927 -15.533 1.00 95.31 650 ALA A O 1
ATOM 5245 N N . ALA A 1 651 ? 15.336 -3.628 -14.064 1.00 95.94 651 ALA A N 1
ATOM 5246 C CA . ALA A 1 651 ? 16.136 -4.500 -14.915 1.00 95.94 651 ALA A CA 1
ATOM 5247 C C . ALA A 1 651 ? 15.315 -5.044 -16.092 1.00 95.94 651 ALA A C 1
ATOM 5249 O O . ALA A 1 651 ? 15.781 -4.997 -17.229 1.00 95.94 651 ALA A O 1
ATOM 5250 N N . GLU A 1 652 ? 14.092 -5.499 -15.837 1.00 97.06 652 GLU A N 1
ATOM 5251 C CA . GLU A 1 652 ? 13.156 -6.018 -16.838 1.00 97.06 652 GLU A CA 1
ATOM 5252 C C . GLU A 1 652 ? 12.733 -4.896 -17.798 1.00 97.06 652 GLU A C 1
ATOM 5254 O O . GLU A 1 652 ? 12.689 -5.091 -19.012 1.00 97.06 652 GLU A O 1
ATOM 5259 N N . ILE A 1 653 ? 12.533 -3.675 -17.289 1.00 97.31 653 ILE A N 1
ATOM 5260 C CA . ILE A 1 653 ? 12.306 -2.486 -18.125 1.00 97.31 653 ILE A CA 1
ATOM 5261 C C . ILE A 1 653 ? 13.535 -2.186 -18.997 1.00 97.31 653 ILE A C 1
ATOM 5263 O O . ILE A 1 653 ? 13.402 -1.952 -20.199 1.00 97.31 653 ILE A O 1
ATOM 5267 N N . ALA A 1 654 ? 14.745 -2.211 -18.427 1.00 96.31 654 ALA A N 1
ATOM 5268 C CA . ALA A 1 654 ? 15.981 -1.935 -19.166 1.00 96.31 654 ALA A CA 1
ATOM 5269 C C . ALA A 1 654 ? 16.263 -2.972 -20.266 1.00 96.31 654 ALA A C 1
ATOM 5271 O O . ALA A 1 654 ? 16.801 -2.623 -21.316 1.00 96.31 654 ALA A O 1
ATOM 5272 N N . LYS A 1 655 ? 15.872 -4.230 -20.043 1.00 96.50 655 LYS A N 1
ATOM 5273 C CA . LYS A 1 655 ? 15.946 -5.321 -21.027 1.00 96.50 655 LYS A CA 1
ATOM 5274 C C . LYS A 1 655 ? 14.805 -5.307 -22.044 1.00 96.50 655 LYS A C 1
ATOM 5276 O O . LYS A 1 655 ? 14.773 -6.178 -22.904 1.00 96.50 655 LYS A O 1
ATOM 5281 N N . GLN A 1 656 ? 13.883 -4.345 -21.951 1.00 97.56 656 GLN A N 1
ATOM 5282 C CA . GLN A 1 656 ? 12.660 -4.298 -22.754 1.00 97.56 656 GLN A CA 1
ATOM 5283 C C . GLN A 1 656 ? 11.772 -5.541 -22.570 1.00 97.56 656 GLN A C 1
ATOM 5285 O O . GLN A 1 656 ? 10.976 -5.862 -23.445 1.00 97.56 656 GLN A O 1
ATOM 5290 N N . GLU A 1 657 ? 11.872 -6.235 -21.435 1.00 97.94 657 GLU A N 1
ATOM 5291 C CA . GLU A 1 657 ? 10.941 -7.301 -21.046 1.00 97.94 657 GLU A CA 1
ATOM 5292 C C . GLU A 1 657 ? 9.631 -6.707 -20.503 1.00 97.94 657 GLU A C 1
ATOM 5294 O O . GLU A 1 657 ? 8.575 -7.320 -20.625 1.00 97.94 657 GLU A O 1
ATOM 5299 N N . LEU A 1 658 ? 9.682 -5.476 -19.981 1.00 98.19 658 LEU A N 1
ATOM 5300 C CA . LEU A 1 658 ? 8.521 -4.648 -19.652 1.00 98.19 658 LEU A CA 1
ATOM 5301 C C . LEU A 1 658 ? 8.594 -3.314 -20.404 1.00 98.19 658 LEU A C 1
ATOM 5303 O O . LEU A 1 658 ? 9.553 -2.558 -20.245 1.00 98.19 658 LEU A O 1
ATOM 5307 N N . ILE A 1 659 ? 7.576 -2.992 -21.203 1.00 98.31 659 ILE A N 1
ATOM 5308 C CA . ILE A 1 659 ? 7.552 -1.776 -22.032 1.00 98.31 659 ILE A CA 1
ATOM 5309 C C . ILE A 1 659 ? 6.284 -0.959 -21.748 1.00 98.31 659 ILE A C 1
ATOM 5311 O O . ILE A 1 659 ? 5.185 -1.471 -21.940 1.00 98.31 659 ILE A O 1
ATOM 5315 N N . PRO A 1 660 ? 6.379 0.326 -21.357 1.00 97.38 660 PRO A N 1
ATOM 5316 C CA . PRO A 1 660 ? 5.202 1.180 -21.207 1.00 97.38 660 PRO A CA 1
ATOM 5317 C C . PRO A 1 660 ? 4.587 1.544 -22.562 1.00 97.38 660 PRO A C 1
ATOM 5319 O O . PRO A 1 660 ? 5.276 2.099 -23.428 1.00 97.38 660 PRO A O 1
ATOM 5322 N N . LEU A 1 661 ? 3.286 1.287 -22.734 1.00 95.62 661 LEU A N 1
ATOM 5323 C CA . LEU A 1 661 ? 2.564 1.481 -23.998 1.00 95.62 661 LEU A CA 1
ATOM 5324 C C . LEU A 1 661 ? 1.781 2.802 -24.036 1.00 95.62 661 LEU A C 1
ATOM 5326 O O . LEU A 1 661 ? 1.920 3.568 -24.993 1.00 95.62 661 LEU A O 1
ATOM 5330 N N . GLY A 1 662 ? 1.029 3.111 -22.980 1.00 90.38 662 GLY A N 1
ATOM 5331 C CA . GLY A 1 662 ? 0.197 4.314 -22.896 1.00 90.38 662 GLY A CA 1
ATOM 5332 C C . GLY A 1 662 ? -1.011 4.128 -21.981 1.00 90.38 662 GLY A C 1
ATOM 5333 O O . GLY A 1 662 ? -1.015 3.234 -21.142 1.00 90.38 662 GLY A O 1
ATOM 5334 N N . GLU A 1 663 ? -2.020 4.977 -22.144 1.00 90.25 663 GLU A N 1
ATOM 5335 C CA . GLU A 1 663 ? -3.317 4.872 -21.463 1.00 90.25 663 GLU A CA 1
ATOM 5336 C C . GLU A 1 663 ? -4.330 4.174 -22.379 1.00 90.25 663 GLU A C 1
ATOM 5338 O O . GLU A 1 663 ? -4.259 4.317 -23.601 1.00 90.25 663 GLU A O 1
ATOM 5343 N N . GLY A 1 664 ? -5.250 3.409 -21.790 1.00 89.31 664 GLY A N 1
ATOM 5344 C CA . GLY A 1 664 ? -6.439 2.914 -22.483 1.00 89.31 664 GLY A CA 1
ATOM 5345 C C . GLY A 1 664 ? -7.466 4.030 -22.691 1.00 89.31 664 GLY A C 1
ATOM 5346 O O . GLY A 1 664 ? -7.415 5.059 -22.017 1.00 89.31 664 GLY A O 1
ATOM 5347 N N . GLY A 1 665 ? -8.393 3.826 -23.630 1.00 89.62 665 GLY A N 1
ATOM 5348 C CA . GLY A 1 665 ? -9.447 4.803 -23.935 1.00 89.62 665 GLY A CA 1
ATOM 5349 C C . GLY A 1 665 ? -10.581 4.845 -22.907 1.00 89.62 665 GLY A C 1
ATOM 5350 O O . GLY A 1 665 ? -11.203 5.890 -22.740 1.00 89.62 665 GLY A O 1
ATOM 5351 N N . ASP A 1 666 ? -10.818 3.735 -22.208 1.00 94.88 666 ASP A N 1
ATOM 5352 C CA . ASP A 1 666 ? -11.956 3.585 -21.304 1.00 94.88 666 ASP A CA 1
ATOM 5353 C C . ASP A 1 666 ? -11.707 4.226 -19.934 1.00 94.88 666 ASP A C 1
ATOM 5355 O O . ASP A 1 666 ? -10.586 4.238 -19.406 1.00 94.88 666 ASP A O 1
ATOM 5359 N N . GLU A 1 667 ? -12.782 4.740 -19.350 1.00 96.38 667 GLU A N 1
ATOM 5360 C CA . GLU A 1 667 ? -12.840 5.319 -18.013 1.00 96.38 667 GLU A CA 1
ATOM 5361 C C . GLU A 1 667 ? -13.391 4.295 -17.018 1.00 96.38 667 GLU A C 1
ATOM 5363 O O . GLU A 1 667 ? -14.397 3.631 -17.267 1.00 96.38 667 GLU A O 1
ATOM 5368 N N . TYR A 1 668 ? -12.739 4.183 -15.863 1.00 97.50 668 TYR A N 1
ATOM 5369 C CA . TYR A 1 668 ? -13.080 3.213 -14.830 1.00 97.50 668 TYR A CA 1
ATOM 5370 C C . TYR A 1 668 ? -13.323 3.880 -13.479 1.00 97.50 668 TYR A C 1
ATOM 5372 O O . TYR A 1 668 ? -12.632 4.835 -13.127 1.00 97.50 668 TYR A O 1
ATOM 5380 N N . LEU A 1 669 ? -14.231 3.325 -12.674 1.00 97.62 669 LEU A N 1
ATOM 5381 C CA . LEU A 1 669 ? -14.394 3.699 -11.267 1.00 97.62 669 LEU A CA 1
ATOM 5382 C C . LEU A 1 669 ? -13.692 2.699 -10.334 1.00 97.62 669 LEU A C 1
ATOM 5384 O O . LEU A 1 669 ? -13.990 1.498 -10.407 1.00 97.62 669 LEU A O 1
ATOM 5388 N N . PRO A 1 670 ? -12.813 3.158 -9.419 1.00 96.88 670 PRO A N 1
ATOM 5389 C CA . PRO A 1 670 ? -12.301 2.316 -8.344 1.00 96.88 670 PRO A CA 1
ATOM 5390 C C . PRO A 1 670 ? -13.432 1.940 -7.378 1.00 96.88 670 PRO A C 1
ATOM 5392 O O . PRO A 1 670 ? -14.167 2.798 -6.897 1.00 96.88 670 PRO A O 1
ATOM 5395 N N . GLN A 1 671 ? -13.560 0.649 -7.087 1.00 95.88 671 GLN A N 1
ATOM 5396 C CA . GLN A 1 671 ? -14.566 0.101 -6.168 1.00 95.88 671 GLN A CA 1
ATOM 5397 C C . GLN A 1 671 ? -14.061 0.107 -4.714 1.00 95.88 671 GLN A C 1
ATOM 5399 O O . GLN A 1 671 ? -12.899 0.429 -4.469 1.00 95.88 671 GLN A O 1
ATOM 5404 N N . GLN A 1 672 ? -14.866 -0.319 -3.729 1.00 93.88 672 GLN A N 1
ATOM 5405 C CA . GLN A 1 672 ? -14.477 -0.315 -2.299 1.00 93.88 672 GLN A CA 1
ATOM 5406 C C . GLN A 1 672 ? -13.158 -1.046 -1.987 1.00 93.88 672 GLN A C 1
ATOM 5408 O O . GLN A 1 672 ? -12.423 -0.653 -1.081 1.00 93.88 672 GLN A O 1
ATOM 5413 N N . SER A 1 673 ? -12.807 -2.067 -2.777 1.00 92.31 673 SER A N 1
ATOM 5414 C CA . SER A 1 673 ? -11.508 -2.758 -2.685 1.00 92.31 673 SER A CA 1
ATOM 5415 C C . SER A 1 673 ? -10.295 -1.883 -3.050 1.00 92.31 673 SER A C 1
ATOM 5417 O O . SER A 1 673 ? -9.157 -2.331 -2.897 1.00 92.31 673 SER A O 1
ATOM 5419 N N . ILE A 1 674 ? -10.528 -0.667 -3.566 1.00 95.06 674 I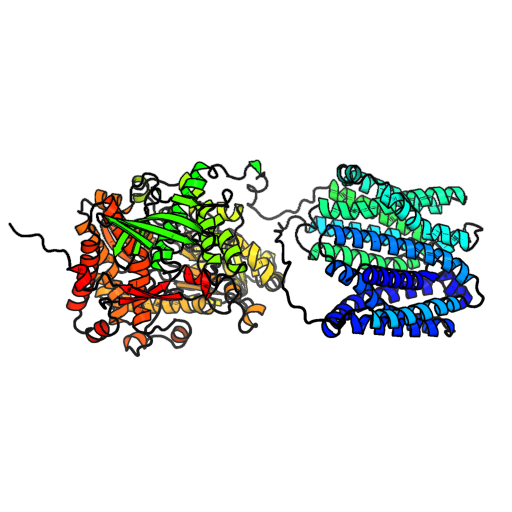LE A N 1
ATOM 5420 C CA . ILE A 1 674 ? -9.593 0.316 -4.145 1.00 95.06 674 ILE A CA 1
ATOM 5421 C C . ILE A 1 674 ? -9.005 -0.140 -5.485 1.00 95.06 674 ILE A C 1
ATOM 5423 O O . ILE A 1 674 ? -8.875 0.641 -6.420 1.00 95.06 674 ILE A O 1
ATOM 5427 N N . ARG A 1 675 ? -8.665 -1.422 -5.580 1.00 95.62 675 ARG A N 1
ATOM 5428 C CA . ARG A 1 675 ? -7.860 -2.000 -6.654 1.00 95.62 675 ARG A CA 1
ATOM 5429 C C . ARG A 1 675 ? -8.647 -2.717 -7.755 1.00 95.62 675 ARG A C 1
ATOM 5431 O O . ARG A 1 675 ? -8.044 -3.248 -8.682 1.00 95.62 675 ARG A O 1
ATOM 5438 N N . THR A 1 676 ? -9.965 -2.816 -7.595 1.00 96.25 676 THR A N 1
ATOM 5439 C CA . THR A 1 676 ? -10.886 -3.347 -8.609 1.00 96.25 676 THR A CA 1
ATOM 5440 C C . THR A 1 676 ? -11.577 -2.174 -9.277 1.00 96.25 676 THR A C 1
ATOM 5442 O O . THR A 1 676 ? -12.060 -1.276 -8.589 1.00 96.25 676 THR A O 1
ATOM 5445 N N . PHE A 1 677 ? -11.626 -2.202 -10.599 1.00 97.88 677 PHE A N 1
ATOM 5446 C CA . PHE A 1 677 ? -12.058 -1.114 -11.457 1.00 97.88 677 PHE A CA 1
ATOM 5447 C C . PHE A 1 677 ? -13.234 -1.587 -12.310 1.00 97.88 677 PHE A C 1
ATOM 5449 O O . PHE A 1 677 ? -13.107 -2.572 -13.037 1.00 97.88 677 PHE A O 1
ATOM 5456 N N . VAL A 1 678 ? -14.370 -0.896 -12.215 1.00 97.69 678 VAL A N 1
ATOM 5457 C CA . VAL A 1 678 ? -15.546 -1.148 -13.067 1.00 97.69 678 VAL A CA 1
ATOM 5458 C C . VAL A 1 678 ? -15.509 -0.188 -14.243 1.00 97.69 678 VAL A C 1
ATOM 5460 O O . VAL A 1 678 ? -15.286 1.008 -14.049 1.00 97.69 678 VAL A O 1
ATOM 5463 N N . ASN A 1 679 ? -15.693 -0.713 -15.450 1.00 97.44 679 ASN A N 1
ATOM 5464 C CA . ASN A 1 679 ? -15.662 0.069 -16.677 1.00 97.44 679 ASN A CA 1
ATOM 5465 C C . ASN A 1 679 ? -16.951 0.891 -16.825 1.00 97.44 679 ASN A C 1
ATOM 5467 O O . ASN A 1 679 ? -18.053 0.342 -16.824 1.00 97.44 679 ASN A O 1
ATOM 5471 N N . MET A 1 680 ? -16.806 2.209 -16.943 1.00 96.62 680 MET A N 1
ATOM 5472 C CA . MET A 1 680 ? -17.921 3.147 -17.094 1.00 96.62 680 MET A CA 1
ATOM 5473 C C . MET A 1 680 ? -18.172 3.538 -18.550 1.00 96.62 680 MET A C 1
ATOM 5475 O O . MET A 1 680 ? -19.261 4.011 -18.869 1.00 96.62 680 MET A O 1
ATOM 5479 N N . SER A 1 681 ? -17.194 3.333 -19.436 1.00 95.69 681 SER A N 1
ATOM 5480 C CA . SER A 1 681 ? -17.336 3.575 -20.876 1.00 95.69 681 SER A CA 1
ATOM 5481 C C . SER A 1 681 ? -18.095 2.444 -21.570 1.00 95.69 681 SER A C 1
ATOM 5483 O O . SER A 1 681 ? -18.913 2.702 -22.450 1.00 95.69 681 SER A O 1
ATOM 5485 N N . ASN A 1 682 ? -17.853 1.198 -21.161 1.00 95.31 682 ASN A N 1
ATOM 5486 C CA . ASN A 1 682 ? -18.591 0.026 -21.610 1.00 95.31 682 ASN A CA 1
ATOM 5487 C C . ASN A 1 682 ? -18.812 -0.941 -20.439 1.00 95.31 682 ASN A C 1
ATOM 5489 O O . ASN A 1 682 ? -17.892 -1.631 -20.002 1.00 95.31 682 ASN A O 1
ATOM 5493 N N . LYS A 1 683 ? -20.061 -1.012 -19.975 1.00 94.19 683 LYS A N 1
ATOM 5494 C CA . LYS A 1 683 ? -20.477 -1.830 -18.833 1.00 94.19 683 LYS A CA 1
ATOM 5495 C C . LYS A 1 683 ? -20.431 -3.338 -19.093 1.00 94.19 683 LYS A C 1
ATOM 5497 O O . LYS A 1 683 ? -20.409 -4.096 -18.135 1.00 94.19 683 LYS A O 1
ATOM 5502 N N . GLU A 1 684 ? -20.388 -3.793 -20.341 1.00 93.81 684 GLU A N 1
ATOM 5503 C CA . GLU A 1 684 ? -20.319 -5.228 -20.666 1.00 93.81 684 GLU A CA 1
ATOM 5504 C C . GLU A 1 684 ? -18.894 -5.796 -20.534 1.00 93.81 684 GLU A C 1
ATOM 5506 O O . GLU A 1 684 ? -18.712 -7.015 -20.472 1.00 93.81 684 GLU A O 1
ATOM 5511 N N . LYS A 1 685 ? -17.877 -4.921 -20.482 1.00 96.75 685 LYS A N 1
ATOM 5512 C CA . LYS A 1 685 ? -16.462 -5.292 -20.328 1.00 96.75 685 LYS A CA 1
ATOM 5513 C C . LYS A 1 685 ? -16.132 -5.776 -18.922 1.00 96.75 685 LYS A C 1
ATOM 5515 O O . LYS A 1 685 ? -16.830 -5.469 -17.955 1.00 96.75 685 LYS A O 1
ATOM 5520 N N . TYR A 1 686 ? -15.031 -6.510 -18.806 1.00 97.62 686 TYR A N 1
ATOM 5521 C CA . TYR A 1 686 ? -14.607 -7.089 -17.541 1.00 97.62 686 TYR A CA 1
ATOM 5522 C C . TYR A 1 686 ? -14.310 -6.021 -16.481 1.00 97.62 686 TYR A C 1
ATOM 5524 O O . TYR A 1 686 ? -13.768 -4.945 -16.749 1.00 97.62 686 TYR A O 1
ATOM 5532 N N . HIS A 1 687 ? -14.602 -6.353 -15.226 1.00 97.38 687 HIS A N 1
ATOM 5533 C CA . HIS A 1 687 ? -14.012 -5.651 -14.097 1.00 97.38 687 HIS A CA 1
ATOM 5534 C C . HIS A 1 687 ? -12.522 -5.998 -14.036 1.00 97.38 687 HIS A C 1
ATOM 5536 O O . HIS A 1 687 ? -12.142 -7.169 -14.080 1.00 97.38 687 HIS A O 1
ATOM 5542 N N . VAL A 1 688 ? -11.670 -4.987 -13.891 1.00 97.94 688 VAL A N 1
ATOM 5543 C CA . VAL A 1 688 ? -10.215 -5.169 -13.885 1.00 97.94 688 VAL A CA 1
ATOM 5544 C C . VAL A 1 688 ? -9.702 -5.030 -12.459 1.00 97.94 688 VAL A C 1
ATOM 5546 O O . VAL A 1 688 ? -9.884 -3.991 -11.828 1.00 97.94 688 VAL A O 1
ATOM 5549 N N . LYS A 1 689 ? -9.046 -6.058 -11.927 1.00 98.06 689 LYS A N 1
ATOM 5550 C CA . LYS A 1 689 ? -8.420 -6.038 -10.599 1.00 98.06 689 LYS A CA 1
ATOM 5551 C C . LYS A 1 689 ? -6.904 -6.036 -10.750 1.00 98.06 689 LYS A C 1
ATOM 5553 O O . LYS A 1 689 ? -6.339 -6.886 -11.434 1.00 98.06 689 LYS A O 1
ATOM 5558 N N . LEU A 1 690 ? -6.252 -5.065 -10.118 1.00 97.75 690 LEU A N 1
ATOM 5559 C CA . LEU A 1 690 ? -4.823 -4.784 -10.280 1.00 97.75 690 LEU A CA 1
ATOM 5560 C C . LEU A 1 690 ? -4.106 -4.793 -8.927 1.00 97.75 690 LEU A C 1
ATOM 5562 O O . LEU A 1 690 ? -4.715 -4.465 -7.914 1.00 97.75 690 LEU A O 1
ATOM 5566 N N . PRO A 1 691 ? -2.808 -5.112 -8.858 1.00 96.62 691 PRO A N 1
ATOM 5567 C CA . PRO A 1 691 ? -2.028 -4.882 -7.657 1.00 96.62 691 PRO A CA 1
ATOM 5568 C C . PRO A 1 691 ? -1.929 -3.390 -7.347 1.00 96.62 691 PRO A C 1
ATOM 5570 O O . PRO A 1 691 ? -1.628 -2.569 -8.217 1.00 96.62 691 PRO A O 1
ATOM 5573 N N . MET A 1 692 ? -2.122 -3.047 -6.079 1.00 95.69 692 MET A N 1
ATOM 5574 C CA . MET A 1 692 ? -1.776 -1.747 -5.521 1.00 95.69 692 MET A CA 1
ATOM 5575 C C . MET A 1 692 ? -1.091 -1.991 -4.180 1.00 95.69 692 MET A C 1
ATOM 5577 O O . MET A 1 692 ? -1.746 -2.358 -3.213 1.00 95.69 692 MET A O 1
ATOM 5581 N N . SER A 1 693 ? 0.225 -1.801 -4.102 1.00 95.06 693 SER A N 1
ATOM 5582 C CA . SER A 1 693 ? 1.050 -2.028 -2.902 1.00 95.06 693 SER A CA 1
ATOM 5583 C C . SER A 1 693 ? 0.812 -0.997 -1.780 1.00 95.06 693 SER A C 1
ATOM 5585 O O . SER A 1 693 ? 1.751 -0.445 -1.211 1.00 95.06 693 SER A O 1
ATOM 5587 N N . ILE A 1 694 ? -0.453 -0.730 -1.458 1.00 95.94 694 ILE A N 1
ATOM 5588 C CA . ILE A 1 694 ? -0.908 0.010 -0.283 1.00 95.94 694 ILE A CA 1
ATOM 5589 C C . ILE A 1 694 ? -1.320 -0.977 0.811 1.00 95.94 694 ILE A C 1
ATOM 5591 O O . ILE A 1 694 ? -1.946 -1.999 0.526 1.00 95.94 694 ILE A O 1
ATOM 5595 N N . LEU A 1 695 ? -1.014 -0.657 2.064 1.00 94.94 695 LEU A N 1
ATOM 5596 C CA . LEU A 1 695 ? -1.538 -1.380 3.221 1.00 94.94 695 LEU A CA 1
ATOM 5597 C C . LEU A 1 695 ? -2.872 -0.745 3.620 1.00 94.94 695 LEU A C 1
ATOM 5599 O O . LEU A 1 695 ? -2.932 0.449 3.914 1.00 94.94 695 LEU A O 1
ATOM 5603 N N . ASN A 1 696 ? -3.956 -1.516 3.585 1.00 94.62 696 ASN A N 1
ATOM 5604 C CA . ASN A 1 696 ? -5.274 -1.031 3.992 1.00 94.62 696 ASN A CA 1
ATOM 5605 C C . ASN A 1 696 ? -6.001 -2.124 4.761 1.00 94.62 696 ASN A C 1
ATOM 5607 O O . ASN A 1 696 ? -6.163 -3.221 4.221 1.00 94.62 696 ASN A O 1
ATOM 5611 N N . THR A 1 697 ? -6.501 -1.819 5.960 1.00 91.38 697 THR A N 1
ATOM 5612 C CA . THR A 1 697 ? -6.979 -2.814 6.937 1.00 91.38 697 THR A CA 1
ATOM 5613 C C . THR A 1 697 ? -5.843 -3.772 7.329 1.00 91.38 697 THR A C 1
ATOM 5615 O O . THR A 1 697 ? -4.797 -3.305 7.769 1.00 91.38 697 THR A O 1
ATOM 5618 N N . LEU A 1 698 ? -6.000 -5.088 7.156 1.00 90.06 698 LEU A N 1
ATOM 5619 C CA . LEU A 1 698 ? -5.029 -6.088 7.607 1.00 90.06 698 LEU A CA 1
ATOM 5620 C C . LEU A 1 698 ? -3.910 -6.390 6.602 1.00 90.06 698 LEU A C 1
ATOM 5622 O O . LEU A 1 698 ? -2.801 -6.681 7.033 1.00 90.06 698 LEU A O 1
ATOM 5626 N N . VAL A 1 699 ? -4.156 -6.251 5.296 1.00 92.50 699 VAL A N 1
ATOM 5627 C CA . VAL A 1 699 ? -3.252 -6.758 4.244 1.00 92.50 699 VAL A CA 1
ATOM 5628 C C . VAL A 1 699 ? -2.806 -5.687 3.248 1.00 92.50 699 VAL A C 1
ATOM 5630 O O . VAL A 1 699 ? -3.510 -4.694 3.008 1.00 92.50 699 VAL A O 1
ATOM 5633 N N . TYR A 1 700 ? -1.645 -5.908 2.627 1.00 94.56 700 TYR A N 1
ATOM 5634 C CA . TYR A 1 700 ? -1.251 -5.193 1.415 1.00 94.56 700 TYR A CA 1
ATOM 5635 C C . TYR A 1 700 ? -2.164 -5.586 0.253 1.00 94.56 700 TYR A C 1
ATOM 5637 O O . TYR A 1 700 ? -2.540 -6.744 0.089 1.00 94.56 700 TYR A O 1
ATOM 5645 N N . ARG A 1 701 ? -2.540 -4.616 -0.582 1.00 94.62 701 ARG A N 1
ATOM 5646 C CA . ARG A 1 701 ? -3.487 -4.828 -1.686 1.00 94.62 701 ARG A CA 1
ATOM 5647 C C . ARG A 1 701 ? -2.803 -5.326 -2.974 1.00 94.62 701 ARG A C 1
ATOM 5649 O O . ARG A 1 701 ? -3.144 -4.874 -4.067 1.00 94.62 701 ARG A O 1
ATOM 5656 N N . GLY A 1 702 ? -1.923 -6.327 -2.871 1.00 93.62 702 GLY A N 1
ATOM 5657 C CA . GLY A 1 702 ? -1.278 -7.028 -3.998 1.00 93.62 702 GLY A CA 1
ATOM 5658 C C . GLY A 1 702 ? -2.024 -8.283 -4.499 1.00 93.62 702 GLY A C 1
ATOM 5659 O O . GLY A 1 702 ? -2.981 -8.743 -3.876 1.00 93.62 702 GLY A O 1
ATOM 5660 N N . LEU A 1 703 ? -1.640 -8.834 -5.651 1.00 93.12 703 LEU A N 1
ATOM 5661 C CA . LEU A 1 703 ? -2.210 -10.090 -6.166 1.00 93.12 703 LEU A CA 1
ATOM 5662 C C . LEU A 1 703 ? -1.266 -11.274 -5.888 1.00 93.12 703 LEU A C 1
ATOM 5664 O O . LEU A 1 703 ? -0.163 -11.260 -6.426 1.00 93.12 703 LEU A O 1
ATOM 5668 N N . PRO A 1 704 ? -1.659 -12.300 -5.104 1.00 89.81 704 PRO A N 1
ATOM 5669 C CA . PRO A 1 704 ? -0.833 -13.491 -4.882 1.00 89.81 704 PRO A CA 1
ATOM 5670 C C . PRO A 1 704 ? -0.601 -14.214 -6.196 1.00 89.81 704 PRO A C 1
ATOM 5672 O O . PRO A 1 704 ? -1.571 -14.611 -6.843 1.00 89.81 704 PRO A O 1
ATOM 5675 N N . GLY A 1 705 ? 0.660 -14.393 -6.593 1.00 87.62 705 GLY A N 1
ATOM 5676 C CA . GLY A 1 705 ? 0.995 -15.018 -7.873 1.00 87.62 705 GLY A CA 1
ATOM 5677 C C . GLY A 1 705 ? 0.402 -16.422 -8.001 1.00 87.62 705 GLY A C 1
ATOM 5678 O O . GLY A 1 705 ? -0.299 -16.714 -8.966 1.00 87.62 705 GLY A O 1
ATOM 5679 N N . GLU A 1 706 ? 0.576 -17.265 -6.980 1.00 87.62 706 GLU A N 1
ATOM 5680 C CA . GLU A 1 706 ? 0.045 -18.636 -6.966 1.00 87.62 706 GLU A CA 1
ATOM 5681 C C . GLU A 1 706 ? -1.484 -18.701 -7.095 1.00 87.62 706 GLU A C 1
ATOM 5683 O O . GLU A 1 706 ? -1.996 -19.525 -7.855 1.00 87.62 706 GLU A O 1
ATOM 5688 N N . ARG A 1 707 ? -2.208 -17.785 -6.434 1.00 89.62 707 ARG A N 1
ATOM 5689 C CA . ARG A 1 707 ? -3.673 -17.689 -6.510 1.00 89.62 707 ARG A CA 1
ATOM 5690 C C . ARG A 1 707 ? -4.102 -17.148 -7.866 1.00 89.62 707 ARG A C 1
ATOM 5692 O O . ARG A 1 707 ? -4.906 -17.765 -8.547 1.00 89.62 707 ARG A O 1
ATOM 5699 N N . THR A 1 708 ? -3.494 -16.053 -8.313 1.00 90.69 708 THR A N 1
ATOM 5700 C CA . THR A 1 708 ? -3.782 -15.415 -9.608 1.00 90.69 708 THR A CA 1
ATOM 5701 C C . THR A 1 708 ? -3.712 -16.420 -10.750 1.00 90.69 708 THR A C 1
ATOM 5703 O O . THR A 1 708 ? -4.560 -16.410 -11.638 1.00 90.69 708 THR A O 1
ATOM 5706 N N . VAL A 1 709 ? -2.742 -17.331 -10.714 1.00 92.19 709 VAL A N 1
ATOM 5707 C CA . VAL A 1 709 ? -2.596 -18.327 -11.768 1.00 92.19 709 VAL A CA 1
ATOM 5708 C C . VAL A 1 709 ? -3.729 -19.371 -11.780 1.00 92.19 709 VAL A C 1
ATOM 5710 O O . VAL A 1 709 ? -4.118 -19.815 -12.856 1.00 92.19 709 VAL A O 1
ATOM 5713 N N . ILE A 1 710 ? -4.275 -19.768 -10.627 1.00 93.75 710 ILE A N 1
ATOM 5714 C CA . ILE A 1 710 ? -5.349 -20.779 -10.566 1.00 93.75 710 ILE A CA 1
ATOM 5715 C C . ILE A 1 710 ? -6.765 -20.191 -10.611 1.00 93.75 710 ILE A C 1
ATOM 5717 O O . ILE A 1 710 ? -7.732 -20.947 -10.647 1.00 93.75 710 ILE A O 1
ATOM 5721 N N . ALA A 1 711 ? -6.918 -18.864 -10.606 1.00 94.38 711 ALA A N 1
ATOM 5722 C CA . ALA A 1 711 ? -8.228 -18.211 -10.531 1.00 94.38 711 ALA A CA 1
ATOM 5723 C C . ALA A 1 711 ? -9.237 -18.673 -11.607 1.00 94.38 711 ALA A C 1
ATOM 5725 O O . ALA A 1 711 ? -10.394 -18.925 -11.251 1.00 94.38 711 ALA A O 1
ATOM 5726 N N . PRO A 1 712 ? -8.838 -18.880 -12.882 1.00 95.19 712 PRO A N 1
ATOM 5727 C CA . PRO A 1 712 ? -9.759 -19.396 -13.897 1.00 95.19 712 PRO A CA 1
ATOM 5728 C C . PRO A 1 712 ? -10.180 -20.855 -13.657 1.00 95.19 712 PRO A C 1
ATOM 5730 O O . PRO A 1 712 ? -11.319 -21.234 -13.933 1.00 95.19 712 PRO A O 1
ATOM 5733 N N . GLU A 1 713 ? -9.292 -21.673 -13.084 1.00 94.56 713 GLU A N 1
ATOM 5734 C CA . GLU A 1 713 ? -9.576 -23.067 -12.724 1.00 94.56 713 GLU A CA 1
ATOM 5735 C C . GLU A 1 713 ? -10.582 -23.139 -11.566 1.00 94.56 713 GLU A C 1
ATOM 5737 O O . GLU A 1 713 ? -11.583 -23.852 -11.652 1.00 94.56 713 GLU A O 1
ATOM 5742 N N . VAL A 1 714 ? -10.379 -22.320 -10.526 1.00 94.69 714 VAL A N 1
ATOM 5743 C CA . VAL A 1 714 ? -11.321 -22.174 -9.402 1.00 94.69 714 VAL A CA 1
ATOM 5744 C C . VAL A 1 714 ? -12.669 -21.653 -9.896 1.00 94.69 714 VAL A C 1
ATOM 5746 O O . VAL A 1 714 ? -13.711 -22.177 -9.510 1.00 94.69 714 VAL A O 1
ATOM 5749 N N . THR A 1 715 ? -12.667 -20.667 -10.795 1.00 95.19 715 THR A N 1
ATOM 5750 C CA . THR A 1 715 ? -13.888 -20.147 -11.429 1.00 95.19 715 THR A CA 1
ATOM 5751 C C . THR A 1 715 ? -14.657 -21.256 -12.139 1.00 95.19 715 THR A C 1
ATOM 5753 O O . THR A 1 715 ? -15.856 -21.412 -11.911 1.00 95.19 715 THR A O 1
ATOM 5756 N N . THR A 1 716 ? -13.965 -22.059 -12.947 1.00 95.31 716 THR A N 1
ATOM 5757 C CA . THR A 1 716 ? -14.561 -23.188 -13.670 1.00 95.31 716 THR A CA 1
ATOM 5758 C C . THR A 1 716 ? -15.148 -24.210 -12.698 1.00 95.31 716 THR A C 1
ATOM 5760 O O . THR A 1 716 ? -16.285 -24.639 -12.870 1.00 95.31 716 THR A O 1
ATOM 5763 N N . PHE A 1 717 ? -14.424 -24.557 -11.630 1.00 94.56 717 PHE A N 1
ATOM 5764 C CA . PHE A 1 717 ? -14.911 -25.477 -10.600 1.00 94.56 717 PHE A CA 1
ATOM 5765 C C . PHE A 1 717 ? -16.187 -24.965 -9.913 1.00 94.56 717 PHE A C 1
ATOM 5767 O O . PHE A 1 717 ? -17.185 -25.686 -9.848 1.00 94.56 717 PHE A O 1
ATOM 5774 N N . MET A 1 718 ? -16.193 -23.710 -9.456 1.00 95.25 718 MET A N 1
ATOM 5775 C CA . MET A 1 718 ? -17.336 -23.127 -8.744 1.00 95.25 718 MET A CA 1
ATOM 5776 C C . MET A 1 718 ? -18.562 -22.965 -9.646 1.00 95.25 718 MET A C 1
ATOM 5778 O O . MET A 1 718 ? -19.678 -23.259 -9.209 1.00 95.25 718 MET A O 1
ATOM 5782 N N . LYS A 1 719 ? -18.365 -22.556 -10.906 1.00 95.12 719 LYS A N 1
ATOM 5783 C CA . LYS A 1 719 ? -19.444 -22.477 -11.899 1.00 95.12 719 LYS A CA 1
ATOM 5784 C C . LYS A 1 719 ? -19.963 -23.853 -12.299 1.00 95.12 719 LYS A C 1
ATOM 5786 O O . LYS A 1 719 ? -21.167 -24.014 -12.426 1.00 95.12 719 LYS A O 1
ATOM 5791 N N . ASN A 1 720 ? -19.105 -24.865 -12.409 1.00 95.62 720 ASN A N 1
ATOM 5792 C CA . ASN A 1 720 ? -19.553 -26.231 -12.680 1.00 95.62 720 ASN A CA 1
ATOM 5793 C C . ASN A 1 720 ? -20.431 -26.787 -11.552 1.00 95.62 720 ASN A C 1
ATOM 5795 O O . ASN A 1 720 ? -21.366 -27.530 -11.839 1.00 95.62 720 ASN A O 1
ATOM 5799 N N . ILE A 1 721 ? -20.167 -26.436 -10.288 1.00 96.19 721 ILE A N 1
ATOM 5800 C CA . ILE A 1 721 ? -21.076 -26.776 -9.183 1.00 96.19 721 ILE A CA 1
ATOM 5801 C C . ILE A 1 721 ? -22.449 -26.134 -9.410 1.00 96.19 721 ILE A C 1
ATOM 5803 O O . ILE A 1 721 ? -23.452 -26.839 -9.390 1.00 96.19 721 ILE A O 1
ATOM 5807 N N . LEU A 1 722 ? -22.481 -24.824 -9.677 1.00 97.06 722 LEU A N 1
ATOM 5808 C CA . LEU A 1 722 ? -23.717 -24.086 -9.939 1.00 97.06 722 LEU A CA 1
ATOM 5809 C C . LEU A 1 722 ? -24.496 -24.683 -11.120 1.00 97.06 722 LEU A C 1
ATOM 5811 O O . LEU A 1 722 ? -25.681 -24.962 -10.994 1.00 97.06 722 LEU A O 1
ATOM 5815 N N . GLU A 1 723 ? -23.837 -24.917 -12.254 1.00 97.19 723 GLU A N 1
ATOM 5816 C CA . GLU A 1 723 ? -24.485 -25.373 -13.488 1.00 97.19 723 GLU A CA 1
ATOM 5817 C C . GLU A 1 723 ? -25.089 -26.780 -13.388 1.00 97.19 723 GLU A C 1
ATOM 5819 O O . GLU A 1 723 ? -26.059 -27.082 -14.086 1.00 97.19 723 GLU A O 1
ATOM 5824 N N . ASN A 1 724 ? -24.533 -27.632 -12.522 1.00 97.12 724 ASN A N 1
ATOM 5825 C CA . ASN A 1 724 ? -24.980 -29.013 -12.333 1.00 97.12 724 ASN A CA 1
ATOM 5826 C C . ASN A 1 724 ? -25.944 -29.195 -11.149 1.00 97.12 724 ASN A C 1
ATOM 5828 O O . ASN A 1 724 ? -26.405 -30.316 -10.921 1.00 97.12 724 ASN A O 1
ATOM 5832 N N . ASP A 1 725 ? -26.264 -28.130 -10.413 1.00 98.25 725 ASP A N 1
ATOM 5833 C CA . ASP A 1 725 ? -27.203 -28.160 -9.296 1.00 98.25 725 ASP A CA 1
ATOM 5834 C C . ASP A 1 725 ? -28.425 -27.274 -9.578 1.00 98.25 725 ASP A C 1
ATOM 5836 O O . ASP A 1 725 ? -28.361 -26.042 -9.576 1.00 98.25 725 ASP A O 1
ATOM 5840 N N . SER A 1 726 ? -29.580 -27.907 -9.806 1.00 97.88 726 SER A N 1
ATOM 5841 C CA . SER A 1 726 ? -30.820 -27.194 -10.138 1.00 97.88 726 SER A CA 1
ATOM 5842 C C . SER A 1 726 ? -31.320 -26.300 -9.002 1.00 97.88 726 SER A C 1
ATOM 5844 O O . SER A 1 726 ? -31.999 -25.306 -9.251 1.00 97.88 726 SER A O 1
ATOM 5846 N N . PHE A 1 727 ? -31.001 -26.621 -7.745 1.00 98.44 727 PHE A N 1
ATOM 5847 C CA . PHE A 1 727 ? -31.405 -25.787 -6.619 1.00 98.44 727 PHE A CA 1
ATOM 5848 C C . PHE A 1 727 ? -30.611 -24.476 -6.592 1.00 98.44 727 PHE A C 1
ATOM 5850 O O . PHE A 1 727 ? -31.198 -23.408 -6.397 1.00 98.44 727 PHE A O 1
ATOM 5857 N N . LEU A 1 728 ? -29.303 -24.524 -6.844 1.00 98.44 728 LEU A N 1
ATOM 5858 C CA . LEU A 1 728 ? -28.464 -23.331 -6.964 1.00 98.44 728 LEU A CA 1
ATOM 5859 C C . LEU A 1 728 ? -28.812 -22.503 -8.212 1.00 98.44 728 LEU A C 1
ATOM 5861 O O . LEU A 1 728 ? -28.959 -21.279 -8.121 1.00 98.44 728 LEU A O 1
ATOM 5865 N N . LYS A 1 729 ? -28.962 -23.159 -9.367 1.00 98.06 729 LYS A N 1
ATOM 5866 C CA . LYS A 1 729 ? -29.153 -22.496 -10.663 1.00 98.06 729 LYS A CA 1
ATOM 5867 C C . LYS A 1 729 ? -30.571 -21.990 -10.891 1.00 98.06 729 LYS A C 1
ATOM 5869 O O . LYS A 1 729 ? -30.760 -20.817 -11.204 1.00 98.06 729 LYS A O 1
ATOM 5874 N N . ASP A 1 730 ? -31.565 -22.860 -10.762 1.00 97.31 730 ASP A N 1
ATOM 5875 C CA . ASP A 1 730 ? -32.923 -22.555 -11.218 1.00 97.31 730 ASP A CA 1
ATOM 5876 C C . ASP A 1 730 ? -33.748 -21.887 -10.115 1.00 97.31 730 ASP A C 1
ATOM 5878 O O . ASP A 1 730 ? -34.502 -20.949 -10.382 1.00 97.31 730 ASP A O 1
ATOM 5882 N N . GLU A 1 731 ? -33.585 -22.335 -8.867 1.00 97.25 731 GLU A N 1
ATOM 5883 C CA . GLU A 1 731 ? -34.357 -21.818 -7.734 1.00 97.25 731 GLU A CA 1
ATOM 5884 C C . GLU A 1 731 ? -33.680 -20.632 -7.047 1.00 97.25 731 GLU A C 1
ATOM 5886 O O . GLU A 1 731 ? -34.275 -19.556 -6.957 1.00 97.25 731 GLU A O 1
ATOM 5891 N N . CYS A 1 732 ? -32.435 -20.794 -6.585 1.00 97.69 732 CYS A N 1
ATOM 5892 C CA . CYS A 1 732 ? -31.692 -19.696 -5.961 1.00 97.69 732 CYS A CA 1
ATOM 5893 C C . CYS A 1 732 ? -31.299 -18.621 -6.984 1.00 97.69 732 CYS A C 1
ATOM 5895 O O . CYS A 1 732 ? -31.165 -17.452 -6.618 1.00 97.69 732 CYS A O 1
ATOM 5897 N N . ARG A 1 733 ? -31.111 -19.006 -8.258 1.00 97.12 733 ARG A N 1
ATOM 5898 C CA . ARG A 1 733 ? -30.582 -18.143 -9.332 1.00 97.12 733 ARG A CA 1
ATOM 5899 C C . ARG A 1 733 ? -29.304 -17.419 -8.904 1.00 97.12 733 ARG A C 1
ATOM 5901 O O . ARG A 1 733 ? -29.128 -16.226 -9.168 1.00 97.12 733 ARG A O 1
ATOM 5908 N N . LEU A 1 734 ? -28.434 -18.139 -8.198 1.00 97.69 734 LEU A N 1
ATOM 5909 C CA . LEU A 1 734 ? -27.160 -17.607 -7.734 1.00 97.69 734 LEU A CA 1
ATOM 5910 C C . LEU A 1 734 ? -26.335 -17.152 -8.942 1.00 97.69 734 LEU A C 1
ATOM 5912 O O . LEU A 1 734 ? -26.098 -17.945 -9.848 1.00 97.69 734 LEU A O 1
ATOM 5916 N N . GLY A 1 735 ? -25.879 -15.899 -8.945 1.00 97.06 735 GLY A N 1
ATOM 5917 C CA . GLY A 1 735 ? -24.886 -15.451 -9.924 1.00 97.06 735 GLY A CA 1
ATOM 5918 C C . GLY A 1 735 ? -23.468 -15.587 -9.379 1.00 97.06 735 GLY A C 1
ATOM 5919 O O . GLY A 1 735 ? -23.223 -15.404 -8.183 1.00 97.06 735 GLY A O 1
ATOM 5920 N N . LEU A 1 736 ? -22.521 -15.880 -10.263 1.00 96.94 736 LEU A N 1
ATOM 5921 C CA . LEU A 1 736 ? -21.107 -16.039 -9.934 1.00 96.94 736 LEU A CA 1
ATOM 5922 C C . LEU A 1 736 ? -20.263 -15.217 -10.908 1.00 96.94 736 LEU A C 1
ATOM 5924 O O . LEU A 1 736 ? -20.120 -15.602 -12.065 1.00 96.94 736 LEU A O 1
ATOM 5928 N N . LEU A 1 737 ? -19.665 -14.122 -10.426 1.00 96.06 737 LEU A N 1
ATOM 5929 C CA . LEU A 1 737 ? -18.747 -13.303 -11.224 1.00 96.06 737 LEU A CA 1
ATOM 5930 C C . LEU A 1 737 ? -17.344 -13.910 -11.207 1.00 96.06 737 LEU A C 1
ATOM 5932 O O . LEU A 1 737 ? -16.539 -13.651 -10.304 1.00 96.06 737 LEU A O 1
ATOM 5936 N N . GLY A 1 738 ? -17.074 -14.721 -12.221 1.00 94.56 738 GLY A N 1
ATOM 5937 C CA . GLY A 1 738 ? -15.847 -15.468 -12.423 1.00 94.56 738 GLY A CA 1
ATOM 5938 C C . GLY A 1 738 ? -14.644 -14.614 -12.778 1.00 94.56 738 GLY A C 1
ATOM 5939 O O . GLY A 1 738 ? -14.737 -13.623 -13.499 1.00 94.56 738 GLY A O 1
ATOM 5940 N N . GLU A 1 739 ? -13.485 -15.038 -12.289 1.00 96.38 739 GLU A N 1
ATOM 5941 C CA . GLU A 1 739 ? -12.168 -14.496 -12.623 1.00 96.38 739 GLU A CA 1
ATOM 5942 C C . GLU A 1 739 ? -11.633 -15.273 -13.835 1.00 96.38 739 GLU A C 1
ATOM 5944 O O . GLU A 1 739 ? -10.844 -16.208 -13.705 1.00 96.38 739 GLU A O 1
ATOM 5949 N N . VAL A 1 740 ? -12.155 -14.930 -15.017 1.00 96.69 740 VAL A N 1
ATOM 5950 C CA . VAL A 1 740 ? -12.075 -15.748 -16.244 1.00 96.69 740 VAL A CA 1
ATOM 5951 C C . VAL A 1 740 ? -10.734 -15.683 -16.970 1.00 96.69 740 VAL A C 1
ATOM 5953 O O . VAL A 1 740 ? -10.412 -16.587 -17.741 1.00 96.69 740 VAL A O 1
ATOM 5956 N N . ALA A 1 741 ? -9.943 -14.638 -16.729 1.00 97.81 741 ALA A N 1
ATOM 5957 C CA . ALA A 1 741 ? -8.589 -14.509 -17.253 1.00 97.81 741 ALA A CA 1
ATOM 5958 C C . ALA A 1 741 ? -7.685 -13.782 -16.261 1.00 97.81 741 ALA A C 1
ATOM 5960 O O . ALA A 1 741 ? -8.116 -12.865 -15.555 1.00 97.81 741 ALA A O 1
ATOM 5961 N N . THR A 1 742 ? -6.408 -14.150 -16.241 1.00 97.69 742 THR A N 1
ATOM 5962 C CA . THR A 1 742 ? -5.397 -13.542 -15.382 1.00 97.69 742 THR A CA 1
ATOM 5963 C C . THR A 1 742 ? -4.039 -13.453 -16.068 1.00 97.69 742 THR A C 1
ATOM 5965 O O . THR A 1 742 ? -3.713 -14.213 -16.982 1.00 97.69 742 THR A O 1
ATOM 5968 N N . MET A 1 743 ? -3.213 -12.519 -15.600 1.00 97.56 743 MET A N 1
ATOM 5969 C CA . MET A 1 743 ? -1.773 -12.545 -15.845 1.00 97.56 743 MET A CA 1
ATOM 5970 C C . MET A 1 743 ? -0.999 -12.336 -14.554 1.00 97.56 743 MET A C 1
ATOM 5972 O O . MET A 1 743 ? -1.416 -11.560 -13.695 1.00 97.56 743 MET A O 1
ATOM 5976 N N . ASN A 1 744 ? 0.165 -12.975 -14.464 1.00 97.00 744 ASN A N 1
ATOM 5977 C CA . ASN A 1 744 ? 1.113 -12.801 -13.367 1.00 97.00 744 ASN A CA 1
ATOM 5978 C C . ASN A 1 744 ? 2.538 -12.606 -13.900 1.00 97.00 744 ASN A C 1
ATOM 5980 O O . ASN A 1 744 ? 2.928 -13.251 -14.882 1.00 97.00 744 ASN A O 1
ATOM 5984 N N . VAL A 1 745 ? 3.307 -11.742 -13.236 1.00 97.25 745 VAL A N 1
ATOM 5985 C CA . VAL A 1 745 ? 4.737 -11.526 -13.485 1.00 97.25 745 VAL A CA 1
ATOM 5986 C C . VAL A 1 745 ? 5.475 -11.559 -12.150 1.00 97.25 745 VAL A C 1
ATOM 5988 O O . VAL A 1 745 ? 5.388 -10.621 -11.355 1.00 97.25 745 VAL A O 1
ATOM 5991 N N . ASP A 1 746 ? 6.236 -12.624 -11.919 1.00 95.12 746 ASP A N 1
ATOM 5992 C CA . ASP A 1 746 ? 7.037 -12.748 -10.704 1.00 95.12 746 ASP A CA 1
ATOM 5993 C C . ASP A 1 746 ? 8.229 -11.787 -10.743 1.00 95.12 746 ASP A C 1
ATOM 5995 O O . ASP A 1 746 ? 8.901 -11.639 -11.766 1.00 95.12 746 ASP A O 1
ATOM 5999 N N . GLN A 1 747 ? 8.537 -11.149 -9.611 1.00 94.69 747 GLN A N 1
ATOM 6000 C CA . GLN A 1 747 ? 9.774 -10.382 -9.487 1.00 94.69 747 GLN A CA 1
ATOM 6001 C C . GLN A 1 747 ? 10.931 -11.376 -9.266 1.00 94.69 747 GLN A C 1
ATOM 6003 O O . GLN A 1 747 ? 10.966 -12.029 -8.217 1.00 94.69 747 GLN A O 1
ATOM 6008 N N . PRO A 1 748 ? 11.899 -11.508 -10.198 1.00 91.12 748 PRO A N 1
ATOM 6009 C CA . PRO A 1 748 ? 12.825 -12.647 -10.188 1.00 91.12 748 PRO A CA 1
ATOM 6010 C C . PRO A 1 748 ? 13.715 -12.734 -8.944 1.00 91.12 748 PRO A C 1
ATOM 6012 O O . PRO A 1 748 ? 14.091 -13.819 -8.508 1.00 91.12 748 PRO A O 1
ATOM 6015 N N . THR A 1 749 ? 14.076 -11.586 -8.368 1.00 93.06 749 THR A N 1
ATOM 6016 C CA . THR A 1 749 ? 14.940 -11.518 -7.184 1.00 93.06 749 THR A CA 1
ATOM 6017 C C . THR A 1 749 ? 14.170 -11.871 -5.917 1.00 93.06 749 THR A C 1
ATOM 6019 O O . THR A 1 749 ? 14.669 -12.663 -5.126 1.00 93.06 749 THR A O 1
ATOM 6022 N N . PHE A 1 750 ? 12.967 -11.325 -5.719 1.00 93.38 750 PHE A N 1
ATOM 6023 C CA . PHE A 1 750 ? 12.137 -11.631 -4.553 1.00 93.38 750 PHE A CA 1
ATOM 6024 C C . PHE A 1 750 ? 11.622 -13.066 -4.591 1.00 93.38 750 PHE A C 1
ATOM 6026 O O . PHE A 1 750 ? 11.677 -13.739 -3.569 1.00 93.38 750 PHE A O 1
ATOM 6033 N N . HIS A 1 751 ? 11.238 -13.571 -5.764 1.00 90.94 751 HIS A N 1
ATOM 6034 C CA . HIS A 1 751 ? 10.820 -14.964 -5.926 1.00 90.94 751 HIS A CA 1
ATOM 6035 C C . HIS A 1 751 ? 11.942 -15.962 -5.574 1.00 90.94 751 HIS A C 1
ATOM 6037 O O . HIS A 1 751 ? 11.682 -17.056 -5.085 1.00 90.94 751 HIS A O 1
ATOM 6043 N N . ALA A 1 752 ? 13.212 -15.582 -5.765 1.00 93.25 752 ALA A N 1
ATOM 6044 C CA . ALA A 1 752 ? 14.361 -16.399 -5.369 1.00 93.25 752 ALA A CA 1
ATOM 6045 C C . ALA A 1 752 ? 14.698 -16.322 -3.863 1.00 93.25 752 ALA A C 1
ATOM 6047 O O . ALA A 1 752 ? 15.509 -17.115 -3.372 1.00 93.25 752 ALA A O 1
ATOM 6048 N N . VAL A 1 753 ? 14.121 -15.374 -3.117 1.00 93.50 753 VAL A N 1
ATOM 6049 C CA . VAL A 1 753 ? 14.343 -15.225 -1.674 1.00 93.50 753 VAL A CA 1
ATOM 6050 C C . VAL A 1 753 ? 13.345 -16.103 -0.922 1.00 93.50 753 VAL A C 1
ATOM 6052 O O . VAL A 1 753 ? 12.147 -15.848 -0.904 1.00 93.50 753 VAL A O 1
ATOM 6055 N N . LYS A 1 754 ? 13.851 -17.145 -0.256 1.00 92.81 754 LYS A N 1
ATOM 6056 C CA . LYS A 1 754 ? 13.027 -17.994 0.612 1.00 92.81 754 LYS A CA 1
ATOM 6057 C C . LYS A 1 754 ? 12.509 -17.185 1.807 1.00 92.81 754 LYS A C 1
ATOM 6059 O O . LYS A 1 754 ? 13.321 -16.583 2.508 1.00 92.81 754 LYS A O 1
ATOM 6064 N N . GLY A 1 755 ? 11.199 -17.232 2.050 1.00 90.94 755 GLY A N 1
ATOM 6065 C CA . GLY A 1 755 ? 10.554 -16.442 3.105 1.00 90.94 755 GLY A CA 1
ATOM 6066 C C . GLY A 1 755 ? 10.610 -14.940 2.817 1.00 90.94 755 GLY A C 1
ATOM 6067 O O . GLY A 1 755 ? 10.808 -14.139 3.727 1.00 90.94 755 GLY A O 1
ATOM 6068 N N . ALA A 1 756 ? 10.566 -14.549 1.537 1.00 93.88 756 ALA A N 1
ATOM 6069 C CA . ALA A 1 756 ? 10.402 -13.148 1.178 1.00 93.88 756 ALA A CA 1
ATOM 6070 C C . ALA A 1 756 ? 9.054 -12.651 1.710 1.00 93.88 756 ALA A C 1
ATOM 6072 O O . ALA A 1 756 ? 8.070 -13.377 1.576 1.00 93.88 756 ALA A O 1
ATOM 6073 N N . PRO A 1 757 ? 8.984 -11.417 2.232 1.00 95.06 757 PRO A N 1
ATOM 6074 C CA . PRO A 1 757 ? 7.709 -10.877 2.653 1.00 95.06 757 PRO A CA 1
ATOM 6075 C C . PRO A 1 757 ? 6.679 -10.889 1.519 1.00 95.06 757 PRO A C 1
ATOM 6077 O O . PRO A 1 757 ? 6.995 -10.455 0.400 1.00 95.06 757 PRO A O 1
ATOM 6080 N N . TYR A 1 758 ? 5.472 -11.389 1.798 1.00 94.12 758 TYR A N 1
ATOM 6081 C CA . TYR A 1 758 ? 4.493 -11.759 0.769 1.00 94.12 758 TYR A CA 1
ATOM 6082 C C . TYR A 1 758 ? 4.194 -10.602 -0.192 1.00 94.12 758 TYR A C 1
ATOM 6084 O O . TYR A 1 758 ? 4.124 -10.783 -1.402 1.00 94.12 758 TYR A O 1
ATOM 6092 N N . GLN A 1 759 ? 4.118 -9.371 0.312 1.00 94.56 759 GLN A N 1
ATOM 6093 C CA . GLN A 1 759 ? 3.797 -8.162 -0.445 1.00 94.56 759 GLN A CA 1
ATOM 6094 C C . GLN A 1 759 ? 4.773 -7.866 -1.594 1.00 94.56 759 GLN A C 1
ATOM 6096 O O . GLN A 1 759 ? 4.406 -7.157 -2.534 1.00 94.56 759 GLN A O 1
ATOM 6101 N N . TYR A 1 760 ? 6.000 -8.399 -1.554 1.00 94.88 760 TYR A N 1
ATOM 6102 C CA . TYR A 1 760 ? 6.969 -8.286 -2.651 1.00 94.88 760 TYR A CA 1
ATOM 6103 C C . TYR A 1 760 ? 6.798 -9.363 -3.731 1.00 94.88 760 TYR A C 1
ATOM 6105 O O . TYR A 1 760 ? 7.330 -9.214 -4.831 1.00 94.88 760 TYR A O 1
ATOM 6113 N N . LEU A 1 761 ? 6.041 -10.418 -3.439 1.00 94.25 761 LEU A N 1
ATOM 6114 C CA . LEU A 1 761 ? 5.652 -11.468 -4.382 1.00 94.25 761 LEU A CA 1
ATOM 6115 C C . LEU A 1 761 ? 4.333 -11.140 -5.101 1.00 94.25 761 LEU A C 1
ATOM 6117 O O . LEU A 1 761 ? 3.931 -11.852 -6.011 1.00 94.25 761 LEU A O 1
ATOM 6121 N N . GLU A 1 762 ? 3.679 -10.038 -4.725 1.00 95.12 762 GLU A N 1
ATOM 6122 C CA . GLU A 1 762 ? 2.329 -9.682 -5.171 1.00 95.12 762 GLU A CA 1
ATOM 6123 C C . GLU A 1 762 ? 2.265 -8.407 -6.034 1.00 95.12 762 GLU A C 1
ATOM 6125 O O . GLU A 1 762 ? 1.249 -7.703 -6.074 1.00 95.12 762 GLU A O 1
ATOM 6130 N N . LEU A 1 763 ? 3.381 -8.043 -6.672 1.00 96.00 763 LEU A N 1
ATOM 6131 C CA . LEU A 1 763 ? 3.594 -6.700 -7.220 1.00 96.00 763 LEU A CA 1
ATOM 6132 C C . LEU A 1 763 ? 2.962 -6.456 -8.595 1.00 96.00 763 LEU A C 1
ATOM 6134 O O . LEU A 1 763 ? 2.591 -5.311 -8.872 1.00 96.00 763 LEU A O 1
ATOM 6138 N N . LEU A 1 764 ? 2.892 -7.469 -9.466 1.00 97.69 764 LEU A N 1
ATOM 6139 C CA . LEU A 1 764 ? 2.577 -7.276 -10.882 1.00 97.69 764 LEU A CA 1
ATOM 6140 C C . LEU A 1 764 ? 1.719 -8.409 -11.463 1.00 97.69 764 LEU A C 1
ATOM 6142 O O . LEU A 1 764 ? 2.157 -9.546 -11.595 1.00 97.69 764 LEU A O 1
ATOM 6146 N N . GLY A 1 765 ? 0.506 -8.054 -11.874 1.00 97.12 765 GLY A N 1
ATOM 6147 C CA . GLY A 1 765 ? -0.457 -8.959 -12.484 1.00 97.12 765 GLY A CA 1
ATOM 6148 C C . GLY A 1 765 ? -1.772 -8.248 -12.786 1.00 97.12 765 GLY A C 1
ATOM 6149 O O . GLY A 1 765 ? -1.900 -7.040 -12.571 1.00 97.12 765 GLY A O 1
ATOM 6150 N N . VAL A 1 766 ? -2.750 -9.000 -13.270 1.00 98.06 766 VAL A N 1
ATOM 6151 C CA . VAL A 1 766 ? -4.124 -8.543 -13.507 1.00 98.06 766 VAL A CA 1
ATOM 6152 C C . VAL A 1 766 ? -5.075 -9.724 -13.388 1.00 98.06 766 VAL A C 1
ATOM 6154 O O . VAL A 1 766 ? -4.733 -10.848 -13.756 1.00 98.06 766 VAL A O 1
ATOM 6157 N N . VAL A 1 767 ? -6.281 -9.452 -12.900 1.00 97.88 767 VAL A N 1
ATOM 6158 C CA . VAL A 1 767 ? -7.427 -10.355 -12.995 1.00 97.88 767 VAL A CA 1
ATOM 6159 C C . VAL A 1 767 ? -8.543 -9.637 -13.748 1.00 97.88 767 VAL A C 1
ATOM 6161 O O . VAL A 1 767 ? -8.927 -8.529 -13.366 1.00 97.88 767 VAL A O 1
ATOM 6164 N N . TRP A 1 768 ? -9.064 -10.273 -14.794 1.00 98.06 768 TRP A N 1
ATOM 6165 C CA . TRP A 1 768 ? -10.294 -9.871 -15.469 1.00 98.06 768 TRP A CA 1
ATOM 6166 C C . TRP A 1 768 ? -11.445 -10.701 -14.918 1.00 98.06 768 TRP A C 1
ATOM 6168 O O . TRP A 1 768 ? -11.432 -11.933 -14.980 1.00 98.06 768 TRP A O 1
ATOM 6178 N N . ARG A 1 769 ? -12.423 -10.011 -14.339 1.00 97.38 769 ARG A N 1
ATOM 6179 C CA . ARG A 1 769 ? -13.624 -10.604 -13.761 1.00 97.38 769 ARG A CA 1
ATOM 6180 C C . ARG A 1 769 ? -14.835 -10.245 -14.600 1.00 97.38 769 ARG A C 1
ATOM 6182 O O . ARG A 1 769 ? -14.948 -9.112 -15.055 1.00 97.38 769 ARG A O 1
ATOM 6189 N N . GLU A 1 770 ? -15.751 -11.188 -14.758 1.00 97.06 770 GLU A N 1
ATOM 6190 C CA . GLU A 1 770 ? -17.035 -10.962 -15.421 1.00 97.06 770 GLU A CA 1
ATOM 6191 C C . GLU A 1 770 ? -17.767 -9.731 -14.881 1.00 97.06 770 GLU A C 1
ATOM 6193 O O . GLU A 1 770 ? -17.734 -9.419 -13.685 1.00 97.06 770 GLU A O 1
ATOM 6198 N N . SER A 1 771 ? -18.410 -9.017 -15.802 1.00 96.69 771 SER A N 1
ATOM 6199 C CA . SER A 1 771 ? -19.183 -7.832 -15.469 1.00 96.69 771 SER A CA 1
ATOM 6200 C C . SER A 1 771 ? -20.464 -8.206 -14.744 1.00 96.69 771 SER A C 1
ATOM 6202 O O . SER A 1 771 ? -21.206 -9.085 -15.183 1.00 96.69 771 SER A O 1
ATOM 6204 N N . ILE A 1 772 ? -20.777 -7.455 -13.690 1.00 95.62 772 ILE A N 1
ATOM 6205 C CA . ILE A 1 772 ? -22.072 -7.556 -13.012 1.00 95.62 772 ILE A CA 1
ATOM 6206 C C . ILE A 1 772 ? -23.239 -7.265 -13.962 1.00 95.62 772 ILE A C 1
ATOM 6208 O O . ILE A 1 772 ? -24.302 -7.857 -13.821 1.00 95.62 772 ILE A O 1
ATOM 6212 N N . TYR A 1 773 ? -23.044 -6.387 -14.946 1.00 95.44 773 TYR A N 1
ATOM 6213 C CA . TYR A 1 773 ? -24.117 -5.947 -15.836 1.00 95.44 773 TYR A CA 1
ATOM 6214 C C . TYR A 1 773 ? -24.554 -7.032 -16.823 1.00 95.44 773 TYR A C 1
ATOM 6216 O O . TYR A 1 773 ? -25.690 -6.993 -17.280 1.00 95.44 773 TYR A O 1
ATOM 6224 N N . ASN A 1 774 ? -23.700 -8.026 -17.089 1.00 94.19 774 ASN A N 1
ATOM 6225 C CA . ASN A 1 774 ? -24.047 -9.175 -17.931 1.00 94.19 774 ASN A CA 1
ATOM 6226 C C . ASN A 1 774 ? -24.861 -10.234 -17.164 1.00 94.19 774 ASN A C 1
ATOM 6228 O O . ASN A 1 774 ? -25.524 -11.062 -17.780 1.00 94.19 774 ASN A O 1
ATOM 6232 N N . GLU A 1 775 ? -24.818 -10.208 -15.827 1.00 93.88 775 GLU A N 1
ATOM 6233 C CA . GLU A 1 775 ? -25.567 -11.128 -14.960 1.00 93.88 775 GLU A CA 1
ATOM 6234 C C . GLU A 1 775 ? -26.973 -10.625 -14.611 1.00 93.88 775 GLU A C 1
ATOM 6236 O O . GLU A 1 775 ? -27.783 -11.385 -14.074 1.00 93.88 775 GLU A O 1
ATOM 6241 N N . LEU A 1 776 ? -27.264 -9.344 -14.850 1.00 94.19 776 LEU A N 1
ATOM 6242 C CA . LEU A 1 776 ? -28.553 -8.734 -14.531 1.00 94.19 776 LEU A CA 1
ATOM 6243 C C . LEU A 1 776 ? -29.566 -8.958 -15.655 1.00 94.19 776 LEU A C 1
ATOM 6245 O O . LEU A 1 776 ? -29.246 -8.855 -16.837 1.00 94.19 776 LEU A O 1
ATOM 6249 N N . LYS A 1 777 ? -30.812 -9.238 -15.275 1.00 91.94 777 LYS A N 1
ATOM 6250 C CA . LYS A 1 777 ? -31.963 -9.271 -16.186 1.00 91.94 777 LYS A CA 1
ATOM 6251 C C . LYS A 1 777 ? -32.645 -7.906 -16.247 1.00 91.94 777 LYS A C 1
ATOM 6253 O O . LYS A 1 777 ? -32.440 -7.055 -15.383 1.00 91.94 777 LYS A O 1
ATOM 6258 N N . ASP A 1 778 ? -33.514 -7.731 -17.240 1.00 83.00 778 ASP A N 1
ATOM 6259 C CA . ASP A 1 778 ? -34.398 -6.567 -17.314 1.00 83.00 778 ASP A CA 1
ATOM 6260 C C . ASP A 1 778 ? -35.158 -6.390 -15.983 1.00 83.00 778 ASP A C 1
ATOM 6262 O O . ASP A 1 778 ? -35.661 -7.364 -15.417 1.00 83.00 778 ASP A O 1
ATOM 6266 N N . GLU A 1 779 ? -35.232 -5.147 -15.491 1.00 88.50 779 GLU A N 1
ATOM 6267 C CA . GLU A 1 779 ? -35.846 -4.750 -14.204 1.00 88.50 779 GLU A CA 1
ATOM 6268 C C . GLU A 1 779 ? -35.059 -5.125 -12.930 1.00 88.50 779 GLU A C 1
ATOM 6270 O O . GLU A 1 779 ? -35.475 -4.747 -11.832 1.00 88.50 779 GLU A O 1
ATOM 6275 N N . GLU A 1 780 ? -33.926 -5.829 -13.031 1.00 95.88 780 GLU A N 1
ATOM 6276 C CA . GLU A 1 780 ? -33.062 -6.107 -11.878 1.00 95.88 780 GLU A CA 1
ATOM 6277 C C . GLU A 1 780 ? -32.075 -4.957 -11.603 1.00 95.88 780 GLU A C 1
ATOM 6279 O O . GLU A 1 780 ? -31.500 -4.358 -12.513 1.00 95.88 780 GLU A O 1
ATOM 6284 N N . GLN A 1 781 ? -31.823 -4.680 -10.321 1.00 96.12 781 GLN A N 1
ATOM 6285 C CA . GLN A 1 781 ? -30.827 -3.710 -9.857 1.00 96.12 781 GLN A CA 1
ATOM 6286 C C . GLN A 1 781 ? -29.832 -4.384 -8.910 1.00 96.12 781 GLN A C 1
ATOM 6288 O O . GLN A 1 781 ? -30.222 -4.969 -7.903 1.00 96.12 781 GLN A O 1
ATOM 6293 N N . ALA A 1 782 ? -28.533 -4.265 -9.188 1.00 97.19 782 ALA A N 1
ATOM 6294 C CA . ALA A 1 782 ? -27.485 -4.708 -8.270 1.00 97.19 782 ALA A CA 1
ATOM 6295 C C . ALA A 1 782 ? -27.148 -3.628 -7.236 1.00 97.19 782 ALA A C 1
ATOM 6297 O O . ALA A 1 782 ? -26.901 -2.473 -7.586 1.00 97.19 782 ALA A O 1
ATOM 6298 N N . ILE A 1 783 ? -27.026 -4.029 -5.971 1.00 98.19 783 ILE A N 1
ATOM 6299 C CA . ILE A 1 783 ? -26.424 -3.218 -4.911 1.00 98.19 783 ILE A CA 1
ATOM 6300 C C . ILE A 1 783 ? -25.341 -4.012 -4.177 1.00 98.19 783 ILE A C 1
ATOM 6302 O O . ILE A 1 783 ? -25.431 -5.227 -4.006 1.00 98.19 783 ILE A O 1
ATOM 6306 N N . THR A 1 784 ? -24.306 -3.320 -3.710 1.00 97.50 784 THR A N 1
ATOM 6307 C CA . THR A 1 784 ? -23.338 -3.901 -2.770 1.00 97.50 784 THR A CA 1
ATOM 6308 C C . THR A 1 784 ? -24.035 -4.190 -1.443 1.00 97.50 784 THR A C 1
ATOM 6310 O O . THR A 1 784 ? -24.759 -3.330 -0.946 1.00 97.50 784 THR A O 1
ATOM 6313 N N . LEU A 1 785 ? -23.849 -5.366 -0.836 1.00 98.00 785 LEU A N 1
ATOM 6314 C CA . LEU A 1 785 ? -24.524 -5.693 0.429 1.00 98.00 785 LEU A CA 1
ATOM 6315 C C . LEU A 1 785 ? -24.139 -4.693 1.539 1.00 98.00 785 LEU A C 1
ATOM 6317 O O . LEU A 1 785 ? -24.947 -4.387 2.417 1.00 98.00 785 LEU A O 1
ATOM 6321 N N . ALA A 1 786 ? -22.933 -4.119 1.470 1.00 97.56 786 ALA A N 1
ATOM 6322 C CA . ALA A 1 786 ? -22.471 -3.053 2.360 1.00 97.56 786 ALA A CA 1
ATOM 6323 C C . ALA A 1 786 ? -23.416 -1.835 2.418 1.00 97.56 786 ALA A C 1
ATOM 6325 O O . ALA A 1 786 ? -23.488 -1.188 3.463 1.00 97.56 786 ALA A O 1
ATOM 6326 N N . SER A 1 787 ? -24.179 -1.543 1.357 1.00 97.94 787 SER A N 1
ATOM 6327 C CA . SER A 1 787 ? -25.078 -0.382 1.328 1.00 97.94 787 SER A CA 1
ATOM 6328 C C . SER A 1 787 ? -26.244 -0.500 2.295 1.00 97.94 787 SER A C 1
ATOM 6330 O O . SER A 1 787 ? -26.723 0.521 2.776 1.00 97.94 787 SER A O 1
ATOM 6332 N N . LEU A 1 788 ? -26.645 -1.715 2.681 1.00 98.50 788 LEU A N 1
ATOM 6333 C CA . LEU A 1 788 ? -27.682 -1.907 3.699 1.00 98.50 788 LEU A CA 1
ATOM 6334 C C . LEU A 1 788 ? -27.265 -1.380 5.081 1.00 98.50 788 LEU A C 1
ATOM 6336 O O . LEU A 1 788 ? -28.130 -1.125 5.913 1.00 98.50 788 LEU A O 1
ATOM 6340 N N . LEU A 1 789 ? -25.960 -1.196 5.316 1.00 97.94 789 LEU A N 1
ATOM 6341 C CA . LEU A 1 789 ? -25.422 -0.618 6.551 1.00 97.94 789 LEU A CA 1
ATOM 6342 C C . LEU A 1 789 ? -25.231 0.902 6.467 1.00 97.94 789 LEU A C 1
ATOM 6344 O O . LEU A 1 789 ? -24.815 1.526 7.441 1.00 97.94 789 LEU A O 1
ATOM 6348 N N . HIS A 1 790 ? -25.478 1.504 5.302 1.00 97.25 790 HIS A N 1
ATOM 6349 C CA . HIS A 1 790 ? -25.280 2.931 5.109 1.00 97.25 790 HIS A CA 1
ATOM 6350 C C . HIS A 1 790 ? -26.395 3.727 5.794 1.00 97.25 790 HIS A C 1
ATOM 6352 O O . HIS A 1 790 ? -27.583 3.506 5.548 1.00 97.25 790 HIS A O 1
ATOM 6358 N N . VAL A 1 791 ? -25.989 4.701 6.604 1.00 95.31 791 VAL A N 1
ATOM 6359 C CA . VAL A 1 791 ? -26.850 5.737 7.177 1.00 95.31 791 VAL A CA 1
ATOM 6360 C C . VAL A 1 791 ? -26.309 7.074 6.694 1.00 95.31 791 VAL A C 1
ATOM 6362 O O . VAL A 1 791 ? -25.114 7.338 6.833 1.00 95.31 791 VAL A O 1
ATOM 6365 N N . ASP A 1 792 ? -27.170 7.885 6.086 1.00 94.56 792 ASP A N 1
ATOM 6366 C CA . ASP A 1 792 ? -26.758 9.176 5.541 1.00 94.56 792 ASP A CA 1
ATOM 6367 C C . ASP A 1 792 ? -26.523 10.234 6.637 1.00 94.56 792 ASP A C 1
ATOM 6369 O O . ASP A 1 792 ? -26.734 10.003 7.831 1.00 94.56 792 ASP A O 1
ATOM 6373 N N . HIS A 1 793 ? -26.084 11.426 6.229 1.00 90.06 793 HIS A N 1
ATOM 6374 C CA . HIS A 1 793 ? -25.803 12.534 7.147 1.00 90.06 793 HIS A CA 1
ATOM 6375 C C . HIS A 1 793 ? -27.050 13.105 7.848 1.00 90.06 793 HIS A C 1
ATOM 6377 O O . HIS A 1 793 ? -26.905 13.827 8.833 1.00 90.06 793 HIS A O 1
ATOM 6383 N N . GLU A 1 794 ? -28.262 12.793 7.378 1.00 91.56 794 GLU A N 1
ATOM 6384 C CA . GLU A 1 794 ? -29.525 13.154 8.039 1.00 91.56 794 GLU A CA 1
ATOM 6385 C C . GLU A 1 794 ? -29.975 12.067 9.034 1.00 91.56 794 GLU A C 1
ATOM 6387 O O . GLU A 1 794 ? -30.986 12.215 9.723 1.00 91.56 794 GLU A O 1
ATOM 6392 N N . GLY A 1 795 ? -29.216 10.973 9.148 1.00 92.62 795 GLY A N 1
ATOM 6393 C CA . GLY A 1 795 ? -29.524 9.851 10.024 1.00 92.62 795 GLY A CA 1
ATOM 6394 C C . GLY A 1 795 ? -30.543 8.873 9.438 1.00 92.62 795 GLY A C 1
ATOM 6395 O O . GLY A 1 795 ? -31.100 8.082 10.212 1.00 92.62 795 GLY A O 1
ATOM 6396 N N . THR A 1 796 ? -30.781 8.919 8.122 1.00 96.69 796 THR A N 1
ATOM 6397 C CA . THR A 1 796 ? -31.706 8.044 7.389 1.00 96.69 796 THR A CA 1
ATOM 6398 C C . THR A 1 796 ? -30.963 6.821 6.841 1.00 96.69 796 THR A C 1
ATOM 6400 O O . THR A 1 796 ? -30.016 6.974 6.063 1.00 96.69 796 THR A O 1
ATOM 6403 N N . PRO A 1 797 ? -31.369 5.591 7.201 1.00 97.88 797 PRO A N 1
ATOM 6404 C CA . PRO A 1 797 ? -30.772 4.389 6.631 1.00 97.88 797 PRO A CA 1
ATOM 6405 C C . PRO A 1 797 ? -31.161 4.174 5.170 1.00 97.88 797 PRO A C 1
ATOM 6407 O O . PRO A 1 797 ? -32.314 4.348 4.772 1.00 97.88 797 PRO A O 1
ATOM 6410 N N . PHE A 1 798 ? -30.210 3.692 4.376 1.00 98.38 798 PHE A N 1
ATOM 6411 C CA . PHE A 1 798 ? -30.454 3.282 2.996 1.00 98.38 798 PHE A CA 1
ATOM 6412 C C . PHE A 1 798 ? -31.475 2.138 2.903 1.00 98.38 798 PHE A C 1
ATOM 6414 O O . PHE A 1 798 ? -32.383 2.185 2.072 1.00 98.38 798 PHE A O 1
ATOM 6421 N N . VAL A 1 799 ? -31.379 1.143 3.795 1.00 98.56 799 VAL A N 1
ATOM 6422 C CA . VAL A 1 799 ? -32.307 -0.000 3.830 1.00 98.56 799 VAL A CA 1
ATOM 6423 C C . VAL A 1 799 ? -33.757 0.430 4.072 1.00 98.56 799 VAL A C 1
ATOM 6425 O O . VAL A 1 799 ? -34.656 -0.095 3.422 1.00 98.56 799 VAL A O 1
ATOM 6428 N N . SER A 1 800 ? -33.991 1.448 4.907 1.00 98.38 800 SER A N 1
ATOM 6429 C CA . SER A 1 800 ? -35.325 2.009 5.157 1.00 98.38 800 SER A CA 1
ATOM 6430 C C . SER A 1 800 ? -35.981 2.514 3.875 1.00 98.38 800 SER A C 1
ATOM 6432 O O . SER A 1 800 ? -37.163 2.280 3.640 1.00 98.38 800 SER A O 1
ATOM 6434 N N . LYS A 1 801 ? -35.201 3.151 2.992 1.00 98.38 801 LYS A N 1
ATOM 6435 C CA . LYS A 1 801 ? -35.696 3.652 1.702 1.00 98.38 801 LYS A CA 1
ATOM 6436 C C . LYS A 1 801 ? -35.982 2.549 0.695 1.00 98.38 801 LYS A C 1
ATOM 6438 O O . LYS A 1 801 ? -36.924 2.683 -0.082 1.00 98.38 801 LYS A O 1
ATOM 6443 N N . LEU A 1 802 ? -35.232 1.450 0.728 1.00 98.50 802 LEU A N 1
ATOM 6444 C CA . LEU A 1 802 ? -35.576 0.265 -0.061 1.00 98.50 802 LEU A CA 1
ATOM 6445 C C . LEU A 1 802 ? -36.882 -0.370 0.423 1.00 98.50 802 LEU A C 1
ATOM 6447 O O . LEU A 1 802 ? -37.747 -0.671 -0.398 1.00 98.50 802 LEU A O 1
ATOM 6451 N N . ILE A 1 803 ? -37.050 -0.522 1.741 1.00 98.62 803 ILE A N 1
ATOM 6452 C CA . ILE A 1 803 ? -38.272 -1.071 2.344 1.00 98.62 803 ILE A CA 1
ATOM 6453 C C . ILE A 1 803 ? -39.476 -0.199 1.968 1.00 98.62 803 ILE A C 1
ATOM 6455 O O . ILE A 1 803 ? -40.438 -0.714 1.399 1.00 98.62 803 ILE A O 1
ATOM 6459 N N . GLU A 1 804 ? -39.389 1.118 2.178 1.00 98.00 804 GLU A N 1
ATOM 6460 C CA . GLU A 1 804 ? -40.441 2.082 1.827 1.00 98.00 804 GLU A CA 1
ATOM 6461 C C . GLU A 1 804 ? -40.864 1.957 0.356 1.00 98.00 804 GLU A C 1
ATOM 6463 O O . GLU A 1 804 ? -42.052 1.823 0.058 1.00 98.00 804 GLU A O 1
ATOM 6468 N N . LYS A 1 805 ? -39.900 1.952 -0.575 1.00 97.75 805 LYS A N 1
ATOM 6469 C CA . LYS A 1 805 ? -40.187 1.879 -2.017 1.00 97.75 805 LYS A CA 1
ATOM 6470 C C . LYS A 1 805 ? -40.696 0.519 -2.473 1.00 97.75 805 LYS A C 1
ATOM 6472 O O . LYS A 1 805 ? -41.456 0.461 -3.434 1.00 97.75 805 LYS A O 1
ATOM 6477 N N . SER A 1 806 ? -40.307 -0.555 -1.790 1.00 97.94 806 SER A N 1
ATOM 6478 C CA . SER A 1 806 ? -40.813 -1.896 -2.085 1.00 97.94 806 SER A CA 1
ATOM 6479 C C . SER A 1 806 ? -42.294 -2.066 -1.731 1.00 97.94 806 SER A C 1
ATOM 6481 O O . SER A 1 806 ? -42.949 -2.974 -2.235 1.00 97.94 806 SER A O 1
ATOM 6483 N N . GLY A 1 807 ? -42.833 -1.216 -0.847 1.00 97.94 807 GLY A N 1
ATOM 6484 C CA . GLY A 1 807 ? -44.193 -1.349 -0.322 1.00 97.94 807 GLY A CA 1
ATOM 6485 C C . GLY A 1 807 ? -44.388 -2.533 0.633 1.00 97.94 807 GLY A C 1
ATOM 6486 O O . GLY A 1 807 ? -45.525 -2.830 0.995 1.00 97.94 807 GLY A O 1
ATOM 6487 N N . LEU A 1 808 ? -43.307 -3.210 1.036 1.00 98.50 808 LEU A N 1
ATOM 6488 C CA . LEU A 1 808 ? -43.328 -4.302 2.006 1.00 98.50 808 LEU A CA 1
ATOM 6489 C C . LEU A 1 808 ? -43.230 -3.785 3.440 1.00 98.50 808 LEU A C 1
ATOM 6491 O O . LEU A 1 808 ? -42.669 -2.723 3.711 1.00 98.50 808 LEU A O 1
ATOM 6495 N N . THR A 1 809 ? -43.703 -4.594 4.383 1.00 98.44 809 THR A N 1
ATOM 6496 C CA . THR A 1 809 ? -43.307 -4.438 5.785 1.00 98.44 809 THR A CA 1
ATOM 6497 C C . THR A 1 809 ? -41.826 -4.790 5.970 1.00 98.44 809 THR A C 1
ATOM 6499 O O . THR A 1 809 ? -41.242 -5.551 5.193 1.00 98.44 809 THR A O 1
ATOM 6502 N N . VAL A 1 810 ? -41.211 -4.277 7.041 1.00 98.50 810 VAL A N 1
ATOM 6503 C CA . VAL A 1 810 ? -39.811 -4.588 7.388 1.00 98.50 810 VAL A CA 1
ATOM 6504 C C . VAL A 1 810 ? -39.602 -6.099 7.522 1.00 98.50 810 VAL A C 1
ATOM 6506 O O . VAL A 1 810 ? -38.628 -6.640 7.004 1.00 98.50 810 VAL A O 1
ATOM 6509 N N . GLU A 1 811 ? -40.544 -6.797 8.162 1.00 98.56 811 GLU A N 1
ATOM 6510 C CA . GLU A 1 811 ? -40.481 -8.246 8.357 1.00 98.56 811 GLU A CA 1
ATOM 6511 C C . GLU A 1 811 ? -40.505 -9.011 7.026 1.00 98.56 811 GLU A C 1
ATOM 6513 O O . GLU A 1 811 ? -39.687 -9.908 6.813 1.00 98.56 811 GLU A O 1
ATOM 6518 N N . GLU A 1 812 ? -41.400 -8.656 6.101 1.00 98.69 812 GLU A N 1
ATOM 6519 C CA . GLU A 1 812 ? -41.478 -9.279 4.772 1.00 98.69 812 GLU A CA 1
ATOM 6520 C C . GLU A 1 812 ? -40.202 -9.042 3.958 1.00 98.69 812 GLU A C 1
ATOM 6522 O O . GLU A 1 812 ? -39.699 -9.962 3.304 1.00 98.69 812 GLU A O 1
ATOM 6527 N N . TRP A 1 813 ? -39.650 -7.829 4.026 1.00 98.81 813 TRP A N 1
ATOM 6528 C CA . TRP A 1 813 ? -38.414 -7.477 3.336 1.00 98.81 813 TRP A CA 1
ATOM 6529 C C . TRP A 1 813 ? -37.214 -8.254 3.900 1.00 98.81 813 TRP A C 1
ATOM 6531 O O . TRP A 1 813 ? -36.439 -8.829 3.135 1.00 98.81 813 TRP A O 1
A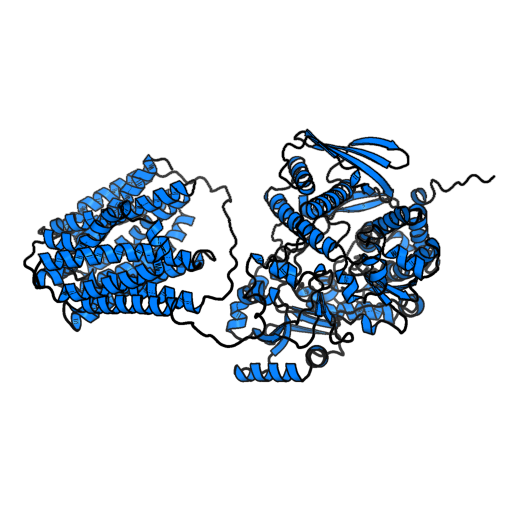TOM 6541 N N . VAL A 1 814 ? -37.090 -8.367 5.228 1.00 98.81 814 VAL A N 1
ATOM 6542 C CA . VAL A 1 814 ? -36.032 -9.158 5.889 1.00 98.81 814 VAL A CA 1
ATOM 6543 C C . VAL A 1 814 ? -36.181 -10.656 5.600 1.00 98.81 814 VAL A C 1
ATOM 6545 O O . VAL A 1 814 ? -35.181 -11.333 5.366 1.00 98.81 814 VAL A O 1
ATOM 6548 N N . ASN A 1 815 ? -37.407 -11.186 5.541 1.00 98.75 815 ASN A N 1
ATOM 6549 C CA . ASN A 1 815 ? -37.651 -12.566 5.105 1.00 98.75 815 ASN A CA 1
ATOM 6550 C C . ASN A 1 815 ? -37.170 -12.800 3.666 1.00 98.75 815 ASN A C 1
ATOM 6552 O O . ASN A 1 815 ? -36.557 -13.829 3.375 1.00 98.75 815 ASN A O 1
ATOM 6556 N N . LYS A 1 816 ? -37.418 -11.850 2.758 1.00 98.75 816 LYS A N 1
ATOM 6557 C CA . LYS A 1 816 ? -36.888 -11.908 1.389 1.00 98.75 816 LYS A CA 1
ATOM 6558 C C . LYS A 1 816 ? -35.364 -11.821 1.359 1.00 98.75 816 LYS A C 1
ATOM 6560 O O . LYS A 1 816 ? -34.745 -12.587 0.629 1.00 98.75 816 LYS A O 1
ATOM 6565 N N . LEU A 1 817 ? -34.755 -10.963 2.181 1.00 98.81 817 LEU A N 1
ATOM 6566 C CA . LEU A 1 817 ? -33.297 -10.878 2.311 1.00 98.81 817 LEU A CA 1
ATOM 6567 C C . LEU A 1 817 ? -32.693 -12.222 2.744 1.00 98.81 817 LEU A C 1
ATOM 6569 O O . LEU A 1 817 ? -31.748 -12.697 2.115 1.00 98.81 817 LEU A O 1
ATOM 6573 N N . ALA A 1 818 ? -33.254 -12.848 3.784 1.00 98.62 818 ALA A N 1
ATOM 6574 C CA . ALA A 1 818 ? -32.798 -14.145 4.283 1.00 98.62 818 ALA A CA 1
ATOM 6575 C C . ALA A 1 818 ? -32.836 -15.211 3.179 1.00 98.62 818 ALA A C 1
ATOM 6577 O O . ALA A 1 818 ? -31.837 -15.889 2.945 1.00 98.62 818 ALA A O 1
ATOM 6578 N N . LYS A 1 819 ? -33.958 -15.293 2.451 1.00 98.44 819 LYS A N 1
ATOM 6579 C CA . LYS A 1 819 ? -34.168 -16.230 1.335 1.00 98.44 819 LYS A CA 1
ATOM 6580 C C . LYS A 1 819 ? -33.266 -15.972 0.133 1.00 98.44 819 LYS A C 1
ATOM 6582 O O . LYS A 1 819 ? -32.886 -16.917 -0.546 1.00 98.44 819 LYS A O 1
ATOM 6587 N N . ALA A 1 820 ? -32.926 -14.715 -0.142 1.00 98.38 820 ALA A N 1
ATOM 6588 C CA . ALA A 1 820 ? -32.050 -14.362 -1.255 1.00 98.38 820 ALA A CA 1
ATOM 6589 C C . ALA A 1 820 ? -30.578 -14.723 -0.983 1.00 98.38 820 ALA A C 1
ATOM 6591 O O . ALA A 1 820 ? -29.842 -15.012 -1.925 1.00 98.38 820 ALA A O 1
ATOM 6592 N N . ILE A 1 821 ? -30.145 -14.689 0.284 1.00 98.38 821 ILE A N 1
ATOM 6593 C CA . ILE A 1 821 ? -28.729 -14.821 0.666 1.00 98.38 821 ILE A CA 1
ATOM 6594 C C . ILE A 1 821 ? -28.397 -16.203 1.233 1.00 98.38 821 ILE A C 1
ATOM 6596 O O . ILE A 1 821 ? -27.421 -16.819 0.810 1.00 98.38 821 ILE A O 1
ATOM 6600 N N . LEU A 1 822 ? -29.156 -16.697 2.214 1.00 98.56 822 LEU A N 1
ATOM 6601 C CA . LEU A 1 822 ? -28.743 -17.866 2.995 1.00 98.56 822 LEU A CA 1
ATOM 6602 C C . LEU A 1 822 ? -28.785 -19.181 2.213 1.00 98.56 822 LEU A C 1
ATOM 6604 O O . LEU A 1 822 ? -27.776 -19.886 2.238 1.00 98.56 822 LEU A O 1
ATOM 6608 N N . PRO A 1 823 ? -29.872 -19.539 1.506 1.00 98.62 823 PRO A N 1
ATOM 6609 C CA . PRO A 1 823 ? -29.986 -20.854 0.884 1.00 98.62 823 PRO A CA 1
ATOM 6610 C C . PRO A 1 823 ? -28.809 -21.255 -0.025 1.00 98.62 823 PRO A C 1
ATOM 6612 O O . PRO A 1 823 ? -28.281 -22.351 0.185 1.00 98.62 823 PRO A O 1
ATOM 6615 N N . PRO A 1 824 ? -28.315 -20.412 -0.961 1.00 98.31 824 PRO A N 1
ATOM 6616 C CA . PRO A 1 824 ? -27.168 -20.795 -1.783 1.00 98.31 824 PRO A CA 1
ATOM 6617 C C . PRO A 1 824 ? -25.872 -20.941 -0.969 1.00 98.31 824 PRO A C 1
ATOM 6619 O O . PRO A 1 824 ? -25.118 -21.887 -1.190 1.00 98.31 824 PRO A O 1
ATOM 6622 N N . LEU A 1 825 ? -25.621 -20.064 0.011 1.00 98.31 825 LEU A N 1
ATOM 6623 C CA . LEU A 1 825 ? -24.425 -20.142 0.863 1.00 98.31 825 LEU A CA 1
ATOM 6624 C C . LEU A 1 825 ? -24.425 -21.403 1.739 1.00 98.31 825 LEU A C 1
ATOM 6626 O O . LEU A 1 825 ? -23.403 -22.081 1.857 1.00 98.31 825 LEU A O 1
ATOM 6630 N N . LEU A 1 826 ? -25.579 -21.743 2.321 1.00 98.69 826 LEU A N 1
ATOM 6631 C CA . LEU A 1 826 ? -25.763 -22.971 3.097 1.00 98.69 826 LEU A CA 1
ATOM 6632 C C . LEU A 1 826 ? -25.569 -24.212 2.226 1.00 98.69 826 LEU A C 1
ATOM 6634 O O . LEU A 1 826 ? -25.008 -25.203 2.692 1.00 98.69 826 LEU A O 1
ATOM 6638 N N . HIS A 1 827 ? -26.003 -24.168 0.968 1.00 98.56 827 HIS A N 1
ATOM 6639 C CA . HIS A 1 827 ? -25.877 -25.302 0.066 1.00 98.56 827 HIS A CA 1
ATOM 6640 C C . HIS A 1 827 ? -24.430 -25.579 -0.337 1.00 98.56 827 HIS A C 1
ATOM 6642 O O . HIS A 1 827 ? -23.982 -26.720 -0.216 1.00 98.56 827 HIS A O 1
ATOM 6648 N N . TYR A 1 828 ? -23.655 -24.548 -0.684 1.00 98.06 828 TYR A N 1
ATOM 6649 C CA . TYR A 1 828 ? -22.212 -24.695 -0.903 1.00 98.06 828 TYR A CA 1
ATOM 6650 C C . TYR A 1 828 ? -21.490 -25.253 0.337 1.00 98.06 828 TYR A C 1
ATOM 6652 O O . TYR A 1 828 ? -20.714 -26.205 0.213 1.00 98.06 828 TYR A O 1
ATOM 6660 N N . LEU A 1 829 ? -21.810 -24.749 1.536 1.00 98.25 829 LEU A N 1
ATOM 6661 C CA . LEU A 1 829 ? -21.224 -25.243 2.787 1.00 98.25 829 LEU A CA 1
ATOM 6662 C C . LEU A 1 829 ? -21.570 -26.720 3.038 1.00 98.25 829 LEU A C 1
ATOM 6664 O O . LEU A 1 829 ? -20.680 -27.545 3.240 1.00 98.25 829 LEU A O 1
ATOM 6668 N N . TYR A 1 830 ? -22.858 -27.064 3.048 1.00 98.50 830 TYR A N 1
ATOM 6669 C CA . TYR A 1 830 ? -23.307 -28.377 3.508 1.00 98.50 830 TYR A CA 1
ATOM 6670 C C . TYR A 1 830 ? -23.160 -29.478 2.455 1.00 98.50 830 TYR A C 1
ATOM 6672 O O . TYR A 1 830 ? -22.691 -30.565 2.794 1.00 98.50 830 TYR A O 1
ATOM 6680 N N . GLN A 1 831 ? -23.559 -29.223 1.204 1.00 97.88 831 GLN A N 1
ATOM 6681 C CA . GLN A 1 831 ? -23.512 -30.220 0.130 1.00 97.88 831 GLN A CA 1
ATOM 6682 C C . GLN A 1 831 ? -22.090 -30.361 -0.416 1.00 97.88 831 GLN A C 1
ATOM 6684 O O . GLN A 1 831 ? -21.587 -31.476 -0.537 1.00 97.88 831 GLN A O 1
ATOM 6689 N N . TYR A 1 832 ? -21.428 -29.238 -0.702 1.00 97.44 832 TYR A N 1
ATOM 6690 C CA . TYR A 1 832 ? -20.155 -29.233 -1.426 1.00 97.44 832 TYR A CA 1
ATOM 6691 C C . TYR A 1 832 ? -18.927 -29.074 -0.527 1.00 97.44 832 TYR A C 1
ATOM 6693 O O . TYR A 1 832 ? -17.819 -29.351 -0.976 1.00 97.44 832 TYR A O 1
ATOM 6701 N N . GLY A 1 833 ? -19.094 -28.688 0.742 1.00 96.75 833 GLY A N 1
ATOM 6702 C CA . GLY A 1 833 ? -17.973 -28.503 1.665 1.00 96.75 833 GLY A CA 1
ATOM 6703 C C . GLY A 1 833 ? -17.043 -27.371 1.246 1.00 96.75 833 GLY A C 1
ATOM 6704 O O . GLY A 1 833 ? -15.833 -27.477 1.422 1.00 96.75 833 GLY A O 1
ATOM 6705 N N . THR A 1 834 ? -17.584 -26.308 0.660 1.00 96.38 834 THR A N 1
ATOM 6706 C CA . THR A 1 834 ? -16.825 -25.113 0.283 1.00 96.38 834 THR A CA 1
ATOM 6707 C C . THR A 1 834 ? -17.636 -23.862 0.587 1.00 96.38 834 THR A C 1
ATOM 6709 O O . THR A 1 834 ? -18.861 -23.907 0.659 1.00 96.38 834 THR A O 1
ATOM 6712 N N . VAL A 1 835 ? -16.961 -22.742 0.815 1.00 96.12 835 VAL A N 1
ATOM 6713 C CA . VAL A 1 835 ? -17.594 -21.477 1.193 1.00 96.12 835 VAL A CA 1
ATOM 6714 C C . VAL A 1 835 ? -16.967 -20.315 0.446 1.00 96.12 835 VAL A C 1
ATOM 6716 O O . VAL A 1 835 ? -15.785 -20.335 0.109 1.00 96.12 835 VAL A O 1
ATOM 6719 N N . PHE A 1 836 ? -17.780 -19.287 0.229 1.00 94.69 836 PHE A N 1
ATOM 6720 C CA . PHE A 1 836 ? -17.323 -17.953 -0.147 1.00 94.69 836 PHE A CA 1
ATOM 6721 C C . PHE A 1 836 ? -17.006 -17.130 1.112 1.00 94.69 836 PHE A C 1
ATOM 6723 O O . PHE A 1 836 ? -17.293 -17.567 2.225 1.00 94.69 836 PHE A O 1
ATOM 6730 N N . SER A 1 837 ? -16.522 -15.896 0.941 1.00 91.56 837 SER A N 1
ATOM 6731 C CA . SER A 1 837 ? -16.487 -14.877 2.003 1.00 91.56 837 SER A CA 1
ATOM 6732 C C . SER A 1 837 ? -17.636 -13.867 1.820 1.00 91.56 837 SER A C 1
ATOM 6734 O O . SER A 1 837 ? -17.469 -12.856 1.130 1.00 91.56 837 SER A O 1
ATOM 6736 N N . PRO A 1 838 ? -18.836 -14.134 2.378 1.00 92.69 838 PRO A N 1
ATOM 6737 C CA . PRO A 1 838 ? -20.054 -13.350 2.152 1.00 92.69 838 PRO A CA 1
ATOM 6738 C C . PRO A 1 838 ? -20.125 -12.054 2.978 1.00 92.69 838 PRO A C 1
ATOM 6740 O O . PRO A 1 838 ? -21.150 -11.730 3.575 1.00 92.69 838 PRO A O 1
ATOM 6743 N N . HIS A 1 839 ? -19.047 -11.271 3.014 1.00 90.12 839 HIS A N 1
ATOM 6744 C CA . HIS A 1 839 ? -19.070 -9.957 3.658 1.00 90.12 839 HIS A CA 1
ATOM 6745 C C . HIS A 1 839 ? -19.666 -8.880 2.735 1.00 90.12 839 HIS A C 1
ATOM 6747 O O . HIS A 1 839 ? -19.804 -9.072 1.522 1.00 90.12 839 HIS A O 1
ATOM 6753 N N . GLY A 1 840 ? -19.933 -7.691 3.288 1.00 91.06 840 GLY A N 1
ATOM 6754 C CA . GLY A 1 840 ? -20.635 -6.598 2.599 1.00 91.06 840 GLY A CA 1
ATOM 6755 C C . GLY A 1 840 ? -20.084 -6.225 1.214 1.00 91.06 840 GLY A C 1
ATOM 6756 O O . GLY A 1 840 ? -20.860 -5.961 0.306 1.00 91.06 840 GLY A O 1
ATOM 6757 N N . GLN A 1 841 ? -18.759 -6.235 1.033 1.00 89.00 841 GLN A N 1
ATOM 6758 C CA . GLN A 1 841 ? -18.120 -5.869 -0.240 1.00 89.00 841 GLN A CA 1
ATOM 6759 C C . GLN A 1 841 ? -18.157 -6.983 -1.313 1.00 89.00 841 GLN A C 1
ATOM 6761 O O . GLN A 1 841 ? -18.131 -6.672 -2.503 1.00 89.00 841 GLN A O 1
ATOM 6766 N N . ASN A 1 842 ? -18.170 -8.265 -0.937 1.00 92.88 842 ASN A N 1
ATOM 6767 C CA . ASN A 1 842 ? -18.061 -9.397 -1.876 1.00 92.88 842 ASN A CA 1
ATOM 6768 C C . ASN A 1 842 ? -19.417 -10.021 -2.211 1.00 92.88 842 ASN A C 1
ATOM 6770 O O . ASN A 1 842 ? -19.517 -10.809 -3.149 1.00 92.88 842 ASN A O 1
ATOM 6774 N N . THR A 1 843 ? -20.454 -9.640 -1.470 1.00 96.19 843 THR A N 1
ATOM 6775 C CA . THR A 1 843 ? -21.828 -10.058 -1.720 1.00 96.19 843 THR A CA 1
ATOM 6776 C C . THR A 1 843 ? -22.559 -8.939 -2.439 1.00 96.19 843 THR A C 1
ATOM 6778 O O . THR A 1 843 ? -22.623 -7.810 -1.945 1.00 96.19 843 THR A O 1
ATOM 6781 N N . VAL A 1 844 ? -23.121 -9.245 -3.600 1.00 97.88 844 VAL A N 1
ATOM 6782 C CA . VAL A 1 844 ? -24.020 -8.347 -4.320 1.00 97.88 844 VAL A CA 1
ATOM 6783 C C . VAL A 1 844 ? -25.444 -8.841 -4.098 1.00 97.88 844 VAL A C 1
ATOM 6785 O O . VAL A 1 844 ? -25.745 -10.026 -4.273 1.00 97.88 844 VAL A O 1
ATOM 6788 N N . LEU A 1 845 ? -26.319 -7.935 -3.676 1.00 98.56 845 LEU A N 1
ATOM 6789 C CA . LEU A 1 845 ? -27.743 -8.201 -3.560 1.00 98.56 845 LEU A CA 1
ATOM 6790 C C . LEU A 1 845 ? -28.434 -7.687 -4.818 1.00 98.56 845 LEU A C 1
ATOM 6792 O O . LEU A 1 845 ? -28.301 -6.514 -5.169 1.00 98.56 845 LEU A O 1
ATOM 6796 N N . VAL A 1 846 ? -29.164 -8.569 -5.491 1.00 98.50 846 VAL A N 1
ATOM 6797 C CA . VAL A 1 846 ? -29.993 -8.202 -6.635 1.00 98.50 846 VAL A CA 1
ATOM 6798 C C . VAL A 1 846 ? -31.387 -7.889 -6.125 1.00 98.50 846 VAL A C 1
ATOM 6800 O O . VAL A 1 846 ? -31.996 -8.686 -5.403 1.00 98.50 846 VAL A O 1
ATOM 6803 N N . LEU A 1 847 ? -31.872 -6.714 -6.499 1.00 98.44 847 LEU A N 1
ATOM 6804 C CA . LEU A 1 847 ? -33.202 -6.231 -6.194 1.00 98.44 847 LEU A CA 1
ATOM 6805 C C . LEU A 1 847 ? -34.084 -6.297 -7.436 1.00 98.44 847 LEU A C 1
ATOM 6807 O O . LEU A 1 847 ? -33.624 -6.016 -8.541 1.00 98.44 847 LEU A O 1
ATOM 6811 N N . LYS A 1 848 ? -35.366 -6.582 -7.232 1.00 97.25 848 LYS A N 1
ATOM 6812 C CA . LYS A 1 848 ? -36.431 -6.339 -8.205 1.00 97.25 848 LYS A CA 1
ATOM 6813 C C . LYS A 1 848 ? -37.525 -5.536 -7.516 1.00 97.25 848 LYS A C 1
ATOM 6815 O O . LYS A 1 848 ? -37.956 -5.921 -6.432 1.00 97.25 848 LYS A O 1
ATOM 6820 N N . ASP A 1 849 ? -37.910 -4.395 -8.085 1.00 96.19 849 ASP A N 1
ATOM 6821 C CA . ASP A 1 849 ? -38.855 -3.455 -7.457 1.00 96.19 849 ASP A CA 1
ATOM 6822 C C . ASP A 1 849 ? -38.473 -3.118 -5.996 1.00 96.19 849 ASP A C 1
ATOM 6824 O O . ASP A 1 849 ? -39.306 -3.101 -5.092 1.00 96.19 849 ASP A O 1
ATOM 6828 N N . TYR A 1 850 ? -37.174 -2.895 -5.750 1.00 97.75 850 TYR A N 1
ATOM 6829 C CA . TYR A 1 850 ? -36.576 -2.633 -4.427 1.00 97.75 850 TYR A CA 1
ATOM 6830 C C . TYR A 1 850 ? -36.663 -3.788 -3.404 1.00 97.75 850 TYR A C 1
ATOM 6832 O O . TYR A 1 850 ? -36.270 -3.628 -2.244 1.00 97.75 850 TYR A O 1
ATOM 6840 N N . MET A 1 851 ? -37.125 -4.970 -3.818 1.00 98.06 851 MET A N 1
ATOM 6841 C CA . MET A 1 851 ? -37.196 -6.180 -2.995 1.00 98.06 851 MET A CA 1
ATOM 6842 C C . MET A 1 851 ? -35.971 -7.081 -3.213 1.00 98.06 851 MET A C 1
ATOM 6844 O O . MET A 1 851 ? -35.588 -7.278 -4.365 1.00 98.06 851 MET A O 1
ATOM 6848 N N . PRO A 1 852 ? -35.395 -7.699 -2.162 1.00 98.38 852 PRO A N 1
ATOM 6849 C CA . PRO A 1 852 ? -34.357 -8.718 -2.298 1.00 98.38 852 PRO A CA 1
ATOM 6850 C C . PRO A 1 852 ? -34.867 -9.902 -3.122 1.00 98.38 852 PRO A C 1
ATOM 6852 O O . PRO A 1 852 ? -35.894 -10.494 -2.777 1.00 98.38 852 PRO A O 1
ATOM 6855 N N . GLU A 1 853 ? -34.154 -10.238 -4.194 1.00 97.44 853 GLU A N 1
ATOM 6856 C CA . GLU A 1 853 ? -34.590 -11.250 -5.162 1.00 97.44 853 GLU A CA 1
ATOM 6857 C C . GLU A 1 853 ? -33.638 -12.450 -5.222 1.00 97.44 853 GLU A C 1
ATOM 6859 O O . GLU A 1 853 ? -34.081 -13.599 -5.214 1.00 97.44 853 GLU A O 1
ATOM 6864 N N . ARG A 1 854 ? -32.328 -12.192 -5.281 1.00 97.88 854 ARG A N 1
ATOM 6865 C CA . ARG A 1 854 ? -31.259 -13.205 -5.326 1.00 97.88 854 ARG A CA 1
ATOM 6866 C C . ARG A 1 854 ? -29.915 -12.569 -4.980 1.00 97.88 854 ARG A C 1
ATOM 6868 O O . ARG A 1 854 ? -29.818 -11.350 -4.828 1.00 97.88 854 ARG A O 1
ATOM 6875 N N . THR A 1 855 ? -28.867 -13.379 -4.884 1.00 97.88 855 THR A N 1
ATOM 6876 C CA . THR A 1 855 ? -27.508 -12.898 -4.616 1.00 97.88 855 THR A CA 1
ATOM 6877 C C . THR A 1 855 ? -26.532 -13.259 -5.732 1.00 97.88 855 THR A C 1
ATOM 6879 O O . THR A 1 855 ? -26.742 -14.211 -6.487 1.00 97.88 855 THR A O 1
ATOM 6882 N N . ILE A 1 856 ? -25.471 -12.463 -5.841 1.00 98.00 856 ILE A N 1
ATOM 6883 C CA . ILE A 1 856 ? -24.342 -12.684 -6.736 1.00 98.00 856 ILE A CA 1
ATOM 6884 C C . ILE A 1 856 ? -23.060 -12.643 -5.897 1.00 98.00 856 ILE A C 1
ATOM 6886 O O . ILE A 1 856 ? -22.836 -11.690 -5.144 1.00 98.00 856 ILE A O 1
ATOM 6890 N N . MET A 1 857 ? -22.213 -13.665 -6.040 1.00 96.38 857 MET A N 1
ATOM 6891 C CA . MET A 1 857 ? -20.921 -13.760 -5.353 1.00 96.38 857 MET A CA 1
ATOM 6892 C C . MET A 1 857 ? -19.760 -13.430 -6.295 1.00 96.38 857 MET A C 1
ATOM 6894 O O . MET A 1 857 ? -19.792 -13.753 -7.485 1.00 96.38 857 MET A O 1
ATOM 6898 N N . LYS A 1 858 ? -18.711 -12.807 -5.748 1.00 93.19 858 LYS A N 1
ATOM 6899 C CA . LYS A 1 858 ? -17.467 -12.459 -6.457 1.00 93.19 858 LYS A CA 1
ATOM 6900 C C . LYS A 1 858 ? -16.228 -12.678 -5.583 1.00 93.19 858 LYS A C 1
ATOM 6902 O O . LYS A 1 858 ? -16.361 -12.953 -4.396 1.00 93.19 858 LYS A O 1
ATOM 6907 N N . ASP A 1 859 ? -15.046 -12.498 -6.188 1.00 84.50 859 ASP A N 1
ATOM 6908 C CA . ASP A 1 859 ? -13.717 -12.652 -5.558 1.00 84.50 859 ASP A CA 1
ATOM 6909 C C . ASP A 1 859 ? -13.410 -14.100 -5.119 1.00 84.50 859 ASP A C 1
ATOM 6911 O O . ASP A 1 859 ? -13.114 -14.369 -3.963 1.00 84.50 859 ASP A O 1
ATOM 6915 N N . PHE A 1 860 ? -13.456 -15.061 -6.048 1.00 85.06 860 PHE A N 1
ATOM 6916 C CA . PHE A 1 860 ? -13.293 -16.477 -5.697 1.00 85.06 860 PHE A CA 1
ATOM 6917 C C . PHE A 1 860 ? -11.887 -16.827 -5.232 1.00 85.06 860 PHE A C 1
ATOM 6919 O O . PHE A 1 860 ? -11.733 -17.451 -4.188 1.00 85.06 860 PHE A O 1
ATOM 6926 N N . VAL A 1 861 ? -10.847 -16.437 -5.968 1.00 73.50 861 VAL A N 1
ATOM 6927 C CA . VAL A 1 861 ? -9.515 -16.985 -5.696 1.00 73.50 861 VAL A CA 1
ATOM 6928 C C . VAL A 1 861 ? -8.877 -16.454 -4.413 1.00 73.50 861 VAL A C 1
ATOM 6930 O O . VAL A 1 861 ? -8.025 -17.114 -3.827 1.00 73.50 861 VAL A O 1
ATOM 6933 N N . ASP A 1 862 ? -9.275 -15.261 -3.967 1.00 73.94 862 ASP A N 1
ATOM 6934 C CA . ASP A 1 862 ? -8.806 -14.699 -2.699 1.00 73.94 862 ASP A CA 1
ATOM 6935 C C . ASP A 1 862 ? -9.575 -15.282 -1.492 1.00 73.94 862 ASP A C 1
ATOM 6937 O O . ASP A 1 862 ? -8.989 -15.353 -0.411 1.00 73.94 862 ASP A O 1
ATOM 6941 N N . ASP A 1 863 ? -10.826 -15.736 -1.674 1.00 80.50 863 ASP A N 1
ATOM 6942 C CA . ASP A 1 863 ? -11.780 -15.938 -0.571 1.00 80.50 863 ASP A CA 1
ATOM 6943 C C . ASP A 1 863 ? -12.521 -17.295 -0.544 1.00 80.50 863 ASP A C 1
ATOM 6945 O O . ASP A 1 863 ? -13.204 -17.589 0.443 1.00 80.50 863 ASP A O 1
ATOM 6949 N N . VAL A 1 864 ? -12.413 -18.141 -1.576 1.00 89.69 864 VAL A N 1
ATOM 6950 C CA . VAL A 1 864 ? -12.980 -19.501 -1.560 1.00 89.69 864 VAL A CA 1
ATOM 6951 C C . VAL A 1 864 ? -12.106 -20.419 -0.718 1.00 89.69 864 VAL A C 1
ATOM 6953 O O . VAL A 1 864 ? -10.902 -20.545 -0.940 1.00 89.69 864 VAL A O 1
ATOM 6956 N N . ASN A 1 865 ? -12.743 -21.091 0.234 1.00 93.75 865 ASN A N 1
ATOM 6957 C CA . ASN A 1 865 ? -12.110 -22.055 1.127 1.00 93.75 865 ASN A CA 1
ATOM 6958 C C . ASN A 1 865 ? -12.859 -23.386 1.058 1.00 93.75 865 ASN A C 1
ATOM 6960 O O . ASN A 1 865 ? -14.050 -23.434 0.725 1.00 93.75 865 ASN A O 1
ATOM 6964 N N . VAL A 1 866 ? -12.160 -24.478 1.342 1.00 95.62 866 VAL A N 1
ATOM 6965 C CA . VAL A 1 866 ? -12.703 -25.841 1.247 1.00 95.62 866 VAL A CA 1
ATOM 6966 C C . VAL A 1 866 ? -12.592 -26.554 2.586 1.00 95.62 866 VAL A C 1
ATOM 6968 O O . VAL A 1 866 ? -11.781 -26.189 3.432 1.00 95.62 866 VAL A O 1
ATOM 6971 N N . SER A 1 867 ? -13.420 -27.567 2.802 1.00 96.56 867 SER A N 1
ATOM 6972 C CA . SER A 1 867 ? -13.311 -28.416 3.981 1.00 96.56 867 SER A CA 1
ATOM 6973 C C . SER A 1 867 ? -12.079 -29.308 3.884 1.00 96.56 867 SER A C 1
ATOM 6975 O O . SER A 1 867 ? -11.776 -29.855 2.824 1.00 96.56 867 SER A O 1
ATOM 6977 N N . ASP A 1 868 ? -11.416 -29.516 5.012 1.00 95.12 868 ASP A N 1
ATOM 6978 C CA . ASP A 1 868 ? -10.394 -30.553 5.169 1.00 95.12 868 ASP A CA 1
ATOM 6979 C C . ASP A 1 868 ? -10.965 -31.984 5.271 1.00 95.12 868 ASP A C 1
ATOM 6981 O O . ASP A 1 868 ? -10.223 -32.969 5.221 1.00 95.12 868 ASP A O 1
ATOM 6985 N N . GLN A 1 869 ? -12.289 -32.120 5.375 1.00 95.75 869 GLN A N 1
ATOM 6986 C CA . GLN A 1 869 ? -12.971 -33.403 5.462 1.00 95.75 869 GLN A CA 1
ATOM 6987 C C . GLN A 1 869 ? -13.067 -34.071 4.077 1.00 95.75 869 GLN A C 1
ATOM 6989 O O . GLN A 1 869 ? -13.257 -33.399 3.059 1.00 95.75 869 GLN A O 1
ATOM 6994 N N . PRO A 1 870 ? -12.975 -35.414 3.992 1.00 91.75 870 PRO A N 1
ATOM 6995 C CA . PRO A 1 870 ? -12.824 -36.135 2.727 1.00 91.75 870 PRO A CA 1
ATOM 6996 C C . PRO A 1 870 ? -14.156 -36.309 1.979 1.00 91.75 870 PRO A C 1
ATOM 6998 O O . PRO A 1 870 ? -14.673 -37.420 1.824 1.00 91.75 870 PRO A O 1
ATOM 7001 N N . PHE A 1 871 ? -14.728 -35.212 1.496 1.00 93.75 871 PHE A N 1
ATOM 7002 C CA . PHE A 1 871 ? -16.015 -35.226 0.812 1.00 93.75 871 PHE A CA 1
ATOM 7003 C C . PHE A 1 871 ? -15.917 -35.678 -0.651 1.00 93.75 871 PHE A C 1
ATOM 7005 O O . PHE A 1 871 ? -15.004 -35.257 -1.368 1.00 93.75 871 PHE A O 1
ATOM 7012 N N . PRO A 1 872 ? -16.854 -36.522 -1.134 1.00 93.25 872 PRO A N 1
ATOM 7013 C CA . PRO A 1 872 ? -16.909 -36.924 -2.538 1.00 93.25 872 PRO A CA 1
ATOM 7014 C C . PRO A 1 872 ? -16.943 -35.741 -3.508 1.00 93.25 872 PRO A C 1
ATOM 7016 O O . PRO A 1 872 ? -16.291 -35.801 -4.549 1.00 93.25 872 PRO A O 1
ATOM 7019 N N . GLU A 1 873 ? -17.648 -34.673 -3.146 1.00 93.88 873 GLU A N 1
ATOM 7020 C CA . GLU A 1 873 ? -17.825 -33.463 -3.950 1.00 93.88 873 GLU A CA 1
ATOM 7021 C C . GLU A 1 873 ? -16.505 -32.705 -4.174 1.00 93.88 873 GLU A C 1
ATOM 7023 O O . GLU A 1 873 ? -16.291 -32.123 -5.234 1.00 93.88 873 GLU A O 1
ATOM 7028 N N . LEU A 1 874 ? -15.568 -32.789 -3.222 1.00 93.75 874 LEU A N 1
ATOM 7029 C CA . LEU A 1 874 ? -14.250 -32.148 -3.298 1.00 93.75 874 LEU A CA 1
ATOM 7030 C C . LEU A 1 874 ? -13.206 -32.994 -4.046 1.00 93.75 874 LEU A C 1
ATOM 7032 O O . LEU A 1 874 ? -12.086 -32.537 -4.285 1.00 93.75 874 LEU A O 1
ATOM 7036 N N . LYS A 1 875 ? -13.542 -34.223 -4.472 1.00 88.56 875 LYS A N 1
ATOM 7037 C CA . LYS A 1 875 ? -12.613 -35.080 -5.237 1.00 88.56 875 LYS A CA 1
ATOM 7038 C C . LYS A 1 875 ? -12.237 -34.489 -6.595 1.00 88.56 875 LYS A C 1
ATOM 7040 O O . LYS A 1 875 ? -11.165 -34.815 -7.095 1.00 88.56 875 LYS A O 1
ATOM 7045 N N . GLY A 1 876 ? -13.099 -33.642 -7.163 1.00 84.19 876 GLY A N 1
ATOM 7046 C CA . GLY A 1 876 ? -12.863 -32.942 -8.428 1.00 84.19 876 GLY A CA 1
ATOM 7047 C C . GLY A 1 876 ? -11.817 -31.826 -8.349 1.00 84.19 876 GLY A C 1
ATOM 7048 O O . GLY A 1 876 ? -11.401 -31.329 -9.391 1.00 84.19 876 GLY A O 1
ATOM 7049 N N . LEU A 1 877 ? -11.363 -31.444 -7.148 1.00 91.00 877 LEU A N 1
ATOM 7050 C CA . LEU A 1 877 ? -10.281 -30.476 -7.000 1.00 91.00 877 LEU A CA 1
ATOM 7051 C C . LEU A 1 877 ? -8.965 -31.054 -7.537 1.00 91.00 877 LEU A C 1
ATOM 7053 O O . LEU A 1 877 ? -8.514 -32.116 -7.088 1.00 91.00 877 LEU A O 1
ATOM 7057 N N . SER A 1 878 ? -8.321 -30.331 -8.452 1.00 90.69 878 SER A N 1
ATOM 7058 C CA . SER A 1 878 ? -6.978 -30.660 -8.920 1.00 90.69 878 SER A CA 1
ATOM 7059 C C . SER A 1 878 ? -5.954 -30.580 -7.787 1.00 90.69 878 SER A C 1
ATOM 7061 O O . SER A 1 878 ? -6.142 -29.879 -6.787 1.00 90.69 878 SER A O 1
ATOM 7063 N N . ASP A 1 879 ? -4.830 -31.278 -7.952 1.00 89.44 879 ASP A N 1
ATOM 7064 C CA . ASP A 1 879 ? -3.733 -31.245 -6.977 1.00 89.44 879 ASP A CA 1
ATOM 7065 C C . ASP A 1 879 ? -3.189 -29.827 -6.778 1.00 89.44 879 ASP A C 1
ATOM 7067 O O . ASP A 1 879 ? -2.768 -29.465 -5.682 1.00 89.44 879 ASP A O 1
ATOM 7071 N N . ARG A 1 880 ? -3.254 -29.004 -7.827 1.00 89.12 880 ARG A N 1
ATOM 7072 C CA . ARG A 1 880 ? -2.837 -27.609 -7.790 1.00 89.12 880 ARG A CA 1
ATOM 7073 C C . ARG A 1 880 ? -3.784 -26.751 -6.956 1.00 89.12 880 ARG A C 1
ATOM 7075 O O . ARG A 1 880 ? -3.318 -26.003 -6.102 1.00 89.12 880 ARG A O 1
ATOM 7082 N N . MET A 1 881 ? -5.097 -26.883 -7.159 1.00 91.50 881 MET A N 1
ATOM 7083 C CA . MET A 1 881 ? -6.081 -26.168 -6.342 1.00 91.50 881 MET A CA 1
ATOM 7084 C C . MET A 1 881 ? -5.968 -26.561 -4.868 1.00 91.50 881 MET A C 1
ATOM 7086 O O . MET A 1 881 ? -5.986 -25.682 -4.017 1.00 91.50 881 MET A O 1
ATOM 7090 N N . LYS A 1 882 ? -5.757 -27.844 -4.551 1.00 89.56 882 LYS A N 1
ATOM 7091 C CA . LYS A 1 882 ? -5.577 -28.311 -3.161 1.00 89.56 882 LYS A CA 1
ATOM 7092 C C . LYS A 1 882 ? -4.348 -27.728 -2.458 1.00 89.56 882 LYS A C 1
ATOM 7094 O O . LYS A 1 882 ? -4.340 -27.656 -1.238 1.00 89.56 882 LYS A O 1
ATOM 7099 N N . GLN A 1 883 ? -3.304 -27.362 -3.204 1.00 87.94 883 GLN A N 1
ATOM 7100 C CA . GLN A 1 883 ? -2.096 -26.753 -2.635 1.00 87.94 883 GLN A CA 1
ATOM 7101 C C . GLN A 1 883 ? -2.279 -25.268 -2.310 1.00 87.94 883 GLN A C 1
ATOM 7103 O O . GLN A 1 883 ? -1.622 -24.770 -1.404 1.00 87.94 883 GLN A O 1
ATOM 7108 N N . VAL A 1 884 ? -3.135 -24.573 -3.062 1.00 88.50 884 VAL A N 1
ATOM 7109 C CA . VAL A 1 884 ? -3.274 -23.110 -3.000 1.00 88.50 884 VAL A CA 1
ATOM 7110 C C . VAL A 1 884 ? -4.532 -22.678 -2.242 1.00 88.50 884 VAL A C 1
ATOM 7112 O O . VAL A 1 884 ? -4.504 -21.682 -1.519 1.00 88.50 884 VAL A O 1
ATOM 7115 N N . LEU A 1 885 ? -5.646 -23.400 -2.404 1.00 90.44 885 LEU A N 1
ATOM 7116 C CA . LEU A 1 885 ? -6.868 -23.151 -1.645 1.00 90.44 885 LEU A CA 1
ATOM 7117 C C . LEU A 1 885 ? -6.662 -23.585 -0.199 1.00 90.44 885 LEU A C 1
ATOM 7119 O O . LEU A 1 885 ? -6.205 -24.694 0.084 1.00 90.44 885 LEU A O 1
ATOM 7123 N N . ARG A 1 886 ? -7.052 -22.716 0.728 1.00 89.19 886 ARG A N 1
ATOM 7124 C CA . ARG A 1 886 ? -6.993 -23.034 2.146 1.00 89.19 886 ARG A CA 1
ATOM 7125 C C . ARG A 1 886 ? -8.085 -24.051 2.491 1.00 89.19 886 ARG A C 1
ATOM 7127 O O . ARG A 1 886 ? -9.246 -23.914 2.100 1.00 89.19 886 ARG A O 1
ATOM 7134 N N . SER A 1 887 ? -7.659 -25.089 3.207 1.00 92.50 887 SER A N 1
ATOM 7135 C CA . SER A 1 887 ? -8.533 -26.108 3.780 1.00 92.50 887 SER A CA 1
ATOM 7136 C C . SER A 1 887 ? -8.787 -25.779 5.247 1.00 92.50 887 SER A C 1
ATOM 7138 O O . SER A 1 887 ? -7.841 -25.473 5.972 1.00 92.50 887 SER A O 1
ATOM 7140 N N . GLU A 1 888 ? -10.046 -25.819 5.665 1.00 94.88 888 GLU A N 1
ATOM 7141 C CA . GLU A 1 888 ? -10.479 -25.455 7.014 1.00 94.88 888 GLU A CA 1
ATOM 7142 C C . GLU A 1 888 ? -11.166 -26.631 7.703 1.00 94.88 888 GLU A C 1
ATOM 7144 O O . GLU A 1 888 ? -11.977 -27.343 7.097 1.00 94.88 888 GLU A O 1
ATOM 7149 N N . GLU A 1 889 ? -10.898 -26.747 9.001 1.00 96.50 889 GLU A N 1
ATOM 7150 C CA . GLU A 1 889 ? -11.642 -27.603 9.922 1.00 96.50 889 GLU A CA 1
ATOM 7151 C C . GLU A 1 889 ? -13.122 -27.165 9.990 1.00 96.50 889 GLU A C 1
ATOM 7153 O O . GLU A 1 889 ? -13.453 -26.009 9.682 1.00 96.50 889 GLU A O 1
ATOM 7158 N N . PRO A 1 890 ? -14.048 -28.031 10.446 1.00 96.81 890 PRO A N 1
ATOM 7159 C CA . PRO A 1 890 ? -15.481 -27.749 10.399 1.00 96.81 890 PRO A CA 1
ATOM 7160 C C . PRO A 1 890 ? -15.926 -26.431 11.043 1.00 96.81 890 PRO A C 1
ATOM 7162 O O . PRO A 1 890 ? -16.752 -25.709 10.477 1.00 96.81 890 PRO A O 1
ATOM 7165 N N . GLU A 1 891 ? -15.375 -26.071 12.206 1.00 95.56 891 GLU A N 1
ATOM 7166 C CA . GLU A 1 891 ? -15.678 -24.774 12.818 1.00 95.56 891 GLU A CA 1
ATOM 7167 C C . GLU A 1 891 ? -15.119 -23.614 11.984 1.00 95.56 891 GLU A C 1
ATOM 7169 O O . GLU A 1 891 ? -15.863 -22.675 11.702 1.00 95.56 891 GLU A O 1
ATOM 7174 N N . GLY A 1 892 ? -13.873 -23.701 11.512 1.00 95.75 892 GLY A N 1
ATOM 7175 C CA . GLY A 1 892 ? -13.265 -22.679 10.654 1.00 95.75 892 GLY A CA 1
ATOM 7176 C C . GLY A 1 892 ? -14.098 -22.404 9.401 1.00 95.75 892 GLY A C 1
ATOM 7177 O O . GLY A 1 892 ? -14.408 -21.253 9.100 1.00 95.75 892 GLY A O 1
ATOM 7178 N N . LEU A 1 893 ? -14.592 -23.449 8.733 1.00 96.25 893 LEU A N 1
ATOM 7179 C CA . LEU A 1 893 ? -15.398 -23.295 7.519 1.00 96.25 893 LEU A CA 1
ATOM 7180 C C . LEU A 1 893 ? -16.739 -22.586 7.783 1.00 96.25 893 LEU A C 1
ATOM 7182 O O . LEU A 1 893 ? -17.182 -21.744 7.003 1.00 96.25 893 LEU A O 1
ATOM 7186 N N . THR A 1 894 ? -17.380 -22.859 8.921 1.00 97.50 894 THR A N 1
ATOM 7187 C CA . THR A 1 894 ? -18.612 -22.149 9.311 1.00 97.50 894 THR A CA 1
ATOM 7188 C C . THR A 1 894 ? -18.391 -20.678 9.686 1.00 97.50 894 THR A C 1
ATOM 7190 O O . THR A 1 894 ? -19.346 -19.898 9.622 1.00 97.50 894 THR A O 1
ATOM 7193 N N . GLN A 1 895 ? -17.166 -20.265 10.046 1.00 96.69 895 GLN A N 1
ATOM 7194 C CA . GLN A 1 895 ? -16.857 -18.870 10.397 1.00 96.69 895 GLN A CA 1
ATOM 7195 C C . GLN A 1 895 ? -17.066 -17.910 9.222 1.00 96.69 895 GLN A C 1
ATOM 7197 O O . GLN A 1 895 ? -17.357 -16.736 9.440 1.00 96.69 895 GLN A O 1
ATOM 7202 N N . PHE A 1 896 ? -17.010 -18.386 7.980 1.00 95.88 896 PHE A N 1
ATOM 7203 C CA . PHE A 1 896 ? -17.298 -17.552 6.812 1.00 95.88 896 PHE A CA 1
ATOM 7204 C C . PHE A 1 896 ? -18.750 -17.052 6.793 1.00 95.88 896 PHE A C 1
ATOM 7206 O O . PHE A 1 896 ? -19.003 -15.916 6.398 1.00 95.88 896 PHE A O 1
ATOM 7213 N N . ILE A 1 897 ? -19.698 -17.845 7.303 1.00 97.56 897 ILE A N 1
ATOM 7214 C CA . ILE A 1 897 ? -21.096 -17.420 7.469 1.00 97.56 897 ILE A CA 1
ATOM 7215 C C . ILE A 1 897 ? -21.297 -16.776 8.847 1.00 97.56 897 ILE A C 1
ATOM 7217 O O . ILE A 1 897 ? -21.786 -15.649 8.927 1.00 97.56 897 ILE A O 1
ATOM 7221 N N . LEU A 1 898 ? -20.886 -17.446 9.933 1.00 97.69 898 LEU A N 1
ATOM 7222 C CA . LEU A 1 898 ? -21.086 -16.948 11.302 1.00 97.69 898 LEU A CA 1
ATOM 7223 C C . LEU A 1 898 ? -20.382 -15.611 11.528 1.00 97.69 898 LEU A C 1
ATOM 7225 O O . LEU A 1 898 ? -20.997 -14.645 11.962 1.00 97.69 898 LEU A O 1
ATOM 7229 N N . THR A 1 899 ? -19.102 -15.517 11.200 1.00 95.50 899 THR A N 1
ATOM 7230 C CA . THR A 1 899 ? -18.354 -14.277 11.375 1.00 95.50 899 THR A CA 1
ATOM 7231 C C . THR A 1 899 ? -18.442 -13.385 10.139 1.00 95.50 899 THR A C 1
ATOM 7233 O O . THR A 1 899 ? -18.770 -12.204 10.268 1.00 95.50 899 THR A O 1
ATOM 7236 N N . GLY A 1 900 ? -18.187 -13.925 8.943 1.00 94.44 900 GLY A N 1
ATOM 7237 C CA . GLY A 1 900 ? -18.099 -13.139 7.705 1.00 94.44 900 GLY A CA 1
ATOM 7238 C C . GLY A 1 900 ? -19.407 -12.461 7.280 1.00 94.44 900 GLY A C 1
ATOM 7239 O O . GLY A 1 900 ? -19.364 -11.329 6.799 1.00 94.44 900 GLY A O 1
ATOM 7240 N N . LEU A 1 901 ? -20.563 -13.094 7.517 1.00 97.31 901 LEU A N 1
ATOM 7241 C CA . LEU A 1 901 ? -21.882 -12.505 7.255 1.00 97.31 901 LEU A CA 1
ATOM 7242 C C . LEU A 1 901 ? -22.566 -12.034 8.544 1.00 97.31 901 LEU A C 1
ATOM 7244 O O . LEU A 1 901 ? -22.962 -10.871 8.632 1.00 97.31 901 LEU A O 1
ATOM 7248 N N . PHE A 1 902 ? -22.700 -12.890 9.564 1.00 97.94 902 PHE A N 1
ATOM 7249 C CA . PHE A 1 902 ? -23.516 -12.531 10.730 1.00 97.94 902 PHE A CA 1
ATOM 7250 C C . PHE A 1 902 ? -22.855 -11.496 11.640 1.00 97.94 902 PHE A C 1
ATOM 7252 O O . PHE A 1 902 ? -23.439 -10.433 11.852 1.00 97.94 902 PHE A O 1
ATOM 7259 N N . ILE A 1 903 ? -21.635 -11.737 12.125 1.00 97.06 903 ILE A N 1
ATOM 7260 C CA . ILE A 1 903 ? -20.930 -10.764 12.981 1.00 97.06 903 ILE A CA 1
ATOM 7261 C C . ILE A 1 903 ? -20.514 -9.512 12.205 1.00 97.06 903 ILE A C 1
ATOM 7263 O O . ILE A 1 903 ? -20.620 -8.403 12.730 1.00 97.06 903 ILE A O 1
ATOM 7267 N N . CYS A 1 904 ? -20.009 -9.673 10.981 1.00 96.00 904 CYS A N 1
ATOM 7268 C CA . CYS A 1 904 ? -19.428 -8.574 10.215 1.00 96.00 904 CYS A CA 1
ATOM 7269 C C . CYS A 1 904 ? -20.473 -7.703 9.498 1.00 96.00 904 CYS A C 1
ATOM 7271 O O . CYS A 1 904 ? -20.163 -6.561 9.156 1.00 96.00 904 CYS A O 1
ATOM 7273 N N . HIS A 1 905 ? -21.687 -8.205 9.248 1.00 97.81 905 HIS A N 1
ATOM 7274 C CA . HIS A 1 905 ? -22.715 -7.459 8.516 1.00 97.81 905 HIS A CA 1
ATOM 7275 C C . HIS A 1 905 ? -24.066 -7.443 9.233 1.00 97.81 905 HIS A C 1
ATOM 7277 O O . HIS A 1 905 ? -24.501 -6.377 9.668 1.00 97.81 905 HIS A O 1
ATOM 7283 N N . PHE A 1 906 ? -24.712 -8.595 9.422 1.00 98.38 906 PHE A N 1
ATOM 7284 C CA . PHE A 1 906 ? -26.085 -8.627 9.944 1.00 98.38 906 PHE A CA 1
ATOM 728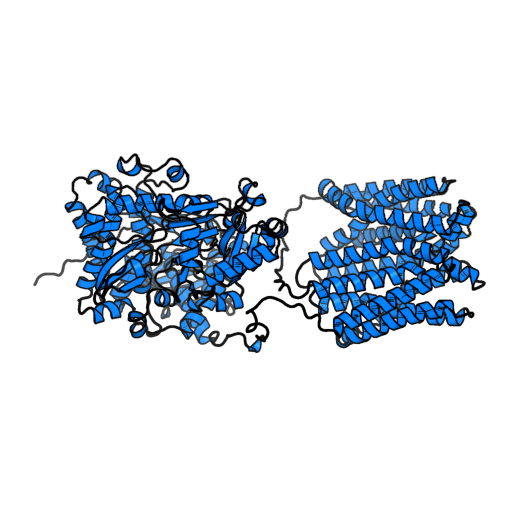5 C C . PHE A 1 906 ? -26.220 -8.101 11.373 1.00 98.38 906 PHE A C 1
ATOM 7287 O O . PHE A 1 906 ? -27.254 -7.520 11.678 1.00 98.38 906 PHE A O 1
ATOM 7294 N N . ARG A 1 907 ? -25.180 -8.196 12.209 1.00 97.44 907 ARG A N 1
ATOM 7295 C CA . ARG A 1 907 ? -25.120 -7.543 13.529 1.00 97.44 907 ARG A CA 1
ATOM 7296 C C . ARG A 1 907 ? -25.363 -6.032 13.459 1.00 97.44 907 ARG A C 1
ATOM 7298 O O . ARG A 1 907 ? -26.008 -5.470 14.334 1.00 97.44 907 ARG A O 1
ATOM 7305 N N . TYR A 1 908 ? -24.858 -5.373 12.419 1.00 97.81 908 TYR A N 1
ATOM 7306 C CA . TYR A 1 908 ? -25.068 -3.940 12.208 1.00 97.81 908 TYR A CA 1
ATOM 7307 C C . TYR A 1 908 ? -26.412 -3.659 11.540 1.00 97.81 908 TYR A C 1
ATOM 7309 O O . TYR A 1 908 ? -27.069 -2.675 11.865 1.00 97.81 908 TYR A O 1
ATOM 7317 N N . LEU A 1 909 ? -26.845 -4.528 10.622 1.00 98.56 909 LEU A N 1
ATOM 7318 C CA . LEU A 1 909 ? -28.148 -4.388 9.977 1.00 98.56 909 LEU A CA 1
ATOM 7319 C C . LEU A 1 909 ? -29.295 -4.534 10.988 1.00 98.56 909 LEU A C 1
ATOM 7321 O O . LEU A 1 909 ? -30.238 -3.747 10.949 1.00 98.56 909 LEU A O 1
ATOM 7325 N N . SER A 1 910 ? -29.207 -5.500 11.908 1.00 98.12 910 SER A N 1
ATOM 7326 C CA . SER A 1 910 ? -30.200 -5.688 12.969 1.00 98.12 910 SER A CA 1
ATOM 7327 C C . SER A 1 910 ? -30.257 -4.485 13.907 1.00 98.12 910 SER A C 1
ATOM 7329 O O . SER A 1 910 ? -31.355 -4.051 14.242 1.00 98.12 910 SER A O 1
ATOM 7331 N N . ASP A 1 911 ? -29.105 -3.905 14.265 1.00 96.81 911 ASP A N 1
ATOM 7332 C CA . ASP A 1 911 ? -29.030 -2.669 15.057 1.00 96.81 911 ASP A CA 1
ATOM 7333 C C . ASP A 1 911 ? -29.739 -1.505 14.346 1.00 96.81 911 ASP A C 1
ATOM 7335 O O . ASP A 1 911 ? -30.592 -0.843 14.934 1.00 96.81 911 ASP A O 1
ATOM 7339 N N . ILE A 1 912 ? -29.461 -1.297 13.054 1.00 97.88 912 ILE A N 1
ATOM 7340 C CA . ILE A 1 912 ? -30.089 -0.235 12.253 1.00 97.88 912 ILE A CA 1
ATOM 7341 C C . ILE A 1 912 ? -31.611 -0.407 12.191 1.00 97.88 912 ILE A C 1
ATOM 7343 O O . ILE A 1 912 ? -32.343 0.556 12.420 1.00 97.88 912 ILE A O 1
ATOM 7347 N N . LEU A 1 913 ? -32.096 -1.613 11.891 1.00 98.44 913 LEU A N 1
ATOM 7348 C CA . LEU A 1 913 ? -33.531 -1.883 11.772 1.00 98.44 913 LEU A CA 1
ATOM 7349 C C . LEU A 1 913 ? -34.254 -1.757 13.119 1.00 98.44 913 LEU A C 1
ATOM 7351 O O . LEU A 1 913 ? -35.373 -1.244 13.167 1.00 98.44 913 LEU A O 1
ATOM 7355 N N . GLU A 1 914 ? -33.623 -2.156 14.222 1.00 96.56 914 GLU A N 1
ATOM 7356 C CA . GLU A 1 914 ? -34.200 -1.973 15.553 1.00 96.56 914 GLU A CA 1
ATOM 7357 C C . GLU A 1 914 ? -34.287 -0.491 15.931 1.00 96.56 914 GLU A C 1
ATOM 7359 O O . GLU A 1 914 ? -35.324 -0.032 16.410 1.00 96.56 914 GLU A O 1
ATOM 7364 N N . GLU A 1 915 ? -33.233 0.279 15.666 1.00 94.19 915 GLU A N 1
ATOM 7365 C CA . GLU A 1 915 ? -33.155 1.690 16.047 1.00 94.19 915 GLU A CA 1
ATOM 7366 C C . GLU A 1 915 ? -34.011 2.617 15.188 1.00 94.19 915 GLU A C 1
ATOM 7368 O O . GLU A 1 915 ? -34.498 3.639 15.677 1.00 94.19 915 GLU A O 1
ATOM 7373 N N . LYS A 1 916 ? -34.153 2.304 13.900 1.00 94.88 916 LYS A N 1
ATOM 7374 C CA . LYS A 1 916 ? -34.728 3.227 12.912 1.00 94.88 916 LYS A CA 1
ATOM 7375 C C . LYS A 1 916 ? -36.101 2.795 12.424 1.00 94.88 916 LYS A C 1
ATOM 7377 O O . LYS A 1 916 ? -36.918 3.658 12.131 1.00 94.88 916 LYS A O 1
ATOM 7382 N N . GLU A 1 917 ? -36.373 1.492 12.430 1.00 96.19 917 GLU A N 1
ATOM 7383 C CA . GLU A 1 917 ? -37.650 0.918 11.994 1.00 96.19 917 GLU A CA 1
ATOM 7384 C C . GLU A 1 917 ? -38.431 0.242 13.136 1.00 96.19 917 GLU A C 1
ATOM 7386 O O . GLU A 1 917 ? -39.539 -0.249 12.927 1.00 96.19 917 GLU A O 1
ATOM 7391 N N . GLY A 1 918 ? -37.874 0.186 14.354 1.00 95.88 918 GLY A N 1
ATOM 7392 C CA . GLY A 1 918 ? -38.498 -0.500 15.491 1.00 95.88 918 GLY A CA 1
ATOM 7393 C C . GLY A 1 918 ? -38.593 -2.021 15.315 1.00 95.88 918 GLY A C 1
ATOM 7394 O O . GLY A 1 918 ? -39.383 -2.675 16.000 1.00 95.88 918 GLY A O 1
ATOM 7395 N N . PHE A 1 919 ? -37.819 -2.599 14.392 1.00 97.94 919 PHE A N 1
ATOM 7396 C CA . PHE A 1 919 ? -37.854 -4.025 14.091 1.00 97.94 919 PHE A CA 1
ATOM 7397 C C . PHE A 1 919 ? -36.913 -4.799 15.015 1.00 97.94 919 PHE A C 1
ATOM 7399 O O . PHE A 1 919 ? -35.696 -4.679 14.928 1.00 97.94 919 PHE A O 1
ATOM 7406 N N . SER A 1 920 ? -37.486 -5.598 15.915 1.00 96.25 920 SER A N 1
ATOM 7407 C CA . SER A 1 920 ? -36.736 -6.278 16.976 1.00 96.25 920 SER A CA 1
ATOM 7408 C C . SER A 1 920 ? -35.584 -7.140 16.443 1.00 96.25 920 SER A C 1
ATOM 7410 O O . SER A 1 920 ? -35.809 -8.060 15.650 1.00 96.25 920 SER A O 1
ATOM 7412 N N . GLU A 1 921 ? -34.380 -6.948 16.994 1.00 96.06 921 GLU A N 1
ATOM 7413 C CA . GLU A 1 921 ? -33.203 -7.778 16.708 1.00 96.06 921 GLU A CA 1
ATOM 7414 C C . GLU A 1 921 ? -33.487 -9.277 16.924 1.00 96.06 921 GLU A C 1
ATOM 7416 O O . GLU A 1 921 ? -33.060 -10.121 16.137 1.00 96.06 921 GLU A O 1
ATOM 7421 N N . ARG A 1 922 ? -34.285 -9.641 17.936 1.00 94.56 922 ARG A N 1
ATOM 7422 C CA . ARG A 1 922 ? -34.672 -11.046 18.173 1.00 94.56 922 ARG A CA 1
ATOM 7423 C C . ARG A 1 922 ? -35.488 -11.627 17.023 1.00 94.56 922 ARG A C 1
ATOM 7425 O O . ARG A 1 922 ? -35.290 -12.785 16.668 1.00 94.56 922 ARG A O 1
ATOM 7432 N N . THR A 1 923 ? -36.388 -10.832 16.448 1.00 96.75 923 THR A N 1
ATOM 7433 C CA . THR A 1 923 ? -37.197 -11.258 15.296 1.00 96.75 923 THR A CA 1
ATOM 7434 C C . THR A 1 923 ? -36.308 -11.412 14.068 1.00 96.75 923 THR A C 1
ATOM 7436 O O . THR A 1 923 ? -36.390 -12.432 13.389 1.00 96.75 923 THR A O 1
ATOM 7439 N N . PHE A 1 924 ? -35.383 -10.472 13.845 1.00 98.31 924 PHE A N 1
ATOM 7440 C CA . PHE A 1 924 ? -34.381 -10.563 12.782 1.00 98.31 924 PHE A CA 1
ATOM 7441 C C . PHE A 1 924 ? -33.594 -11.886 12.843 1.00 98.31 924 PHE A C 1
ATOM 7443 O O . PHE A 1 924 ? -33.577 -12.647 11.875 1.00 98.31 924 PHE A O 1
ATOM 7450 N N . TRP A 1 925 ? -32.994 -12.218 13.992 1.00 98.06 925 TRP A N 1
ATOM 7451 C CA . TRP A 1 925 ? -32.236 -13.469 14.148 1.00 98.06 925 TRP A CA 1
ATOM 7452 C C . TRP A 1 925 ? -33.126 -14.716 14.153 1.00 98.06 925 TRP A C 1
ATOM 7454 O O . TRP A 1 925 ? -32.694 -15.779 13.704 1.00 98.06 925 TRP A O 1
ATOM 7464 N N . GLY A 1 926 ? -34.381 -14.589 14.593 1.00 97.88 926 GLY A N 1
ATOM 7465 C CA . GLY A 1 926 ? -35.406 -15.622 14.455 1.00 97.88 926 GLY A CA 1
ATOM 7466 C C . GLY A 1 926 ? -35.682 -15.983 12.993 1.00 97.88 926 GLY A C 1
ATOM 7467 O O . GLY A 1 926 ? -35.742 -17.169 12.673 1.00 97.88 926 GLY A O 1
ATOM 7468 N N . ILE A 1 927 ? -35.756 -14.990 12.099 1.00 98.50 927 ILE A N 1
ATOM 7469 C CA . ILE A 1 927 ? -35.890 -15.201 10.647 1.00 98.50 927 ILE A CA 1
ATOM 7470 C C . ILE A 1 927 ? -34.655 -15.918 10.093 1.00 98.50 927 ILE A C 1
ATOM 7472 O O . ILE A 1 927 ? -34.802 -16.919 9.395 1.00 98.50 927 ILE A O 1
ATOM 7476 N N . MET A 1 928 ? -33.442 -15.475 10.449 1.00 98.44 928 MET A N 1
ATOM 7477 C CA . MET A 1 928 ? -32.203 -16.129 9.992 1.00 98.44 928 MET A CA 1
ATOM 7478 C C . MET A 1 928 ? -32.133 -17.595 10.435 1.00 98.44 928 MET A C 1
ATOM 7480 O O . MET A 1 928 ? -31.831 -18.480 9.635 1.00 98.44 928 MET A O 1
ATOM 7484 N N . ARG A 1 929 ? -32.473 -17.876 11.701 1.00 98.38 929 ARG A N 1
ATOM 7485 C CA . ARG A 1 929 ? -32.581 -19.245 12.225 1.00 98.38 929 ARG A CA 1
ATOM 7486 C C . ARG A 1 929 ? -33.652 -20.040 11.476 1.00 98.38 929 ARG A C 1
ATOM 7488 O O . ARG A 1 929 ? -33.416 -21.198 11.139 1.00 98.38 929 ARG A O 1
ATOM 7495 N N . GLY A 1 930 ? -34.817 -19.440 11.244 1.00 98.12 930 GLY A N 1
ATOM 7496 C CA . GLY A 1 930 ? -35.932 -20.056 10.529 1.00 98.12 930 GLY A CA 1
ATOM 7497 C C . GLY A 1 930 ? -35.548 -20.481 9.115 1.00 98.12 930 GLY A C 1
ATOM 7498 O O . GLY A 1 930 ? -35.842 -21.609 8.726 1.00 98.12 930 GLY A O 1
ATOM 7499 N N . GLU A 1 931 ? -34.819 -19.638 8.386 1.00 98.56 931 GLU A N 1
ATOM 7500 C CA . GLU A 1 931 ? -34.350 -19.949 7.033 1.00 98.56 931 GLU A CA 1
ATOM 7501 C C . GLU A 1 931 ? -33.310 -21.083 7.031 1.00 98.56 931 GLU A C 1
ATOM 7503 O O . GLU A 1 931 ? -33.408 -22.002 6.219 1.00 98.56 931 GLU A O 1
ATOM 7508 N N . ILE A 1 932 ? -32.376 -21.103 7.995 1.00 98.56 932 ILE A N 1
ATOM 7509 C CA . ILE A 1 932 ? -31.428 -22.223 8.163 1.00 98.56 932 ILE A CA 1
ATOM 7510 C C . ILE A 1 932 ? -32.179 -23.536 8.426 1.00 98.56 932 ILE A C 1
ATOM 7512 O O . ILE A 1 932 ? -31.885 -24.555 7.802 1.00 98.56 932 ILE A O 1
ATOM 7516 N N . LEU A 1 933 ? -33.166 -23.530 9.327 1.00 98.38 933 LEU A N 1
ATOM 7517 C CA . LEU A 1 933 ? -33.963 -24.721 9.643 1.00 98.38 933 LEU A CA 1
ATOM 7518 C C . LEU A 1 933 ? -34.835 -25.164 8.462 1.00 98.38 933 LEU A C 1
ATOM 7520 O O . LEU A 1 933 ? -34.965 -26.363 8.224 1.00 98.38 933 LEU A O 1
ATOM 7524 N N . SER A 1 934 ? -35.401 -24.219 7.711 1.00 98.19 934 SER A N 1
ATOM 7525 C CA . SER A 1 934 ? -36.156 -24.480 6.480 1.00 98.19 934 SER A CA 1
ATOM 7526 C C . SER A 1 934 ? -35.280 -25.185 5.441 1.00 98.19 934 SER A C 1
ATOM 7528 O O . SER A 1 934 ? -35.661 -26.229 4.907 1.00 98.19 934 SER A O 1
ATOM 7530 N N . TYR A 1 935 ? -34.055 -24.691 5.233 1.00 98.62 935 TYR A N 1
ATOM 7531 C CA . TYR A 1 935 ? -33.064 -25.340 4.378 1.00 98.62 935 TYR A CA 1
ATOM 7532 C C . TYR A 1 935 ? -32.732 -26.765 4.862 1.00 98.62 935 TYR A C 1
ATOM 7534 O O . TYR A 1 935 ? -32.741 -27.704 4.066 1.00 98.62 935 TYR A O 1
ATOM 7542 N N . GLN A 1 936 ? -32.502 -26.956 6.167 1.00 98.38 936 GLN A N 1
ATOM 7543 C CA . GLN A 1 936 ? -32.198 -28.277 6.734 1.00 98.38 936 GLN A CA 1
ATOM 7544 C C . GLN A 1 936 ? -33.347 -29.281 6.561 1.00 98.38 936 GLN A C 1
ATOM 7546 O O . GLN A 1 936 ? -33.119 -30.440 6.218 1.00 98.38 936 GLN A O 1
ATOM 7551 N N . GLN A 1 937 ? -34.592 -28.842 6.761 1.00 98.31 937 GLN A N 1
ATOM 7552 C CA . GLN A 1 937 ? -35.781 -29.677 6.554 1.00 98.31 937 GLN A CA 1
ATOM 7553 C C . GLN A 1 937 ? -35.959 -30.076 5.089 1.00 98.31 937 GLN A C 1
ATOM 7555 O O . GLN A 1 937 ? -36.447 -31.169 4.800 1.00 98.31 937 GLN A O 1
ATOM 7560 N N . ARG A 1 938 ? -35.564 -29.196 4.168 1.00 97.69 938 ARG A N 1
ATOM 7561 C CA . ARG A 1 938 ? -35.672 -29.415 2.728 1.00 97.69 938 ARG A CA 1
ATOM 7562 C C . ARG A 1 938 ? -34.679 -30.458 2.201 1.00 97.69 938 ARG A C 1
ATOM 7564 O O . ARG A 1 938 ? -35.031 -31.190 1.279 1.00 97.69 938 ARG A O 1
ATOM 7571 N N . PHE A 1 939 ? -33.479 -30.554 2.777 1.00 98.31 939 PHE A N 1
ATOM 7572 C CA . PHE A 1 939 ? -32.416 -31.470 2.331 1.00 98.31 939 PHE A CA 1
ATOM 7573 C C . PHE A 1 939 ? -32.010 -32.484 3.422 1.00 98.31 939 PHE A C 1
ATOM 7575 O O . PHE A 1 939 ? -30.858 -32.519 3.857 1.00 98.31 939 PHE A O 1
ATOM 7582 N N . PRO A 1 940 ? -32.926 -33.371 3.858 1.00 97.81 940 PRO A N 1
ATOM 7583 C CA . PRO A 1 940 ? -32.693 -34.261 5.000 1.00 97.81 940 PRO A CA 1
ATOM 7584 C C . PRO A 1 940 ? -31.536 -35.255 4.798 1.00 97.81 940 PRO A C 1
ATOM 7586 O O . PRO A 1 940 ? -31.025 -35.806 5.772 1.00 97.81 940 PRO A O 1
ATOM 7589 N N . HIS A 1 941 ? -31.089 -35.489 3.557 1.00 97.56 941 HIS A N 1
ATOM 7590 C CA . HIS A 1 941 ? -29.930 -36.341 3.265 1.00 97.56 941 HIS A CA 1
ATOM 7591 C C . HIS A 1 941 ? -28.601 -35.753 3.763 1.00 97.56 941 HIS A C 1
ATOM 7593 O O . HIS A 1 941 ? -27.632 -36.494 3.900 1.00 97.56 941 HIS A O 1
ATOM 7599 N N . LEU A 1 942 ? -28.550 -34.453 4.076 1.00 98.12 942 LEU A N 1
ATOM 7600 C CA . LEU A 1 942 ? -27.366 -33.756 4.592 1.00 98.12 942 LEU A CA 1
ATOM 7601 C C . LEU A 1 942 ? -27.304 -33.705 6.127 1.00 98.12 942 LEU A C 1
ATOM 7603 O O . LEU A 1 942 ? -26.496 -32.962 6.681 1.00 98.12 942 LEU A O 1
ATOM 7607 N N . GLN A 1 943 ? -28.108 -34.504 6.834 1.00 97.94 943 GLN A N 1
ATOM 7608 C CA . GLN A 1 943 ? -28.206 -34.470 8.299 1.00 97.94 943 GLN A CA 1
ATOM 7609 C C . GLN A 1 943 ? -26.850 -34.561 9.024 1.00 97.94 943 GLN A C 1
ATOM 7611 O O . GLN A 1 943 ? -26.615 -33.827 9.985 1.00 97.94 943 GLN A O 1
ATOM 7616 N N . GLU A 1 944 ? -25.943 -35.428 8.565 1.00 97.75 944 GLU A N 1
ATOM 7617 C CA . GLU A 1 944 ? -24.593 -35.547 9.139 1.00 97.75 944 GLU A CA 1
ATOM 7618 C C . GLU A 1 944 ? -23.756 -34.280 8.899 1.00 97.75 944 GLU A C 1
ATOM 7620 O O . GLU A 1 944 ? -23.010 -33.847 9.776 1.00 97.75 944 GLU A O 1
ATOM 7625 N N . ARG A 1 945 ? -23.931 -33.623 7.745 1.00 97.88 945 ARG A N 1
ATOM 7626 C CA . ARG A 1 945 ? -23.258 -32.356 7.418 1.00 97.88 945 ARG A CA 1
ATOM 7627 C C . ARG A 1 945 ? -23.757 -31.217 8.305 1.00 97.88 945 ARG A C 1
ATOM 7629 O O . ARG A 1 945 ? -22.960 -30.362 8.674 1.00 97.88 945 ARG A O 1
ATOM 7636 N N . TYR A 1 946 ? -25.032 -31.219 8.699 1.00 98.12 946 TYR A N 1
ATOM 7637 C CA . TYR A 1 946 ? -25.585 -30.229 9.635 1.00 98.12 946 TYR A CA 1
ATOM 7638 C C . TYR A 1 946 ? -24.984 -30.341 11.031 1.00 98.12 946 TYR A C 1
ATOM 7640 O O . TYR A 1 946 ? -24.726 -29.324 11.665 1.00 98.12 946 TYR A O 1
ATOM 7648 N N . GLN A 1 947 ? -24.746 -31.567 11.495 1.00 97.38 947 GLN A N 1
ATOM 7649 C CA . GLN A 1 947 ? -24.089 -31.814 12.780 1.00 97.38 947 GLN A CA 1
ATOM 7650 C C . GLN A 1 947 ? -22.605 -31.442 12.736 1.00 97.38 947 GLN A C 1
ATOM 7652 O O . GLN A 1 947 ? -22.073 -30.925 13.713 1.00 97.38 947 GLN A O 1
ATOM 7657 N N . LEU A 1 948 ? -21.950 -31.690 11.600 1.00 97.81 948 LEU A N 1
ATOM 7658 C CA . LEU A 1 948 ? -20.540 -31.376 11.391 1.00 97.81 948 LEU A CA 1
ATOM 7659 C C . LEU A 1 948 ? -20.289 -29.862 11.293 1.00 97.81 948 LEU A C 1
ATOM 7661 O O . LEU A 1 948 ? -19.418 -29.331 11.976 1.00 97.81 948 LEU A O 1
ATOM 7665 N N . PHE A 1 949 ? -21.084 -29.161 10.484 1.00 98.12 949 PHE A N 1
ATOM 7666 C CA . PHE A 1 949 ? -21.020 -27.710 10.289 1.00 98.12 949 PHE A CA 1
ATOM 7667 C C . PHE A 1 949 ? -22.169 -27.013 11.041 1.00 98.12 949 PHE A C 1
ATOM 7669 O O . PHE A 1 949 ? -23.034 -26.359 10.447 1.00 98.12 949 PHE A O 1
ATOM 7676 N N . ASP A 1 950 ? -22.212 -27.191 12.363 1.00 97.44 950 ASP A N 1
ATOM 7677 C CA . ASP A 1 950 ? -23.309 -26.691 13.200 1.00 97.44 950 ASP A CA 1
ATOM 7678 C C . ASP A 1 950 ? -23.286 -25.156 13.343 1.00 97.44 950 ASP A C 1
ATOM 7680 O O . ASP A 1 950 ? -22.558 -24.584 14.158 1.00 97.44 950 ASP A O 1
ATOM 7684 N N . LEU A 1 951 ? -24.137 -24.481 12.564 1.00 97.81 951 LEU A N 1
ATOM 7685 C CA . LEU A 1 951 ? -24.364 -23.032 12.633 1.00 97.81 951 LEU A CA 1
ATOM 7686 C C . LEU A 1 951 ? -25.256 -22.611 13.817 1.00 97.81 951 LEU A C 1
ATOM 7688 O O . LEU A 1 951 ? -25.377 -21.417 14.093 1.00 97.81 951 LEU A O 1
ATOM 7692 N N . LEU A 1 952 ? -25.901 -23.554 14.512 1.00 97.31 952 LEU A N 1
ATOM 7693 C CA . LEU A 1 952 ? -26.891 -23.313 15.573 1.00 97.31 952 LEU A CA 1
ATOM 7694 C C . LEU A 1 952 ? -26.380 -23.685 16.979 1.00 97.31 952 LEU A C 1
ATOM 7696 O O . LEU A 1 952 ? -27.135 -23.589 17.961 1.00 97.31 952 LEU A O 1
ATOM 7700 N N . ARG A 1 953 ? -25.102 -24.068 17.091 1.00 96.75 953 ARG A N 1
ATOM 7701 C CA . ARG A 1 953 ? -24.401 -24.307 18.362 1.00 96.75 953 ARG A CA 1
ATOM 7702 C C . ARG A 1 953 ? -24.490 -23.098 19.301 1.00 96.75 953 ARG A C 1
ATOM 7704 O O . ARG A 1 953 ? -24.567 -21.967 18.821 1.00 96.75 953 ARG A O 1
ATOM 7711 N N . PRO A 1 954 ? -24.463 -23.298 20.631 1.00 96.62 954 PRO A N 1
ATOM 7712 C CA . PRO A 1 954 ? -24.708 -22.228 21.604 1.00 96.62 954 PRO A CA 1
ATOM 7713 C C . PRO A 1 954 ? -23.657 -21.112 21.592 1.00 96.62 954 PRO A C 1
ATOM 7715 O O . PRO A 1 954 ? -24.002 -19.951 21.801 1.00 96.62 954 PRO A O 1
ATOM 7718 N N . THR A 1 955 ? -22.394 -21.451 21.343 1.00 97.00 955 THR A N 1
ATOM 7719 C CA . THR A 1 955 ? -21.263 -20.516 21.291 1.00 97.00 955 THR A CA 1
ATOM 7720 C C . THR A 1 955 ? -20.288 -20.945 20.202 1.00 97.00 955 THR A C 1
ATOM 7722 O O . THR A 1 955 ? -20.231 -22.131 19.872 1.00 97.00 955 THR A O 1
ATOM 7725 N N . PHE A 1 956 ? -19.498 -20.015 19.678 1.00 97.19 956 PHE A N 1
ATOM 7726 C CA . PHE A 1 956 ? -18.403 -20.307 18.745 1.00 97.19 956 PHE A CA 1
ATOM 7727 C C . PHE A 1 956 ? -17.186 -19.425 19.027 1.00 97.19 956 PHE A C 1
ATOM 7729 O O . PHE A 1 956 ? -17.279 -18.439 19.768 1.00 97.19 956 PHE A O 1
ATOM 7736 N N . THR A 1 957 ? -16.043 -19.803 18.461 1.00 97.19 957 THR A N 1
ATOM 7737 C CA . THR A 1 957 ? -14.776 -19.075 18.599 1.00 97.19 957 THR A CA 1
ATOM 7738 C C . THR A 1 957 ? -14.917 -17.655 18.062 1.00 97.19 957 THR A C 1
ATOM 7740 O O . THR A 1 957 ? -15.391 -17.448 16.942 1.00 97.19 957 THR A O 1
ATOM 7743 N N . LYS A 1 958 ? -14.522 -16.662 18.863 1.00 95.94 958 LYS A N 1
ATOM 7744 C CA . LYS A 1 958 ? -14.613 -15.249 18.486 1.00 95.94 958 LYS A CA 1
ATOM 7745 C C . LYS A 1 958 ? -13.374 -14.845 17.685 1.00 95.94 958 LYS A C 1
ATOM 7747 O O . LYS A 1 958 ? -12.270 -14.788 18.229 1.00 95.94 958 LYS A O 1
ATOM 7752 N N . LEU A 1 959 ? -13.572 -14.523 16.407 1.00 96.12 959 LEU A N 1
ATOM 7753 C CA . LEU A 1 959 ? -12.545 -13.864 15.597 1.00 96.12 959 LEU A CA 1
ATOM 7754 C C . LEU A 1 959 ? -12.459 -12.378 15.968 1.00 96.12 959 LEU A C 1
ATOM 7756 O O . LEU A 1 959 ? -13.461 -11.765 16.329 1.00 96.12 959 LEU A O 1
ATOM 7760 N N . THR A 1 960 ? -11.266 -11.797 15.880 1.00 95.06 960 THR A N 1
ATOM 7761 C CA . THR A 1 960 ? -10.938 -10.461 16.395 1.00 95.06 960 THR A CA 1
ATOM 7762 C C . THR A 1 960 ? -10.005 -9.723 15.431 1.00 95.06 960 THR A C 1
ATOM 7764 O O . THR A 1 960 ? -8.812 -10.009 15.319 1.00 95.06 960 THR A O 1
ATOM 7767 N N . LEU A 1 961 ? -10.566 -8.789 14.658 1.00 94.94 961 LEU A N 1
ATOM 7768 C CA . LEU A 1 961 ? -9.848 -8.145 13.554 1.00 94.94 961 LEU A CA 1
ATOM 7769 C C . LEU A 1 961 ? -9.014 -6.945 14.009 1.00 94.94 961 LEU A C 1
ATOM 7771 O O . LEU A 1 961 ? -7.965 -6.684 13.427 1.00 94.94 961 LEU A O 1
ATOM 7775 N N . ASN A 1 962 ? -9.436 -6.217 15.043 1.00 95.94 962 ASN A N 1
ATOM 7776 C CA . ASN A 1 962 ? -8.666 -5.092 15.569 1.00 95.94 962 ASN A CA 1
ATOM 7777 C C . ASN A 1 962 ? -7.490 -5.586 16.430 1.00 95.94 962 ASN A C 1
ATOM 7779 O O . ASN A 1 962 ? -6.371 -5.076 16.296 1.00 95.94 962 ASN A O 1
ATOM 7783 N N . ARG A 1 963 ? -7.695 -6.638 17.240 1.00 94.19 963 ARG A N 1
ATOM 7784 C CA . ARG A 1 963 ? -6.621 -7.317 17.994 1.00 94.19 963 ARG A CA 1
ATOM 7785 C C . ARG A 1 963 ? -5.486 -7.781 17.099 1.00 94.19 963 ARG A C 1
ATOM 7787 O O . ARG A 1 963 ? -4.325 -7.633 17.474 1.00 94.19 963 ARG A O 1
ATOM 7794 N N . ASN A 1 964 ? -5.828 -8.256 15.905 1.00 92.75 964 ASN A N 1
ATOM 7795 C CA . ASN A 1 964 ? -4.872 -8.737 14.924 1.00 92.75 964 ASN A CA 1
ATOM 7796 C C . ASN A 1 964 ? -3.725 -7.755 14.681 1.00 92.75 964 ASN A C 1
ATOM 7798 O O . ASN A 1 964 ? -2.552 -8.107 14.804 1.00 92.75 964 ASN A O 1
ATOM 7802 N N . ARG A 1 965 ? -4.058 -6.486 14.422 1.00 91.62 965 ARG A N 1
ATOM 7803 C CA . ARG A 1 965 ? -3.051 -5.444 14.216 1.00 91.62 965 ARG A CA 1
ATOM 7804 C C . ARG A 1 965 ? -2.444 -4.954 15.524 1.00 91.62 965 ARG A C 1
ATOM 7806 O O . ARG A 1 965 ? -1.265 -4.616 15.547 1.00 91.62 965 ARG A O 1
ATOM 7813 N N . MET A 1 966 ? -3.232 -4.878 16.593 1.00 92.94 966 MET A N 1
ATOM 7814 C CA . MET A 1 966 ? -2.803 -4.266 17.855 1.00 92.94 966 MET A CA 1
ATOM 7815 C C . MET A 1 966 ? -1.850 -5.150 18.667 1.00 92.94 966 MET A C 1
ATOM 7817 O O . MET A 1 966 ? -0.918 -4.624 19.280 1.00 92.94 966 MET A O 1
ATOM 7821 N N . PHE A 1 967 ? -2.063 -6.467 18.677 1.00 91.56 967 PHE A N 1
ATOM 7822 C CA . PHE A 1 967 ? -1.413 -7.375 19.624 1.00 91.56 967 PHE A CA 1
ATOM 7823 C C . PHE A 1 967 ? -0.694 -8.566 18.990 1.00 91.56 967 PHE A C 1
ATOM 7825 O O . PHE A 1 967 ? 0.306 -8.991 19.567 1.00 91.56 967 PHE A O 1
ATOM 7832 N N . ASP A 1 968 ? -1.154 -9.070 17.841 1.00 89.31 968 ASP A N 1
ATOM 7833 C CA . ASP A 1 968 ? -0.646 -10.339 17.298 1.00 89.31 968 ASP A CA 1
ATOM 7834 C C . ASP A 1 968 ? 0.354 -10.144 16.146 1.00 89.31 968 ASP A C 1
ATOM 7836 O O . ASP A 1 968 ? 1.484 -10.614 16.248 1.00 89.31 968 ASP A O 1
ATOM 7840 N N . TYR A 1 969 ? -0.010 -9.400 15.092 1.00 88.62 969 TYR A N 1
ATOM 7841 C CA . TYR A 1 969 ? 0.815 -9.250 13.879 1.00 88.62 969 TYR A CA 1
ATOM 7842 C C . TYR A 1 969 ? 1.558 -7.909 13.774 1.00 88.62 969 TYR A C 1
ATOM 7844 O O . TYR A 1 969 ? 2.669 -7.839 13.251 1.00 88.62 969 TYR A O 1
ATOM 7852 N N . GLY A 1 970 ? 0.971 -6.807 14.250 1.00 91.06 970 GLY A N 1
ATOM 7853 C CA . GLY A 1 970 ? 1.598 -5.488 14.112 1.00 91.06 970 GLY A CA 1
ATOM 7854 C C . GLY A 1 970 ? 1.854 -5.081 12.649 1.00 91.06 970 GLY A C 1
ATOM 7855 O O . GLY A 1 970 ? 0.990 -5.231 11.790 1.00 91.06 970 GLY A O 1
ATOM 7856 N N . TYR A 1 971 ? 3.028 -4.504 12.381 1.00 91.25 971 TYR A N 1
ATOM 7857 C CA . TYR A 1 971 ? 3.431 -3.978 11.062 1.00 91.25 971 TYR A CA 1
ATOM 7858 C C . TYR A 1 971 ? 4.733 -4.612 10.558 1.00 91.25 971 TYR A C 1
ATOM 7860 O O . TYR A 1 971 ? 5.510 -3.963 9.855 1.00 91.25 971 TYR A O 1
ATOM 7868 N N . GLU A 1 972 ? 5.029 -5.832 10.995 1.00 86.94 972 GLU A N 1
ATOM 7869 C CA . GLU A 1 972 ? 6.207 -6.548 10.515 1.00 86.94 972 GLU A CA 1
ATOM 7870 C C . GLU A 1 972 ? 5.969 -7.073 9.090 1.00 86.94 972 GLU A C 1
ATOM 7872 O O . GLU A 1 972 ? 4.843 -7.376 8.698 1.00 86.94 972 GLU A O 1
ATOM 7877 N N . ASP A 1 973 ? 7.038 -7.107 8.293 1.00 88.88 973 ASP A N 1
ATOM 7878 C CA . ASP A 1 973 ? 7.020 -7.659 6.940 1.00 88.88 973 ASP A CA 1
ATOM 7879 C C . ASP A 1 973 ? 7.167 -9.191 7.049 1.00 88.88 973 ASP A C 1
ATOM 7881 O O . ASP A 1 973 ? 8.289 -9.677 7.209 1.00 88.88 973 ASP A O 1
ATOM 7885 N N . ASP A 1 974 ? 6.051 -9.924 6.992 1.00 88.06 974 ASP A N 1
ATOM 7886 C CA . ASP A 1 974 ? 5.989 -11.390 7.144 1.00 88.06 974 ASP A CA 1
ATOM 7887 C C . ASP A 1 974 ? 5.889 -12.125 5.793 1.00 88.06 974 ASP A C 1
ATOM 7889 O O . ASP A 1 974 ? 5.513 -11.521 4.782 1.00 88.06 974 ASP A O 1
ATOM 7893 N N . ASP A 1 975 ? 6.245 -13.411 5.753 1.00 87.25 975 ASP A N 1
ATOM 7894 C CA . ASP A 1 975 ? 6.257 -14.230 4.530 1.00 87.25 975 ASP A CA 1
ATOM 7895 C C . ASP A 1 975 ? 4.879 -14.769 4.109 1.00 87.25 975 ASP A C 1
ATOM 7897 O O . ASP A 1 975 ? 4.713 -15.155 2.951 1.00 87.25 975 ASP A O 1
ATOM 7901 N N . ASP A 1 976 ? 3.882 -14.689 4.993 1.00 86.94 976 ASP A N 1
ATOM 7902 C CA . ASP A 1 976 ? 2.473 -14.986 4.719 1.00 86.94 976 ASP A CA 1
ATOM 7903 C C . ASP A 1 976 ? 1.555 -13.797 5.062 1.00 86.94 976 ASP A C 1
ATOM 7905 O O . ASP A 1 976 ? 1.896 -12.886 5.827 1.00 86.94 976 ASP A O 1
ATOM 7909 N N . ARG A 1 977 ? 0.353 -13.789 4.481 1.00 89.69 977 ARG A N 1
ATOM 7910 C CA . ARG A 1 977 ? -0.692 -12.822 4.823 1.00 89.69 977 ARG A CA 1
ATOM 7911 C C . ARG A 1 977 ? -1.174 -13.055 6.265 1.00 89.69 977 ARG A C 1
ATOM 7913 O O . ARG A 1 977 ? -1.366 -14.199 6.666 1.00 89.69 977 ARG A O 1
ATOM 7920 N N . PRO A 1 978 ? -1.461 -11.990 7.037 1.00 88.38 978 PRO A N 1
ATOM 7921 C CA . PRO A 1 978 ? -2.031 -12.139 8.371 1.00 88.38 978 PRO A CA 1
ATOM 7922 C C . PRO A 1 978 ? -3.416 -12.797 8.322 1.00 88.38 978 PRO A C 1
ATOM 7924 O O . PRO A 1 978 ? -4.278 -12.401 7.532 1.00 88.38 978 PRO A O 1
ATOM 7927 N N . HIS A 1 979 ? -3.638 -13.762 9.215 1.00 85.81 979 HIS A N 1
ATOM 7928 C CA . HIS A 1 979 ? -4.924 -14.437 9.426 1.00 85.81 979 HIS A CA 1
ATOM 7929 C C . HIS A 1 979 ? -5.679 -13.773 10.570 1.00 85.81 979 HIS A C 1
ATOM 7931 O O . HIS A 1 979 ? -5.044 -13.183 11.432 1.00 85.81 979 HIS A O 1
ATOM 7937 N N . ALA A 1 980 ? -7.012 -13.863 10.608 1.00 88.81 980 ALA A N 1
ATOM 7938 C CA . ALA A 1 980 ? -7.794 -13.290 11.706 1.00 88.81 980 ALA A CA 1
ATOM 7939 C C . ALA A 1 980 ? -7.386 -13.890 13.064 1.00 88.81 980 ALA A C 1
ATOM 7941 O O . ALA A 1 980 ? -7.225 -15.101 13.185 1.00 88.81 980 ALA A O 1
ATOM 7942 N N . SER A 1 981 ? -7.246 -13.044 14.088 1.00 92.56 981 SER A N 1
ATOM 7943 C CA . SER A 1 981 ? -6.901 -13.499 15.437 1.00 92.56 981 SER A CA 1
ATOM 7944 C C . SER A 1 981 ? -8.106 -14.080 16.160 1.00 92.56 981 SER A C 1
ATOM 7946 O O . SER A 1 981 ? -9.227 -13.606 15.980 1.00 92.56 981 SER A O 1
ATOM 7948 N N . GLU A 1 982 ? -7.874 -15.031 17.055 1.00 94.75 982 GLU A N 1
ATOM 7949 C CA . GLU A 1 982 ? -8.911 -15.648 17.882 1.00 94.75 982 GLU A CA 1
ATOM 7950 C C . GLU A 1 982 ? -8.750 -15.217 19.339 1.00 94.75 982 GLU A C 1
ATOM 7952 O O . GLU A 1 982 ? -7.657 -15.294 19.907 1.00 94.75 982 GLU A O 1
ATOM 7957 N N . PHE A 1 983 ? -9.833 -14.760 19.968 1.00 94.38 983 PHE A N 1
ATOM 7958 C CA . PHE A 1 983 ? -9.809 -14.429 21.389 1.00 94.38 983 PHE A CA 1
ATOM 7959 C C . PHE A 1 983 ? -11.192 -14.559 22.027 1.00 94.38 983 PHE A C 1
ATOM 7961 O O . PHE A 1 983 ? -12.088 -13.762 21.763 1.00 94.38 983 PHE A O 1
ATOM 7968 N N . GLY A 1 984 ? -11.339 -15.540 22.919 1.00 94.81 984 GLY A N 1
ATOM 7969 C CA . GLY A 1 984 ? -12.586 -15.788 23.639 1.00 94.81 984 GLY A CA 1
ATOM 7970 C C . GLY A 1 984 ? -13.646 -16.501 22.795 1.00 94.81 984 GLY A C 1
ATOM 7971 O O . GLY A 1 984 ? -13.363 -17.112 21.763 1.00 94.81 984 GLY A O 1
ATOM 7972 N N . VAL A 1 985 ? -14.887 -16.442 23.269 1.00 96.00 985 VAL A N 1
ATOM 7973 C CA . VAL A 1 985 ? -16.058 -17.054 22.627 1.00 96.00 985 VAL A CA 1
ATOM 7974 C C . VAL A 1 985 ? -17.179 -16.033 22.517 1.00 96.00 985 VAL A C 1
ATOM 7976 O O . VAL A 1 985 ? -17.206 -15.053 23.261 1.00 96.00 985 VAL A O 1
ATOM 7979 N N . VAL A 1 986 ? -18.102 -16.260 21.589 1.00 95.38 986 VAL A N 1
ATOM 7980 C CA . VAL A 1 986 ? -19.297 -15.432 21.410 1.00 95.38 986 VAL A CA 1
ATOM 7981 C C . VAL A 1 986 ? -20.558 -16.289 21.480 1.00 95.38 986 VAL A C 1
ATOM 7983 O O . VAL A 1 986 ? -20.615 -17.397 20.936 1.00 95.38 986 VAL A O 1
ATOM 7986 N N . THR A 1 987 ? -21.572 -15.780 22.172 1.00 96.62 987 THR A N 1
ATOM 7987 C CA . THR A 1 987 ? -22.906 -16.374 22.273 1.00 96.62 987 THR A CA 1
ATOM 7988 C C . THR A 1 987 ? -23.618 -16.285 20.933 1.00 96.62 987 THR A C 1
ATOM 7990 O O . THR A 1 987 ? -23.762 -15.211 20.355 1.00 96.62 987 THR A O 1
ATOM 7993 N N . ASN A 1 988 ? -24.119 -17.412 20.438 1.00 97.25 988 ASN A N 1
ATOM 7994 C CA . ASN A 1 988 ? -24.785 -17.459 19.148 1.00 97.25 988 ASN A CA 1
ATOM 7995 C C . ASN A 1 988 ? -26.248 -17.000 19.253 1.00 97.25 988 ASN A C 1
ATOM 7997 O O . ASN A 1 988 ? -27.074 -17.683 19.867 1.00 97.25 988 ASN A O 1
ATOM 8001 N N . ALA A 1 989 ? -26.598 -15.884 18.604 1.00 95.75 989 ALA A N 1
ATOM 8002 C CA . ALA A 1 989 ? -27.977 -15.386 18.561 1.00 95.75 989 ALA A CA 1
ATOM 8003 C C . ALA A 1 989 ? -28.953 -16.375 17.900 1.00 95.75 989 ALA A C 1
ATOM 8005 O O . ALA A 1 989 ? -30.150 -16.352 18.184 1.00 95.75 989 ALA A O 1
ATOM 8006 N N . LEU A 1 990 ? -28.441 -17.273 17.053 1.00 96.31 990 LEU A N 1
ATOM 8007 C CA . LEU A 1 990 ? -29.232 -18.297 16.379 1.00 96.31 990 LEU A CA 1
ATOM 8008 C C . LEU A 1 990 ? -29.580 -19.477 17.290 1.00 96.31 990 LEU A C 1
ATOM 8010 O O . LEU A 1 990 ? -30.360 -20.329 16.875 1.00 96.31 990 LEU A O 1
ATOM 8014 N N . HIS A 1 991 ? -29.030 -19.586 18.502 1.00 94.31 991 HIS A N 1
ATOM 8015 C CA . HIS A 1 991 ? -29.324 -20.701 19.400 1.00 94.31 991 HIS A CA 1
ATOM 8016 C C . HIS A 1 991 ? -30.710 -20.553 20.065 1.00 94.31 991 HIS A C 1
ATOM 8018 O O . HIS A 1 991 ? -31.074 -19.479 20.545 1.00 94.31 991 HIS A O 1
ATOM 8024 N N . ALA A 1 992 ? -31.485 -21.645 20.142 1.00 69.75 992 ALA A N 1
ATOM 8025 C CA . ALA A 1 992 ? -32.906 -21.635 20.536 1.00 69.75 992 ALA A CA 1
ATOM 8026 C C . ALA A 1 992 ? -33.195 -20.901 21.865 1.00 69.75 992 ALA A C 1
ATOM 8028 O O . ALA A 1 992 ? -34.130 -20.110 21.955 1.00 69.75 992 ALA A O 1
ATOM 8029 N N . GLY A 1 993 ? -32.346 -21.087 22.884 1.00 59.59 993 GLY A N 1
ATOM 8030 C CA . GLY A 1 993 ? -32.512 -20.444 24.193 1.00 59.59 993 GLY A CA 1
ATOM 8031 C C . GLY A 1 993 ? -32.270 -18.927 24.218 1.00 59.59 993 GLY A C 1
ATOM 8032 O O . GLY A 1 993 ? -32.667 -18.278 25.185 1.00 59.59 993 GLY A O 1
ATOM 8033 N N . VAL A 1 994 ? -31.633 -18.365 23.187 1.00 61.59 994 VAL A N 1
ATOM 8034 C CA . VAL A 1 994 ? -31.376 -16.923 23.025 1.00 61.59 994 VAL A CA 1
ATOM 8035 C C . VAL A 1 994 ? -32.466 -16.282 22.161 1.00 61.59 994 VAL A C 1
ATOM 8037 O O . VAL A 1 994 ? -32.933 -15.189 22.485 1.00 61.59 994 VAL A O 1
ATOM 8040 N N . ALA A 1 995 ? -32.941 -16.999 21.138 1.00 54.41 995 ALA A N 1
ATOM 8041 C CA . ALA A 1 995 ? -34.018 -16.559 20.253 1.00 54.41 995 ALA A CA 1
ATOM 8042 C C . ALA A 1 995 ? -35.408 -16.542 20.934 1.00 54.41 995 ALA A C 1
ATOM 8044 O O . ALA A 1 995 ? -36.190 -15.627 20.694 1.00 54.41 995 ALA A O 1
ATOM 8045 N N . GLU A 1 996 ? -35.716 -17.493 21.828 1.00 44.78 996 GLU A N 1
ATOM 8046 C CA . GLU A 1 996 ? -37.078 -17.660 22.383 1.00 44.78 996 GLU A CA 1
ATOM 8047 C C . GLU A 1 996 ? -37.343 -16.954 23.734 1.00 44.78 996 GLU A C 1
ATOM 8049 O O . GLU A 1 996 ? -38.498 -16.756 24.117 1.00 44.78 996 GLU A O 1
ATOM 8054 N N . LYS A 1 997 ? -36.314 -16.556 24.498 1.00 41.59 997 LYS A N 1
ATOM 8055 C CA . LYS A 1 997 ? -36.454 -16.295 25.951 1.00 41.59 997 LYS A CA 1
ATOM 8056 C C . LYS A 1 997 ? -37.261 -15.067 26.413 1.00 41.59 997 LYS A C 1
ATOM 8058 O O . LYS A 1 997 ? -37.395 -14.897 27.621 1.00 41.59 997 LYS A O 1
ATOM 8063 N N . THR A 1 998 ? -37.862 -14.256 25.541 1.00 45.09 998 THR A N 1
ATOM 8064 C CA . THR A 1 998 ? -38.770 -13.159 25.968 1.00 45.09 998 THR A CA 1
ATOM 8065 C C . THR A 1 998 ? -40.008 -12.982 25.078 1.00 45.09 998 THR A C 1
ATOM 8067 O O . THR A 1 998 ? -40.615 -11.918 25.072 1.00 45.09 998 THR A O 1
ATOM 8070 N N . GLY A 1 999 ? -40.421 -14.026 24.353 1.00 34.78 999 GLY A N 1
ATOM 8071 C CA . GLY A 1 999 ? -41.610 -14.024 23.488 1.00 34.78 999 GLY A CA 1
ATOM 8072 C C . GLY A 1 999 ? -42.915 -14.493 24.148 1.00 34.78 999 GLY A C 1
ATOM 8073 O O . GLY A 1 999 ? -43.780 -15.018 23.454 1.00 34.78 999 GLY A O 1
ATOM 8074 N N . LYS A 1 1000 ? -43.087 -14.358 25.472 1.00 30.20 1000 LYS A N 1
ATOM 8075 C CA . LYS A 1 1000 ? -44.409 -14.526 26.104 1.00 30.20 1000 LYS A CA 1
ATOM 8076 C C . LYS A 1 1000 ? -45.098 -13.172 26.204 1.00 30.20 1000 LYS A C 1
ATOM 8078 O O . LYS A 1 1000 ? -45.031 -12.506 27.231 1.00 30.20 1000 LYS A O 1
ATOM 8083 N N . VAL A 1 1001 ? -45.785 -12.798 25.130 1.00 32.62 1001 VAL A N 1
ATOM 8084 C CA . VAL A 1 1001 ? -46.938 -11.904 25.235 1.00 32.62 1001 VAL A CA 1
ATOM 8085 C C . VAL A 1 1001 ? -47.980 -12.659 26.059 1.00 32.62 1001 VAL A C 1
ATOM 8087 O O . VAL A 1 1001 ? -48.424 -13.741 25.672 1.00 32.62 1001 VAL A O 1
ATOM 8090 N N . GLU A 1 1002 ? -48.300 -12.141 27.244 1.00 28.70 1002 GLU A N 1
ATOM 8091 C CA . GLU A 1 1002 ? -49.435 -12.613 28.029 1.00 28.70 1002 GLU A CA 1
ATOM 8092 C C . GLU A 1 1002 ? -50.698 -12.481 27.175 1.00 28.70 1002 GLU A C 1
ATOM 8094 O O . GLU A 1 1002 ? -51.112 -11.381 26.816 1.00 28.70 1002 GLU A O 1
ATOM 8099 N N . ALA A 1 1003 ? -51.309 -13.617 26.842 1.00 29.97 1003 ALA A N 1
ATOM 8100 C CA . ALA A 1 1003 ? -52.668 -13.634 26.344 1.00 29.97 1003 ALA A CA 1
ATOM 8101 C C . ALA A 1 1003 ? -53.601 -13.133 27.457 1.00 29.97 1003 ALA A C 1
ATOM 8103 O O . ALA A 1 1003 ? -53.721 -13.770 28.510 1.00 29.97 1003 ALA A O 1
ATOM 8104 N N . LYS A 1 1004 ? -54.275 -12.015 27.199 1.00 28.59 1004 LYS A N 1
ATOM 8105 C CA . LYS A 1 1004 ? -55.596 -11.719 27.745 1.00 28.59 1004 LYS A CA 1
ATOM 8106 C C . LYS A 1 1004 ? -56.534 -11.351 26.616 1.00 28.59 1004 LYS A C 1
ATOM 8108 O O . LYS A 1 1004 ? -56.124 -10.520 25.778 1.00 28.59 1004 LYS A O 1
#

Organism: NCBI:txid135735

Foldseek 3Di:
DDPVLLVLLLVVVLLLLLLLCQQQQPQLVCCCPQAVDRSLVLLLVLLLLLLVLLVVQLVVLVVVCVVPNPLPLQLVLLLQLLVLLVCCLVDRHSVSNSVSSSSNSNSSSNSVVVLVVCLVPADDPVSNVVSVVSVLLSNLVSLLSSLQNSLVLSPDPRSSVVSNVSSVVSNVSSVVSNVPPDDDDDDDDDDDDDDAFDDDPPCPPVLVLLLLLLLLLLLLVLLLQNCQLVVCVVLHDDRSNRSSCLNSLLSVLLVVCVPVDPVVVCLVCLLVLLLVLLLLLLVLLLVCLVDNDPVVNVVSSNSNSNSSNSNVVSSVSVCVVVVQPVHDPVSVVSSVVSSSVSSSCSSVQSSVQCVVPNSSRSSNSSSVSSNVSSVSSCCSPPPPPDDDDDDDPPPCVPCDVVNQPCVLVDPVLLLVLLLVLLQLCVFLCCLQPLDPWDFPDADPQKTWTWDAFPVRFIWTFIWGQDAFRTTRTDSVRIDTPDDPCPPDRPSLVVLVSSVRVDDFDPQLSVLLSQLLVQLSVVSSLLQVVADALLVLVPDAALLNLLNFSAFSNQSSQRRQALDDSVCCCAQPQVVFHWDWWWKKWAFPVQKDKAFAPVDDLVNLCCQPQNDPLVVQQCVVCVVVVHHSVRTGMDTAHPSLCVRPCCVLVVVCVVVVNMGGRTTGPWIWRQGSLSQWTQTPRDLQFFTKGHQDQTDGQFDGRFAQQLLQRCQNVLQVLVVVVQVPDCCNCVPQVEAEWGQGMKMDGARVVQVPDDFRQRSNRRRGMMTTTGGPVVSDDPQKGKHQQSQQLDQTPVRRRSLVSLCVQLVHAPLVLLLLVLSQPPLNQVCCCQVQQKHFQCARHQKIFMDHSSGGDHIYGYDCSVGMAGAPDDDPNCPPDDPSCVVRHHHDFLQRRLCSCVVRDVVRRVSSSQVSCCVPVVDHSLSSLVSNLVSSVVSCVVCVVSVVSCVRNPLQDQKGWDFRSNCQCRPNPPPDRGSDRGDTDTDDMTGRSSHPCNSPVPPDPDDD

Secondary structure (DSSP, 8-state):
--HHHHHHHHHHHHHHHHHHHTTGGGHHHHHHHTS-S-HHHHHHHHHHHHHHHHHHHHHHHHHHHHHH-HHHHHHHHHHHHHHHHHHGGG--SHHHHHHHHHHHHHHHTTGGGHHHHHHHT-SSHHHHHHHHHHHHHHHHHHHHHHHHHHHHHTTSSSGGGGHHHHHHHHHHHHHHHHHHSPP-----------------S--HHHHHHHHHHHHHHHHHHHHSGGGHHHHHHHHS---HHHHHHHHHHHHHHHHHHTTT--HHHHHHTHHHHHHHHHHHHHHHHHHTTT--SHHHHHHHHHHHHHHHHHHHHHHHHHHHHTTGGGS-HHHHHHHHHHHHHHHHHHHHHHHHHHHHHGGGHHHHHHHHHHHHHHHHHHHHHHS--------S-TTTTT--GGGS--TT--HHHHHHHHHHHHHHHHHHHHHTTSS--EEEEEETTEEEEEEE-TT--EEEEEEEE-STT-EEE-GGG-EEEE-S-TTS-HHHHHHHHHHHHS---HHHHHHHHHHHHHHHHHHHHHHHHPPPHHHHTTS-HHHHHTT----SS-TTTT--BTB-HHHHHHH-GGG---EEEEEEEEETTTEEEEE-TT--HHHHHHHHH-HHHHHHHHHHHHHTT--GGGEEEEEE-HHHIIIIIHHHSHHHHHTTSEEEEEEEEEEEEE-TTSSEEEESS-TTSPEEE--EEEEETTEEEPPPHHHHHHHHHHHHHHHHHHHH-HIIIIIS--EEE-EEEEEEE--HHHHTSTT--GGGTSSSEEEEE--HHHHPPTTEEEEEGGGGG-B-TTS-BHHHHHHHHHT--HHHHHHHHHHHHHHHHHHIIIIISEE---STTTEEEEEETTEEEEEEEE-HHHH-EEESS--GGGGGS-HHHHHHSPEE-HHHHHHHHIIIIIIIIIHHHHHHHHHHH---HHHHHHHHHHHHHHHHHH-GGGHHHHHHT-TT-SEEEEEEHHHIIIIISTT---SSPPPPEEEEEEE-TTSHHHHSTT------

Sequence (1004 aa):
MTTVQKGFIYLCLLSTLISEMLLSPFFPQLFSTYFQVEGVQATSLYISVCRIVVIVMTPIWTIFLKKWGLKLIIPVGLFAMGSCKFLLPTVTSFEQFLLISILLLFFQSSIYLLYPALVAASKNEQEKLKGTTTYLFIFHGSVIISGLLGSFAINQSVPLNSYYIFAFCDLVFAIGCWLYLPKQTRQAGSEEKKKGAHKENRWQGELIVYLLIVFLFFLGHQAIRPYLTMFLEQNYTLSNQSLSLMYVMPSLVAIFLQGLLPRGFLKAHIRVILLALIGLTGIMVFLQTTVDQVWSFIFVRVIYSVGFFVSLIGMDLLFFQLGIGKRSPLSYSLVISTQNIALLFAPMSALVMVELSGFKGPFLLSGLLLIGSAIGLFLLFYIPIKSSIYIKKRELDNVKICDTPLTMLTEENWIHADKQLLAKMLQEFIYEEIFVPDVLSEENGIRTYKWEDKKGTVYHFQAKTRLFDSVSVLPDSIKILKNDDKDIPIALSLLLSIQEEGKMSGSTTGHLVREYLHTLLADTHIQEKSKTAEKLVYLDYAELEGEMTGHPWITYNKGRIGFGYDDYVQFAPEQKKQVNLSWIAVHKNIGTFHSVEELSHDQVIDQELGEEARQQFTKRLQAMNVQPEHYYFMPIHLWQWNQSIVPMFAAEIAKQELIPLGEGGDEYLPQQSIRTFVNMSNKEKYHVKLPMSILNTLVYRGLPGERTVIAPEVTTFMKNILENDSFLKDECRLGLLGEVATMNVDQPTFHAVKGAPYQYLELLGVVWRESIYNELKDEEQAITLASLLHVDHEGTPFVSKLIEKSGLTVEEWVNKLAKAILPPLLHYLYQYGTVFSPHGQNTVLVLKDYMPERTIMKDFVDDVNVSDQPFPELKGLSDRMKQVLRSEEPEGLTQFILTGLFICHFRYLSDILEEKEGFSERTFWGIMRGEILSYQQRFPHLQERYQLFDLLRPTFTKLTLNRNRMFDYGYEDDDDRPHASEFGVVTNALHAGVAEKTGKVEAK